Protein AF-0000000078662484 (afdb_homodimer)

Foldseek 3Di:
DDDDDDDDDDDDDDDPPPDDPPPPPPDPPPPPPPPPPPPPPPPPPPDDWDDPVLLVCLVCCQALVCVLPSQQVVVVNFAKFKQFAADFAFDAAADAAFDFDPCNVVLCVLLFFQWKWKDFPRHTRDIDGDPPDDQATKGWQFQLLLLVLLLLLLLLCVVCLDVDQQDQLCVQVVLLPPALSHNAGNQLLLFQQSQWPAACDQDDDPDGGPNVVLCSCQTSTLPDASLNCSSHTHGRDDRPPDHDDDLSSSVSSLVSSCRSVVHASSHSCNVQPRHVQRADGMKIFGWRDHPPRTHGSSRTGIIGGQVSLVSVLLCLLVQQDHPNDNRGHSVSSVQQLDWDADPDQPPVNAAGTGGRSKGHGDDQPSKIWSHRPAGFIFIHHNVLRMTMTTDRSARVVGDPCSVVSVVVRVVSRSVRSDD/DDDDDDDDDDDDDDDDDDDDPDPPPPDPPPPPPPPPPPPPPPPPPPDDWDDPVLLVCLVCCQALVCVLPSQQVVVVNFAKFKQFAAPFAFDAAADAAFDFDPCNVVLCVLLFFQWKWKDFPRHTRDIDGDPPDDQATKGWQFQLLLLVLLLLLLLCCVVCLDVDQQDQLCVQVVLLPPALSVNAGNQLLLFQQSQWPAACDQDDDPDGGPNVVLCSCQTSTLPDASLNCSSHTHGRDDRPPDHDDDLSSSVSSLVSSCRSVVHASSHSCNPQPNHVQRADGMKIFGWRDHPPRTHGSSRTGIIGGQVSLVSVLLCLLVQQDHPNDNRGHSVSSVQQLDWDADPDQPPVNAAGTGGRSKGHGDDQPSKIWSHRPAGFIFIHHNVLRMTMTTDRSARVVGDPCSVVSVVVRVVSRSVRSDD

Sequence (838 aa):
MSYNIRRRATASERRATGRPWQLTMKKCALLTAALIAASPVRAEAPAPLPPDPVISMRQHWLDADINSYNFRNSAQIFETRTVARGGKTWPLAKGPAATLPADYDAWARRTYTNALLVIHDGRITFENYRNRTTPEDRFISFSMAKTITALLVGLAVEDGKIRSIDDPVSAYVPELKGGGYDGVSIRHVLQMRSGVAYEERYDFGANPSLAALIHMNAIVANKERFADRARTIGKASEPGSRFNYATLDTAVLGWVVERATGEKLASYMSRRLWQPAGMEADGFWIADGPEGTGRELSGMGYNARLRDFGRLGLMLLNKGKANGRQVVPAGWVQQQTTMIPFADSSALGLGRGYGFQTWQLDDEPGAYSAVGLAGQFIYVHPATNTVIVKLSHFPNPEPAGVVEETLKGFHAIVAGYRKMSYNIRRRATASERRATGRPWQLTMKKCALLTAALIAASPVRAEAPAPLPPDPVISMRQHWLDADINSYNFRNSAQIFETRTVARGGKTWPLAKGPAATLPADYDAWARRTYTNALLVIHDGRITFENYRNRTTPEDRFISFSMAKTITALLVGLAVEDGKIRSIDDPVSAYVPELKGGGYDGVSIRHVLQMRSGVAYEERYDFGANPSLAALIHMNAIVANKERFADRARTIGKASEPGSRFNYATLDTAVLGWVVERATGEKLASYMSRRLWQPAGMEADGFWIADGPEGTGRELSGMGYNARLRDFGRLGLMLLNKGKANGRQVVPAGWVQQQTTMIPFADSSALGLGRGYGFQTWQLDDEPGAYSAVGLAGQFIYVHPATNTVIVKLSHFPNPEPAGVVEETLKGFHAIVAGYRK

Secondary structure (DSSP, 8-state):
----------------------------------------------PPPPPHHHHHHHHTTT-TTTHHHHTT-HHHHSEEEEE---SS-----B-SPPP--TTHHHHHHHTTEEEEEEEETTEEEEEEE-TT--TT-EEE-BTHHHHHHHHHHHHHHHTTSS--TTSBGGGT-GGGTTSTTTT-BHHHHHTT---BS-------SSS--HHHHHIIIIIIS-SS-GGGGGGT--B-S-TTSS----HHHHHHHHHHHHHHHTS-HHHHHIIIIITTTT-SS-EEEEESSSTTT--B-TTTBEEEEHHHHHHHHHHHHTTTEETTEE-S-HHHHHHHT--EE-SS--TTS--SEE-SS-EE-SSSTT-EEEEEGGGEEEEEEGGGTEEEEEEE---SSPPTTHHHHHHHHHHHHHHTT--/----------------------------------------------PPPPPHHHHHHHHTTT-TTTHHHHTT-HHHHSEEEEE---SS-----B-SPPP--TTHHHHHHHTTEEEEEEEETTEEEEEEE-TT--TT-EEE-BTHHHHHHHHHHHHHHHTTSS--TTSBGGGT-GGGTTSTTTT-BHHHHHTT---BS-------SSS--HHHHHIIIIIIS-SS-GGGGGGT--B-S-TTSS----HHHHHHHHHHHHHHHTS-HHHHHIIIIITTTT-SS-EEEEESSSTTT--B-TTTBEEEEHHHHHHHHHHHHTTTEETTEE-S-HHHHHHHT--EE-SS--TTS--SEE-SS-EE-SSSTT-EEEEEGGGEEEEEEGGGTEEEEEEE---SSPPTTHHHHHHHHHHHHHHTT--

Solvent-accessible surface area (backbone atoms only — not comparable to full-atom values): 44217 Å² total; per-residue (Å²): 142,79,87,85,86,86,73,91,78,89,80,92,75,82,75,81,71,77,76,78,77,78,72,77,74,70,80,73,71,73,72,72,71,71,72,68,70,71,64,74,71,68,75,71,69,78,76,80,63,70,48,68,65,45,33,39,34,50,72,49,44,62,39,55,56,42,18,66,59,38,42,46,44,47,75,83,67,46,38,67,39,66,22,50,43,41,91,59,56,45,81,71,48,80,45,72,72,60,47,65,48,94,54,49,69,60,51,36,59,75,48,32,46,34,32,41,36,32,31,46,78,76,14,40,22,42,76,49,63,32,80,86,47,54,84,81,40,38,32,60,27,27,34,27,20,24,30,53,44,42,50,50,47,47,50,33,39,74,70,57,45,36,86,50,51,76,42,33,44,26,80,50,36,60,72,19,50,90,22,27,44,38,72,25,27,40,49,27,31,39,48,26,8,42,20,46,67,68,59,78,40,82,41,84,63,97,77,47,38,68,46,24,46,39,45,49,34,7,63,43,42,38,75,39,54,68,49,59,56,49,34,64,38,47,63,66,49,61,58,63,71,46,82,48,73,38,59,62,42,34,28,46,50,41,51,32,46,22,52,41,65,71,38,58,60,38,58,46,40,15,67,60,42,39,20,60,41,10,30,80,58,60,31,31,28,33,24,19,29,54,89,95,73,33,46,67,36,35,27,32,28,32,27,32,29,66,66,41,51,40,49,52,36,46,16,56,69,50,37,20,33,24,68,88,34,78,61,39,60,45,68,49,45,50,54,31,69,46,63,47,68,50,92,55,79,38,95,80,71,54,46,48,24,38,13,33,41,29,34,20,66,64,87,54,69,82,33,36,28,29,53,16,70,39,57,22,33,38,36,33,31,61,81,59,43,31,30,39,32,34,39,37,35,41,37,74,75,66,61,88,61,40,65,58,55,47,48,52,43,52,50,45,33,53,56,57,58,56,129,142,76,89,69,93,72,87,78,85,73,87,76,82,76,83,82,77,78,77,82,80,79,78,75,78,73,80,77,70,76,74,74,74,72,75,70,72,71,64,74,72,68,76,68,71,79,76,79,62,70,47,69,65,43,36,40,33,52,73,47,43,61,39,56,56,41,19,67,60,37,43,45,43,48,74,82,70,46,38,69,38,68,21,50,42,39,92,59,56,46,83,72,49,80,45,72,73,61,49,65,47,93,54,47,69,59,52,35,59,74,49,32,46,34,32,40,36,33,30,46,80,75,14,40,23,44,75,49,63,33,82,87,47,54,85,81,40,35,33,62,29,26,33,26,21,23,31,52,44,42,51,51,46,47,50,34,39,74,70,58,43,36,85,50,53,75,42,33,43,26,80,50,34,60,72,20,49,89,23,26,44,37,71,26,26,39,48,27,32,39,48,27,9,41,20,45,65,65,58,77,41,82,41,85,64,96,77,47,37,68,46,23,46,40,44,49,33,7,63,43,43,38,76,37,52,68,51,58,57,51,33,66,38,47,62,65,49,60,59,62,71,45,82,50,71,37,58,62,41,33,26,47,50,40,49,32,46,21,52,42,66,73,36,58,59,39,57,47,40,15,66,59,42,38,20,60,41,10,28,80,55,61,29,30,27,33,24,18,30,53,88,96,72,34,48,67,36,34,26,32,27,31,27,33,30,66,65,44,52,40,50,51,34,45,18,57,69,51,37,20,34,22,67,90,35,78,61,38,58,44,68,49,45,50,54,30,69,45,62,48,66,50,92,56,78,37,96,80,71,54,45,48,25,38,13,33,42,30,35,21,67,64,87,54,69,83,31,36,28,30,53,16,69,38,58,22,34,37,37,31,33,59,81,61,41,32,30,39,31,34,40,35,35,40,37,73,74,66,62,88,60,41,66,59,55,46,49,52,43,52,50,43,34,54,57,56,60,58,130

pLDDT: mean 88.22, std 22.75, range [14.88, 98.94]

Radius of gyration: 37.21 Å; Cα contacts (8 Å, |Δi|>4): 1687; chains: 2; bounding box: 111×177×88 Å

Organism: Novosphingobium aromaticivorans (strain ATCC 700278 / DSM 12444 / CCUG 56034 / CIP 105152 / NBRC 16084 / F199) (NCBI:txid279238)

Structure (mmCIF, N/CA/C/O backbone):
data_AF-0000000078662484-model_v1
#
loop_
_entity.id
_entity.type
_entity.pdbx_description
1 polymer '6-aminohexanoate-dimer hydrolase'
#
loop_
_atom_site.group_PDB
_atom_site.id
_atom_site.type_symbol
_atom_site.label_atom_id
_atom_site.label_alt_id
_atom_site.label_comp_id
_atom_site.label_asym_id
_atom_site.label_entity_id
_atom_site.label_seq_id
_atom_site.pdbx_PDB_ins_code
_atom_site.Cartn_x
_atom_site.Cartn_y
_atom_site.Cartn_z
_atom_site.occupancy
_atom_site.B_iso_or_equiv
_atom_site.auth_seq_id
_atom_site.auth_comp_id
_atom_site.auth_asym_id
_atom_site.auth_atom_id
_atom_site.pdbx_PDB_model_num
ATOM 1 N N . MET A 1 1 ? 50.844 78.812 29.469 1 16.58 1 MET A N 1
ATOM 2 C CA . MET A 1 1 ? 51.406 79.188 30.766 1 16.58 1 MET A CA 1
ATOM 3 C C . MET A 1 1 ? 52.406 78.125 31.234 1 16.58 1 MET A C 1
ATOM 5 O O . MET A 1 1 ? 52.406 77 30.703 1 16.58 1 MET A O 1
ATOM 9 N N . SER A 1 2 ? 52.844 78.188 32.625 1 15.44 2 SER A N 1
ATOM 10 C CA . SER A 1 2 ? 54.062 78.062 33.438 1 15.44 2 SER A CA 1
ATOM 11 C C . SER A 1 2 ? 54.219 76.625 33.969 1 15.44 2 SER A C 1
ATOM 13 O O . SER A 1 2 ? 55.312 76.125 34.156 1 15.44 2 SER A O 1
ATOM 15 N N . TYR A 1 3 ? 53.188 76 34.562 1 16.47 3 TYR A N 1
ATOM 16 C CA . TYR A 1 3 ? 53.469 75.562 35.906 1 16.47 3 TYR A CA 1
ATOM 17 C C . TYR A 1 3 ? 54.5 74.438 35.938 1 16.47 3 TYR A C 1
ATOM 19 O O . TYR A 1 3 ? 54.562 73.625 35 1 16.47 3 TYR A O 1
ATOM 27 N N . ASN A 1 4 ? 55.188 74.312 37.031 1 16.05 4 ASN A N 1
ATOM 28 C CA . ASN A 1 4 ? 56.531 74.062 37.594 1 16.05 4 ASN A CA 1
ATOM 29 C C . ASN A 1 4 ? 56.75 72.562 37.844 1 16.05 4 ASN A C 1
ATOM 31 O O . ASN A 1 4 ? 55.812 71.75 37.781 1 16.05 4 ASN A O 1
ATOM 35 N N . ILE A 1 5 ? 57.344 72.188 39.094 1 16.91 5 ILE A N 1
ATOM 36 C CA . ILE A 1 5 ? 58.719 71.75 39.188 1 16.91 5 ILE A CA 1
ATOM 37 C C . ILE A 1 5 ? 58.781 70.25 39.344 1 16.91 5 ILE A C 1
ATOM 39 O O . ILE A 1 5 ? 59.469 69.562 38.562 1 16.91 5 ILE A O 1
ATOM 43 N N . ARG A 1 6 ? 58.812 69.688 40.562 1 15.41 6 ARG A N 1
ATOM 44 C CA . ARG A 1 6 ? 60 69.25 41.312 1 15.41 6 ARG A CA 1
ATOM 45 C C . ARG A 1 6 ? 60 67.688 41.469 1 15.41 6 ARG A C 1
ATOM 47 O O . ARG A 1 6 ? 58.906 67.125 41.562 1 15.41 6 ARG A O 1
ATOM 54 N N . ARG A 1 7 ? 61.281 67.062 41.781 1 14.98 7 ARG A N 1
ATOM 55 C CA . ARG A 1 7 ? 62.125 65.875 41.594 1 14.98 7 ARG A CA 1
ATOM 56 C C . ARG A 1 7 ? 62 64.938 42.781 1 14.98 7 ARG A C 1
ATOM 58 O O . ARG A 1 7 ? 62.594 63.844 42.781 1 14.98 7 ARG A O 1
ATOM 65 N N . ARG A 1 8 ? 61.219 65.25 43.812 1 14.88 8 ARG A N 1
ATOM 66 C CA . ARG A 1 8 ? 61.969 64.688 44.906 1 14.88 8 ARG A CA 1
ATOM 67 C C . ARG A 1 8 ? 62.031 63.156 44.781 1 14.88 8 ARG A C 1
ATOM 69 O O . ARG A 1 8 ? 61.062 62.5 44.438 1 14.88 8 ARG A O 1
ATOM 76 N N . ALA A 1 9 ? 63.312 62.531 44.969 1 15.44 9 ALA A N 1
ATOM 77 C CA . ALA A 1 9 ? 64.188 61.438 44.531 1 15.44 9 ALA A CA 1
ATOM 78 C C . ALA A 1 9 ? 63.875 60.156 45.312 1 15.44 9 ALA A C 1
ATOM 80 O O . ALA A 1 9 ? 63.812 59.062 44.75 1 15.44 9 ALA A O 1
ATOM 81 N N . THR A 1 10 ? 63.781 60.25 46.75 1 14.96 10 THR A N 1
ATOM 82 C CA . THR A 1 10 ? 64.812 59.469 47.438 1 14.96 10 THR A CA 1
ATOM 83 C C . THR A 1 10 ? 64.375 58 47.5 1 14.96 10 THR A C 1
ATOM 85 O O . THR A 1 10 ? 63.219 57.688 47.375 1 14.96 10 THR A O 1
ATOM 88 N N . ALA A 1 11 ? 65.375 57 48.094 1 15.66 11 ALA A N 1
ATOM 89 C CA . ALA A 1 11 ? 66.188 55.812 47.844 1 15.66 11 ALA A CA 1
ATOM 90 C C . ALA A 1 11 ? 65.625 54.594 48.594 1 15.66 11 ALA A C 1
ATOM 92 O O . ALA A 1 11 ? 65.562 53.5 48.094 1 15.66 11 ALA A O 1
ATOM 93 N N . SER A 1 12 ? 64.938 54.781 49.906 1 16.47 12 SER A N 1
ATOM 94 C CA . SER A 1 12 ? 65.562 53.906 50.906 1 16.47 12 SER A CA 1
ATOM 95 C C . SER A 1 12 ? 65.125 52.438 50.719 1 16.47 12 SER A C 1
ATOM 97 O O . SER A 1 12 ? 63.938 52.188 50.469 1 16.47 12 SER A O 1
ATOM 99 N N . GLU A 1 13 ? 66.062 51.375 50.562 1 16.11 13 GLU A N 1
ATOM 100 C CA . GLU A 1 13 ? 66.25 50.031 49.969 1 16.11 13 GLU A CA 1
ATOM 101 C C . GLU A 1 13 ? 65.75 48.969 50.938 1 16.11 13 GLU A C 1
ATOM 103 O O . GLU A 1 13 ? 65.375 47.844 50.5 1 16.11 13 GLU A O 1
ATOM 108 N N . ARG A 1 14 ? 65.75 49.125 52.281 1 17.78 14 ARG A N 1
ATOM 109 C CA . ARG A 1 14 ? 66.312 48 52.969 1 17.78 14 ARG A CA 1
ATOM 110 C C . ARG A 1 14 ? 65.5 46.719 52.75 1 17.78 14 ARG A C 1
ATOM 112 O O . ARG A 1 14 ? 64.312 46.781 52.406 1 17.78 14 ARG A O 1
ATOM 119 N N . ARG A 1 15 ? 66.125 45.562 53.156 1 17.94 15 ARG A N 1
ATOM 120 C CA . ARG A 1 15 ? 66.5 44.188 52.875 1 17.94 15 ARG A CA 1
ATOM 121 C C . ARG A 1 15 ? 65.5 43.219 53.562 1 17.94 15 ARG A C 1
ATOM 123 O O . ARG A 1 15 ? 65.812 42.688 54.625 1 17.94 15 ARG A O 1
ATOM 130 N N . ALA A 1 16 ? 64.375 43.625 53.969 1 18.56 16 ALA A N 1
ATOM 131 C CA . ALA A 1 16 ? 63.781 42.719 54.969 1 18.56 16 ALA A CA 1
ATOM 132 C C . ALA A 1 16 ? 63.875 41.25 54.531 1 18.56 16 ALA A C 1
ATOM 134 O O . ALA A 1 16 ? 63.656 40.969 53.344 1 18.56 16 ALA A O 1
ATOM 135 N N . THR A 1 17 ? 64.375 40.438 55.281 1 20.56 17 THR A N 1
ATOM 136 C CA . THR A 1 17 ? 64.938 39.094 55.469 1 20.56 17 THR A CA 1
ATOM 137 C C . THR A 1 17 ? 63.906 38.031 55.281 1 20.56 17 THR A C 1
ATOM 139 O O . THR A 1 17 ? 64.188 36.844 55.312 1 20.56 17 THR A O 1
ATOM 142 N N . GLY A 1 18 ? 62.625 38.406 55.031 1 18.56 18 GLY A N 1
ATOM 143 C CA . GLY A 1 18 ? 61.688 37.375 55.5 1 18.56 18 GLY A CA 1
ATOM 144 C C . GLY A 1 18 ? 61.875 36.031 54.812 1 18.56 18 GLY A C 1
ATOM 145 O O . GLY A 1 18 ? 62.281 36 53.625 1 18.56 18 GLY A O 1
ATOM 146 N N . ARG A 1 19 ? 62.25 35.031 55.594 1 23.19 19 ARG A N 1
ATOM 147 C CA . ARG A 1 19 ? 62.656 33.688 55.25 1 23.19 19 ARG A CA 1
ATOM 148 C C . ARG A 1 19 ? 61.656 33 54.312 1 23.19 19 ARG A C 1
ATOM 150 O O . ARG A 1 19 ? 60.438 33.188 54.5 1 23.19 19 ARG A O 1
ATOM 157 N N . PRO A 1 20 ? 62.156 32.531 53.094 1 21.52 20 PRO A N 1
ATOM 158 C CA . PRO A 1 20 ? 61.406 32.031 51.938 1 21.52 20 PRO A CA 1
ATOM 159 C C . PRO A 1 20 ? 60.688 30.703 52.188 1 21.52 20 PRO A C 1
ATOM 161 O O . PRO A 1 20 ? 61.312 29.75 52.656 1 21.52 20 PRO A O 1
ATOM 164 N N . TRP A 1 21 ? 59.5 30.781 52.906 1 22.22 21 TRP A N 1
ATOM 165 C CA . TRP A 1 21 ? 58.812 29.5 53.125 1 22.22 21 TRP A CA 1
ATOM 166 C C . TRP A 1 21 ? 58.75 28.719 51.812 1 22.22 21 TRP A C 1
ATOM 168 O O . TRP A 1 21 ? 58.469 29.297 50.75 1 22.22 21 TRP A O 1
ATOM 178 N N . GLN A 1 22 ? 59.656 27.672 51.656 1 20.69 22 GLN A N 1
ATOM 179 C CA . GLN A 1 22 ? 59.875 26.781 50.531 1 20.69 22 GLN A CA 1
ATOM 180 C C . GLN A 1 22 ? 58.562 26.125 50.094 1 20.69 22 GLN A C 1
ATOM 182 O O . GLN A 1 22 ? 57.969 25.375 50.875 1 20.69 22 GLN A O 1
ATOM 187 N N . LEU A 1 23 ? 57.688 26.875 49.5 1 20.83 23 LEU A N 1
ATOM 188 C CA . LEU A 1 23 ? 56.438 26.312 48.938 1 20.83 23 LEU A CA 1
ATOM 189 C C . LEU A 1 23 ? 56.75 25.172 48 1 20.83 23 LEU A C 1
ATOM 191 O O . LEU A 1 23 ? 57.469 25.344 47 1 20.83 23 LEU A O 1
ATOM 195 N N . THR A 1 24 ? 56.875 23.969 48.5 1 23.36 24 THR A N 1
ATOM 196 C CA . THR A 1 24 ? 57.125 22.797 47.688 1 23.36 24 THR A CA 1
ATOM 197 C C . THR A 1 24 ? 56.094 22.719 46.562 1 23.36 24 THR A C 1
ATOM 199 O O . THR A 1 24 ? 54.875 22.766 46.781 1 23.36 24 THR A O 1
ATOM 202 N N . MET A 1 25 ? 56.375 23.234 45.438 1 20.45 25 MET A N 1
ATOM 203 C CA . MET A 1 25 ? 55.594 23.219 44.219 1 20.45 25 MET A CA 1
ATOM 204 C C . MET A 1 25 ? 55.281 21.797 43.781 1 20.45 25 MET A C 1
ATOM 206 O O . MET A 1 25 ? 56.188 21.016 43.5 1 20.45 25 MET A O 1
ATOM 210 N N . LYS A 1 26 ? 54.375 21.172 44.406 1 25.28 26 LYS A N 1
ATOM 211 C CA . LYS A 1 26 ? 53.938 19.891 43.844 1 25.28 26 LYS A CA 1
ATOM 212 C C . LYS A 1 26 ? 53.812 19.969 42.344 1 25.28 26 LYS A C 1
ATOM 214 O O . LYS A 1 26 ? 53.344 20.984 41.812 1 25.28 26 LYS A O 1
ATOM 219 N N . LYS A 1 27 ? 54.5 18.984 41.688 1 26.25 27 LYS A N 1
ATOM 220 C CA . LYS A 1 27 ? 54.531 18.688 40.25 1 26.25 27 LYS A CA 1
ATOM 221 C C . LYS A 1 27 ? 53.125 18.75 39.656 1 26.25 27 LYS A C 1
ATOM 223 O O . LYS A 1 27 ? 52.219 18.078 40.125 1 26.25 27 LYS A O 1
ATOM 228 N N . CYS A 1 28 ? 52.688 19.953 39.188 1 22 28 CYS A N 1
ATOM 229 C CA . CYS A 1 28 ? 51.531 20.016 38.344 1 22 28 CYS A CA 1
ATOM 230 C C . CYS A 1 28 ? 51.562 18.938 37.281 1 22 28 CYS A C 1
ATOM 232 O O . CYS A 1 28 ? 52.5 18.875 36.469 1 22 28 CYS A O 1
ATOM 234 N N . ALA A 1 29 ? 51.188 17.719 37.688 1 28.59 29 ALA A N 1
ATOM 235 C CA . ALA A 1 29 ? 51 16.688 36.656 1 28.59 29 ALA A CA 1
ATOM 236 C C . ALA A 1 29 ? 50.375 17.266 35.406 1 28.59 29 ALA A C 1
ATOM 238 O O . ALA A 1 29 ? 49.312 17.891 35.469 1 28.59 29 ALA A O 1
ATOM 239 N N . LEU A 1 30 ? 51.25 17.688 34.5 1 27.89 30 LEU A N 1
ATOM 240 C CA . LEU A 1 30 ? 50.844 17.953 33.125 1 27.89 30 LEU A CA 1
ATOM 241 C C . LEU A 1 30 ? 49.844 16.906 32.656 1 27.89 30 LEU A C 1
ATOM 243 O O . LEU A 1 30 ? 50.188 15.719 32.562 1 27.89 30 LEU A O 1
ATOM 247 N N . LEU A 1 31 ? 48.625 17.031 33.156 1 30.42 31 LEU A N 1
ATOM 248 C CA . LEU A 1 31 ? 47.594 16.266 32.438 1 30.42 31 LEU A CA 1
ATOM 249 C C . LEU A 1 31 ? 47.75 16.484 30.922 1 30.42 31 LEU A C 1
ATOM 251 O O . LEU A 1 31 ? 47.594 17.609 30.438 1 30.42 31 LEU A O 1
ATOM 255 N N . THR A 1 32 ? 48.75 15.719 30.344 1 32.75 32 THR A N 1
ATOM 256 C CA . THR A 1 32 ? 48.688 15.664 28.875 1 32.75 32 THR A CA 1
ATOM 257 C C . THR A 1 32 ? 47.281 15.414 28.406 1 32.75 32 THR A C 1
ATOM 259 O O . THR A 1 32 ? 46.656 14.398 28.766 1 32.75 32 THR A O 1
ATOM 262 N N . ALA A 1 33 ? 46.5 16.547 28.188 1 34.06 33 ALA A N 1
ATOM 263 C CA . ALA A 1 33 ? 45.281 16.406 27.375 1 34.06 33 ALA A CA 1
ATOM 264 C C . ALA A 1 33 ? 45.531 15.547 26.156 1 34.06 33 ALA A C 1
ATOM 266 O O . ALA A 1 33 ? 46.344 15.906 25.281 1 34.06 33 ALA A O 1
ATOM 267 N N . ALA A 1 34 ? 45.625 14.266 26.391 1 35.06 34 ALA A N 1
ATOM 268 C CA . ALA A 1 34 ? 45.5 13.477 25.172 1 35.06 34 ALA A CA 1
ATOM 269 C C . ALA A 1 34 ? 44.469 14.047 24.234 1 35.06 34 ALA A C 1
ATOM 271 O O . ALA A 1 34 ? 43.281 14.133 24.594 1 35.06 34 ALA A O 1
ATOM 272 N N . LEU A 1 35 ? 44.969 14.969 23.375 1 33.91 35 LEU A N 1
ATOM 273 C CA . LEU A 1 35 ? 44.125 15.242 22.203 1 33.91 35 LEU A CA 1
ATOM 274 C C . LEU A 1 35 ? 43.562 13.945 21.625 1 33.91 35 LEU A C 1
ATOM 276 O O . LEU A 1 35 ? 44.344 13.133 21.094 1 33.91 35 LEU A O 1
ATOM 280 N N . ILE A 1 36 ? 42.656 13.375 22.297 1 36.88 36 ILE A N 1
ATOM 281 C CA . ILE A 1 36 ? 41.906 12.406 21.484 1 36.88 36 ILE A CA 1
ATOM 282 C C . ILE A 1 36 ? 41.562 13.031 20.141 1 36.88 36 ILE A C 1
ATOM 284 O O . ILE A 1 36 ? 40.812 13.992 20.062 1 36.88 36 ILE A O 1
ATOM 288 N N . ALA A 1 37 ? 42.562 12.883 19.234 1 36.56 37 ALA A N 1
ATOM 289 C CA . ALA A 1 37 ? 42.156 13.141 17.844 1 36.56 37 ALA A CA 1
ATOM 290 C C . ALA A 1 37 ? 40.781 12.547 17.547 1 36.56 37 ALA A C 1
ATOM 292 O O . ALA A 1 37 ? 40.594 11.336 17.656 1 36.56 37 ALA A O 1
ATOM 293 N N . ALA A 1 38 ? 39.781 13.398 17.734 1 36.59 38 ALA A N 1
ATOM 294 C CA . ALA A 1 38 ? 38.5 12.977 17.156 1 36.59 38 ALA A CA 1
ATOM 295 C C . ALA A 1 38 ? 38.719 12.43 15.742 1 36.59 38 ALA A C 1
ATOM 297 O O . ALA A 1 38 ? 39.312 13.086 14.898 1 36.59 38 ALA A O 1
ATOM 298 N N . SER A 1 39 ? 38.938 11.148 15.617 1 38.75 39 SER A N 1
ATOM 299 C CA . SER A 1 39 ? 38.906 10.625 14.258 1 38.75 39 SER A CA 1
ATOM 300 C C . SER A 1 39 ? 37.938 11.383 13.391 1 38.75 39 SER A C 1
ATOM 302 O O . SER A 1 39 ? 36.844 11.766 13.859 1 38.75 39 SER A O 1
ATOM 304 N N . PRO A 1 40 ? 38.469 11.945 12.375 1 37.5 40 PRO A N 1
ATOM 305 C CA . PRO A 1 40 ? 37.438 12.562 11.5 1 37.5 40 PRO A CA 1
ATOM 306 C C . PRO A 1 40 ? 36.219 11.688 11.32 1 37.5 40 PRO A C 1
ATOM 308 O O . PRO A 1 40 ? 36.344 10.469 11.164 1 37.5 40 PRO A O 1
ATOM 311 N N . VAL A 1 41 ? 35.219 12.039 11.961 1 36.56 41 VAL A N 1
ATOM 312 C CA . VAL A 1 41 ? 33.969 11.445 11.547 1 36.56 41 VAL A CA 1
ATOM 313 C C . VAL A 1 41 ? 33.938 11.297 10.031 1 36.56 41 VAL A C 1
ATOM 315 O O . VAL A 1 41 ? 34 12.289 9.305 1 36.56 41 VAL A O 1
ATOM 318 N N . ARG A 1 42 ? 34.438 10.219 9.508 1 36.34 42 ARG A N 1
ATOM 319 C CA . ARG A 1 42 ? 34.25 9.984 8.086 1 36.34 42 ARG A CA 1
ATOM 320 C C . ARG A 1 42 ? 32.875 10.508 7.637 1 36.34 42 ARG A C 1
ATOM 322 O O . ARG A 1 42 ? 31.844 10.164 8.219 1 36.34 42 ARG A O 1
ATOM 329 N N . ALA A 1 43 ? 32.875 11.617 6.949 1 37.31 43 ALA A N 1
ATOM 330 C CA . ALA A 1 43 ? 31.656 12.055 6.281 1 37.31 43 ALA A CA 1
ATOM 331 C C . ALA A 1 43 ? 30.844 10.859 5.801 1 37.31 43 ALA A C 1
ATOM 333 O O . ALA A 1 43 ? 31.328 10.039 5.023 1 37.31 43 ALA A O 1
ATOM 334 N N . GLU A 1 44 ? 29.938 10.367 6.566 1 43.38 44 GLU A N 1
ATOM 335 C CA . GLU A 1 44 ? 29.047 9.312 6.109 1 43.38 44 GLU A CA 1
ATOM 336 C C . GLU A 1 44 ? 28.594 9.555 4.672 1 43.38 44 GLU A C 1
ATOM 338 O O . GLU A 1 44 ? 28.281 10.688 4.293 1 43.38 44 GLU A O 1
ATOM 343 N N . ALA A 1 45 ? 29.094 8.773 3.787 1 49.38 45 ALA A N 1
ATOM 344 C CA . ALA A 1 45 ? 28.641 8.836 2.398 1 49.38 45 ALA A CA 1
ATOM 345 C C . ALA A 1 45 ? 27.156 9.195 2.318 1 49.38 45 ALA A C 1
ATOM 347 O O . ALA A 1 45 ? 26.359 8.727 3.121 1 49.38 45 ALA A O 1
ATOM 348 N N . PRO A 1 46 ? 26.953 10.398 1.526 1 58.91 46 PRO A N 1
ATOM 349 C CA . PRO A 1 46 ? 25.547 10.766 1.371 1 58.91 46 PRO A CA 1
ATOM 350 C C . PRO A 1 46 ? 24.641 9.555 1.135 1 58.91 46 PRO A C 1
ATOM 352 O O . PRO A 1 46 ? 25.047 8.602 0.47 1 58.91 46 PRO A O 1
ATOM 355 N N . ALA A 1 47 ? 23.594 9.445 1.916 1 66.06 47 ALA A N 1
ATOM 356 C CA . ALA A 1 47 ? 22.609 8.383 1.709 1 66.06 47 ALA A CA 1
ATOM 357 C C . ALA A 1 47 ? 22.188 8.305 0.244 1 66.06 47 ALA A C 1
ATOM 359 O O . ALA A 1 47 ? 22.047 9.336 -0.422 1 66.06 47 ALA A O 1
ATOM 360 N N . PRO A 1 48 ? 22.109 7.098 -0.213 1 78.25 48 PRO A N 1
ATOM 361 C CA . PRO A 1 48 ? 21.734 6.957 -1.62 1 78.25 48 PRO A CA 1
ATOM 362 C C . PRO A 1 48 ? 20.359 7.547 -1.918 1 78.25 48 PRO A C 1
ATOM 364 O O . PRO A 1 48 ? 19.469 7.512 -1.065 1 78.25 48 PRO A O 1
ATOM 367 N N . LEU A 1 49 ? 20.266 8.203 -3.033 1 89 49 LEU A N 1
ATOM 368 C CA . LEU A 1 49 ? 19.016 8.75 -3.535 1 89 49 LEU A CA 1
ATOM 369 C C . LEU A 1 49 ? 18.031 7.629 -3.861 1 89 49 LEU A C 1
ATOM 371 O O . LEU A 1 49 ? 18.438 6.496 -4.137 1 89 49 LEU A O 1
ATOM 375 N N . PRO A 1 50 ? 16.797 7.965 -3.719 1 93.75 50 PRO A N 1
ATOM 376 C CA . PRO A 1 50 ? 15.812 6.949 -4.074 1 93.75 50 PRO A CA 1
ATOM 377 C C . PRO A 1 50 ? 15.953 6.465 -5.516 1 93.75 50 PRO A C 1
ATOM 379 O O . PRO A 1 50 ? 16.266 7.254 -6.41 1 93.75 50 PRO A O 1
ATOM 382 N N . PRO A 1 51 ? 15.734 5.184 -5.723 1 94.12 51 PRO A N 1
ATOM 383 C CA . PRO A 1 51 ? 15.797 4.656 -7.09 1 94.12 51 PRO A CA 1
ATOM 384 C C . PRO A 1 51 ? 14.617 5.117 -7.949 1 94.12 51 PRO A C 1
ATOM 386 O O . PRO A 1 51 ? 13.609 5.586 -7.418 1 94.12 51 PRO A O 1
ATOM 389 N N . ASP A 1 52 ? 14.664 4.902 -9.242 1 94.69 52 ASP A N 1
ATOM 390 C CA . ASP A 1 52 ? 13.734 5.434 -10.234 1 94.69 52 ASP A CA 1
ATOM 391 C C . ASP A 1 52 ? 12.312 4.945 -9.969 1 94.69 52 ASP A C 1
ATOM 393 O O . ASP A 1 52 ? 11.359 5.727 -10.039 1 94.69 52 ASP A O 1
ATOM 397 N N . PRO A 1 53 ? 12.109 3.664 -9.633 1 95.75 53 PRO A N 1
ATOM 398 C CA . PRO A 1 53 ? 10.727 3.23 -9.398 1 95.75 53 PRO A CA 1
ATOM 399 C C . PRO A 1 53 ? 10.086 3.92 -8.195 1 95.75 53 PRO A C 1
ATOM 401 O O . PRO A 1 53 ? 8.883 4.164 -8.188 1 95.75 53 PRO A O 1
ATOM 404 N N . VAL A 1 54 ? 10.898 4.25 -7.215 1 95.88 54 VAL A N 1
ATOM 405 C CA . VAL A 1 54 ? 10.406 4.957 -6.043 1 95.88 54 VAL A CA 1
ATOM 406 C C . VAL A 1 54 ? 10.047 6.395 -6.418 1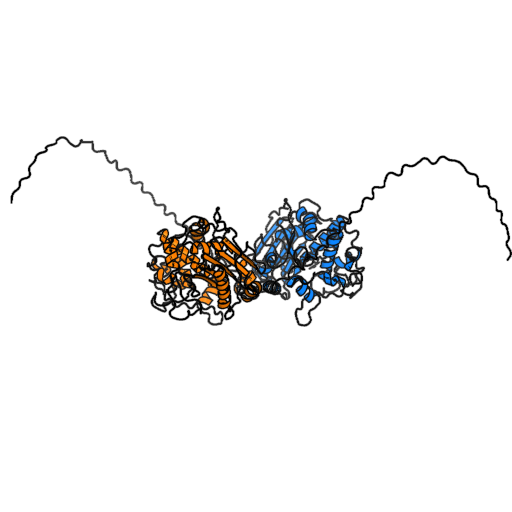 95.88 54 VAL A C 1
ATOM 408 O O . VAL A 1 54 ? 8.977 6.891 -6.051 1 95.88 54 VAL A O 1
ATOM 411 N N . ILE A 1 55 ? 10.914 7.008 -7.168 1 96.62 55 ILE A N 1
ATOM 412 C CA . ILE A 1 55 ? 10.672 8.367 -7.641 1 96.62 55 ILE A CA 1
ATOM 413 C C . ILE A 1 55 ? 9.383 8.406 -8.461 1 96.62 55 ILE A C 1
ATOM 415 O O . ILE A 1 55 ? 8.547 9.289 -8.273 1 96.62 55 ILE A O 1
ATOM 419 N N . SER A 1 56 ? 9.234 7.438 -9.312 1 95.94 56 SER A N 1
ATOM 420 C CA . SER A 1 56 ? 8.055 7.379 -10.164 1 95.94 56 SER A CA 1
ATOM 421 C C . SER A 1 56 ? 6.777 7.266 -9.336 1 95.94 56 SER A C 1
ATOM 423 O O . SER A 1 56 ? 5.809 7.988 -9.578 1 95.94 56 SER A O 1
ATOM 425 N N . MET A 1 57 ? 6.75 6.344 -8.359 1 96.31 57 MET A N 1
ATOM 426 C CA . MET A 1 57 ? 5.586 6.207 -7.488 1 96.31 57 MET A CA 1
ATOM 427 C C . MET A 1 57 ? 5.289 7.52 -6.766 1 96.31 57 MET A C 1
ATOM 429 O O . MET A 1 57 ? 4.129 7.914 -6.645 1 96.31 57 MET A O 1
ATOM 433 N N . ARG A 1 58 ? 6.293 8.211 -6.273 1 97.12 58 ARG A N 1
ATOM 434 C CA . ARG A 1 58 ? 6.129 9.469 -5.551 1 97.12 58 ARG A CA 1
ATOM 435 C C . ARG A 1 58 ? 5.566 10.555 -6.461 1 97.12 58 ARG A C 1
ATOM 437 O O . ARG A 1 58 ? 4.77 11.391 -6.02 1 97.12 58 ARG A O 1
ATOM 444 N N . GLN A 1 59 ? 5.938 10.547 -7.711 1 95.44 59 GLN A N 1
ATOM 445 C CA . GLN A 1 59 ? 5.441 11.516 -8.688 1 95.44 59 GLN A CA 1
ATOM 446 C C . GLN A 1 59 ? 3.957 11.305 -8.969 1 95.44 59 GLN A C 1
ATOM 448 O O . GLN A 1 59 ? 3.242 12.25 -9.305 1 95.44 59 GLN A O 1
ATOM 453 N N . HIS A 1 60 ? 3.502 10.07 -8.719 1 94.81 60 HIS A N 1
ATOM 454 C CA . HIS A 1 60 ? 2.123 9.742 -9.062 1 94.81 60 HIS A CA 1
ATOM 455 C C . HIS A 1 60 ? 1.255 9.633 -7.812 1 94.81 60 HIS A C 1
ATOM 457 O O . HIS A 1 60 ? 0.074 9.289 -7.898 1 94.81 60 HIS A O 1
ATOM 463 N N . TRP A 1 61 ? 1.745 9.93 -6.699 1 93.44 61 TRP A N 1
ATOM 464 C CA . TRP A 1 61 ? 1.096 9.672 -5.418 1 93.44 61 TRP A CA 1
ATOM 465 C C . TRP A 1 61 ? -0.199 10.469 -5.293 1 93.44 61 TRP A C 1
ATOM 467 O O . TRP A 1 61 ? -1.144 10.031 -4.629 1 93.44 61 TRP A O 1
ATOM 477 N N . LEU A 1 62 ? -0.32 11.609 -6.059 1 94.56 62 LEU A N 1
ATOM 478 C CA . LEU A 1 62 ? -1.482 12.484 -5.945 1 94.56 62 LEU A CA 1
ATOM 479 C C . LEU A 1 62 ? -2.469 12.227 -7.082 1 94.56 62 LEU A C 1
ATOM 481 O O . LEU A 1 62 ? -3.535 12.836 -7.137 1 94.56 62 LEU A O 1
ATOM 485 N N . ASP A 1 63 ? -2.152 11.312 -7.988 1 95.31 63 ASP A N 1
ATOM 486 C CA . ASP A 1 63 ? -3.023 11.07 -9.133 1 95.31 63 ASP A CA 1
ATOM 487 C C . ASP A 1 63 ? -4.422 10.656 -8.68 1 95.31 63 ASP A C 1
ATOM 489 O O . ASP A 1 63 ? -4.574 9.781 -7.824 1 95.31 63 ASP A O 1
ATOM 493 N N . ALA A 1 64 ? -5.418 11.242 -9.32 1 95.69 64 ALA A N 1
ATOM 494 C CA . ALA A 1 64 ? -6.812 11.102 -8.898 1 95.69 64 ALA A CA 1
ATOM 495 C C . ALA A 1 64 ? -7.254 9.648 -8.945 1 95.69 64 ALA A C 1
ATOM 497 O O . ALA A 1 64 ? -8.07 9.211 -8.125 1 95.69 64 ALA A O 1
ATOM 498 N N . ASP A 1 65 ? -6.699 8.898 -9.82 1 94.94 65 ASP A N 1
ATOM 499 C CA . ASP A 1 65 ? -7.16 7.527 -10.031 1 94.94 65 ASP A CA 1
ATOM 500 C C . ASP A 1 65 ? -6.711 6.613 -8.891 1 94.94 65 ASP A C 1
ATOM 502 O O . ASP A 1 65 ? -7.266 5.527 -8.711 1 94.94 65 ASP A O 1
ATOM 506 N N . ILE A 1 66 ? -5.66 7.094 -8.117 1 96.06 66 ILE A N 1
ATOM 507 C CA . ILE A 1 66 ? -5.098 6.133 -7.176 1 96.06 66 ILE A CA 1
ATOM 508 C C . ILE A 1 66 ? -4.875 6.805 -5.824 1 96.06 66 ILE A C 1
ATOM 510 O O . ILE A 1 66 ? -4.398 6.176 -4.879 1 96.06 66 ILE A O 1
ATOM 514 N N . ASN A 1 67 ? -5.266 8.031 -5.637 1 96.81 67 ASN A N 1
ATOM 515 C CA . ASN A 1 67 ? -4.918 8.781 -4.434 1 96.81 67 ASN A CA 1
ATOM 516 C C . ASN A 1 67 ? -5.73 8.32 -3.229 1 96.81 67 ASN A C 1
ATOM 518 O O . ASN A 1 67 ? -5.289 8.453 -2.086 1 96.81 67 ASN A O 1
ATOM 522 N N . SER A 1 68 ? -6.953 7.773 -3.48 1 97.12 68 SER A N 1
ATOM 523 C CA . SER A 1 68 ? -7.727 7.195 -2.385 1 97.12 68 SER A CA 1
ATOM 524 C C . SER A 1 68 ? -6.934 6.113 -1.662 1 97.12 68 SER A C 1
ATOM 526 O O . SER A 1 68 ? -6.984 6.012 -0.435 1 97.12 68 SER A O 1
ATOM 528 N N . TYR A 1 69 ? -6.211 5.355 -2.416 1 95.94 69 TYR A N 1
ATOM 529 C CA . TYR A 1 69 ? -5.359 4.285 -1.906 1 95.94 69 TYR A CA 1
ATOM 530 C C . TYR A 1 69 ? -4.055 4.844 -1.352 1 95.94 69 TYR A C 1
ATOM 532 O O . TYR A 1 69 ? -3.635 4.48 -0.251 1 95.94 69 TYR A O 1
ATOM 540 N N . ASN A 1 70 ? -3.443 5.711 -2.006 1 96.38 70 ASN A N 1
ATOM 541 C CA . ASN A 1 70 ? -2.115 6.207 -1.657 1 96.38 70 ASN A CA 1
ATOM 542 C C . ASN A 1 70 ? -2.139 7 -0.354 1 96.38 70 ASN A C 1
ATOM 544 O O . ASN A 1 70 ? -1.173 6.973 0.412 1 96.38 70 ASN A O 1
ATOM 548 N N . PHE A 1 71 ? -3.176 7.711 -0.09 1 97.75 71 PHE A N 1
ATOM 549 C CA . PHE A 1 71 ? -3.236 8.641 1.033 1 97.75 71 PHE A CA 1
ATOM 550 C C . PHE A 1 71 ? -3.307 7.883 2.355 1 97.75 71 PHE A C 1
ATOM 552 O O . PHE A 1 71 ? -3.125 8.469 3.424 1 97.75 71 PHE A O 1
ATOM 559 N N . ARG A 1 72 ? -3.502 6.59 2.301 1 96.31 72 ARG A N 1
ATOM 560 C CA . ARG A 1 72 ? -3.477 5.781 3.514 1 96.31 72 ARG A CA 1
ATOM 561 C C . ARG A 1 72 ? -2.32 4.789 3.486 1 96.31 72 ARG A C 1
ATOM 563 O O . ARG A 1 72 ? -2.281 3.85 4.285 1 96.31 72 ARG A O 1
ATOM 570 N N . ASN A 1 73 ? -1.438 4.914 2.562 1 95.62 73 ASN A N 1
ATOM 571 C CA . ASN A 1 73 ? -0.309 4 2.43 1 95.62 73 ASN A CA 1
ATOM 572 C C . ASN A 1 73 ? 1.006 4.758 2.256 1 95.62 73 ASN A C 1
ATOM 574 O O . ASN A 1 73 ? 1.927 4.266 1.603 1 95.62 73 ASN A O 1
ATOM 578 N N . SER A 1 74 ? 1.105 5.887 2.82 1 96.56 74 SER A N 1
ATOM 579 C CA . SER A 1 74 ? 2.266 6.758 2.67 1 96.56 74 SER A CA 1
ATOM 580 C C . SER A 1 74 ? 3.521 6.113 3.246 1 96.56 74 SER A C 1
ATOM 582 O O . SER A 1 74 ? 4.629 6.367 2.77 1 96.56 74 SER A O 1
ATOM 584 N N . ALA A 1 75 ? 3.416 5.289 4.238 1 95.25 75 ALA A N 1
ATOM 585 C CA . ALA A 1 75 ? 4.566 4.684 4.906 1 95.25 75 ALA A CA 1
ATOM 586 C C . ALA A 1 75 ? 5.367 3.818 3.939 1 95.25 75 ALA A C 1
ATOM 588 O O . ALA A 1 75 ? 6.582 3.67 4.09 1 95.25 75 ALA A O 1
ATOM 589 N N . GLN A 1 76 ? 4.707 3.27 2.941 1 93.44 76 GLN A N 1
ATOM 590 C CA . GLN A 1 76 ? 5.375 2.406 1.971 1 93.44 76 GLN A CA 1
ATOM 591 C C . GLN A 1 76 ? 5.98 3.223 0.833 1 93.44 76 GLN A C 1
ATOM 593 O O . GLN A 1 76 ? 6.812 2.721 0.076 1 93.44 76 GLN A O 1
ATOM 598 N N . ILE A 1 77 ? 5.602 4.488 0.752 1 96.06 77 ILE A N 1
ATOM 599 C CA . ILE A 1 77 ? 5.973 5.316 -0.389 1 96.06 77 ILE A CA 1
ATOM 600 C C . ILE A 1 77 ? 7.125 6.242 -0.002 1 96.06 77 ILE A C 1
ATOM 602 O O . ILE A 1 77 ? 8.023 6.492 -0.807 1 96.06 77 ILE A O 1
ATOM 606 N N . PHE A 1 78 ? 7.145 6.672 1.262 1 97.5 78 PHE A N 1
ATOM 607 C CA . PHE A 1 78 ? 8.055 7.742 1.649 1 97.5 78 PHE A CA 1
ATOM 608 C C . PHE A 1 78 ? 8.93 7.312 2.826 1 97.5 78 PHE A C 1
ATOM 610 O O . PHE A 1 78 ? 8.664 6.289 3.457 1 97.5 78 PHE A O 1
ATOM 617 N N . GLU A 1 79 ? 10.016 8.164 3.018 1 96.69 79 GLU A N 1
ATOM 618 C CA . GLU A 1 79 ? 10.703 8.078 4.301 1 96.69 79 GLU A CA 1
ATOM 619 C C . GLU A 1 79 ? 9.828 8.602 5.434 1 96.69 79 GLU A C 1
ATOM 621 O O . GLU A 1 79 ? 9.078 9.562 5.254 1 96.69 79 GLU A O 1
ATOM 626 N N . THR A 1 80 ? 9.945 7.949 6.59 1 97.88 80 THR A N 1
ATOM 627 C CA . THR A 1 80 ? 9.055 8.336 7.676 1 97.88 80 THR A CA 1
ATOM 628 C C . THR A 1 80 ? 9.82 8.445 8.992 1 97.88 80 THR A C 1
ATOM 630 O O . THR A 1 80 ? 10.953 7.977 9.102 1 97.88 80 THR A O 1
ATOM 633 N N . ARG A 1 81 ? 9.273 9.195 9.938 1 98.69 81 ARG A N 1
ATOM 634 C CA . ARG A 1 81 ? 9.672 9.258 11.336 1 98.69 81 ARG A CA 1
ATOM 635 C C . ARG A 1 81 ? 8.5 8.938 12.258 1 98.69 81 ARG A C 1
ATOM 637 O O . ARG A 1 81 ? 7.504 9.664 12.273 1 98.69 81 ARG A O 1
ATOM 644 N N . THR A 1 82 ? 8.633 7.895 13 1 98.69 82 THR A N 1
ATOM 645 C CA . THR A 1 82 ? 7.539 7.422 13.836 1 98.69 82 THR A CA 1
ATOM 646 C C . THR A 1 82 ? 7.305 8.367 15.008 1 98.69 82 THR A C 1
ATOM 648 O O . THR A 1 82 ? 8.258 8.844 15.625 1 98.69 82 THR A O 1
ATOM 651 N N . VAL A 1 83 ? 6.129 8.664 15.297 1 98.88 83 VAL A N 1
ATOM 652 C CA . VAL A 1 83 ? 5.664 9.305 16.516 1 98.88 83 VAL A CA 1
ATOM 653 C C . VAL A 1 83 ? 4.918 8.281 17.375 1 98.88 83 VAL A C 1
ATOM 655 O O . VAL A 1 83 ? 3.738 8.008 17.141 1 98.88 83 VAL A O 1
ATOM 658 N N . ALA A 1 84 ? 5.543 7.793 18.406 1 98.69 84 ALA A N 1
ATOM 659 C CA . ALA A 1 84 ? 5.051 6.641 19.156 1 98.69 84 ALA A CA 1
ATOM 660 C C . ALA A 1 84 ? 3.904 7.043 20.094 1 98.69 84 ALA A C 1
ATOM 662 O O . ALA A 1 84 ? 3.924 8.125 20.672 1 98.69 84 ALA A O 1
ATOM 663 N N . ARG A 1 85 ? 2.961 6.16 20.203 1 98.38 85 ARG A N 1
ATOM 664 C CA . ARG A 1 85 ? 1.902 6.32 21.188 1 98.38 85 ARG A CA 1
ATOM 665 C C . ARG A 1 85 ? 2.393 5.938 22.578 1 98.38 85 ARG A C 1
ATOM 667 O O . ARG A 1 85 ? 3.428 5.281 22.719 1 98.38 85 ARG A O 1
ATOM 674 N N . GLY A 1 86 ? 1.632 6.32 23.531 1 96.62 86 GLY A N 1
ATOM 675 C CA . GLY A 1 86 ? 1.911 5.914 24.906 1 96.62 86 GLY A CA 1
ATOM 676 C C . GLY A 1 86 ? 1.137 4.684 25.328 1 96.62 86 GLY A C 1
ATOM 677 O O . GLY A 1 86 ? 0.447 4.062 24.516 1 96.62 86 GLY A O 1
ATOM 678 N N . GLY A 1 87 ? 1.311 4.23 26.516 1 93 87 GLY A N 1
ATOM 679 C CA . GLY A 1 87 ? 0.637 3.062 27.062 1 93 87 GLY A CA 1
ATOM 680 C C . GLY A 1 87 ? -0.843 3.289 27.312 1 93 87 GLY A C 1
ATOM 681 O O . GLY A 1 87 ? -1.67 2.436 26.984 1 93 87 GLY A O 1
ATOM 682 N N . LYS A 1 88 ? -1.193 4.461 27.859 1 93.06 88 LYS A N 1
ATOM 683 C CA . LYS A 1 88 ? -2.586 4.754 28.172 1 93.06 88 LYS A CA 1
ATOM 684 C C . LYS A 1 88 ? -3.273 5.492 27.031 1 93.06 88 LYS A C 1
ATOM 686 O O . LYS A 1 88 ? -2.832 6.57 26.625 1 93.06 88 LYS A O 1
ATOM 691 N N . THR A 1 89 ? -4.363 4.98 26.562 1 97 89 THR A N 1
ATOM 692 C CA . THR A 1 89 ? -5.133 5.578 25.484 1 97 89 THR A CA 1
ATOM 693 C C . THR A 1 89 ? -6.336 6.344 26.031 1 97 89 THR A C 1
ATOM 695 O O . THR A 1 89 ? -6.98 5.902 26.984 1 97 89 THR A O 1
ATOM 698 N N . TRP A 1 90 ? -6.59 7.527 25.469 1 98 90 TRP A N 1
ATOM 699 C CA . TRP A 1 90 ? -7.824 8.258 25.75 1 98 90 TRP A CA 1
ATOM 700 C C . TRP A 1 90 ? -9.023 7.57 25.109 1 98 90 TRP A C 1
ATOM 702 O O . TRP A 1 90 ? -9.203 7.645 23.891 1 98 90 TRP A O 1
ATOM 712 N N . PRO A 1 91 ? -9.859 6.91 25.844 1 97.19 91 PRO A N 1
ATOM 713 C CA . PRO A 1 91 ? -11 6.215 25.234 1 97.19 91 PRO A CA 1
ATOM 714 C C . PRO A 1 91 ? -12.047 7.172 24.672 1 97.19 91 PRO A C 1
ATOM 716 O O . PRO A 1 91 ? -12.328 8.211 25.281 1 97.19 91 PRO A O 1
ATOM 719 N N . LEU A 1 92 ? -12.57 6.918 23.547 1 97.56 92 LEU A N 1
ATOM 720 C CA . LEU A 1 92 ? -13.703 7.633 22.969 1 97.56 92 LEU A CA 1
ATOM 721 C C . LEU A 1 92 ? -14.961 6.77 22.984 1 97.56 92 LEU A C 1
ATOM 723 O O . LEU A 1 92 ? -15.117 5.879 22.156 1 97.56 92 LEU A O 1
ATOM 727 N N . ALA A 1 93 ? -15.867 7.102 23.875 1 97.31 93 ALA A N 1
ATOM 728 C CA . ALA A 1 93 ? -17.109 6.336 23.984 1 97.31 93 ALA A CA 1
ATOM 729 C C . ALA A 1 93 ? -18.062 6.668 22.828 1 97.31 93 ALA A C 1
ATOM 731 O O . ALA A 1 93 ? -17.922 7.703 22.172 1 97.31 93 ALA A O 1
ATOM 732 N N . LYS A 1 94 ? -19.031 5.781 22.594 1 97.75 94 LYS A N 1
ATOM 733 C CA . LYS A 1 94 ? -20.094 6.039 21.625 1 97.75 94 LYS A CA 1
ATOM 734 C C . LYS A 1 94 ? -21.219 6.844 22.25 1 97.75 94 LYS A C 1
ATOM 736 O O . LYS A 1 94 ? -21.531 6.691 23.422 1 97.75 94 LYS A O 1
ATOM 741 N N . GLY A 1 95 ? -21.781 7.773 21.5 1 97.62 95 GLY A N 1
ATOM 742 C CA . GLY A 1 95 ? -22.938 8.555 21.875 1 97.62 95 GLY A CA 1
ATOM 743 C C . GLY A 1 95 ? -24.109 8.406 20.922 1 97.62 95 GLY A C 1
ATOM 744 O O . GLY A 1 95 ? -24.094 7.527 20.062 1 97.62 95 GLY A O 1
ATOM 745 N N . PRO A 1 96 ? -25.109 9.156 21.203 1 95.69 96 PRO A N 1
ATOM 746 C CA . PRO A 1 96 ? -26.266 9.094 20.312 1 95.69 96 PRO A CA 1
ATOM 747 C C . PRO A 1 96 ? -25.906 9.438 18.859 1 95.69 96 PRO A C 1
ATOM 749 O O . PRO A 1 96 ? -25.078 10.32 18.625 1 95.69 96 PRO A O 1
ATOM 752 N N . ALA A 1 97 ? -26.578 8.797 17.953 1 95.31 97 ALA A N 1
ATOM 753 C CA . ALA A 1 97 ? -26.266 8.938 16.531 1 95.31 97 ALA A CA 1
ATOM 754 C C . ALA A 1 97 ? -26.422 10.383 16.078 1 95.31 97 ALA A C 1
ATOM 756 O O . ALA A 1 97 ? -27.391 11.055 16.453 1 95.31 97 ALA A O 1
ATOM 757 N N . ALA A 1 98 ? -25.5 10.883 15.273 1 94.19 98 ALA A N 1
ATOM 758 C CA . ALA A 1 98 ? -25.547 12.219 14.68 1 94.19 98 ALA A CA 1
ATOM 759 C C . ALA A 1 98 ? -26.672 12.32 13.648 1 94.19 98 ALA A C 1
ATOM 761 O O . ALA A 1 98 ? -27.062 11.32 13.047 1 94.19 98 ALA A O 1
ATOM 762 N N . THR A 1 99 ? -27.203 13.492 13.547 1 91.81 99 THR A N 1
ATOM 763 C CA . THR A 1 99 ? -27.969 13.812 12.352 1 91.81 99 THR A CA 1
ATOM 764 C C . THR A 1 99 ? -27.047 14.055 11.156 1 91.81 99 THR A C 1
ATOM 766 O O . THR A 1 99 ? -26.188 14.93 11.211 1 91.81 99 THR A O 1
ATOM 769 N N . LEU A 1 100 ? -27.25 13.305 10.117 1 93.75 100 LEU A N 1
ATOM 770 C CA . LEU A 1 100 ? -26.406 13.414 8.938 1 93.75 100 LEU A CA 1
ATOM 771 C C . LEU A 1 100 ? -27.141 14.125 7.805 1 93.75 100 LEU A C 1
ATOM 773 O O . LEU A 1 100 ? -28.359 14.281 7.852 1 93.75 100 LEU A O 1
ATOM 777 N N . PRO A 1 101 ? -26.422 14.516 6.832 1 88.56 101 PRO A N 1
ATOM 778 C CA . PRO A 1 101 ? -27.094 15.016 5.629 1 88.56 101 PRO A CA 1
ATOM 779 C C . PRO A 1 101 ? -28.094 14.023 5.062 1 88.56 101 PRO A C 1
ATOM 781 O O . PRO A 1 101 ? -27.938 12.812 5.219 1 88.56 101 PRO A O 1
ATOM 784 N N . ALA A 1 102 ? -29.203 14.445 4.523 1 85.94 102 ALA A N 1
ATOM 785 C CA . ALA A 1 102 ? -30.328 13.625 4.059 1 85.94 102 ALA A CA 1
ATOM 786 C C . ALA A 1 102 ? -29.828 12.469 3.191 1 85.94 102 ALA A C 1
ATOM 788 O O . ALA A 1 102 ? -30.281 11.328 3.342 1 85.94 102 ALA A O 1
ATOM 789 N N . ASP A 1 103 ? -28.984 12.641 2.338 1 92.94 103 ASP A N 1
ATOM 790 C CA . ASP A 1 103 ? -28.359 11.578 1.551 1 92.94 103 ASP A CA 1
ATOM 791 C C . ASP A 1 103 ? -26.859 11.516 1.795 1 92.94 103 ASP A C 1
ATOM 793 O O . ASP A 1 103 ? -26.078 11.93 0.944 1 92.94 103 ASP A O 1
ATOM 797 N N . TYR A 1 104 ? -26.484 10.906 2.949 1 96.44 104 TYR A N 1
ATOM 798 C CA . TYR A 1 104 ? -25.094 10.875 3.375 1 96.44 104 TYR A CA 1
ATOM 799 C C . TYR A 1 104 ? -24.219 10.164 2.344 1 96.44 104 TYR A C 1
ATOM 801 O O . TYR A 1 104 ? -23.125 10.633 2.016 1 96.44 104 TYR A O 1
ATOM 809 N N . ASP A 1 105 ? -24.75 9.039 1.812 1 95.94 105 ASP A N 1
ATOM 810 C CA . ASP A 1 105 ? -23.938 8.266 0.875 1 95.94 105 ASP A CA 1
ATOM 811 C C . ASP A 1 105 ? -23.641 9.07 -0.384 1 95.94 105 ASP A C 1
ATOM 813 O O . ASP A 1 105 ? -22.5 9.055 -0.874 1 95.94 105 ASP A O 1
ATOM 817 N N . ALA A 1 106 ? -24.594 9.734 -0.869 1 96.75 106 ALA A N 1
ATOM 818 C CA . ALA A 1 106 ? -24.406 10.57 -2.053 1 96.75 106 ALA A CA 1
ATOM 819 C C . ALA A 1 106 ? -23.469 11.734 -1.755 1 96.75 106 ALA A C 1
ATOM 821 O O . ALA A 1 106 ? -22.594 12.062 -2.564 1 96.75 106 ALA A O 1
ATOM 822 N N . TRP A 1 107 ? -23.641 12.391 -0.619 1 97.75 107 TRP A N 1
ATOM 823 C CA . TRP A 1 107 ? -22.766 13.492 -0.211 1 97.75 107 TRP A CA 1
ATOM 824 C C . TRP A 1 107 ? -21.328 13.023 -0.067 1 97.75 107 TRP A C 1
ATOM 826 O O . TRP A 1 107 ? -20.406 13.688 -0.544 1 97.75 107 TRP A O 1
ATOM 836 N N . ALA A 1 108 ? -21.172 11.875 0.596 1 98.12 108 ALA A N 1
ATOM 837 C CA . ALA A 1 108 ? -19.828 11.328 0.806 1 98.12 108 ALA A CA 1
ATOM 838 C C . ALA A 1 108 ? -19.141 11.031 -0.524 1 98.12 108 ALA A C 1
ATOM 840 O O . ALA A 1 108 ? -17.953 11.273 -0.676 1 98.12 108 ALA A O 1
ATOM 841 N N . ARG A 1 109 ? -19.906 10.508 -1.507 1 96.31 109 ARG A N 1
ATOM 842 C CA . ARG A 1 109 ? -19.344 10.219 -2.824 1 96.31 109 ARG A CA 1
ATOM 843 C C . ARG A 1 109 ? -18.969 11.5 -3.553 1 96.31 109 ARG A C 1
ATOM 845 O O . ARG A 1 109 ? -17.875 11.602 -4.109 1 96.31 109 ARG A O 1
ATOM 852 N N . ARG A 1 110 ? -19.781 12.484 -3.51 1 95.81 110 ARG A N 1
ATOM 853 C CA . ARG A 1 110 ? -19.547 13.711 -4.262 1 95.81 110 ARG A CA 1
ATOM 854 C C . ARG A 1 110 ? -18.406 14.531 -3.635 1 95.81 110 ARG A C 1
ATOM 856 O O . ARG A 1 110 ? -17.828 15.391 -4.293 1 95.81 110 ARG A O 1
ATOM 863 N N . THR A 1 111 ? -18.172 14.242 -2.381 1 97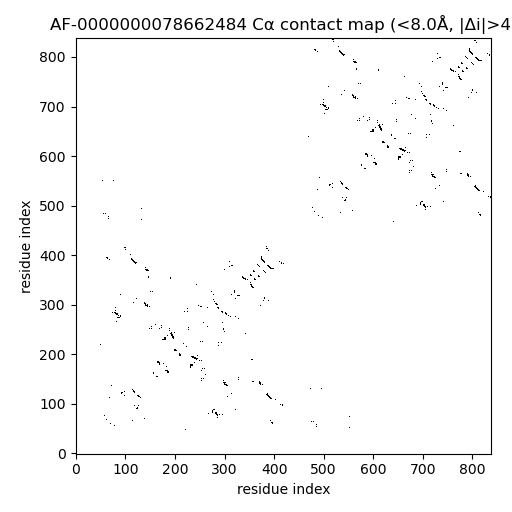.75 111 THR A N 1
ATOM 864 C CA . THR A 1 111 ? -17.094 14.961 -1.713 1 97.75 111 THR A CA 1
ATOM 865 C C . THR A 1 111 ? -15.898 14.039 -1.465 1 97.75 111 THR A C 1
ATOM 867 O O . THR A 1 111 ? -15.078 14.297 -0.583 1 97.75 111 THR A O 1
ATOM 870 N N . TYR A 1 112 ? -15.859 12.922 -2.129 1 98.25 112 TYR A N 1
ATOM 871 C CA . TYR A 1 112 ? -14.711 12.023 -2.199 1 98.25 112 TYR A CA 1
ATOM 872 C C . TYR A 1 112 ? -14.273 11.594 -0.805 1 98.25 112 TYR A C 1
ATOM 874 O O . TYR A 1 112 ? -13.078 11.609 -0.489 1 98.25 112 TYR A O 1
ATOM 882 N N . THR A 1 113 ? -15.172 11.203 -0.015 1 98.56 113 THR A N 1
ATOM 883 C CA . THR A 1 113 ? -14.906 10.859 1.378 1 98.56 113 THR A CA 1
ATOM 884 C C . THR A 1 113 ? -14.305 9.461 1.486 1 98.56 113 THR A C 1
ATOM 886 O O . THR A 1 113 ? -14.859 8.5 0.942 1 98.56 113 THR A O 1
ATOM 889 N N . ASN A 1 114 ? -13.188 9.328 2.158 1 98.62 114 ASN A N 1
ATOM 890 C CA . ASN A 1 114 ? -12.641 8.039 2.564 1 98.62 114 ASN A CA 1
ATOM 891 C C . ASN A 1 114 ? -13.078 7.664 3.977 1 98.62 114 ASN A C 1
ATOM 893 O O . ASN A 1 114 ? -13.305 6.488 4.266 1 98.62 114 ASN A O 1
ATOM 897 N N . ALA A 1 115 ? -13.148 8.664 4.832 1 98.81 115 ALA A N 1
ATOM 898 C CA . ALA A 1 115 ? -13.547 8.422 6.215 1 98.81 115 ALA A CA 1
ATOM 899 C C . ALA A 1 115 ? -14.125 9.688 6.848 1 98.81 115 ALA A C 1
ATOM 901 O O . ALA A 1 115 ? -13.719 10.797 6.508 1 98.81 115 ALA A O 1
ATOM 902 N N . LEU A 1 116 ? -15.07 9.523 7.738 1 98.88 116 LEU A N 1
ATOM 903 C CA . LEU A 1 116 ? -15.727 10.625 8.438 1 98.88 116 LEU A CA 1
ATOM 904 C C . LEU A 1 116 ? -15.977 10.266 9.898 1 98.88 116 LEU A C 1
ATOM 906 O O . LEU A 1 116 ? -16.438 9.164 10.203 1 98.88 116 LEU A O 1
ATOM 910 N N . LEU A 1 117 ? -15.617 11.125 10.766 1 98.94 117 LEU A N 1
ATOM 911 C CA . LEU A 1 117 ? -15.836 10.984 12.203 1 98.94 117 LEU A CA 1
ATOM 912 C C . LEU A 1 117 ? -16.531 12.219 12.773 1 98.94 117 LEU A C 1
ATOM 914 O O . LEU A 1 117 ? -16.141 13.344 12.453 1 98.94 117 LEU A O 1
ATOM 918 N N . VAL A 1 118 ? -17.547 12.047 13.516 1 98.94 118 VAL A N 1
ATOM 919 C CA . VAL A 1 118 ? -18.203 13.117 14.25 1 98.94 118 VAL A CA 1
ATOM 920 C C . VAL A 1 118 ? -18.172 12.828 15.75 1 98.94 118 VAL A C 1
ATOM 922 O O . VAL A 1 118 ? -18.609 11.766 16.188 1 98.94 118 VAL A O 1
ATOM 925 N N . ILE A 1 119 ? -17.625 13.688 16.469 1 98.88 119 ILE A N 1
ATOM 926 C CA . ILE A 1 119 ? -17.594 13.641 17.922 1 98.88 119 ILE A CA 1
ATOM 927 C C . ILE A 1 119 ? -18.438 14.781 18.484 1 98.88 119 ILE A C 1
ATOM 929 O O . ILE A 1 119 ? -18.25 15.945 18.125 1 98.88 119 ILE A O 1
ATOM 933 N N . HIS A 1 120 ? -19.344 14.477 19.312 1 98.62 120 HIS A N 1
ATOM 934 C CA . HIS A 1 120 ? -20.188 15.453 20 1 98.62 120 HIS A CA 1
ATOM 935 C C . HIS A 1 120 ? -20.188 15.203 21.5 1 98.62 120 HIS A C 1
ATOM 937 O O . HIS A 1 120 ? -20.422 14.078 21.953 1 98.62 120 HIS A O 1
ATOM 943 N N . ASP A 1 121 ? -19.922 16.25 22.297 1 97.88 121 ASP A N 1
ATOM 944 C CA . ASP A 1 121 ? -19.828 16.156 23.75 1 97.88 121 ASP A CA 1
ATOM 945 C C . ASP A 1 121 ? -18.875 15.039 24.172 1 97.88 121 ASP A C 1
ATOM 947 O O . ASP A 1 121 ? -19.203 14.25 25.062 1 97.88 121 ASP A O 1
ATOM 951 N N . GLY A 1 122 ? -17.828 14.922 23.422 1 98.12 122 GLY A N 1
ATOM 952 C CA . GLY A 1 122 ? -16.75 14.008 23.766 1 98.12 122 GLY A CA 1
ATOM 953 C C . GLY A 1 122 ? -17.047 12.57 23.391 1 98.12 122 GLY A C 1
ATOM 954 O O . GLY A 1 122 ? -16.266 11.664 23.703 1 98.12 122 GLY A O 1
ATOM 955 N N . ARG A 1 123 ? -18.109 12.352 22.672 1 98.5 123 ARG A N 1
ATOM 956 C CA . ARG A 1 123 ? -18.516 11 22.312 1 98.5 123 ARG A CA 1
ATOM 957 C C . ARG A 1 123 ? -18.625 10.844 20.797 1 98.5 123 ARG A C 1
ATOM 959 O O . ARG A 1 123 ? -19.062 11.766 20.094 1 98.5 123 ARG A O 1
ATOM 966 N N . ILE A 1 124 ? -18.234 9.656 20.266 1 98.75 124 ILE A N 1
ATOM 967 C CA . ILE A 1 124 ? -18.391 9.375 18.844 1 98.75 124 ILE A CA 1
ATOM 968 C C . ILE A 1 124 ? -19.859 9.203 18.5 1 98.75 124 ILE A C 1
ATOM 970 O O . ILE A 1 124 ? -20.531 8.305 19.016 1 98.75 124 ILE A O 1
ATOM 974 N N . THR A 1 125 ? -20.344 10.008 17.656 1 98.75 125 THR A N 1
ATOM 975 C CA . THR A 1 125 ? -21.75 9.93 17.266 1 98.75 125 THR A CA 1
ATOM 976 C C . THR A 1 125 ? -21.906 9.422 15.836 1 98.75 125 THR A C 1
ATOM 978 O O . THR A 1 125 ? -22.984 9.016 15.422 1 98.75 125 THR A O 1
ATOM 981 N N . PHE A 1 126 ? -20.875 9.477 15.07 1 98.69 126 PHE A N 1
ATOM 982 C CA . PHE A 1 126 ? -20.844 8.906 13.727 1 98.69 126 PHE A CA 1
ATOM 983 C C . PHE A 1 126 ? -19.422 8.555 13.32 1 98.69 126 PHE A C 1
ATOM 985 O O . PHE A 1 126 ? -18.484 9.312 13.586 1 98.69 126 PHE A O 1
ATOM 992 N N . GLU A 1 127 ? -19.234 7.465 12.727 1 98.81 127 GLU A N 1
ATOM 993 C CA . GLU A 1 127 ? -17.953 6.973 12.211 1 98.81 127 GLU A CA 1
ATOM 994 C C . GLU A 1 127 ? -18.156 6.082 10.992 1 98.81 127 GLU A C 1
ATOM 996 O O . GLU A 1 127 ? -18.922 5.113 11.039 1 98.81 127 GLU A O 1
ATOM 1001 N N . ASN A 1 128 ? -17.531 6.48 9.961 1 98.5 128 ASN A N 1
ATOM 1002 C CA . ASN A 1 128 ? -17.734 5.77 8.703 1 98.5 128 ASN A CA 1
ATOM 1003 C C . ASN A 1 128 ? -16.438 5.672 7.902 1 98.5 128 ASN A C 1
ATOM 1005 O O . ASN A 1 128 ? -15.656 6.625 7.852 1 98.5 128 ASN A O 1
ATOM 1009 N N . TYR A 1 129 ? -16.188 4.512 7.34 1 98.19 129 TYR A N 1
ATOM 1010 C CA . TYR A 1 129 ? -15.062 4.223 6.465 1 98.19 129 TYR A CA 1
ATOM 1011 C C . TYR A 1 129 ? -15.539 3.758 5.094 1 98.19 129 TYR A C 1
ATOM 1013 O O . TYR A 1 129 ? -16.453 2.936 4.992 1 98.19 129 TYR A O 1
ATOM 1021 N N . ARG A 1 130 ? -14.945 4.312 4.062 1 97.5 130 ARG A N 1
ATOM 1022 C CA . ARG A 1 130 ? -15.328 4.047 2.676 1 97.5 130 ARG A CA 1
ATOM 1023 C C . ARG A 1 130 ? -14.109 3.662 1.841 1 97.5 130 ARG A C 1
ATOM 1025 O O . ARG A 1 130 ? -12.969 3.92 2.236 1 97.5 130 ARG A O 1
ATOM 1032 N N . ASN A 1 131 ? -14.328 2.988 0.661 1 96.94 131 ASN A N 1
ATOM 1033 C CA . ASN A 1 131 ? -13.289 2.732 -0.335 1 96.94 131 ASN A CA 1
ATOM 1034 C C . ASN A 1 131 ? -12.18 1.842 0.223 1 96.94 131 ASN A C 1
ATOM 1036 O O . ASN A 1 131 ? -11 2.088 -0.018 1 96.94 131 ASN A O 1
ATOM 1040 N N . ARG A 1 132 ? -12.531 0.897 1.068 1 94.75 132 ARG A N 1
ATOM 1041 C CA . ARG A 1 132 ? -11.688 -0.143 1.652 1 94.75 132 ARG A CA 1
ATOM 1042 C C . ARG A 1 132 ? -10.828 0.417 2.779 1 94.75 132 ARG A C 1
ATOM 1044 O O . ARG A 1 132 ? -9.852 -0.208 3.188 1 94.75 132 ARG A O 1
ATOM 1051 N N . THR A 1 133 ? -11.172 1.663 3.191 1 97.31 133 THR A N 1
ATOM 1052 C CA . THR A 1 133 ? -10.453 2.154 4.359 1 97.31 133 THR A CA 1
ATOM 1053 C C . THR A 1 133 ? -10.977 1.496 5.633 1 97.31 133 THR A C 1
ATOM 1055 O O . THR A 1 133 ? -12.102 1.004 5.664 1 97.31 133 THR A O 1
ATOM 1058 N N . THR A 1 134 ? -10.117 1.453 6.656 1 97 134 THR A N 1
ATOM 1059 C CA . THR A 1 134 ? -10.445 0.819 7.926 1 97 134 THR A CA 1
ATOM 1060 C C . THR A 1 134 ? -10 1.696 9.094 1 97 134 THR A C 1
ATOM 1062 O O . THR A 1 134 ? -9.258 2.66 8.906 1 97 134 THR A O 1
ATOM 1065 N N . PRO A 1 135 ? -10.422 1.325 10.305 1 98.19 135 PRO A N 1
ATOM 1066 C CA . PRO A 1 135 ? -10.016 2.102 11.477 1 98.19 135 PRO A CA 1
ATOM 1067 C C . PRO A 1 135 ? -8.516 2.039 11.742 1 98.19 135 PRO A C 1
ATOM 1069 O O . PRO A 1 135 ? -7.98 2.867 12.484 1 98.19 135 PRO A O 1
ATOM 1072 N N . GLU A 1 136 ? -7.852 1.11 11.117 1 97.44 136 GLU A N 1
ATOM 1073 C CA . GLU A 1 136 ? -6.43 0.926 11.383 1 97.44 136 GLU A CA 1
ATOM 1074 C C . GLU A 1 136 ? -5.574 1.749 10.43 1 97.44 136 GLU A C 1
ATOM 1076 O O . GLU A 1 136 ? -4.375 1.935 10.656 1 97.44 136 GLU A O 1
ATOM 1081 N N . ASP A 1 137 ? -6.211 2.254 9.391 1 97.88 137 ASP A N 1
ATOM 1082 C CA . ASP A 1 137 ? -5.457 2.994 8.383 1 97.88 137 ASP A CA 1
ATOM 1083 C C . ASP A 1 137 ? -4.953 4.32 8.945 1 97.88 137 ASP A C 1
ATOM 1085 O O . ASP A 1 137 ? -5.66 4.992 9.703 1 97.88 137 ASP A O 1
ATOM 1089 N N . ARG A 1 138 ? -3.75 4.68 8.648 1 98.56 138 ARG A N 1
ATOM 1090 C CA . ARG A 1 138 ? -3.197 6.004 8.93 1 98.56 138 ARG A CA 1
ATOM 1091 C C . ARG A 1 138 ? -3.184 6.867 7.672 1 98.56 138 ARG A C 1
ATOM 1093 O O . ARG A 1 138 ? -2.58 6.5 6.664 1 98.56 138 ARG A O 1
ATOM 1100 N N . PHE A 1 139 ? -3.803 8.008 7.738 1 98.62 139 PHE A N 1
ATOM 1101 C CA . PHE A 1 139 ? -4.008 8.883 6.586 1 98.62 139 PHE A CA 1
ATOM 1102 C C . PHE A 1 139 ? -3.068 10.078 6.641 1 98.62 139 PHE A C 1
ATOM 1104 O O . PHE A 1 139 ? -2.814 10.633 7.715 1 98.62 139 PHE A O 1
ATOM 1111 N N . ILE A 1 140 ? -2.613 10.461 5.488 1 98.62 140 ILE A N 1
ATOM 1112 C CA . ILE A 1 140 ? -1.836 11.688 5.418 1 98.62 140 ILE A CA 1
ATOM 1113 C C . ILE A 1 140 ? -2.73 12.883 5.742 1 98.62 140 ILE A C 1
ATOM 1115 O O . ILE A 1 140 ? -3.875 12.953 5.289 1 98.62 140 ILE A O 1
ATOM 1119 N N . SER A 1 141 ? -2.182 13.758 6.461 1 98.44 141 SER A N 1
ATOM 1120 C CA . SER A 1 141 ? -2.916 14.945 6.895 1 98.44 141 SER A CA 1
ATOM 1121 C C . SER A 1 141 ? -2.734 16.094 5.914 1 98.44 141 SER A C 1
ATOM 1123 O O . SER A 1 141 ? -3.527 17.047 5.906 1 98.44 141 SER A O 1
ATOM 1125 N N . PHE A 1 142 ? -1.672 15.953 5.176 1 97.75 142 PHE A N 1
ATOM 1126 C CA . PHE A 1 142 ? -1.209 17.109 4.43 1 97.75 142 PHE A CA 1
ATOM 1127 C C . PHE A 1 142 ? -1.099 18.328 5.332 1 97.75 142 PHE A C 1
ATOM 1129 O O . PHE A 1 142 ? -0.478 18.266 6.398 1 97.75 142 PHE A O 1
ATOM 1136 N N . SER A 1 143 ? -1.666 19.406 5 1 98.12 143 SER A N 1
ATOM 1137 C CA . SER A 1 143 ? -1.43 20.672 5.703 1 98.12 143 SER A CA 1
ATOM 1138 C C . SER A 1 143 ? -2.135 20.688 7.055 1 98.12 143 SER A C 1
ATOM 1140 O O . SER A 1 143 ? -1.914 21.594 7.863 1 98.12 143 SER A O 1
ATOM 1142 N N . MET A 1 144 ? -2.979 19.766 7.395 1 98.69 144 MET A N 1
ATOM 1143 C CA . MET A 1 144 ? -3.406 19.719 8.789 1 98.69 144 MET A CA 1
ATOM 1144 C C . MET A 1 144 ? -2.205 19.656 9.727 1 98.69 144 MET A C 1
ATOM 1146 O O . MET A 1 144 ? -2.287 20.094 10.875 1 98.69 144 MET A O 1
ATOM 1150 N N . ALA A 1 145 ? -1.19 19.141 9.203 1 98.75 145 ALA A N 1
ATOM 1151 C CA . ALA A 1 145 ? 0.061 19.016 9.945 1 98.75 145 ALA A CA 1
ATOM 1152 C C . ALA A 1 145 ? 0.521 20.375 10.469 1 98.75 145 ALA A C 1
ATOM 1154 O O . ALA A 1 145 ? 1.152 20.469 11.523 1 98.75 145 ALA A O 1
ATOM 1155 N N . LYS A 1 146 ? 0.175 21.438 9.758 1 98.88 146 LYS A N 1
ATOM 1156 C CA . LYS A 1 146 ? 0.597 22.766 10.156 1 98.88 146 LYS A CA 1
ATOM 1157 C C . LYS A 1 146 ? 0.034 23.141 11.523 1 98.88 146 LYS A C 1
ATOM 1159 O O . LYS A 1 146 ? 0.73 23.75 12.344 1 98.88 146 LYS A O 1
ATOM 1164 N N . THR A 1 147 ? -1.162 22.766 11.711 1 98.94 147 THR A N 1
ATOM 1165 C CA . THR A 1 147 ? -1.785 23.031 13 1 98.94 147 THR A CA 1
ATOM 1166 C C . THR A 1 147 ? -1.081 22.25 14.109 1 98.94 147 THR A C 1
ATOM 1168 O O . THR A 1 147 ? -0.918 22.734 15.219 1 98.94 147 THR A O 1
ATOM 1171 N N . ILE A 1 148 ? -0.622 21.047 13.828 1 98.94 148 ILE A N 1
ATOM 1172 C CA . ILE A 1 148 ? 0.115 20.234 14.781 1 98.94 148 ILE A CA 1
ATOM 1173 C C . ILE A 1 148 ? 1.459 20.891 15.094 1 98.94 148 ILE A C 1
ATOM 1175 O O . ILE A 1 148 ? 1.862 20.953 16.266 1 98.94 148 ILE A O 1
ATOM 1179 N N . THR A 1 149 ? 2.1 21.359 14.086 1 98.94 149 THR A N 1
ATOM 1180 C CA . THR A 1 149 ? 3.381 22.031 14.281 1 98.94 149 THR A CA 1
ATOM 1181 C C . THR A 1 149 ? 3.215 23.266 15.156 1 98.94 149 THR A C 1
ATOM 1183 O O . THR A 1 149 ? 4.066 23.562 16 1 98.94 149 THR A O 1
ATOM 1186 N N . ALA A 1 150 ? 2.146 24 14.984 1 98.94 150 ALA A N 1
ATOM 1187 C CA . ALA A 1 150 ? 1.876 25.156 15.844 1 98.94 150 ALA A CA 1
ATOM 1188 C C . ALA A 1 150 ? 1.733 24.734 17.297 1 98.94 150 ALA A C 1
ATOM 1190 O O . ALA A 1 150 ? 2.191 25.438 18.203 1 98.94 150 ALA A O 1
ATOM 1191 N N . LEU A 1 151 ? 1.089 23.609 17.531 1 98.94 151 LEU A N 1
ATOM 1192 C CA . LEU A 1 151 ? 0.986 23.078 18.891 1 98.94 151 LEU A CA 1
ATOM 1193 C C . LEU A 1 151 ? 2.367 22.797 19.469 1 98.94 151 LEU A C 1
ATOM 1195 O O . LEU A 1 151 ? 2.627 23.062 20.641 1 98.94 151 LEU A O 1
ATOM 1199 N N . LEU A 1 152 ? 3.217 22.25 18.672 1 98.94 152 LEU A N 1
ATOM 1200 C CA . LEU A 1 152 ? 4.559 21.906 19.141 1 98.94 152 LEU A CA 1
ATOM 1201 C C . LEU A 1 152 ? 5.344 23.172 19.484 1 98.94 152 LEU A C 1
ATOM 1203 O O . LEU A 1 152 ? 6.148 23.172 20.406 1 98.94 152 LEU A O 1
ATOM 1207 N N . VAL A 1 153 ? 5.125 24.25 18.734 1 98.94 153 VAL A N 1
ATOM 1208 C CA . VAL A 1 153 ? 5.727 25.531 19.094 1 98.94 153 VAL A CA 1
ATOM 1209 C C . VAL A 1 153 ? 5.238 25.953 20.469 1 98.94 153 VAL A C 1
ATOM 1211 O O . VAL A 1 153 ? 6.035 26.359 21.328 1 98.94 153 VAL A O 1
ATOM 1214 N N . GLY A 1 154 ? 3.969 25.859 20.703 1 98.94 154 GLY A N 1
ATOM 1215 C CA . GLY A 1 154 ? 3.412 26.219 22 1 98.94 154 GLY A CA 1
ATOM 1216 C C . GLY A 1 154 ? 4 25.406 23.141 1 98.94 154 GLY A C 1
ATOM 1217 O O . GLY A 1 154 ? 4.266 25.953 24.219 1 98.94 154 GLY A O 1
ATOM 1218 N N . LEU A 1 155 ? 4.172 24.141 22.875 1 98.94 155 LEU A N 1
ATOM 1219 C CA . LEU A 1 155 ? 4.766 23.281 23.891 1 98.94 155 LEU A CA 1
ATOM 1220 C C . LEU A 1 155 ? 6.219 23.656 24.156 1 98.94 155 LEU A C 1
ATOM 1222 O O . LEU A 1 155 ? 6.684 23.609 25.297 1 98.94 155 LEU A O 1
ATOM 1226 N N . ALA A 1 156 ? 6.93 24.031 23.141 1 98.94 156 ALA A N 1
ATOM 1227 C CA . ALA A 1 156 ? 8.312 24.469 23.312 1 98.94 156 ALA A CA 1
ATOM 1228 C C . ALA A 1 156 ? 8.383 25.766 24.109 1 98.94 156 ALA A C 1
ATOM 1230 O O . ALA A 1 156 ? 9.328 25.969 24.875 1 98.94 156 ALA A O 1
ATOM 1231 N N . VAL A 1 157 ? 7.426 26.656 23.938 1 98.88 157 VAL A N 1
ATOM 1232 C CA . VAL A 1 157 ? 7.324 27.859 24.734 1 98.88 157 VAL A CA 1
ATOM 1233 C C . VAL A 1 157 ? 7.07 27.484 26.203 1 98.88 157 VAL A C 1
ATOM 1235 O O . VAL A 1 157 ? 7.738 28 27.109 1 98.88 157 VAL A O 1
ATOM 1238 N N . GLU A 1 158 ? 6.129 26.594 26.391 1 98.75 158 GLU A N 1
ATOM 1239 C CA . GLU A 1 158 ? 5.801 26.141 27.75 1 98.75 158 GLU A CA 1
ATOM 1240 C C . GLU A 1 158 ? 7.016 25.547 28.438 1 98.75 158 GLU A C 1
ATOM 1242 O O . GLU A 1 158 ? 7.199 25.703 29.641 1 98.75 158 GLU A O 1
ATOM 1247 N N . ASP A 1 159 ? 7.801 24.828 27.672 1 98.69 159 ASP A N 1
ATOM 1248 C CA . ASP A 1 159 ? 8.977 24.156 28.203 1 98.69 159 ASP A CA 1
ATOM 1249 C C . ASP A 1 159 ? 10.117 25.141 28.438 1 98.69 159 ASP A C 1
ATOM 1251 O O . ASP A 1 159 ? 11.164 24.781 28.984 1 98.69 159 ASP A O 1
ATOM 1255 N N . GLY A 1 160 ? 9.977 26.312 28 1 98.69 160 GLY A N 1
ATOM 1256 C CA . GLY A 1 160 ? 11.016 27.328 28.141 1 98.69 160 GLY A CA 1
ATOM 1257 C C . GLY A 1 160 ? 12.117 27.203 27.109 1 98.69 160 GLY A C 1
ATOM 1258 O O . GLY A 1 160 ? 13.148 27.859 27.219 1 98.69 160 GLY A O 1
ATOM 1259 N N . LYS A 1 161 ? 11.922 26.359 26.141 1 98.81 161 LYS A N 1
ATOM 1260 C CA . LYS A 1 161 ? 12.914 26.156 25.078 1 98.81 161 LYS A CA 1
ATOM 1261 C C . LYS A 1 161 ? 12.836 27.266 24.047 1 98.81 161 LYS A C 1
ATOM 1263 O O . LYS A 1 161 ? 13.836 27.594 23.406 1 98.81 161 LYS A O 1
ATOM 1268 N N . ILE A 1 162 ? 11.672 27.797 23.812 1 98.88 162 ILE A N 1
ATOM 1269 C CA . ILE A 1 162 ? 11.438 29.062 23.125 1 98.88 162 ILE A CA 1
ATOM 1270 C C . ILE A 1 162 ? 11.039 30.141 24.125 1 98.88 162 ILE A C 1
ATOM 1272 O O . ILE A 1 162 ? 10.039 30 24.828 1 98.88 162 ILE A O 1
ATOM 1276 N N . ARG A 1 163 ? 11.75 31.156 24.125 1 98.62 163 ARG A N 1
ATOM 1277 C CA . ARG A 1 163 ? 11.523 32.188 25.141 1 98.62 163 ARG A CA 1
ATOM 1278 C C . ARG A 1 163 ? 10.273 33 24.844 1 98.62 163 ARG A C 1
ATOM 1280 O O . ARG A 1 163 ? 9.461 33.25 25.734 1 98.62 163 ARG A O 1
ATOM 1287 N N . SER A 1 164 ? 10.211 33.406 23.672 1 98.62 164 SER A N 1
ATOM 1288 C CA . SER A 1 164 ? 9.086 34.219 23.25 1 98.62 164 SER A CA 1
ATOM 1289 C C . SER A 1 164 ? 8.805 34.031 21.75 1 98.62 164 SER A C 1
ATOM 1291 O O . SER A 1 164 ? 9.727 33.906 20.953 1 98.62 164 SER A O 1
ATOM 1293 N N . ILE A 1 165 ? 7.508 34.062 21.422 1 98.81 165 ILE A N 1
ATOM 1294 C CA . ILE A 1 165 ? 7.203 33.906 20 1 98.81 165 ILE A CA 1
ATOM 1295 C C . ILE A 1 165 ? 7.488 35.219 19.281 1 98.81 165 ILE A C 1
ATOM 1297 O O . ILE A 1 165 ? 7.426 35.312 18.047 1 98.81 165 ILE A O 1
ATOM 1301 N N . ASP A 1 166 ? 7.836 36.25 20.016 1 98.75 166 ASP A N 1
ATOM 1302 C CA . ASP A 1 166 ? 8.25 37.5 19.406 1 98.75 166 ASP A CA 1
ATOM 1303 C C . ASP A 1 166 ? 9.742 37.5 19.094 1 98.75 166 ASP A C 1
ATOM 1305 O O . ASP A 1 166 ? 10.25 38.406 18.438 1 98.75 166 ASP A O 1
ATOM 1309 N N . ASP A 1 167 ? 10.453 36.469 19.5 1 98.75 167 ASP A N 1
ATOM 1310 C CA . ASP A 1 167 ? 11.828 36.281 19.062 1 98.75 167 ASP A CA 1
ATOM 1311 C C . ASP A 1 167 ? 11.906 36 17.562 1 98.75 167 ASP A C 1
ATOM 1313 O O . ASP A 1 167 ? 11.008 35.375 17 1 98.75 167 ASP A O 1
ATOM 1317 N N . PRO A 1 168 ? 12.992 36.5 16.953 1 98.81 168 PRO A N 1
ATOM 1318 C CA . PRO A 1 168 ? 13.18 36.125 15.547 1 98.81 168 PRO A CA 1
ATOM 1319 C C . PRO A 1 168 ? 13.531 34.656 15.359 1 98.81 168 PRO A C 1
ATOM 1321 O O . PRO A 1 168 ? 14.25 34.094 16.172 1 98.81 168 PRO A O 1
ATOM 1324 N N . VAL A 1 169 ? 13.07 34.094 14.266 1 98.88 169 VAL A N 1
ATOM 1325 C CA . VAL A 1 169 ? 13.352 32.688 13.977 1 98.88 169 VAL A CA 1
ATOM 1326 C C . VAL A 1 169 ? 14.859 32.469 13.859 1 98.88 169 VAL A C 1
ATOM 1328 O O . VAL A 1 169 ? 15.367 31.406 14.203 1 98.88 169 VAL A O 1
ATOM 1331 N N . SER A 1 170 ? 15.641 33.469 13.438 1 98.62 170 SER A N 1
ATOM 1332 C CA . SER A 1 170 ? 17.094 33.375 13.242 1 98.62 170 SER A CA 1
ATOM 1333 C C . SER A 1 170 ? 17.812 33.25 14.578 1 98.62 170 SER A C 1
ATOM 1335 O O . SER A 1 170 ? 19 32.906 14.617 1 98.62 170 SER A O 1
ATOM 1337 N N . ALA A 1 171 ? 17.188 33.594 15.68 1 98.62 171 ALA A N 1
ATOM 1338 C CA . ALA A 1 171 ? 17.781 33.375 17 1 98.62 171 ALA A CA 1
ATOM 1339 C C . ALA A 1 171 ? 17.922 31.906 17.312 1 98.62 171 ALA A C 1
ATOM 1341 O O . ALA A 1 171 ? 18.812 31.5 18.062 1 98.62 171 ALA A O 1
ATOM 1342 N N . TYR A 1 172 ? 17.062 31.141 16.719 1 98.75 172 TYR A N 1
ATOM 1343 C CA . TYR A 1 172 ? 17.062 29.703 16.969 1 98.75 172 TYR A CA 1
ATOM 1344 C C . TYR A 1 172 ? 17.688 28.938 15.812 1 98.75 172 TYR A C 1
ATOM 1346 O O . TYR A 1 172 ? 18.266 27.875 16.016 1 98.75 172 TYR A O 1
ATOM 1354 N N . VAL A 1 173 ? 17.531 29.453 14.664 1 98.62 173 VAL A N 1
ATOM 1355 C CA . VAL A 1 173 ? 18.125 28.875 13.461 1 98.62 173 VAL A CA 1
ATOM 1356 C C . VAL A 1 173 ? 19.062 29.891 12.805 1 98.62 173 VAL A C 1
ATOM 1358 O O . VAL A 1 173 ? 18.703 30.5 11.789 1 98.62 173 VAL A O 1
ATOM 1361 N N . PRO A 1 174 ? 20.234 29.906 13.211 1 98.5 174 PRO A N 1
ATOM 1362 C CA . PRO A 1 174 ? 21.141 30.938 12.734 1 98.5 174 PRO A CA 1
ATOM 1363 C C . PRO A 1 174 ? 21.391 30.859 11.227 1 98.5 174 PRO A C 1
ATOM 1365 O O . PRO A 1 174 ? 21.797 31.859 10.609 1 98.5 174 PRO A O 1
ATOM 1368 N N . GLU A 1 175 ? 21.188 29.734 10.664 1 97.81 175 GLU A N 1
ATOM 1369 C CA . GLU A 1 175 ? 21.375 29.547 9.234 1 97.81 175 GLU A CA 1
ATOM 1370 C C . GLU A 1 175 ? 20.453 30.469 8.43 1 97.81 175 GLU A C 1
ATOM 1372 O O . GLU A 1 175 ? 20.656 30.656 7.227 1 97.81 175 GLU A O 1
ATOM 1377 N N . LEU A 1 176 ? 19.484 31.047 9.055 1 98.56 176 LEU A N 1
ATOM 1378 C CA . LEU A 1 176 ? 18.5 31.875 8.359 1 98.56 176 LEU A CA 1
ATOM 1379 C C . LEU A 1 176 ? 18.938 33.344 8.312 1 98.56 176 LEU A C 1
ATOM 1381 O O . LEU A 1 176 ? 18.297 34.156 7.66 1 98.56 176 LEU A O 1
ATOM 1385 N N . LYS A 1 177 ? 20.016 33.656 9 1 97.94 177 LYS A N 1
ATOM 1386 C CA . LYS A 1 177 ? 20.516 35.031 8.992 1 97.94 177 LYS A CA 1
ATOM 1387 C C . LYS A 1 177 ? 20.922 35.469 7.578 1 97.94 177 LYS A C 1
ATOM 1389 O O . LYS A 1 177 ? 21.484 34.656 6.82 1 97.94 177 LYS A O 1
ATOM 1394 N N . GLY A 1 178 ? 20.641 36.688 7.305 1 97.06 178 GLY A N 1
ATOM 1395 C CA . GLY A 1 178 ? 21.016 37.25 6.016 1 97.06 178 GLY A CA 1
ATOM 1396 C C . GLY A 1 178 ? 19.984 37 4.934 1 97.06 178 GLY A C 1
ATOM 1397 O O . GLY A 1 178 ? 20.016 37.656 3.885 1 97.06 178 GLY A O 1
ATOM 1398 N N . GLY A 1 179 ? 19.047 36.125 5.129 1 97.31 179 GLY A N 1
ATOM 1399 C CA . GLY A 1 179 ? 18 35.844 4.164 1 97.31 179 GLY A CA 1
ATOM 1400 C C . GLY A 1 179 ? 16.688 36.531 4.516 1 97.31 179 GLY A C 1
ATOM 1401 O O . GLY A 1 179 ? 16.656 37.438 5.34 1 97.31 179 GLY A O 1
ATOM 1402 N N . GLY A 1 180 ? 15.648 36.125 3.832 1 98 180 GLY A N 1
ATOM 1403 C CA . GLY A 1 180 ? 14.344 36.75 3.992 1 98 180 GLY A CA 1
ATOM 1404 C C . GLY A 1 180 ? 13.727 36.469 5.352 1 98 180 GLY A C 1
ATOM 1405 O O . GLY A 1 180 ? 12.867 37.25 5.809 1 98 180 GLY A O 1
ATOM 1406 N N . TYR A 1 181 ? 14.164 35.438 6.027 1 98.56 181 TYR A N 1
ATOM 1407 C CA . TYR A 1 181 ? 13.586 35.062 7.324 1 98.56 181 TYR A CA 1
ATOM 1408 C C . TYR A 1 181 ? 14.328 35.781 8.453 1 98.56 181 TYR A C 1
ATOM 1410 O O . TYR A 1 181 ? 13.906 35.719 9.617 1 98.56 181 TYR A O 1
ATOM 1418 N N . ASP A 1 182 ? 15.398 36.438 8.109 1 98.06 182 ASP A N 1
ATOM 1419 C CA . ASP A 1 182 ? 16.172 37.125 9.141 1 98.06 182 ASP A CA 1
ATOM 1420 C C . ASP A 1 182 ? 15.344 38.219 9.805 1 98.06 182 ASP A C 1
ATOM 1422 O O . ASP A 1 182 ? 14.797 39.094 9.125 1 98.06 182 ASP A O 1
ATOM 1426 N N . GLY A 1 183 ? 15.258 38.062 11.117 1 97.25 183 GLY A N 1
ATOM 1427 C CA . GLY A 1 183 ? 14.555 39.094 11.875 1 97.25 183 GLY A CA 1
ATOM 1428 C C . GLY A 1 183 ? 13.055 38.844 11.938 1 97.25 183 GLY A C 1
ATOM 1429 O O . GLY A 1 183 ? 12.336 39.562 12.648 1 97.25 183 GLY A O 1
ATOM 1430 N N . VAL A 1 184 ? 12.516 37.969 11.203 1 98.75 184 VAL A N 1
ATOM 1431 C CA . VAL A 1 184 ? 11.094 37.688 11.234 1 98.75 184 VAL A CA 1
ATOM 1432 C C . VAL A 1 184 ? 10.75 36.969 12.539 1 98.75 184 VAL A C 1
ATOM 1434 O O . VAL A 1 184 ? 11.422 36 12.93 1 98.75 184 VAL A O 1
ATOM 1437 N N . SER A 1 185 ? 9.75 37.375 13.234 1 98.94 185 SER A N 1
ATOM 1438 C CA . SER A 1 185 ? 9.391 36.75 14.508 1 98.94 185 SER A CA 1
ATOM 1439 C C . SER A 1 185 ? 8.711 35.406 14.289 1 98.94 185 SER A C 1
ATOM 1441 O O . SER A 1 185 ? 8.125 35.156 13.234 1 98.94 185 SER A O 1
ATOM 1443 N N . ILE A 1 186 ? 8.836 34.562 15.297 1 98.94 186 ILE A N 1
ATOM 1444 C CA . ILE A 1 186 ? 8.117 33.281 15.297 1 98.94 186 ILE A CA 1
ATOM 1445 C C . ILE A 1 186 ? 6.621 33.531 15.156 1 98.94 186 ILE A C 1
ATOM 1447 O O . ILE A 1 186 ? 5.926 32.844 14.422 1 98.94 186 ILE A O 1
ATOM 1451 N N . ARG A 1 187 ? 6.117 34.625 15.797 1 98.94 187 ARG A N 1
ATOM 1452 C CA . ARG A 1 187 ? 4.707 35 15.719 1 98.94 187 ARG A CA 1
ATOM 1453 C C . ARG A 1 187 ? 4.277 35.25 14.281 1 98.94 187 ARG A C 1
ATOM 1455 O O . ARG A 1 187 ? 3.24 34.75 13.844 1 98.94 187 ARG A O 1
ATOM 1462 N N . HIS A 1 188 ? 5.039 36 13.586 1 98.81 188 HIS A N 1
ATOM 1463 C CA . HIS A 1 188 ? 4.691 36.344 12.211 1 98.81 188 HIS A CA 1
ATOM 1464 C C . HIS A 1 188 ? 4.719 35.094 11.328 1 98.81 188 HIS A C 1
ATOM 1466 O O . HIS A 1 188 ? 3.904 34.938 10.414 1 98.81 188 HIS A O 1
ATOM 1472 N N . VAL A 1 189 ? 5.637 34.156 11.539 1 98.88 189 VAL A N 1
ATOM 1473 C CA . VAL A 1 189 ? 5.699 32.906 10.789 1 98.88 189 VAL A CA 1
ATOM 1474 C C . VAL A 1 189 ? 4.496 32.031 11.141 1 98.88 189 VAL A C 1
ATOM 1476 O O . VAL A 1 189 ? 3.883 31.422 10.266 1 98.88 189 VAL A O 1
ATOM 1479 N N . LEU A 1 190 ? 4.113 31.953 12.414 1 98.94 190 LEU A N 1
ATOM 1480 C CA . LEU A 1 190 ? 2.928 31.219 12.852 1 98.94 190 LEU A CA 1
ATOM 1481 C C . LEU A 1 190 ? 1.685 31.719 12.125 1 98.94 190 LEU A C 1
ATOM 1483 O O . LEU A 1 190 ? 0.795 30.938 11.789 1 98.94 190 LEU A O 1
ATOM 1487 N N . GLN A 1 191 ? 1.665 33 11.891 1 98.12 191 GLN A N 1
ATOM 1488 C CA . GLN A 1 191 ? 0.491 33.656 11.328 1 98.12 191 GLN A CA 1
ATOM 1489 C C . GLN A 1 191 ? 0.537 33.656 9.805 1 98.12 191 GLN A C 1
ATOM 1491 O O . GLN A 1 191 ? -0.328 34.25 9.148 1 98.12 191 GLN A O 1
ATOM 1496 N N . MET A 1 192 ? 1.518 33.062 9.18 1 96.94 192 MET A N 1
ATOM 1497 C CA . MET A 1 192 ? 1.719 33.062 7.734 1 96.94 192 MET A CA 1
ATOM 1498 C C . MET A 1 192 ? 1.854 34.5 7.207 1 96.94 192 MET A C 1
ATOM 1500 O O . MET A 1 192 ? 1.183 34.875 6.242 1 96.94 192 MET A O 1
ATOM 1504 N N . ARG A 1 193 ? 2.674 35.188 7.895 1 96.94 193 ARG A N 1
ATOM 1505 C CA . ARG A 1 193 ? 2.945 36.594 7.562 1 96.94 193 ARG A CA 1
ATOM 1506 C C . ARG A 1 193 ? 4.438 36.875 7.641 1 96.94 193 ARG A C 1
ATOM 1508 O O . ARG A 1 193 ? 4.84 37.938 8.141 1 96.94 193 ARG A O 1
ATOM 1515 N N . SER A 1 194 ? 5.215 36 7.152 1 98.12 194 SER A N 1
ATOM 1516 C CA . SER A 1 194 ? 6.668 36.125 7.238 1 98.12 194 SER A CA 1
ATOM 1517 C C . SER A 1 194 ? 7.184 37.219 6.301 1 98.12 194 SER A C 1
ATOM 1519 O O . SER A 1 194 ? 8.258 37.781 6.52 1 98.12 194 SER A O 1
ATOM 1521 N N . GLY A 1 195 ? 6.465 37.406 5.191 1 97.62 195 GLY A N 1
ATOM 1522 C CA . GLY A 1 195 ? 6.883 38.406 4.227 1 97.62 195 GLY A CA 1
ATOM 1523 C C . GLY A 1 195 ? 7.871 37.875 3.203 1 97.62 195 GLY A C 1
ATOM 1524 O O . GLY A 1 195 ? 8.297 38.625 2.309 1 97.62 195 GLY A O 1
ATOM 1525 N N . VAL A 1 196 ? 8.172 36.625 3.205 1 97.5 196 VAL A N 1
ATOM 1526 C CA . VAL A 1 196 ? 9.164 36.062 2.281 1 97.5 196 VAL A CA 1
ATOM 1527 C C . VAL A 1 196 ? 8.547 35.938 0.888 1 97.5 196 VAL A C 1
ATOM 1529 O O . VAL A 1 196 ? 7.324 35.906 0.743 1 97.5 196 VAL A O 1
ATOM 1532 N N . ALA A 1 197 ? 9.398 35.906 -0.129 1 96.25 197 ALA A N 1
ATOM 1533 C CA . ALA A 1 197 ? 8.977 35.844 -1.525 1 96.25 197 ALA A CA 1
ATOM 1534 C C . ALA A 1 197 ? 8.68 34.406 -1.941 1 96.25 197 ALA A C 1
ATOM 1536 O O . ALA A 1 197 ? 9.32 33.875 -2.855 1 96.25 197 ALA A O 1
ATOM 1537 N N . TYR A 1 198 ? 7.715 33.75 -1.281 1 94.44 198 TYR A N 1
ATOM 1538 C CA . TYR A 1 198 ? 7.289 32.406 -1.543 1 94.44 198 TYR A CA 1
ATOM 1539 C C . TYR A 1 198 ? 5.887 32.375 -2.139 1 94.44 198 TYR A C 1
ATOM 1541 O O . TYR A 1 198 ? 4.965 33 -1.609 1 94.44 198 TYR A O 1
ATOM 1549 N N . GLU A 1 199 ? 5.766 31.688 -3.238 1 90.69 199 GLU A N 1
ATOM 1550 C CA . GLU A 1 199 ? 4.449 31.453 -3.826 1 90.69 199 GLU A CA 1
ATOM 1551 C C . GLU A 1 199 ? 4.047 29.984 -3.699 1 90.69 199 GLU A C 1
ATOM 1553 O O . GLU A 1 199 ? 4.754 29.094 -4.188 1 90.69 199 GLU A O 1
ATOM 1558 N N . GLU A 1 200 ? 2.926 29.734 -3.023 1 90.75 200 GLU A N 1
ATOM 1559 C CA . GLU A 1 200 ? 2.414 28.391 -2.828 1 90.75 200 GLU A CA 1
ATOM 1560 C C . GLU A 1 200 ? 1.764 27.859 -4.102 1 90.75 200 GLU A C 1
ATOM 1562 O O . GLU A 1 200 ? 0.538 27.75 -4.184 1 90.75 200 GLU A O 1
ATOM 1567 N N . ARG A 1 201 ? 2.521 27.562 -5.082 1 86.56 201 ARG A N 1
ATOM 1568 C CA . ARG A 1 201 ? 2.064 27.125 -6.395 1 86.56 201 ARG A CA 1
ATOM 1569 C C . ARG A 1 201 ? 2.832 25.891 -6.848 1 86.56 201 ARG A C 1
ATOM 1571 O O . ARG A 1 201 ? 4.066 25.875 -6.867 1 86.56 201 ARG A O 1
ATOM 1578 N N . TYR A 1 202 ? 2.07 24.922 -7.121 1 85.81 202 TYR A N 1
ATOM 1579 C CA . TYR A 1 202 ? 2.68 23.656 -7.523 1 85.81 202 TYR A CA 1
ATOM 1580 C C . TYR A 1 202 ? 2.484 23.422 -9.016 1 85.81 202 TYR A C 1
ATOM 1582 O O . TYR A 1 202 ? 1.593 22.672 -9.414 1 85.81 202 TYR A O 1
ATOM 1590 N N . ASP A 1 203 ? 3.299 24.016 -9.781 1 85.88 203 ASP A N 1
ATOM 1591 C CA . ASP A 1 203 ? 3.326 23.906 -11.234 1 85.88 203 ASP A CA 1
ATOM 1592 C C . ASP A 1 203 ? 4.57 23.156 -11.703 1 85.88 203 ASP A C 1
ATOM 1594 O O . ASP A 1 203 ? 5.695 23.531 -11.375 1 85.88 203 ASP A O 1
ATOM 1598 N N . PHE A 1 204 ? 4.438 22.109 -12.422 1 82.5 204 PHE A N 1
ATOM 1599 C CA . PHE A 1 204 ? 5.547 21.219 -12.734 1 82.5 204 PHE A CA 1
ATOM 1600 C C . PHE A 1 204 ? 5.918 21.297 -14.211 1 82.5 204 PHE A C 1
ATOM 1602 O O . PHE A 1 204 ? 6.469 20.359 -14.773 1 82.5 204 PHE A O 1
ATOM 1609 N N . GLY A 1 205 ? 5.672 22.359 -14.773 1 84.81 205 GLY A N 1
ATOM 1610 C CA . GLY A 1 205 ? 6.008 22.578 -16.172 1 84.81 205 GLY A CA 1
ATOM 1611 C C . GLY A 1 205 ? 7.457 22.969 -16.391 1 84.81 205 GLY A C 1
ATOM 1612 O O . GLY A 1 205 ? 8.328 22.578 -15.617 1 84.81 205 GLY A O 1
ATOM 1613 N N . ALA A 1 206 ? 7.805 23.672 -17.422 1 89.25 206 ALA A N 1
ATOM 1614 C CA . ALA A 1 206 ? 9.156 24 -17.875 1 89.25 206 ALA A CA 1
ATOM 1615 C C . ALA A 1 206 ? 9.828 24.969 -16.906 1 89.25 206 ALA A C 1
ATOM 1617 O O . ALA A 1 206 ? 11.055 24.938 -16.734 1 89.25 206 ALA A O 1
ATOM 1618 N N . ASN A 1 207 ? 9.07 25.828 -16.312 1 90.44 207 ASN A N 1
ATOM 1619 C CA . ASN A 1 207 ? 9.578 26.797 -15.344 1 90.44 207 ASN A CA 1
ATOM 1620 C C . ASN A 1 207 ? 8.836 26.703 -14.016 1 90.44 207 ASN A C 1
ATOM 1622 O O . ASN A 1 207 ? 8.07 27.594 -13.656 1 90.44 207 ASN A O 1
ATOM 1626 N N . PRO A 1 208 ? 9.219 25.719 -13.297 1 92.38 208 PRO A N 1
ATOM 1627 C CA . PRO A 1 208 ? 8.477 25.484 -12.062 1 92.38 208 PRO A CA 1
ATOM 1628 C C . PRO A 1 208 ? 8.734 26.562 -11.008 1 92.38 208 PRO A C 1
ATOM 1630 O O . PRO A 1 208 ? 9.82 27.141 -10.961 1 92.38 208 PRO A O 1
ATOM 1633 N N . SER A 1 209 ? 7.742 26.812 -10.234 1 93.38 209 SER A N 1
ATOM 1634 C CA . SER A 1 209 ? 7.863 27.688 -9.078 1 93.38 209 SER A CA 1
ATOM 1635 C C . SER A 1 209 ? 8.805 27.094 -8.031 1 93.38 209 SER A C 1
ATOM 1637 O O . SER A 1 209 ? 9.188 25.938 -8.117 1 93.38 209 SER A O 1
ATOM 1639 N N . LEU A 1 210 ? 9.102 27.938 -7.07 1 93.5 210 LEU A N 1
ATOM 1640 C CA . LEU A 1 210 ? 9.953 27.469 -5.984 1 93.5 210 LEU A CA 1
ATOM 1641 C C . LEU A 1 210 ? 9.273 26.328 -5.215 1 93.5 210 LEU A C 1
ATOM 1643 O O . LEU A 1 210 ? 9.914 25.344 -4.867 1 93.5 210 LEU A O 1
ATOM 1647 N N . ALA A 1 211 ? 8.055 26.484 -4.945 1 94.12 211 ALA A N 1
ATOM 1648 C CA . ALA A 1 211 ? 7.301 25.453 -4.23 1 94.12 211 ALA A CA 1
ATOM 1649 C C . ALA A 1 211 ? 7.344 24.125 -4.984 1 94.12 211 ALA A C 1
ATOM 1651 O O . ALA A 1 211 ? 7.523 23.062 -4.383 1 94.12 211 ALA A O 1
ATOM 1652 N N . ALA A 1 212 ? 7.164 24.203 -6.273 1 94.69 212 ALA A N 1
ATOM 1653 C CA . ALA A 1 212 ? 7.215 23.016 -7.113 1 94.69 212 ALA A CA 1
ATOM 1654 C C . ALA A 1 212 ? 8.609 22.391 -7.098 1 94.69 212 ALA A C 1
ATOM 1656 O O . ALA A 1 212 ? 8.742 21.172 -7.055 1 94.69 212 ALA A O 1
ATOM 1657 N N . LEU A 1 213 ? 9.57 23.234 -7.152 1 94.94 213 LEU A N 1
ATOM 1658 C CA . LEU A 1 213 ? 10.945 22.734 -7.113 1 94.94 213 LEU A CA 1
ATOM 1659 C C . LEU A 1 213 ? 11.227 22.031 -5.793 1 94.94 213 LEU A C 1
ATOM 1661 O O . LEU A 1 213 ? 11.859 20.969 -5.773 1 94.94 213 LEU A O 1
ATOM 1665 N N . ILE A 1 214 ? 10.812 22.656 -4.727 1 95.62 214 ILE A N 1
ATOM 1666 C CA . ILE A 1 214 ? 11 22.047 -3.412 1 95.62 214 ILE A CA 1
ATOM 1667 C C . ILE A 1 214 ? 10.289 20.703 -3.357 1 95.62 214 ILE A C 1
ATOM 1669 O O . ILE A 1 214 ? 10.852 19.703 -2.873 1 95.62 214 ILE A O 1
ATOM 1673 N N . HIS A 1 215 ? 9.109 20.625 -3.844 1 94.88 215 HIS A N 1
ATOM 1674 C CA . HIS A 1 215 ? 8.359 19.375 -3.895 1 94.88 215 HIS A CA 1
ATOM 1675 C C . HIS A 1 215 ? 9.148 18.297 -4.629 1 94.88 215 HIS A C 1
ATOM 1677 O O . HIS A 1 215 ? 9.32 17.188 -4.109 1 94.88 215 HIS A O 1
ATOM 1683 N N . MET A 1 216 ? 9.609 18.609 -5.785 1 95.25 216 MET A N 1
ATOM 1684 C CA . MET A 1 216 ? 10.312 17.625 -6.621 1 95.25 216 MET A CA 1
ATOM 1685 C C . MET A 1 216 ? 11.633 17.219 -5.984 1 95.25 216 MET A C 1
ATOM 1687 O O . MET A 1 216 ? 11.953 16.031 -5.938 1 95.25 216 MET A O 1
ATOM 1691 N N . ASN A 1 217 ? 12.328 18.156 -5.457 1 96 217 ASN A N 1
ATOM 1692 C CA . ASN A 1 217 ? 13.688 17.891 -5.004 1 96 217 ASN A CA 1
ATOM 1693 C C . ASN A 1 217 ? 13.703 17.312 -3.586 1 96 217 ASN A C 1
ATOM 1695 O O . ASN A 1 217 ? 14.516 16.453 -3.268 1 96 217 ASN A O 1
ATOM 1699 N N . ALA A 1 218 ? 12.859 17.828 -2.717 1 96.25 218 ALA A N 1
ATOM 1700 C CA . ALA A 1 218 ? 12.906 17.438 -1.311 1 96.25 218 ALA A CA 1
ATOM 1701 C C . ALA A 1 218 ? 11.969 16.266 -1.036 1 96.25 218 ALA A C 1
ATOM 1703 O O . ALA A 1 218 ? 12.359 15.289 -0.394 1 96.25 218 ALA A O 1
ATOM 1704 N N . ILE A 1 219 ? 10.766 16.312 -1.55 1 96 219 ILE A N 1
ATOM 1705 C CA . ILE A 1 219 ? 9.758 15.305 -1.217 1 96 219 ILE A CA 1
ATOM 1706 C C . ILE A 1 219 ? 9.922 14.094 -2.129 1 96 219 ILE A C 1
ATOM 1708 O O . ILE A 1 219 ? 10.016 12.961 -1.653 1 96 219 ILE A O 1
ATOM 1712 N N . VAL A 1 220 ? 10.062 14.32 -3.439 1 96.5 220 VAL A N 1
ATOM 1713 C CA . VAL A 1 220 ? 10.055 13.234 -4.414 1 96.5 220 VAL A CA 1
ATOM 1714 C C . VAL A 1 220 ? 11.445 12.609 -4.496 1 96.5 220 VAL A C 1
ATOM 1716 O O . VAL A 1 220 ? 11.602 11.406 -4.312 1 96.5 220 VAL A O 1
ATOM 1719 N N . ALA A 1 221 ? 12.523 13.43 -4.613 1 96.75 221 ALA A N 1
ATOM 1720 C CA . ALA A 1 221 ? 13.852 12.914 -4.957 1 96.75 221 ALA A CA 1
ATOM 1721 C C . ALA A 1 221 ? 14.758 12.859 -3.73 1 96.75 221 ALA A C 1
ATOM 1723 O O . ALA A 1 221 ? 15.82 12.242 -3.764 1 96.75 221 ALA A O 1
ATOM 1724 N N . ASN A 1 222 ? 14.406 13.516 -2.689 1 96.69 222 ASN A N 1
ATOM 1725 C CA . ASN A 1 222 ? 15.18 13.594 -1.453 1 96.69 222 ASN A CA 1
ATOM 1726 C C . ASN A 1 222 ? 16.578 14.133 -1.7 1 96.69 222 ASN A C 1
ATOM 1728 O O . ASN A 1 222 ? 17.547 13.672 -1.082 1 96.69 222 ASN A O 1
ATOM 1732 N N . LYS A 1 223 ? 16.719 15.047 -2.629 1 94.81 223 LYS A N 1
ATOM 1733 C CA . LYS A 1 223 ? 18.016 15.602 -2.982 1 94.81 223 LYS A CA 1
ATOM 1734 C C . LYS A 1 223 ? 18.328 16.844 -2.146 1 94.81 223 LYS A C 1
ATOM 1736 O O . LYS A 1 223 ? 19.484 17.281 -2.088 1 94.81 223 LYS A O 1
ATOM 1741 N N . GLU A 1 224 ? 17.344 17.375 -1.543 1 94.94 224 GLU A N 1
ATOM 1742 C CA . GLU A 1 224 ? 17.5 18.5 -0.633 1 94.94 224 GLU A CA 1
ATOM 1743 C C . GLU A 1 224 ? 16.516 18.406 0.535 1 94.94 224 GLU A C 1
ATOM 1745 O O . GLU A 1 224 ? 15.68 17.516 0.572 1 94.94 224 GLU A O 1
ATOM 1750 N N . ARG A 1 225 ? 16.75 19.203 1.467 1 96.12 225 ARG A N 1
ATOM 1751 C CA . ARG A 1 225 ? 15.82 19.297 2.584 1 96.12 225 ARG A CA 1
ATOM 1752 C C . ARG A 1 225 ? 14.797 20.406 2.344 1 96.12 225 ARG A C 1
ATOM 1754 O O . ARG A 1 225 ? 15.125 21.453 1.807 1 96.12 225 ARG A O 1
ATOM 1761 N N . PHE A 1 226 ? 13.633 20.109 2.719 1 97.38 226 PHE A N 1
ATOM 1762 C CA . PHE A 1 226 ? 12.516 21 2.408 1 97.38 226 PHE A CA 1
ATOM 1763 C C . PHE A 1 226 ? 12.797 22.422 2.887 1 97.38 226 PHE A C 1
ATOM 1765 O O . PHE A 1 226 ? 12.586 23.375 2.145 1 97.38 226 PHE A O 1
ATOM 1772 N N . ALA A 1 227 ? 13.359 22.578 4.078 1 97.19 227 ALA A N 1
ATOM 1773 C CA . ALA A 1 227 ? 13.508 23.891 4.711 1 97.19 227 ALA A CA 1
ATOM 1774 C C . ALA A 1 227 ? 14.773 24.578 4.223 1 97.19 227 ALA A C 1
ATOM 1776 O O . ALA A 1 227 ? 15 25.766 4.531 1 97.19 227 ALA A O 1
ATOM 1777 N N . ASP A 1 228 ? 15.578 23.953 3.424 1 94.75 228 ASP A N 1
ATOM 1778 C CA . ASP A 1 228 ? 16.875 24.484 3.023 1 94.75 228 ASP A CA 1
ATOM 1779 C C . ASP A 1 228 ? 16.719 25.797 2.246 1 94.75 228 ASP A C 1
ATOM 1781 O O . ASP A 1 228 ? 17.547 26.703 2.363 1 94.75 228 ASP A O 1
ATOM 1785 N N . ARG A 1 229 ? 15.664 25.891 1.559 1 95.62 229 ARG A N 1
ATOM 1786 C CA . ARG A 1 229 ? 15.461 27.062 0.706 1 95.62 229 ARG A CA 1
ATOM 1787 C C . ARG A 1 229 ? 15.164 28.297 1.539 1 95.62 229 ARG A C 1
ATOM 1789 O O . ARG A 1 229 ? 15.305 29.422 1.056 1 95.62 229 ARG A O 1
ATOM 1796 N N . ALA A 1 230 ? 14.812 28.109 2.75 1 98.06 230 ALA A N 1
ATOM 1797 C CA . ALA A 1 230 ? 14.547 29.234 3.652 1 98.06 230 ALA A CA 1
ATOM 1798 C C . ALA A 1 230 ? 15.812 30.031 3.936 1 98.06 230 ALA A C 1
ATOM 1800 O O . ALA A 1 230 ? 15.742 31.203 4.324 1 98.06 230 ALA A O 1
ATOM 1801 N N . ARG A 1 231 ? 16.938 29.438 3.719 1 97.56 231 ARG A N 1
ATOM 1802 C CA . ARG A 1 231 ? 18.219 30.078 3.99 1 97.56 231 ARG A CA 1
ATOM 1803 C C . ARG A 1 231 ? 18.453 31.266 3.055 1 97.56 231 ARG A C 1
ATOM 1805 O O . ARG A 1 231 ? 19.094 32.25 3.432 1 97.56 231 ARG A O 1
ATOM 1812 N N . THR A 1 232 ? 17.906 31.109 1.847 1 96.31 232 THR A N 1
ATOM 1813 C CA . THR A 1 232 ? 18.359 32.062 0.829 1 96.31 232 THR A CA 1
ATOM 1814 C C . THR A 1 232 ? 17.172 32.812 0.239 1 96.31 232 THR A C 1
ATOM 1816 O O . THR A 1 232 ? 17.375 33.812 -0.454 1 96.31 232 THR A O 1
ATOM 1819 N N . ILE A 1 233 ? 15.977 32.375 0.499 1 97.5 233 ILE A N 1
ATOM 1820 C CA . ILE A 1 233 ? 14.82 33.031 -0.097 1 97.5 233 ILE A CA 1
ATOM 1821 C C . ILE A 1 233 ? 14.812 34.531 0.285 1 97.5 233 ILE A C 1
ATOM 1823 O O . ILE A 1 233 ? 15.195 34.875 1.397 1 97.5 233 ILE A O 1
ATOM 1827 N N . GLY A 1 234 ? 14.328 35.375 -0.628 1 97.25 234 GLY A N 1
ATOM 1828 C CA . GLY A 1 234 ? 14.297 36.812 -0.396 1 97.25 234 GLY A CA 1
ATOM 1829 C C . GLY A 1 234 ? 13.016 37.281 0.266 1 97.25 234 GLY A C 1
ATOM 1830 O O . GLY A 1 234 ? 12.117 36.5 0.534 1 97.25 234 GLY A O 1
ATOM 1831 N N . LYS A 1 235 ? 12.992 38.562 0.538 1 96.5 235 LYS A N 1
ATOM 1832 C CA . LYS A 1 235 ? 11.844 39.219 1.144 1 96.5 235 LYS A CA 1
ATOM 1833 C C . LYS A 1 235 ? 10.938 39.812 0.079 1 96.5 235 LYS A C 1
ATOM 1835 O O . LYS A 1 235 ? 11.414 40.406 -0.905 1 96.5 235 LYS A O 1
ATOM 1840 N N . ALA A 1 236 ? 9.68 39.656 0.221 1 96.56 236 ALA A N 1
ATOM 1841 C CA . ALA A 1 236 ? 8.711 40.25 -0.7 1 96.56 236 ALA A CA 1
ATOM 1842 C C . ALA A 1 236 ? 7.949 41.406 -0.032 1 96.56 236 ALA A C 1
ATOM 1844 O O . ALA A 1 236 ? 7.488 42.312 -0.705 1 96.56 236 ALA A O 1
ATOM 1845 N N . SER A 1 237 ? 7.793 41.375 1.295 1 96.62 237 SER A N 1
ATOM 1846 C CA . SER A 1 237 ? 7.07 42.406 2.053 1 96.62 237 SER A CA 1
ATOM 1847 C C . SER A 1 237 ? 7.543 42.438 3.502 1 96.62 237 SER A C 1
ATOM 1849 O O . SER A 1 237 ? 8.281 41.562 3.947 1 96.62 237 SER A O 1
ATOM 1851 N N . GLU A 1 238 ? 7.07 43.5 4.23 1 97.06 238 GLU A N 1
ATOM 1852 C CA . GLU A 1 238 ? 7.406 43.594 5.648 1 97.06 238 GLU A CA 1
ATOM 1853 C C . GLU A 1 238 ? 6.746 42.469 6.449 1 97.06 238 GLU A C 1
ATOM 1855 O O . GLU A 1 238 ? 5.559 42.188 6.273 1 97.06 238 GLU A O 1
ATOM 1860 N N . PRO A 1 239 ? 7.562 41.875 7.305 1 97.75 239 PRO A N 1
ATOM 1861 C CA . PRO A 1 239 ? 6.938 40.844 8.156 1 97.75 239 PRO A CA 1
ATOM 1862 C C . PRO A 1 239 ? 5.711 41.375 8.891 1 97.75 239 PRO A C 1
ATOM 1864 O O . PRO A 1 239 ? 5.711 42.5 9.367 1 97.75 239 PRO A O 1
ATOM 1867 N N . GLY A 1 240 ? 4.691 40.562 8.938 1 96.44 240 GLY A N 1
ATOM 1868 C CA . GLY A 1 240 ? 3.475 40.906 9.648 1 96.44 240 GLY A CA 1
ATOM 1869 C C . GLY A 1 240 ? 2.479 41.656 8.789 1 96.44 240 GLY A C 1
ATOM 1870 O O . GLY A 1 240 ? 1.303 41.781 9.148 1 96.44 240 GLY A O 1
ATOM 1871 N N . SER A 1 241 ? 2.844 42.094 7.641 1 94.38 241 SER A N 1
ATOM 1872 C CA . SER A 1 241 ? 2.037 43.031 6.891 1 94.38 241 SER A CA 1
ATOM 1873 C C . SER A 1 241 ? 0.974 42.344 6.059 1 94.38 241 SER A C 1
ATOM 1875 O O . SER A 1 241 ? -0.086 42.906 5.785 1 94.38 241 SER A O 1
ATOM 1877 N N . ARG A 1 242 ? 1.302 41.156 5.637 1 91.69 242 ARG A N 1
ATOM 1878 C CA . ARG A 1 242 ? 0.355 40.5 4.746 1 91.69 242 ARG A CA 1
ATOM 1879 C C . ARG A 1 242 ? 0.338 38.969 4.992 1 91.69 242 ARG A C 1
ATOM 1881 O O . ARG A 1 242 ? 1.375 38.375 5.285 1 91.69 242 ARG A O 1
ATOM 1888 N N . PHE A 1 243 ? -0.906 38.469 4.816 1 94.06 243 PHE A N 1
ATOM 1889 C CA . PHE A 1 243 ? -1.054 37 4.832 1 94.06 243 PHE A CA 1
ATOM 1890 C C . PHE A 1 243 ? -0.56 36.406 3.527 1 94.06 243 PHE A C 1
ATOM 1892 O O . PHE A 1 243 ? -0.965 36.844 2.443 1 94.06 243 PHE A O 1
ATOM 1899 N N . ASN A 1 244 ? 0.301 35.469 3.607 1 93.69 244 ASN A N 1
ATOM 1900 C CA . ASN A 1 244 ? 0.798 34.656 2.502 1 93.69 244 ASN A CA 1
ATOM 1901 C C . ASN A 1 244 ? 0.977 33.188 2.912 1 93.69 244 ASN A C 1
ATOM 1903 O O . ASN A 1 244 ? 1.931 32.844 3.613 1 93.69 244 ASN A O 1
ATOM 1907 N N . TYR A 1 245 ? 0.023 32.406 2.438 1 94.69 245 TYR A N 1
ATOM 1908 C CA . TYR A 1 245 ? 0.1 30.984 2.785 1 94.69 245 TYR A CA 1
ATOM 1909 C C . TYR A 1 245 ? 1.348 30.344 2.189 1 94.69 245 TYR A C 1
ATOM 1911 O O . TYR A 1 245 ? 1.486 30.266 0.966 1 94.69 245 TYR A O 1
ATOM 1919 N N . ALA A 1 246 ? 2.238 29.953 3.07 1 96.19 246 ALA A N 1
ATOM 1920 C CA . ALA A 1 246 ? 3.527 29.422 2.648 1 96.19 246 ALA A CA 1
ATOM 1921 C C . ALA A 1 246 ? 3.9 28.188 3.471 1 96.19 246 ALA A C 1
ATOM 1923 O O . ALA A 1 246 ? 4.215 28.297 4.656 1 96.19 246 ALA A O 1
ATOM 1924 N N . THR A 1 247 ? 3.941 27.016 2.793 1 97.75 247 THR A N 1
ATOM 1925 C CA . THR A 1 247 ? 4.348 25.797 3.49 1 97.75 247 THR A CA 1
ATOM 1926 C C . THR A 1 247 ? 5.777 25.922 4.012 1 97.75 247 THR A C 1
ATOM 1928 O O . THR A 1 247 ? 6.117 25.375 5.055 1 97.75 247 THR A O 1
ATOM 1931 N N . LEU A 1 248 ? 6.586 26.719 3.395 1 98.06 248 LEU A N 1
ATOM 1932 C CA . LEU A 1 248 ? 7.961 26.953 3.83 1 98.06 248 LEU A CA 1
ATOM 1933 C C . LEU A 1 248 ? 7.992 27.594 5.211 1 98.06 248 LEU A C 1
ATOM 1935 O O . LEU A 1 248 ? 8.891 27.312 6.008 1 98.06 248 LEU A O 1
ATOM 1939 N N . ASP A 1 249 ? 7.02 28.469 5.531 1 98.56 249 ASP A N 1
ATOM 1940 C CA . ASP A 1 249 ? 6.91 29.047 6.867 1 98.56 249 ASP A CA 1
ATOM 1941 C C . ASP A 1 249 ? 6.805 27.953 7.93 1 98.56 249 ASP A C 1
ATOM 1943 O O . ASP A 1 249 ? 7.5 28.016 8.945 1 98.56 249 ASP A O 1
ATOM 1947 N N . THR A 1 250 ? 6 26.984 7.645 1 98.75 250 THR A N 1
ATOM 1948 C CA . THR A 1 250 ? 5.805 25.922 8.633 1 98.75 250 THR A CA 1
ATOM 1949 C C . THR A 1 250 ? 7.047 25.047 8.734 1 98.75 250 THR A C 1
ATOM 1951 O O . THR A 1 250 ? 7.387 24.562 9.812 1 98.75 250 THR A O 1
ATOM 1954 N N . ALA A 1 251 ? 7.656 24.844 7.613 1 98.62 251 ALA A N 1
ATOM 1955 C CA . ALA A 1 251 ? 8.922 24.109 7.656 1 98.62 251 ALA A CA 1
ATOM 1956 C C . ALA A 1 251 ? 9.93 24.812 8.562 1 98.62 251 ALA A C 1
ATOM 1958 O O . ALA A 1 251 ? 10.656 24.156 9.312 1 98.62 251 ALA A O 1
ATOM 1959 N N . VAL A 1 252 ? 9.977 26.094 8.508 1 98.75 252 VAL A N 1
ATOM 1960 C CA . VAL A 1 252 ? 10.867 26.875 9.352 1 98.75 252 VAL A CA 1
ATOM 1961 C C . VAL A 1 252 ? 10.461 26.703 10.82 1 98.75 252 VAL A C 1
ATOM 1963 O O . VAL A 1 252 ? 11.32 26.578 11.695 1 98.75 252 VAL A O 1
ATOM 1966 N N . LEU A 1 253 ? 9.164 26.734 11.055 1 98.94 253 LEU A N 1
ATOM 1967 C CA . LEU A 1 253 ? 8.703 26.531 12.43 1 98.94 253 LEU A CA 1
ATOM 1968 C C . LEU A 1 253 ? 9.172 25.172 12.961 1 98.94 253 LEU A C 1
ATOM 1970 O O . LEU A 1 253 ? 9.609 25.078 14.109 1 98.94 253 LEU A O 1
ATOM 1974 N N . GLY A 1 254 ? 9.016 24.125 12.141 1 98.75 254 GLY A N 1
ATOM 1975 C CA . GLY A 1 254 ? 9.531 22.828 12.555 1 98.75 254 GLY A CA 1
ATOM 1976 C C . GLY A 1 254 ? 11.016 22.859 12.891 1 98.75 254 GLY A C 1
ATOM 1977 O O . GLY A 1 254 ? 11.445 22.266 13.883 1 98.75 254 GLY A O 1
ATOM 1978 N N . TRP A 1 255 ? 11.766 23.547 12.07 1 98.5 255 TRP A N 1
ATOM 1979 C CA . TRP A 1 255 ? 13.203 23.703 12.273 1 98.5 255 TRP A CA 1
ATOM 1980 C C . TRP A 1 255 ? 13.492 24.438 13.586 1 98.5 255 TRP A C 1
ATOM 1982 O O . TRP A 1 255 ? 14.367 24.031 14.344 1 98.5 255 TRP A O 1
ATOM 1992 N N . VAL A 1 256 ? 12.773 25.438 13.875 1 98.81 256 VAL A N 1
ATOM 1993 C CA . VAL A 1 256 ? 12.922 26.203 15.109 1 98.81 256 VAL A CA 1
ATOM 1994 C C . VAL A 1 256 ? 12.672 25.297 16.312 1 98.81 256 VAL A C 1
ATOM 1996 O O . VAL A 1 256 ? 13.445 25.297 17.281 1 98.81 256 VAL A O 1
ATOM 1999 N N . VAL A 1 257 ? 11.617 24.484 16.281 1 98.88 257 VAL A N 1
ATOM 2000 C CA . VAL A 1 257 ? 11.289 23.609 17.391 1 98.88 257 VAL A CA 1
ATOM 2001 C C . VAL A 1 257 ? 12.43 22.609 17.609 1 98.88 257 VAL A C 1
ATOM 2003 O O . VAL A 1 257 ? 12.844 22.391 18.75 1 98.88 257 VAL A O 1
ATOM 2006 N N . GLU A 1 258 ? 12.891 22.047 16.547 1 98.44 258 GLU A N 1
ATOM 2007 C CA . GLU A 1 258 ? 13.984 21.078 16.656 1 98.44 258 GLU A CA 1
ATOM 2008 C C . GLU A 1 258 ? 15.211 21.719 17.297 1 98.44 258 GLU A C 1
ATOM 2010 O O . GLU A 1 258 ? 15.82 21.141 18.203 1 98.44 258 GLU A O 1
ATOM 2015 N N . ARG A 1 259 ? 15.57 22.875 16.844 1 98.38 259 ARG A N 1
ATOM 2016 C CA . ARG A 1 259 ? 16.766 23.562 17.344 1 98.38 259 ARG A CA 1
ATOM 2017 C C . ARG A 1 259 ? 16.562 24.016 18.781 1 98.38 259 ARG A C 1
ATOM 2019 O O . ARG A 1 259 ? 17.469 23.906 19.609 1 98.38 259 ARG A O 1
ATOM 2026 N N . ALA A 1 260 ? 15.484 24.562 19.062 1 98.81 260 ALA A N 1
ATOM 2027 C CA . ALA A 1 260 ? 15.195 25.078 20.406 1 98.81 260 ALA A CA 1
ATOM 2028 C C . ALA A 1 260 ? 15.195 23.953 21.438 1 98.81 260 ALA A C 1
ATOM 2030 O O . ALA A 1 260 ? 15.656 24.141 22.562 1 98.81 260 ALA A O 1
ATOM 2031 N N . THR A 1 261 ? 14.688 22.781 21.047 1 98.69 261 THR A N 1
ATOM 2032 C CA . THR A 1 261 ? 14.5 21.688 22 1 98.69 261 THR A CA 1
ATOM 2033 C C . THR A 1 261 ? 15.719 20.766 22.016 1 98.69 261 THR A C 1
ATOM 2035 O O . THR A 1 261 ? 15.914 20 22.953 1 98.69 261 THR A O 1
ATOM 2038 N N . GLY A 1 262 ? 16.406 20.766 20.875 1 98 262 GLY A N 1
ATOM 2039 C CA . GLY A 1 262 ? 17.516 19.844 20.703 1 98 262 GLY A CA 1
ATOM 2040 C C . GLY A 1 262 ? 17.062 18.422 20.375 1 98 262 GLY A C 1
ATOM 2041 O O . GLY A 1 262 ? 17.844 17.484 20.484 1 98 262 GLY A O 1
ATOM 2042 N N . GLU A 1 263 ? 15.844 18.25 20.062 1 97 263 GLU A N 1
ATOM 2043 C CA . GLU A 1 263 ? 15.25 16.953 19.719 1 97 263 GLU A CA 1
ATOM 2044 C C . GLU A 1 263 ? 14.727 16.938 18.297 1 97 263 GLU A C 1
ATOM 2046 O O . GLU A 1 263 ? 14.383 17.984 17.75 1 97 263 GLU A O 1
ATOM 2051 N N . LYS A 1 264 ? 14.711 15.734 17.719 1 97.62 264 LYS A N 1
ATOM 2052 C CA . LYS A 1 264 ? 13.977 15.594 16.469 1 97.62 264 LYS A CA 1
ATOM 2053 C C . LYS A 1 264 ? 12.492 15.859 16.672 1 97.62 264 LYS A C 1
ATOM 2055 O O . LYS A 1 264 ? 11.945 15.594 17.734 1 97.62 264 LYS A O 1
ATOM 2060 N N . LEU A 1 265 ? 11.867 16.375 15.664 1 98.31 265 LEU A N 1
ATOM 2061 C CA . LEU A 1 265 ? 10.477 16.797 15.773 1 98.31 265 LEU A CA 1
ATOM 2062 C C . LEU A 1 265 ? 9.586 15.633 16.203 1 98.31 265 LEU A C 1
ATOM 2064 O O . LEU A 1 265 ? 8.719 15.781 17.062 1 98.31 265 LEU A O 1
ATOM 2068 N N . ALA A 1 266 ? 9.758 14.484 15.578 1 98.75 266 ALA A N 1
ATOM 2069 C CA . ALA A 1 266 ? 8.953 13.305 15.875 1 98.75 266 ALA A CA 1
ATOM 2070 C C . ALA A 1 266 ? 9.102 12.883 17.328 1 98.75 266 ALA A C 1
ATOM 2072 O O . ALA A 1 266 ? 8.117 12.555 18 1 98.75 266 ALA A O 1
ATOM 2073 N N . SER A 1 267 ? 10.32 12.875 17.812 1 98.5 267 SER A N 1
ATOM 2074 C CA . SER A 1 267 ? 10.586 12.477 19.188 1 98.5 267 SER A CA 1
ATOM 2075 C C . SER A 1 267 ? 9.961 13.461 20.172 1 98.5 267 SER A C 1
ATOM 2077 O O . SER A 1 267 ? 9.359 13.055 21.172 1 98.5 267 SER A O 1
ATOM 2079 N N . TYR A 1 268 ? 10.141 14.727 19.891 1 98.81 268 TYR A N 1
ATOM 2080 C CA . TYR A 1 268 ? 9.555 15.758 20.734 1 98.81 268 TYR A CA 1
ATOM 2081 C C . TYR A 1 268 ? 8.039 15.656 20.766 1 98.81 268 TYR A C 1
ATOM 2083 O O . TYR A 1 268 ? 7.418 15.727 21.828 1 98.81 268 TYR A O 1
ATOM 2091 N N . MET A 1 269 ? 7.441 15.477 19.578 1 98.88 269 MET A N 1
ATOM 2092 C CA . MET A 1 269 ? 5.992 15.344 19.469 1 98.88 269 MET A CA 1
ATOM 2093 C C . MET A 1 269 ? 5.5 14.117 20.234 1 98.88 269 MET A C 1
ATOM 2095 O O . MET A 1 269 ? 4.473 14.18 20.906 1 98.88 269 MET A O 1
ATOM 2099 N N . SER A 1 270 ? 6.191 13.016 20.047 1 98.81 270 SER A N 1
ATOM 2100 C CA . SER A 1 270 ? 5.812 11.789 20.75 1 98.81 270 SER A CA 1
ATOM 2101 C C . SER A 1 270 ? 5.758 12 22.25 1 98.81 270 SER A C 1
ATOM 2103 O O . SER A 1 270 ? 4.742 11.711 22.891 1 98.81 270 SER A O 1
ATOM 2105 N N . ARG A 1 271 ? 6.746 12.57 22.797 1 98.44 271 ARG A N 1
ATOM 2106 C CA . ARG A 1 271 ? 6.898 12.703 24.234 1 98.44 271 ARG A CA 1
ATOM 2107 C C . ARG A 1 271 ? 5.969 13.781 24.781 1 98.44 271 ARG A C 1
ATOM 2109 O O . ARG A 1 271 ? 5.379 13.609 25.859 1 98.44 271 ARG A O 1
ATOM 2116 N N . ARG A 1 272 ? 5.801 14.852 24.109 1 98.56 272 ARG A N 1
ATOM 2117 C CA . ARG A 1 272 ? 5.191 16.031 24.719 1 98.56 272 ARG A CA 1
ATOM 2118 C C . ARG A 1 272 ? 3.723 16.156 24.312 1 98.56 272 ARG A C 1
ATOM 2120 O O . ARG A 1 272 ? 2.947 16.828 24.984 1 98.56 272 ARG A O 1
ATOM 2127 N N . LEU A 1 273 ? 3.375 15.484 23.234 1 98.75 273 LEU A N 1
ATOM 2128 C CA . LEU A 1 273 ? 2.014 15.672 22.75 1 98.75 273 LEU A CA 1
ATOM 2129 C C . LEU A 1 273 ? 1.309 14.336 22.578 1 98.75 273 LEU A C 1
ATOM 2131 O O . LEU A 1 273 ? 0.297 14.07 23.234 1 98.75 273 LEU A O 1
ATOM 2135 N N . TRP A 1 274 ? 1.876 13.438 21.766 1 98.81 274 TRP A N 1
ATOM 2136 C CA . TRP A 1 274 ? 1.17 12.25 21.281 1 98.81 274 TRP A CA 1
ATOM 2137 C C . TRP A 1 274 ? 0.918 11.266 22.422 1 98.81 274 TRP A C 1
ATOM 2139 O O . TRP A 1 274 ? -0.178 10.719 22.547 1 98.81 274 TRP A O 1
ATOM 2149 N N . GLN A 1 275 ? 1.946 11.062 23.266 1 98.56 275 GLN A N 1
ATOM 2150 C CA . GLN A 1 275 ? 1.809 10.148 24.391 1 98.56 275 GLN A CA 1
ATOM 2151 C C . GLN A 1 275 ? 0.924 10.742 25.484 1 98.56 275 GLN A C 1
ATOM 2153 O O . GLN A 1 275 ? -0.064 10.125 25.891 1 98.56 275 GLN A O 1
ATOM 2158 N N . PRO A 1 276 ? 1.165 11.945 25.922 1 98.5 276 PRO A N 1
ATOM 2159 C CA . PRO A 1 276 ? 0.324 12.508 26.984 1 98.5 276 PRO A CA 1
ATOM 2160 C C . PRO A 1 276 ? -1.13 12.688 26.547 1 98.5 276 PRO A C 1
ATOM 2162 O O . PRO A 1 276 ? -2.039 12.594 27.375 1 98.5 276 PRO A O 1
ATOM 2165 N N . ALA A 1 277 ? -1.373 12.891 25.266 1 98.62 277 ALA A N 1
ATOM 2166 C CA . ALA A 1 277 ? -2.732 13.125 24.781 1 98.62 277 ALA A CA 1
ATOM 2167 C C . ALA A 1 277 ? -3.51 11.82 24.672 1 98.62 277 ALA A C 1
ATOM 2169 O O . ALA A 1 277 ? -4.723 11.828 24.438 1 98.62 277 ALA A O 1
ATOM 2170 N N . GLY A 1 278 ? -2.84 10.719 24.828 1 98.56 278 GLY A N 1
ATOM 2171 C CA . GLY A 1 278 ? -3.512 9.43 24.859 1 98.56 278 GLY A CA 1
ATOM 2172 C C . GLY A 1 278 ? -3.963 8.961 23.5 1 98.56 278 GLY A C 1
ATOM 2173 O O . GLY A 1 278 ? -5.047 8.391 23.359 1 98.56 278 GLY A O 1
ATOM 2174 N N . MET A 1 279 ? -3.205 9.172 22.5 1 98.75 279 MET A N 1
ATOM 2175 C CA . MET A 1 279 ? -3.527 8.703 21.156 1 98.75 279 MET A CA 1
ATOM 2176 C C . MET A 1 279 ? -3.514 7.18 21.094 1 98.75 279 MET A C 1
ATOM 2178 O O . MET A 1 279 ? -2.791 6.531 21.844 1 98.75 279 MET A O 1
ATOM 2182 N N . GLU A 1 280 ? -4.273 6.648 20.219 1 98.38 280 GLU A N 1
ATOM 2183 C CA . GLU A 1 280 ? -4.531 5.211 20.203 1 98.38 280 GLU A CA 1
ATOM 2184 C C . GLU A 1 280 ? -3.432 4.465 19.453 1 98.38 280 GLU A C 1
ATOM 2186 O O . GLU A 1 280 ? -3.092 3.334 19.812 1 98.38 280 GLU A O 1
ATOM 2191 N N . ALA A 1 281 ? -2.877 5.051 18.438 1 98.75 281 ALA A N 1
ATOM 2192 C CA . ALA A 1 281 ? -1.881 4.367 17.609 1 98.75 281 ALA A CA 1
ATOM 2193 C C . ALA A 1 281 ? -0.667 5.262 17.375 1 98.75 281 ALA A C 1
ATOM 2195 O O . ALA A 1 281 ? -0.747 6.484 17.516 1 98.75 281 ALA A O 1
ATOM 2196 N N . ASP A 1 282 ? 0.477 4.609 17.047 1 98.81 282 ASP A N 1
ATOM 2197 C CA . ASP A 1 282 ? 1.596 5.379 16.516 1 98.81 282 ASP A CA 1
ATOM 2198 C C . ASP A 1 282 ? 1.187 6.148 15.266 1 98.81 282 ASP A C 1
ATOM 2200 O O . ASP A 1 282 ? 0.429 5.637 14.438 1 98.81 282 ASP A O 1
ATOM 2204 N N . GLY A 1 283 ? 1.563 7.391 15.172 1 98.81 283 GLY A N 1
ATOM 2205 C CA . GLY A 1 283 ? 1.58 8.117 13.914 1 98.81 283 GLY A CA 1
ATOM 2206 C C . GLY A 1 283 ? 2.971 8.25 13.32 1 98.81 283 GLY A C 1
ATOM 2207 O O . GLY A 1 283 ? 3.918 7.629 13.805 1 98.81 283 GLY A O 1
ATOM 2208 N N . PHE A 1 284 ? 3.08 9.016 12.211 1 98.88 284 PHE A N 1
ATOM 2209 C CA . PHE A 1 284 ? 4.414 9.266 11.68 1 98.88 284 PHE A CA 1
ATOM 2210 C C . PHE A 1 284 ? 4.418 10.5 10.789 1 98.88 284 PHE A C 1
ATOM 2212 O O . PHE A 1 284 ? 3.396 10.844 10.18 1 98.88 284 PHE A O 1
ATOM 2219 N N . TRP A 1 285 ? 5.531 11.172 10.773 1 98.88 285 TRP A N 1
ATOM 2220 C CA . TRP A 1 285 ? 5.836 12.195 9.781 1 98.88 285 TRP A CA 1
ATOM 2221 C C . TRP A 1 285 ? 6.445 11.578 8.523 1 98.88 285 TRP A C 1
ATOM 2223 O O . TRP A 1 285 ? 7.27 10.664 8.617 1 98.88 285 TRP A O 1
ATOM 2233 N N . ILE A 1 286 ? 6.055 12.07 7.363 1 98.56 286 ILE A N 1
ATOM 2234 C CA . ILE A 1 286 ? 6.898 11.875 6.191 1 98.56 286 ILE A CA 1
ATOM 2235 C C . ILE A 1 286 ? 8.172 12.711 6.324 1 98.56 286 ILE A C 1
ATOM 2237 O O . ILE A 1 286 ? 8.148 13.789 6.914 1 98.56 286 ILE A O 1
ATOM 2241 N N . ALA A 1 287 ? 9.281 12.211 5.758 1 98 287 ALA A N 1
ATOM 2242 C CA . ALA A 1 287 ? 10.562 12.906 5.852 1 98 287 ALA A CA 1
ATOM 2243 C C . ALA A 1 287 ? 11.164 13.133 4.469 1 98 287 ALA A C 1
ATOM 2245 O O . ALA A 1 287 ? 10.844 12.406 3.52 1 98 287 ALA A O 1
ATOM 2246 N N . ASP A 1 288 ? 12 14.094 4.363 1 97.62 288 ASP A N 1
ATOM 2247 C CA . ASP A 1 288 ? 12.602 14.461 3.086 1 97.62 288 ASP A CA 1
ATOM 2248 C C . ASP A 1 288 ? 13.953 13.773 2.895 1 97.62 288 ASP A C 1
ATOM 2250 O O . ASP A 1 288 ? 14.812 14.273 2.168 1 97.62 288 ASP A O 1
ATOM 2254 N N . GLY A 1 289 ? 14.203 12.688 3.568 1 96.38 289 GLY A N 1
ATOM 2255 C CA . GLY A 1 289 ? 15.383 11.852 3.469 1 96.38 289 GLY A CA 1
ATOM 2256 C C . GLY A 1 289 ? 15.438 10.766 4.527 1 96.38 289 GLY A C 1
ATOM 2257 O O . GLY A 1 289 ? 14.594 10.727 5.422 1 96.38 289 GLY A O 1
ATOM 2258 N N . PRO A 1 290 ? 16.375 9.891 4.398 1 94.25 290 PRO A N 1
ATOM 2259 C CA . PRO A 1 290 ? 16.5 8.812 5.379 1 94.25 290 PRO A CA 1
ATOM 2260 C C . PRO A 1 290 ? 16.906 9.312 6.762 1 94.25 290 PRO A C 1
ATOM 2262 O O . PRO A 1 290 ? 17.266 10.477 6.922 1 94.25 290 PRO A O 1
ATOM 2265 N N . GLU A 1 291 ? 16.828 8.438 7.715 1 92.19 291 GLU A N 1
ATOM 2266 C CA . GLU A 1 291 ? 17.25 8.766 9.07 1 92.19 291 GLU A CA 1
ATOM 2267 C C . GLU A 1 291 ? 18.703 9.25 9.094 1 92.19 291 GLU A C 1
ATOM 2269 O O . GLU A 1 291 ? 19.547 8.719 8.375 1 92.19 291 GLU A O 1
ATOM 2274 N N . GLY A 1 292 ? 18.938 10.18 9.852 1 90.44 292 GLY A N 1
ATOM 2275 C CA . GLY A 1 292 ? 20.281 10.734 9.938 1 90.44 292 GLY A CA 1
ATOM 2276 C C . GLY A 1 292 ? 20.516 11.883 8.977 1 90.44 292 GLY A C 1
ATOM 2277 O O . GLY A 1 292 ? 21.406 12.711 9.195 1 90.44 292 GLY A O 1
ATOM 2278 N N . THR A 1 293 ? 19.672 11.914 7.918 1 91.69 293 THR A N 1
ATOM 2279 C CA . THR A 1 293 ? 19.875 12.953 6.91 1 91.69 293 THR A CA 1
ATOM 2280 C C . THR A 1 293 ? 18.609 13.812 6.77 1 91.69 293 THR A C 1
ATOM 2282 O O . THR A 1 293 ? 18.703 15.047 6.781 1 91.69 293 THR A O 1
ATOM 2285 N N . GLY A 1 294 ? 17.562 13.188 6.652 1 94.44 294 GLY A N 1
ATOM 2286 C CA . GLY A 1 294 ? 16.312 13.875 6.344 1 94.44 294 GLY A CA 1
ATOM 2287 C C . GLY A 1 294 ? 15.633 14.461 7.566 1 94.44 294 GLY A C 1
ATOM 2288 O O . GLY A 1 294 ? 15.945 14.078 8.695 1 94.44 294 GLY A O 1
ATOM 2289 N N . ARG A 1 295 ? 14.711 15.422 7.281 1 95.5 295 ARG A N 1
ATOM 2290 C CA . ARG A 1 295 ? 13.875 16.062 8.297 1 95.5 295 ARG A CA 1
ATOM 2291 C C . ARG A 1 295 ? 12.398 15.758 8.055 1 95.5 295 ARG A C 1
ATOM 2293 O O . ARG A 1 295 ? 11.984 15.5 6.922 1 95.5 295 ARG A O 1
ATOM 2300 N N . GLU A 1 296 ? 11.711 15.805 9.164 1 98.19 296 GLU A N 1
ATOM 2301 C CA . GLU A 1 296 ? 10.266 15.664 9.07 1 98.19 296 GLU A CA 1
ATOM 2302 C C . GLU A 1 296 ? 9.648 16.797 8.258 1 98.19 296 GLU A C 1
ATOM 2304 O O . GLU A 1 296 ? 10.086 17.953 8.367 1 98.19 296 GLU A O 1
ATOM 2309 N N . LEU A 1 297 ? 8.695 16.453 7.48 1 98.38 297 LEU A N 1
ATOM 2310 C CA . LEU A 1 297 ? 7.957 17.469 6.727 1 98.38 297 LEU A CA 1
ATOM 2311 C C . LEU A 1 297 ? 6.863 18.094 7.582 1 98.38 297 LEU A C 1
ATOM 2313 O O . LEU A 1 297 ? 5.68 17.828 7.379 1 98.38 297 LEU A O 1
ATOM 2317 N N . SER A 1 298 ? 7.211 19.031 8.359 1 98.25 298 SER A N 1
ATOM 2318 C CA . SER A 1 298 ? 6.379 19.594 9.422 1 98.25 298 SER A CA 1
ATOM 2319 C C . SER A 1 298 ? 5.23 20.422 8.844 1 98.25 298 SER A C 1
ATOM 2321 O O . SER A 1 298 ? 4.277 20.75 9.555 1 98.25 298 SER A O 1
ATOM 2323 N N . GLY A 1 299 ? 5.27 20.734 7.602 1 97.31 299 GLY A N 1
ATOM 2324 C CA . GLY A 1 299 ? 4.219 21.531 6.996 1 97.31 299 GLY A CA 1
ATOM 2325 C C . GLY A 1 299 ? 3.172 20.703 6.277 1 97.31 299 GLY A C 1
ATOM 2326 O O . GLY A 1 299 ? 2.135 21.219 5.863 1 97.31 299 GLY A O 1
ATOM 2327 N N . MET A 1 300 ? 3.432 19.406 6.125 1 94.75 300 MET A N 1
ATOM 2328 C CA . MET A 1 300 ? 2.463 18.719 5.27 1 94.75 300 MET A CA 1
ATOM 2329 C C . MET A 1 300 ? 2.389 17.234 5.609 1 94.75 300 MET A C 1
ATOM 2331 O O . MET A 1 300 ? 1.431 16.547 5.238 1 94.75 300 MET A O 1
ATOM 2335 N N . GLY A 1 301 ? 3.236 16.703 6.355 1 95.12 301 GLY A N 1
ATOM 2336 C CA . GLY A 1 301 ? 3.451 15.281 6.164 1 95.12 301 GLY A CA 1
ATOM 2337 C C . GLY A 1 301 ? 3.162 14.461 7.41 1 95.12 301 GLY A C 1
ATOM 2338 O O . GLY A 1 301 ? 3.965 13.609 7.797 1 95.12 301 GLY A O 1
ATOM 2339 N N . TYR A 1 302 ? 2.139 14.734 8.164 1 98.75 302 TYR A N 1
ATOM 2340 C CA . TYR A 1 302 ? 1.852 13.852 9.289 1 98.75 302 TYR A CA 1
ATOM 2341 C C . TYR A 1 302 ? 0.746 12.867 8.945 1 98.75 302 TYR A C 1
ATOM 2343 O O . TYR A 1 302 ? -0.215 13.219 8.258 1 98.75 302 TYR A O 1
ATOM 2351 N N . ASN A 1 303 ? 0.879 11.633 9.398 1 98.94 303 ASN A N 1
ATOM 2352 C CA . ASN A 1 303 ? -0.078 10.555 9.156 1 98.94 303 ASN A CA 1
ATOM 2353 C C . ASN A 1 303 ? -0.578 9.945 10.461 1 98.94 303 ASN A C 1
ATOM 2355 O O . ASN A 1 303 ? 0.218 9.625 11.344 1 98.94 303 ASN A O 1
ATOM 2359 N N . ALA A 1 304 ? -1.848 9.742 10.602 1 98.94 304 ALA A N 1
ATOM 2360 C CA . ALA A 1 304 ? -2.459 9.172 11.797 1 98.94 304 ALA A CA 1
ATOM 2361 C C . ALA A 1 304 ? -3.814 8.547 11.477 1 98.94 304 ALA A C 1
ATOM 2363 O O . ALA A 1 304 ? -4.305 8.664 10.352 1 98.94 304 ALA A O 1
ATOM 2364 N N . ARG A 1 305 ? -4.359 7.855 12.469 1 98.88 305 ARG A N 1
ATOM 2365 C CA . ARG A 1 305 ? -5.684 7.262 12.336 1 98.88 305 ARG A CA 1
ATOM 2366 C C . ARG A 1 305 ? -6.773 8.328 12.445 1 98.88 305 ARG A C 1
ATOM 2368 O O . ARG A 1 305 ? -6.57 9.375 13.062 1 98.88 305 ARG A O 1
ATOM 2375 N N . LEU A 1 306 ? -7.926 7.988 11.875 1 98.88 306 LEU A N 1
ATOM 2376 C CA . LEU A 1 306 ? -9.086 8.875 11.906 1 98.88 306 LEU A CA 1
ATOM 2377 C C . LEU A 1 306 ? -9.406 9.289 13.336 1 98.88 306 LEU A C 1
ATOM 2379 O O . LEU A 1 306 ? -9.539 10.477 13.625 1 98.88 306 LEU A O 1
ATOM 2383 N N . ARG A 1 307 ? -9.453 8.383 14.266 1 98.88 307 ARG A N 1
ATOM 2384 C CA . ARG A 1 307 ? -9.836 8.664 15.641 1 98.88 307 ARG A CA 1
ATOM 2385 C C . ARG A 1 307 ? -8.766 9.492 16.359 1 98.88 307 ARG A C 1
ATOM 2387 O O . ARG A 1 307 ? -9.086 10.305 17.219 1 98.88 307 ARG A O 1
ATOM 2394 N N . ASP A 1 308 ? -7.551 9.289 15.992 1 98.94 308 ASP A N 1
ATOM 2395 C CA . ASP A 1 308 ? -6.5 10.086 16.625 1 98.94 308 ASP A CA 1
ATOM 2396 C C . ASP A 1 308 ? -6.551 11.539 16.156 1 98.94 308 ASP A C 1
ATOM 2398 O O . ASP A 1 308 ? -6.281 12.453 16.922 1 98.94 308 ASP A O 1
ATOM 2402 N N . PHE A 1 309 ? -6.891 11.727 14.859 1 98.94 309 PHE A N 1
ATOM 2403 C CA . PHE A 1 309 ? -7.188 13.094 14.445 1 98.94 309 PHE A CA 1
ATOM 2404 C C . PHE A 1 309 ? -8.383 13.648 15.211 1 98.94 309 PHE A C 1
ATOM 2406 O O . PHE A 1 309 ? -8.438 14.836 15.523 1 98.94 309 PHE A O 1
ATOM 2413 N N . GLY A 1 310 ? -9.336 12.781 15.492 1 98.94 310 GLY A N 1
ATOM 2414 C CA . GLY A 1 310 ? -10.453 13.172 16.328 1 98.94 310 GLY A CA 1
ATOM 2415 C C . GLY A 1 310 ? -10.039 13.594 17.734 1 98.94 310 GLY A C 1
ATOM 2416 O O . GLY A 1 310 ? -10.523 14.609 18.25 1 98.94 310 GLY A O 1
ATOM 2417 N N . ARG A 1 311 ? -9.156 12.828 18.328 1 98.88 311 ARG A N 1
ATOM 2418 C CA . ARG A 1 311 ? -8.641 13.156 19.656 1 98.88 311 ARG A CA 1
ATOM 2419 C C . ARG A 1 311 ? -7.91 14.492 19.641 1 98.88 311 ARG A C 1
ATOM 2421 O O . ARG A 1 311 ? -8.016 15.273 20.594 1 98.88 311 ARG A O 1
ATOM 2428 N N . LEU A 1 312 ? -7.18 14.734 18.578 1 98.88 312 LEU A N 1
ATOM 2429 C CA . LEU A 1 312 ? -6.531 16.031 18.438 1 98.88 312 LEU A CA 1
ATOM 2430 C C . LEU A 1 312 ? -7.562 17.156 18.406 1 98.88 312 LEU A C 1
ATOM 2432 O O . LEU A 1 312 ? -7.395 18.172 19.078 1 98.88 312 LEU A O 1
ATOM 2436 N N . GLY A 1 313 ? -8.594 16.953 17.578 1 98.94 313 GLY A N 1
ATOM 2437 C CA . GLY A 1 313 ? -9.672 17.938 17.531 1 98.94 313 GLY A CA 1
ATOM 2438 C C . GLY A 1 313 ? -10.336 18.141 18.875 1 98.94 313 GLY A C 1
ATOM 2439 O O . GLY A 1 313 ? -10.625 19.281 19.266 1 98.94 313 GLY A O 1
ATOM 2440 N N . LEU A 1 314 ? -10.531 17.094 19.578 1 98.81 314 LEU A N 1
ATOM 2441 C CA . LEU A 1 314 ? -11.156 17.156 20.891 1 98.81 314 LEU A CA 1
ATOM 2442 C C . LEU A 1 314 ? -10.266 17.891 21.891 1 98.81 314 LEU A C 1
ATOM 2444 O O . LEU A 1 314 ? -10.75 18.656 22.719 1 98.81 314 LEU A O 1
ATOM 2448 N N . MET A 1 315 ? -8.992 17.625 21.828 1 98.88 315 MET A N 1
ATOM 2449 C CA . MET A 1 315 ? -8.055 18.359 22.688 1 98.88 315 MET A CA 1
ATOM 2450 C C . MET A 1 315 ? -8.125 19.859 22.438 1 98.88 315 MET A C 1
ATOM 2452 O O . MET A 1 315 ? -8.148 20.656 23.375 1 98.88 315 MET A O 1
ATOM 2456 N N . LEU A 1 316 ? -8.203 20.203 21.203 1 98.88 316 LEU A N 1
ATOM 2457 C CA . LEU A 1 316 ? -8.32 21.609 20.844 1 98.88 316 LEU A CA 1
ATOM 2458 C C . LEU A 1 316 ? -9.641 22.188 21.344 1 98.88 316 LEU A C 1
ATOM 2460 O O . LEU A 1 316 ? -9.656 23.266 21.922 1 98.88 316 LEU A O 1
ATOM 2464 N N . LEU A 1 317 ? -10.641 21.453 21.125 1 98.81 317 LEU A N 1
ATOM 2465 C CA . LEU A 1 317 ? -11.953 21.859 21.609 1 98.81 317 LEU A CA 1
ATOM 2466 C C . LEU A 1 317 ? -11.945 22.078 23.109 1 98.81 317 LEU A C 1
ATOM 2468 O O . LEU A 1 317 ? -12.602 23 23.609 1 98.81 317 LEU A O 1
ATOM 2472 N N . ASN A 1 318 ? -11.18 21.266 23.812 1 98.69 318 ASN A N 1
ATOM 2473 C CA . ASN A 1 318 ? -11.086 21.312 25.266 1 98.69 318 ASN A CA 1
ATOM 2474 C C . ASN A 1 318 ? -9.953 22.219 25.734 1 98.69 318 ASN A C 1
ATOM 2476 O O . ASN A 1 318 ? -9.438 22.078 26.844 1 98.69 318 ASN A O 1
ATOM 2480 N N . LYS A 1 319 ? -9.516 23.047 24.938 1 98.56 319 LYS A N 1
ATOM 2481 C CA . LYS A 1 319 ? -8.523 24.078 25.266 1 98.56 319 LYS A CA 1
ATOM 2482 C C . LYS A 1 319 ? -7.234 23.453 25.781 1 98.56 319 LYS A C 1
ATOM 2484 O O . LYS A 1 319 ? -6.668 23.906 26.766 1 98.56 319 LYS A O 1
ATOM 2489 N N . GLY A 1 320 ? -6.918 22.297 25.188 1 98.88 320 GLY A N 1
ATOM 2490 C CA . GLY A 1 320 ? -5.629 21.688 25.453 1 98.88 320 GLY A CA 1
ATOM 2491 C C . GLY A 1 320 ? -5.711 20.516 26.406 1 98.88 320 GLY A C 1
ATOM 2492 O O . GLY A 1 320 ? -4.715 19.828 26.641 1 98.88 320 GLY A O 1
ATOM 2493 N N . LYS A 1 321 ? -6.871 20.281 26.953 1 98.62 321 LYS A N 1
ATOM 2494 C CA . LYS A 1 321 ? -7.039 19.156 27.859 1 98.62 321 LYS A CA 1
ATOM 2495 C C . LYS A 1 321 ? -7.32 17.859 27.078 1 98.62 321 LYS A C 1
ATOM 2497 O O . LYS A 1 321 ? -8.172 17.844 26.188 1 98.62 321 LYS A O 1
ATOM 2502 N N . ALA A 1 322 ? -6.57 16.844 27.359 1 97.75 322 ALA A N 1
ATOM 2503 C CA . ALA A 1 322 ? -6.711 15.523 26.766 1 97.75 322 ALA A CA 1
ATOM 2504 C C . ALA A 1 322 ? -6.418 14.43 27.797 1 97.75 322 ALA A C 1
ATOM 2506 O O . ALA A 1 322 ? -5.496 14.562 28.609 1 97.75 322 ALA A O 1
ATOM 2507 N N . ASN A 1 323 ? -7.254 13.477 27.766 1 93.06 323 ASN A N 1
ATOM 2508 C CA . ASN A 1 323 ? -7.031 12.312 28.609 1 93.06 323 ASN A CA 1
ATOM 2509 C C . ASN A 1 323 ? -6.914 12.695 30.078 1 93.06 323 ASN A C 1
ATOM 2511 O O . ASN A 1 323 ? -6.055 12.18 30.797 1 93.06 323 ASN A O 1
ATOM 2515 N N . GLY A 1 324 ? -7.602 13.656 30.453 1 93.81 324 GLY A N 1
ATOM 2516 C CA . GLY A 1 324 ? -7.688 14.062 31.844 1 93.81 324 GLY A CA 1
ATOM 2517 C C . GLY A 1 324 ? -6.551 14.969 32.281 1 93.81 324 GLY A C 1
ATOM 2518 O O . GLY A 1 324 ? -6.406 15.273 33.469 1 93.81 324 GLY A O 1
ATOM 2519 N N . ARG A 1 325 ? -5.805 15.438 31.297 1 95.94 325 ARG A N 1
ATOM 2520 C CA . ARG A 1 325 ? -4.652 16.266 31.625 1 95.94 325 ARG A CA 1
ATOM 2521 C C . ARG A 1 325 ? -4.59 17.5 30.719 1 95.94 325 ARG A C 1
ATOM 2523 O O . ARG A 1 325 ? -5.062 17.469 29.578 1 95.94 325 ARG A O 1
ATOM 2530 N N . GLN A 1 326 ? -4.016 18.562 31.375 1 98.69 326 GLN A N 1
ATOM 2531 C CA . GLN A 1 326 ? -3.682 19.703 30.547 1 98.69 326 GLN A CA 1
ATOM 2532 C C . GLN A 1 326 ? -2.412 19.453 29.734 1 98.69 326 GLN A C 1
ATOM 2534 O O . GLN A 1 326 ? -1.302 19.625 30.25 1 98.69 326 GLN A O 1
ATOM 2539 N N . VAL A 1 327 ? -2.5 19.078 28.516 1 98.75 327 VAL A N 1
ATOM 2540 C CA . VAL A 1 327 ? -1.368 18.688 27.688 1 98.75 327 VAL A CA 1
ATOM 2541 C C . VAL A 1 327 ? -0.745 19.938 27.047 1 98.75 327 VAL A C 1
ATOM 2543 O O . VAL A 1 327 ? 0.474 20.109 27.094 1 98.75 327 VAL A O 1
ATOM 2546 N N . VAL A 1 328 ? -1.574 20.75 26.438 1 98.88 328 VAL A N 1
ATOM 2547 C CA . VAL A 1 328 ? -1.165 22.031 25.891 1 98.88 328 VAL A CA 1
ATOM 2548 C C . VAL A 1 328 ? -1.768 23.172 26.719 1 98.88 328 VAL A C 1
ATOM 2550 O O . VAL A 1 328 ? -2.938 23.109 27.094 1 98.88 328 VAL A O 1
ATOM 2553 N N . PRO A 1 329 ? -1.027 24.203 27.016 1 98.81 329 PRO A N 1
ATOM 2554 C CA . PRO A 1 329 ? -1.597 25.297 27.797 1 98.81 329 PRO A CA 1
ATOM 2555 C C . PRO A 1 329 ? -2.838 25.906 27.156 1 98.81 329 PRO A C 1
ATOM 2557 O O . PRO A 1 329 ? -2.846 26.172 25.953 1 98.81 329 PRO A O 1
ATOM 2560 N N . ALA A 1 330 ? -3.816 26.156 28 1 98.75 330 ALA A N 1
ATOM 2561 C CA . ALA A 1 330 ? -5.074 26.703 27.516 1 98.75 330 ALA A CA 1
ATOM 2562 C C . ALA A 1 330 ? -4.852 28.062 26.828 1 98.75 330 ALA A C 1
ATOM 2564 O O . ALA A 1 330 ? -5.488 28.359 25.828 1 98.75 330 ALA A O 1
ATOM 2565 N N . GLY A 1 331 ? -3.979 28.828 27.406 1 98.75 331 GLY A N 1
ATOM 2566 C CA . GLY A 1 331 ? -3.67 30.125 26.828 1 98.75 331 GLY A CA 1
ATOM 2567 C C . GLY A 1 331 ? -3.1 30.031 25.422 1 98.75 331 GLY A C 1
ATOM 2568 O O . GLY A 1 331 ? -3.373 30.891 24.578 1 98.75 331 GLY A O 1
ATOM 2569 N N . TRP A 1 332 ? -2.289 29.047 25.188 1 98.88 332 TRP A N 1
ATOM 2570 C CA . TRP A 1 332 ? -1.742 28.859 23.844 1 98.88 332 TRP A CA 1
ATOM 2571 C C . TRP A 1 332 ? -2.842 28.5 22.859 1 98.88 332 TRP A C 1
ATOM 2573 O O . TRP A 1 332 ? -2.893 29.047 21.75 1 98.88 332 TRP A O 1
ATOM 2583 N N . VAL A 1 333 ? -3.691 27.547 23.25 1 98.88 333 VAL A N 1
ATOM 2584 C CA . VAL A 1 333 ? -4.773 27.141 22.359 1 98.88 333 VAL A CA 1
ATOM 2585 C C . VAL A 1 333 ? -5.645 28.344 22.016 1 98.88 333 VAL A C 1
ATOM 2587 O O . VAL A 1 333 ? -6.066 28.516 20.875 1 98.88 333 VAL A O 1
ATOM 2590 N N . GLN A 1 334 ? -5.891 29.172 23 1 98.62 334 GLN A N 1
ATOM 2591 C CA . GLN A 1 334 ? -6.652 30.391 22.766 1 98.62 334 GLN A CA 1
ATOM 2592 C C . GLN A 1 334 ? -5.957 31.281 21.734 1 98.62 334 GLN A C 1
ATOM 2594 O O . GLN A 1 334 ? -6.59 31.75 20.797 1 98.62 334 GLN A O 1
ATOM 2599 N N . GLN A 1 335 ? -4.699 31.484 21.922 1 98.44 335 GLN A N 1
ATOM 2600 C CA . GLN A 1 335 ? -3.953 32.312 20.969 1 98.44 335 GLN A CA 1
ATOM 2601 C C . GLN A 1 335 ? -3.977 31.688 19.578 1 98.44 335 GLN A C 1
ATOM 2603 O O . GLN A 1 335 ? -4.184 32.375 18.578 1 98.44 335 GLN A O 1
ATOM 2608 N N . GLN A 1 336 ? -3.754 30.422 19.531 1 98.69 336 GLN A N 1
ATOM 2609 C CA . GLN A 1 336 ? -3.672 29.703 18.266 1 98.69 336 GLN A CA 1
ATOM 2610 C C . GLN A 1 336 ? -4.973 29.828 17.469 1 98.69 336 GLN A C 1
ATOM 2612 O O . GLN A 1 336 ? -4.961 29.875 16.25 1 98.69 336 GLN A O 1
ATOM 2617 N N . THR A 1 337 ? -6.09 29.891 18.188 1 98.19 337 THR A N 1
ATOM 2618 C CA . THR A 1 337 ? -7.387 29.844 17.531 1 98.19 337 THR A CA 1
ATOM 2619 C C . THR A 1 337 ? -8.008 31.234 17.469 1 98.19 337 THR A C 1
ATOM 2621 O O . THR A 1 337 ? -9.195 31.391 17.156 1 98.19 337 THR A O 1
ATOM 2624 N N . THR A 1 338 ? -7.289 32.25 17.859 1 97.25 338 THR A N 1
ATOM 2625 C CA . THR A 1 338 ? -7.703 33.625 17.594 1 97.25 338 THR A CA 1
ATOM 2626 C C . THR A 1 338 ? -7.355 34.031 16.172 1 97.25 338 THR A C 1
ATOM 2628 O O . THR A 1 338 ? -6.184 34.062 15.797 1 97.25 338 THR A O 1
ATOM 2631 N N . MET A 1 339 ? -8.352 34.469 15.414 1 95.56 339 MET A N 1
ATOM 2632 C CA . MET A 1 339 ? -8.195 34.656 13.977 1 95.56 339 MET A CA 1
ATOM 2633 C C . MET A 1 339 ? -7.879 36.125 13.656 1 95.56 339 MET A C 1
ATOM 2635 O O . MET A 1 339 ? -8.43 37.031 14.281 1 95.56 339 MET A O 1
ATOM 2639 N N . ILE A 1 340 ? -6.988 36.25 12.773 1 94.25 340 ILE A N 1
ATOM 2640 C CA . ILE A 1 340 ? -6.871 37.5 12.047 1 94.25 340 ILE A CA 1
ATOM 2641 C C . ILE A 1 340 ? -7.699 37.438 10.766 1 94.25 340 ILE A C 1
ATOM 2643 O O . ILE A 1 340 ? -7.414 36.656 9.875 1 94.25 340 ILE A O 1
ATOM 2647 N N . PRO A 1 341 ? -8.719 38.25 10.672 1 91.88 341 PRO A N 1
ATOM 2648 C CA . PRO A 1 341 ? -9.586 38.188 9.5 1 91.88 341 PRO A CA 1
ATOM 2649 C C . PRO A 1 341 ? -8.883 38.594 8.219 1 91.88 341 PRO A C 1
ATOM 2651 O O . PRO A 1 341 ? -8.016 39.469 8.242 1 91.88 341 PRO A O 1
ATOM 2654 N N . PHE A 1 342 ? -9.258 37.906 7.164 1 87.69 342 PHE A N 1
ATOM 2655 C CA . PHE A 1 342 ? -8.773 38.344 5.859 1 87.69 342 PHE A CA 1
ATOM 2656 C C . PHE A 1 342 ? -9.531 39.562 5.375 1 87.69 342 PHE A C 1
ATOM 2658 O O . PHE A 1 342 ? -10.727 39.719 5.645 1 87.69 342 PHE A O 1
ATOM 2665 N N . ALA A 1 343 ? -8.805 40.562 4.957 1 73.25 343 ALA A N 1
ATOM 2666 C CA . ALA A 1 343 ? -9.484 41.719 4.395 1 73.25 343 ALA A CA 1
ATOM 2667 C C . ALA A 1 343 ? -10.281 41.344 3.145 1 73.25 343 ALA A C 1
ATOM 2669 O O . ALA A 1 343 ? -11.406 41.812 2.953 1 73.25 343 ALA A O 1
ATOM 2670 N N . ASP A 1 344 ? -9.789 40.594 2.223 1 67.5 344 ASP A N 1
ATOM 2671 C CA . ASP A 1 344 ? -10.383 40.062 0.997 1 67.5 344 ASP A CA 1
ATOM 2672 C C . ASP A 1 344 ? -10.234 38.562 0.917 1 67.5 344 ASP A C 1
ATOM 2674 O O . ASP A 1 344 ? -9.633 37.938 1.794 1 67.5 344 ASP A O 1
ATOM 2678 N N . SER A 1 345 ? -10.969 38.031 -0.022 1 59.09 345 SER A N 1
ATOM 2679 C CA . SER A 1 345 ? -10.852 36.594 -0.198 1 59.09 345 SER A CA 1
ATOM 2680 C C . SER A 1 345 ? -9.398 36.156 -0.172 1 59.09 345 SER A C 1
ATOM 2682 O O . SER A 1 345 ? -8.508 36.875 -0.628 1 59.09 345 SER A O 1
ATOM 2684 N N . SER A 1 346 ? -9.133 35.156 0.631 1 55.34 346 SER A N 1
ATOM 2685 C CA . SER A 1 346 ? -7.773 34.656 0.601 1 55.34 346 SER A CA 1
ATOM 2686 C C . SER A 1 346 ? -7.363 34.25 -0.814 1 55.34 346 SER A C 1
ATOM 2688 O O . SER A 1 346 ? -8.211 33.969 -1.652 1 55.34 346 SER A O 1
ATOM 2690 N N . ALA A 1 347 ? -6.109 34.375 -1.087 1 55.22 347 ALA A N 1
ATOM 2691 C CA . ALA A 1 347 ? -5.59 34 -2.393 1 55.22 347 ALA A CA 1
ATOM 2692 C C . ALA A 1 347 ? -5.914 32.531 -2.686 1 55.22 347 ALA A C 1
ATOM 2694 O O . ALA A 1 347 ? -5.945 32.125 -3.848 1 55.22 347 ALA A O 1
ATOM 2695 N N . LEU A 1 348 ? -6.188 31.797 -1.628 1 65.69 348 LEU A N 1
ATOM 2696 C CA . LEU A 1 348 ? -6.473 30.375 -1.852 1 65.69 348 LEU A CA 1
ATOM 2697 C C . LEU A 1 348 ? -7.973 30.156 -2.021 1 65.69 348 LEU A C 1
ATOM 2699 O O . LEU A 1 348 ? -8.398 29.047 -2.363 1 65.69 348 LEU A O 1
ATOM 2703 N N . GLY A 1 349 ? -8.68 31.25 -1.851 1 68.5 349 GLY A N 1
ATOM 2704 C CA . GLY A 1 349 ? -10.125 31.094 -1.93 1 68.5 349 GLY A CA 1
ATOM 2705 C C . GLY A 1 349 ? -10.703 30.281 -0.789 1 68.5 349 GLY A C 1
ATOM 2706 O O . GLY A 1 349 ? -11.734 29.625 -0.948 1 68.5 349 GLY A O 1
ATOM 2707 N N . LEU A 1 350 ? -9.914 30.25 0.201 1 80.75 350 LEU A N 1
ATOM 2708 C CA . LEU A 1 350 ? -10.312 29.438 1.343 1 80.75 350 LEU A CA 1
ATOM 2709 C C . LEU A 1 350 ? -10.367 30.266 2.617 1 80.75 350 LEU A C 1
ATOM 2711 O O . LEU A 1 350 ? -9.453 31.047 2.889 1 80.75 350 LEU A O 1
ATOM 2715 N N . GLY A 1 351 ? -11.5 30.25 3.266 1 86.25 351 GLY A N 1
ATOM 2716 C CA . GLY A 1 351 ? -11.578 30.688 4.648 1 86.25 351 GLY A CA 1
ATOM 2717 C C . GLY A 1 351 ? -11.844 32.188 4.789 1 86.25 351 GLY A C 1
ATOM 2718 O O . GLY A 1 351 ? -12.047 32.875 3.793 1 86.25 351 GLY A O 1
ATOM 2719 N N . ARG A 1 352 ? -11.875 32.656 6.09 1 91.12 352 ARG A N 1
ATOM 2720 C CA . ARG A 1 352 ? -12.219 34.031 6.484 1 91.12 352 ARG A CA 1
ATOM 2721 C C . ARG A 1 352 ? -11.133 34.625 7.371 1 91.12 352 ARG A C 1
ATOM 2723 O O . ARG A 1 352 ? -11.078 35.844 7.555 1 91.12 352 ARG A O 1
ATOM 2730 N N . GLY A 1 353 ? -10.312 33.812 7.809 1 94.75 353 GLY A N 1
ATOM 2731 C CA . GLY A 1 353 ? -9.25 34.25 8.703 1 94.75 353 GLY A CA 1
ATOM 2732 C C . GLY A 1 353 ? -8.266 33.125 9.031 1 94.75 353 GLY A C 1
ATOM 2733 O O . GLY A 1 353 ? -8.469 31.984 8.633 1 94.75 353 GLY A O 1
ATOM 2734 N N . TYR A 1 354 ? -7.23 33.531 9.68 1 96.62 354 TYR A N 1
ATOM 2735 C CA . TYR A 1 354 ? -6.141 32.594 9.977 1 96.62 354 TYR A CA 1
ATOM 2736 C C . TYR A 1 354 ? -5.5 32.938 11.32 1 96.62 354 TYR A C 1
ATOM 2738 O O . TYR A 1 354 ? -5.328 34.094 11.672 1 96.62 354 TYR A O 1
ATOM 2746 N N . GLY A 1 355 ? -5.312 31.938 12.172 1 97.56 355 GLY A N 1
ATOM 2747 C CA . GLY A 1 355 ? -4.582 32.062 13.43 1 97.56 355 GLY A CA 1
ATOM 2748 C C . GLY A 1 355 ? -3.17 31.5 13.344 1 97.56 355 GLY A C 1
ATOM 2749 O O . GLY A 1 355 ? -2.436 31.812 12.398 1 97.56 355 GLY A O 1
ATOM 2750 N N . PHE A 1 356 ? -2.791 30.844 14.414 1 98.81 356 PHE A N 1
ATOM 2751 C CA . PHE A 1 356 ? -1.52 30.141 14.328 1 98.81 356 PHE A CA 1
ATOM 2752 C C . PHE A 1 356 ? -1.683 28.828 13.57 1 98.81 356 PHE A C 1
ATOM 2754 O O . PHE A 1 356 ? -2.027 27.797 14.156 1 98.81 356 PHE A O 1
ATOM 2761 N N . GLN A 1 357 ? -1.396 28.891 12.234 1 98.62 357 GLN A N 1
ATOM 2762 C CA . GLN A 1 357 ? -1.455 27.703 11.391 1 98.62 357 GLN A CA 1
ATOM 2763 C C . GLN A 1 357 ? -2.828 27.047 11.469 1 98.62 357 GLN A C 1
ATOM 2765 O O . GLN A 1 357 ? -2.932 25.812 11.438 1 98.62 357 GLN A O 1
ATOM 2770 N N . THR A 1 358 ? -3.883 27.766 11.656 1 98.31 358 THR A N 1
ATOM 2771 C CA . THR A 1 358 ? -5.254 27.297 11.844 1 98.31 358 THR A CA 1
ATOM 2772 C C . THR A 1 358 ? -6.234 28.188 11.094 1 98.31 358 THR A C 1
ATOM 2774 O O . THR A 1 358 ? -6.09 29.422 11.094 1 98.31 358 THR A O 1
ATOM 2777 N N . TRP A 1 359 ? -7.262 27.578 10.539 1 97.5 359 TRP A N 1
ATOM 2778 C CA . TRP A 1 359 ? -8.141 28.297 9.633 1 97.5 359 TRP A CA 1
ATOM 2779 C C . TRP A 1 359 ? -9.469 28.625 10.305 1 97.5 359 TRP A C 1
ATOM 2781 O O . TRP A 1 359 ? -9.984 27.828 11.086 1 97.5 359 TRP A O 1
ATOM 2791 N N . GLN A 1 360 ? -10 29.781 9.977 1 96.75 360 GLN A N 1
ATOM 2792 C CA . GLN A 1 360 ? -11.438 30.016 10.039 1 96.75 360 GLN A CA 1
ATOM 2793 C C . GLN A 1 360 ? -12.086 29.828 8.672 1 96.75 360 GLN A C 1
ATOM 2795 O O . GLN A 1 360 ? -11.859 30.625 7.758 1 96.75 360 GLN A O 1
ATOM 2800 N N . LEU A 1 361 ? -12.961 28.875 8.508 1 95.5 361 LEU A N 1
ATOM 2801 C CA . LEU A 1 361 ? -13.445 28.484 7.188 1 95.5 361 LEU A CA 1
ATOM 2802 C C . LEU A 1 361 ? -14.789 29.156 6.891 1 95.5 361 LEU A C 1
ATOM 2804 O O . LEU A 1 361 ? -15.141 29.344 5.727 1 95.5 361 LEU A O 1
ATOM 2808 N N . ASP A 1 362 ? -15.523 29.422 7.883 1 94.44 362 ASP A N 1
ATOM 2809 C CA . ASP A 1 362 ? -16.906 29.859 7.719 1 94.44 362 ASP A CA 1
ATOM 2810 C C . ASP A 1 362 ? -17.281 30.875 8.797 1 94.44 362 ASP A C 1
ATOM 2812 O O . ASP A 1 362 ? -16.422 31.422 9.477 1 94.44 362 ASP A O 1
ATOM 2816 N N . ASP A 1 363 ? -18.594 31.125 8.898 1 92.25 363 ASP A N 1
ATOM 2817 C CA . ASP A 1 363 ? -19.047 32.156 9.812 1 92.25 363 ASP A CA 1
ATOM 2818 C C . ASP A 1 363 ? -19.656 31.547 11.078 1 92.25 363 ASP A C 1
ATOM 2820 O O . ASP A 1 363 ? -20.344 32.219 11.836 1 92.25 363 ASP A O 1
ATOM 2824 N N . GLU A 1 364 ? -19.359 30.281 11.242 1 94.62 364 GLU A N 1
ATOM 2825 C CA . GLU A 1 364 ? -19.828 29.672 12.477 1 94.62 364 GLU A CA 1
ATOM 2826 C C . GLU A 1 364 ? -19.078 30.203 13.688 1 94.62 364 GLU A C 1
ATOM 2828 O O . GLU A 1 364 ? -17.844 30.297 13.68 1 94.62 364 GLU A O 1
ATOM 2833 N N . PRO A 1 365 ? -19.828 30.562 14.719 1 90.12 365 PRO A N 1
ATOM 2834 C CA . PRO A 1 365 ? -19.188 31.234 15.852 1 90.12 365 PRO A CA 1
ATOM 2835 C C . PRO A 1 365 ? -18.094 30.391 16.5 1 90.12 365 PRO A C 1
ATOM 2837 O O . PRO A 1 365 ? -18.391 29.344 17.078 1 90.12 365 PRO A O 1
ATOM 2840 N N . GLY A 1 366 ? -16.906 30.938 16.422 1 95.31 366 GLY A N 1
ATOM 2841 C CA . GLY A 1 366 ? -15.781 30.359 17.141 1 95.31 366 GLY A CA 1
ATOM 2842 C C . GLY A 1 366 ? -15.203 29.141 16.453 1 95.31 366 GLY A C 1
ATOM 2843 O O . GLY A 1 366 ? -14.203 28.578 16.922 1 95.31 366 GLY A O 1
ATOM 2844 N N . ALA A 1 367 ? -15.828 28.734 15.336 1 97.88 367 ALA A N 1
ATOM 2845 C CA . ALA A 1 367 ? -15.375 27.516 14.672 1 97.88 367 ALA A CA 1
ATOM 2846 C C . ALA A 1 367 ? -14.016 27.734 14.008 1 97.88 367 ALA A C 1
ATOM 2848 O O . ALA A 1 367 ? -13.711 28.844 13.547 1 97.88 367 ALA A O 1
ATOM 2849 N N . TYR A 1 368 ? -13.195 26.719 13.977 1 98.38 368 TYR A N 1
ATOM 2850 C CA . TYR A 1 368 ? -11.891 26.734 13.32 1 98.38 368 TYR A CA 1
ATOM 2851 C C . TYR A 1 368 ? -11.516 25.344 12.828 1 98.38 368 TYR A C 1
ATOM 2853 O O . TYR A 1 368 ? -12.219 24.359 13.109 1 98.38 368 TYR A O 1
ATOM 2861 N N . SER A 1 369 ? -10.422 25.297 12.031 1 98.69 369 SER A N 1
ATOM 2862 C CA . SER A 1 369 ? -10.156 24.016 11.375 1 98.69 369 SER A CA 1
ATOM 2863 C C . SER A 1 369 ? -8.68 23.875 11.016 1 98.69 369 SER A C 1
ATOM 2865 O O . SER A 1 369 ? -8.031 24.859 10.641 1 98.69 369 SER A O 1
ATOM 2867 N N . ALA A 1 370 ? -8.164 22.672 11.258 1 98.75 370 ALA A N 1
ATOM 2868 C CA . ALA A 1 370 ? -7.012 22.234 10.469 1 98.75 370 ALA A CA 1
ATOM 2869 C C . ALA A 1 370 ? -7.441 21.75 9.086 1 98.75 370 ALA A C 1
ATOM 2871 O O . ALA A 1 370 ? -8.406 21 8.961 1 98.75 370 ALA A O 1
ATOM 2872 N N . VAL A 1 371 ? -6.762 22.234 8.047 1 97.94 371 VAL A N 1
ATOM 2873 C CA . VAL A 1 371 ? -7.152 21.922 6.68 1 97.94 371 VAL A CA 1
ATOM 2874 C C . VAL A 1 371 ? -5.949 21.359 5.918 1 97.94 371 VAL A C 1
ATOM 2876 O O . VAL A 1 371 ? -4.836 21.875 6.055 1 97.94 371 VAL A O 1
ATOM 2879 N N . GLY A 1 372 ? -6.184 20.281 5.246 1 96.94 372 GLY A N 1
ATOM 2880 C CA . GLY A 1 372 ? -5.172 19.703 4.383 1 96.94 372 GLY A CA 1
ATOM 2881 C C . GLY A 1 372 ? -5.633 19.531 2.947 1 96.94 372 GLY A C 1
ATOM 2882 O O . GLY A 1 372 ? -6.836 19.562 2.672 1 96.94 372 GLY A O 1
ATOM 2883 N N . LEU A 1 373 ? -4.672 19.391 2.088 1 95.19 373 LEU A N 1
ATOM 2884 C CA . LEU A 1 373 ? -4.934 19.156 0.674 1 95.19 373 LEU A CA 1
ATOM 2885 C C . LEU A 1 373 ? -5.875 17.969 0.495 1 95.19 373 LEU A C 1
ATOM 2887 O O . LEU A 1 373 ? -5.949 17.094 1.358 1 95.19 373 LEU A O 1
ATOM 2891 N N . ALA A 1 374 ? -6.609 17.938 -0.535 1 96.38 374 ALA A N 1
ATOM 2892 C CA . ALA A 1 374 ? -7.453 16.844 -1.013 1 96.38 374 ALA A CA 1
ATOM 2893 C C . ALA A 1 374 ? -8.586 16.562 -0.03 1 96.38 374 ALA A C 1
ATOM 2895 O O . ALA A 1 374 ? -9.016 15.414 0.112 1 96.38 374 ALA A O 1
ATOM 2896 N N . GLY A 1 375 ? -8.945 17.516 0.747 1 97.31 375 GLY A N 1
ATOM 2897 C CA . GLY A 1 375 ? -10.188 17.438 1.495 1 97.31 375 GLY A CA 1
ATOM 2898 C C . GLY A 1 375 ? -10 16.906 2.902 1 97.31 375 GLY A C 1
ATOM 2899 O O . GLY A 1 375 ? -10.914 16.312 3.471 1 97.31 375 GLY A O 1
ATOM 2900 N N . GLN A 1 376 ? -8.82 17.125 3.469 1 98.44 376 GLN A N 1
ATOM 2901 C CA . GLN A 1 376 ? -8.609 16.719 4.855 1 98.44 376 GLN A CA 1
ATOM 2902 C C . GLN A 1 376 ? -9.016 17.828 5.816 1 98.44 376 GLN A C 1
ATOM 2904 O O . GLN A 1 376 ? -8.625 18.984 5.641 1 98.44 376 GLN A O 1
ATOM 2909 N N . PHE A 1 377 ? -9.852 17.422 6.82 1 98.81 377 PHE A N 1
ATOM 2910 C CA . PHE A 1 377 ? -10.32 18.438 7.766 1 98.81 377 PHE A CA 1
ATOM 2911 C C . PHE A 1 377 ? -10.344 17.875 9.188 1 98.81 377 PHE A C 1
ATOM 2913 O O . PHE A 1 377 ? -10.766 16.734 9.398 1 98.81 377 PHE A O 1
ATOM 2920 N N . ILE A 1 378 ? -9.844 18.578 10.094 1 98.94 378 ILE A N 1
ATOM 2921 C CA . ILE A 1 378 ? -10.32 18.594 11.469 1 98.94 378 ILE A CA 1
ATOM 2922 C C . ILE A 1 378 ? -11.109 19.859 11.742 1 98.94 378 ILE A C 1
ATOM 2924 O O . ILE A 1 378 ? -10.531 20.953 11.836 1 98.94 378 ILE A O 1
ATOM 2928 N N . TYR A 1 379 ? -12.367 19.766 11.789 1 98.94 379 TYR A N 1
ATOM 2929 C CA . TYR A 1 379 ? -13.266 20.891 11.992 1 98.94 379 TYR A CA 1
ATOM 2930 C C . TYR A 1 379 ? -13.789 20.922 13.422 1 98.94 379 TYR A C 1
ATOM 2932 O O . TYR A 1 379 ? -14.43 19.969 13.875 1 98.94 379 TYR A O 1
ATOM 2940 N N . VAL A 1 380 ? -13.523 21.984 14.156 1 98.94 380 VAL A N 1
ATOM 2941 C CA . VAL A 1 380 ? -13.898 22.141 15.555 1 98.94 380 VAL A CA 1
ATOM 2942 C C . VAL A 1 380 ? -14.984 23.203 15.688 1 98.94 380 VAL A C 1
ATOM 2944 O O . VAL A 1 380 ? -14.797 24.344 15.25 1 98.94 380 VAL A O 1
ATOM 2947 N N . HIS A 1 381 ? -16.047 22.859 16.281 1 98.75 381 HIS A N 1
ATOM 2948 C CA . HIS A 1 381 ? -17.203 23.75 16.469 1 98.75 381 HIS A CA 1
ATOM 2949 C C . HIS A 1 381 ? -17.578 23.859 17.938 1 98.75 381 HIS A C 1
ATOM 2951 O O . HIS A 1 381 ? -18.5 23.188 18.406 1 98.75 381 HIS A O 1
ATOM 2957 N N . PRO A 1 382 ? -17 24.844 18.625 1 98.19 382 PRO A N 1
ATOM 2958 C CA . PRO A 1 382 ? -17.188 24.969 20.078 1 98.19 382 PRO A CA 1
ATOM 2959 C C . PRO A 1 382 ? -18.641 25.25 20.453 1 98.19 382 PRO A C 1
ATOM 2961 O O . PRO A 1 382 ? -19.109 24.781 21.5 1 98.19 382 PRO A O 1
ATOM 2964 N N . ALA A 1 383 ? -19.359 25.969 19.672 1 97.75 383 ALA A N 1
ATOM 2965 C CA . ALA A 1 383 ? -20.719 26.359 20.031 1 97.75 383 ALA A CA 1
ATOM 2966 C C . ALA A 1 383 ? -21.594 25.125 20.266 1 97.75 383 ALA A C 1
ATOM 2968 O O . ALA A 1 383 ? -22.516 25.156 21.094 1 97.75 383 ALA A O 1
ATOM 2969 N N . THR A 1 384 ? -21.328 24.062 19.547 1 97.75 384 THR A N 1
ATOM 2970 C CA . THR A 1 384 ? -22.125 22.859 19.734 1 97.75 384 THR A CA 1
ATOM 2971 C C . THR A 1 384 ? -21.281 21.75 20.359 1 97.75 384 THR A C 1
ATOM 2973 O O . THR A 1 384 ? -21.719 20.594 20.438 1 97.75 384 THR A O 1
ATOM 2976 N N . ASN A 1 385 ? -20.062 22.047 20.734 1 98.25 385 ASN A N 1
ATOM 2977 C CA . ASN A 1 385 ? -19.156 21.062 21.312 1 98.25 385 ASN A CA 1
ATOM 2978 C C . ASN A 1 385 ? -18.938 19.891 20.359 1 98.25 385 ASN A C 1
ATOM 2980 O O . ASN A 1 385 ? -19.094 18.734 20.781 1 98.25 385 ASN A O 1
ATOM 2984 N N . THR A 1 386 ? -18.609 20.203 19.109 1 98.62 386 THR A N 1
ATOM 2985 C CA . THR A 1 386 ? -18.547 19.188 18.062 1 98.62 386 THR A CA 1
ATOM 2986 C C . THR A 1 386 ? -17.203 19.219 17.359 1 98.62 386 THR A C 1
ATOM 2988 O O . THR A 1 386 ? -16.656 20.297 17.109 1 98.62 386 THR A O 1
ATOM 2991 N N . VAL A 1 387 ? -16.656 18.062 17.078 1 98.94 387 VAL A N 1
ATOM 2992 C CA . VAL A 1 387 ? -15.5 17.891 16.203 1 98.94 387 VAL A CA 1
ATOM 2993 C C . VAL A 1 387 ? -15.875 17 15.031 1 98.94 387 VAL A C 1
ATOM 2995 O O . VAL A 1 387 ? -16.484 15.938 15.211 1 98.94 387 VAL A O 1
ATOM 2998 N N . ILE A 1 388 ? -15.594 17.422 13.828 1 98.94 388 ILE A N 1
ATOM 2999 C CA . ILE A 1 388 ? -15.766 16.625 12.617 1 98.94 388 ILE A CA 1
ATOM 3000 C C . ILE A 1 388 ? -14.406 16.406 11.953 1 98.94 388 ILE A C 1
ATOM 3002 O O . ILE A 1 388 ? -13.68 17.359 11.68 1 98.94 388 ILE A O 1
ATOM 3006 N N . VAL A 1 389 ? -13.984 15.188 11.773 1 98.94 389 VAL A N 1
ATOM 3007 C CA . VAL A 1 389 ? -12.797 14.844 11.008 1 98.94 389 VAL A CA 1
ATOM 3008 C C . VAL A 1 389 ? -13.203 14.195 9.688 1 98.94 389 VAL A C 1
ATOM 3010 O O . VAL A 1 389 ? -13.961 13.219 9.672 1 98.94 389 VAL A O 1
ATOM 3013 N N . LYS A 1 390 ? -12.758 14.789 8.617 1 98.94 390 LYS A N 1
ATOM 3014 C CA . LYS A 1 390 ? -13 14.234 7.289 1 98.94 390 LYS A CA 1
ATOM 3015 C C . LYS A 1 390 ? -11.695 13.984 6.543 1 98.94 390 LYS A C 1
ATOM 3017 O O . LYS A 1 390 ? -10.836 14.867 6.473 1 98.94 390 LYS A O 1
ATOM 3022 N N . LEU A 1 391 ? -11.523 12.82 6.121 1 98.88 391 LEU A N 1
ATOM 3023 C CA . LEU A 1 391 ? -10.391 12.406 5.297 1 98.88 391 LEU A CA 1
ATOM 3024 C C . LEU A 1 391 ? -10.859 11.977 3.906 1 98.88 391 LEU A C 1
ATOM 3026 O O . LEU A 1 391 ? -11.797 11.188 3.777 1 98.88 391 LEU A O 1
ATOM 3030 N N . SER A 1 392 ? -10.266 12.602 2.932 1 98.69 392 SER A N 1
ATOM 3031 C CA . SER A 1 392 ? -10.82 12.484 1.589 1 98.69 392 SER A CA 1
ATOM 3032 C C . SER A 1 392 ? -9.727 12.266 0.551 1 98.69 392 SER A C 1
ATOM 3034 O O . SER A 1 392 ? -8.57 12.031 0.905 1 98.69 392 SER A O 1
ATOM 3036 N N . HIS A 1 393 ? -10.109 12.133 -0.694 1 98.12 393 HIS A N 1
ATOM 3037 C CA . HIS A 1 393 ? -9.219 11.922 -1.828 1 98.12 393 HIS A CA 1
ATOM 3038 C C . HIS A 1 393 ? -9.625 12.789 -3.016 1 98.12 393 HIS A C 1
ATOM 3040 O O . HIS A 1 393 ? -9.75 12.297 -4.137 1 98.12 393 HIS A O 1
ATOM 3046 N N . PHE A 1 394 ? -9.844 14.133 -2.754 1 96.19 394 PHE A N 1
ATOM 3047 C CA . PHE A 1 394 ? -10.133 15.023 -3.871 1 96.19 394 PHE A CA 1
ATOM 3048 C C . PHE A 1 394 ? -9.133 14.812 -5 1 96.19 394 PHE A C 1
ATOM 3050 O O . PHE A 1 394 ? -7.941 14.609 -4.754 1 96.19 394 PHE A O 1
ATOM 3057 N N . PRO A 1 395 ? -9.68 14.844 -6.195 1 93.5 395 PRO A N 1
ATOM 3058 C CA . PRO A 1 395 ? -8.719 14.875 -7.301 1 93.5 395 PRO A CA 1
ATOM 3059 C C . PRO A 1 395 ? -7.898 16.156 -7.332 1 93.5 395 PRO A C 1
ATOM 3061 O O . PRO A 1 395 ? -8.242 17.141 -6.66 1 93.5 395 PRO A O 1
ATOM 3064 N N . ASN A 1 396 ? -6.766 16.109 -7.988 1 86.19 396 ASN A N 1
ATOM 3065 C CA . ASN A 1 396 ? -5.918 17.281 -8.242 1 86.19 396 ASN A CA 1
ATOM 3066 C C . ASN A 1 396 ? -5.879 17.625 -9.734 1 86.19 396 ASN A C 1
ATOM 3068 O O . ASN A 1 396 ? -5.379 16.844 -10.547 1 86.19 396 ASN A O 1
ATOM 3072 N N . PRO A 1 397 ? -6.383 18.766 -10.148 1 87.69 397 PRO A N 1
ATOM 3073 C CA . PRO A 1 397 ? -6.816 19.844 -9.25 1 87.69 397 PRO A CA 1
ATOM 3074 C C . PRO A 1 397 ? -8.148 19.547 -8.57 1 87.69 397 PRO A C 1
ATOM 3076 O O . PRO A 1 397 ? -8.938 18.75 -9.078 1 87.69 397 PRO A O 1
ATOM 3079 N N . GLU A 1 398 ? -8.32 20.219 -7.52 1 90 398 GLU A N 1
ATOM 3080 C CA . GLU A 1 398 ? -9.555 20.062 -6.758 1 90 398 GLU A CA 1
ATOM 3081 C C . GLU A 1 398 ? -10.758 20.562 -7.547 1 90 398 GLU A C 1
ATOM 3083 O O . GLU A 1 398 ? -10.688 21.609 -8.195 1 90 398 GLU A O 1
ATOM 3088 N N . PRO A 1 399 ? -11.844 19.828 -7.477 1 92.25 399 PRO A N 1
ATOM 3089 C CA . PRO A 1 399 ? -13.047 20.281 -8.188 1 92.25 399 PRO A CA 1
ATOM 3090 C C . PRO A 1 399 ? -13.617 21.578 -7.609 1 92.25 399 PRO A C 1
ATOM 3092 O O . PRO A 1 399 ? -13.617 21.766 -6.391 1 92.25 399 PRO A O 1
ATOM 3095 N N . ALA A 1 400 ? -14.141 22.391 -8.562 1 91.62 400 ALA A N 1
ATOM 3096 C CA . ALA A 1 400 ? -14.75 23.656 -8.141 1 91.62 400 ALA A CA 1
ATOM 3097 C C . ALA A 1 400 ? -15.922 23.391 -7.191 1 91.62 400 ALA A C 1
ATOM 3099 O O . ALA A 1 400 ? -16.766 22.547 -7.457 1 91.62 400 ALA A O 1
ATOM 3100 N N . GLY A 1 401 ? -15.922 24.047 -6.055 1 93.75 401 GLY A N 1
ATOM 3101 C CA . GLY A 1 401 ? -17.062 24.031 -5.152 1 93.75 401 GLY A CA 1
ATOM 3102 C C . GLY A 1 401 ? -17.031 22.875 -4.176 1 93.75 401 GLY A C 1
ATOM 3103 O O . GLY A 1 401 ? -17.891 22.781 -3.291 1 93.75 401 GLY A O 1
ATOM 3104 N N . VAL A 1 402 ? -16.078 22 -4.309 1 96.06 402 VAL A N 1
ATOM 3105 C CA . VAL A 1 402 ? -16.094 20.781 -3.512 1 96.06 402 VAL A CA 1
ATOM 3106 C C . VAL A 1 402 ? -15.914 21.125 -2.035 1 96.06 402 VAL A C 1
ATOM 3108 O O . VAL A 1 402 ? -16.484 20.484 -1.162 1 96.06 402 VAL A O 1
ATOM 3111 N N . VAL A 1 403 ? -15.164 22.141 -1.724 1 95.5 403 VAL A N 1
ATOM 3112 C CA . VAL A 1 403 ? -14.977 22.562 -0.339 1 95.5 403 VAL A CA 1
ATOM 3113 C C . VAL A 1 403 ? -16.281 23.109 0.214 1 95.5 403 VAL A C 1
ATOM 3115 O O . VAL A 1 403 ? -16.688 22.781 1.331 1 95.5 403 VAL A O 1
ATOM 3118 N N . GLU A 1 404 ? -16.922 23.938 -0.579 1 95.06 404 GLU A N 1
ATOM 3119 C CA . GLU A 1 404 ? -18.219 24.469 -0.172 1 95.06 404 GLU A CA 1
ATOM 3120 C C . GLU A 1 404 ? -19.219 23.359 0.075 1 95.06 404 GLU A C 1
ATOM 3122 O O . GLU A 1 404 ? -19.984 23.406 1.048 1 95.06 404 GLU A O 1
ATOM 3127 N N . GLU A 1 405 ? -19.203 22.453 -0.843 1 96.19 405 GLU A N 1
ATOM 3128 C CA . GLU A 1 405 ? -20.094 21.312 -0.687 1 96.19 405 GLU A CA 1
ATOM 3129 C C . GLU A 1 405 ? -19.797 20.547 0.596 1 96.19 405 GLU A C 1
ATOM 3131 O O . GLU A 1 405 ? -20.703 20.109 1.295 1 96.19 405 GLU A O 1
ATOM 3136 N N . THR A 1 406 ? -18.547 20.344 0.894 1 97.44 406 THR A N 1
ATOM 3137 C CA . THR A 1 406 ? -18.109 19.672 2.117 1 97.44 406 THR A CA 1
ATOM 3138 C C . THR A 1 406 ? -18.594 20.438 3.348 1 97.44 406 THR A C 1
ATOM 3140 O O . THR A 1 406 ? -19.172 19.844 4.266 1 97.44 406 THR A O 1
ATOM 3143 N N . LEU A 1 407 ? -18.5 21.734 3.361 1 96.94 407 LEU A N 1
ATOM 3144 C CA . LEU A 1 407 ? -18.875 22.562 4.504 1 96.94 407 LEU A CA 1
ATOM 3145 C C . LEU A 1 407 ? -20.391 22.562 4.695 1 96.94 407 LEU A C 1
ATOM 3147 O O . LEU A 1 407 ? -20.875 22.625 5.828 1 96.94 407 LEU A O 1
ATOM 3151 N N . LYS A 1 408 ? -21.109 22.484 3.594 1 96.5 408 LYS A N 1
ATOM 3152 C CA . LYS A 1 408 ? -22.562 22.359 3.73 1 96.5 408 LYS A CA 1
ATOM 3153 C C . LYS A 1 408 ? -22.922 21.125 4.547 1 96.5 408 LYS A C 1
ATOM 3155 O O . LYS A 1 408 ? -23.859 21.156 5.352 1 96.5 408 LYS A O 1
ATOM 3160 N N . GLY A 1 409 ? -22.203 20.094 4.285 1 97.81 409 GLY A N 1
ATOM 3161 C CA . GLY A 1 409 ? -22.422 18.891 5.078 1 97.81 409 GLY A CA 1
ATOM 3162 C C . GLY A 1 409 ? -22.062 19.062 6.539 1 97.81 409 GLY A C 1
ATOM 3163 O O . GLY A 1 409 ? -22.797 18.609 7.422 1 97.81 409 GLY A O 1
ATOM 3164 N N . PHE A 1 410 ? -20.922 19.734 6.816 1 98.12 410 PHE A N 1
ATOM 3165 C CA . PHE A 1 410 ? -20.531 20.016 8.195 1 98.12 410 PHE A CA 1
ATOM 3166 C C . PHE A 1 410 ? -21.609 20.828 8.898 1 98.12 410 PHE A C 1
ATOM 3168 O O . PHE A 1 410 ? -21.984 20.531 10.039 1 98.12 410 PHE A O 1
ATOM 3175 N N . HIS A 1 411 ? -22.141 21.797 8.203 1 97.25 411 HIS A N 1
ATOM 3176 C CA . HIS A 1 411 ? -23.156 22.672 8.773 1 97.25 411 HIS A CA 1
ATOM 3177 C C . HIS A 1 411 ? -24.438 21.875 9.07 1 97.25 411 HIS A C 1
ATOM 3179 O O . HIS A 1 411 ? -25.094 22.109 10.086 1 97.25 411 HIS A O 1
ATOM 3185 N N . ALA A 1 412 ? -24.734 20.984 8.156 1 96.94 412 ALA A N 1
ATOM 3186 C CA . ALA A 1 412 ? -25.906 20.141 8.398 1 96.94 412 ALA A CA 1
ATOM 3187 C C . ALA A 1 412 ? -25.719 19.281 9.648 1 96.94 412 ALA A C 1
ATOM 3189 O O . ALA A 1 412 ? -26.656 19.109 10.43 1 96.94 412 ALA A O 1
ATOM 3190 N N . ILE A 1 413 ? -24.547 18.766 9.844 1 97.75 413 ILE A N 1
ATOM 3191 C CA . ILE A 1 413 ? -24.25 17.922 11 1 97.75 413 ILE A CA 1
ATOM 3192 C C . ILE A 1 413 ? -24.344 18.75 12.281 1 97.75 413 ILE A C 1
ATOM 3194 O O . ILE A 1 413 ? -25 18.344 13.242 1 97.75 413 ILE A O 1
ATOM 3198 N N . VAL A 1 414 ? -23.703 19.922 12.32 1 97.06 414 VAL A N 1
ATOM 3199 C CA . VAL A 1 414 ? -23.672 20.734 13.531 1 97.06 414 VAL A CA 1
ATOM 3200 C C . VAL A 1 414 ? -25.062 21.266 13.836 1 97.06 414 VAL A C 1
ATOM 3202 O O . VAL A 1 414 ? -25.438 21.422 15.008 1 97.06 414 VAL A O 1
ATOM 3205 N N . ALA A 1 415 ? -25.875 21.516 12.758 1 95.94 415 ALA A N 1
ATOM 3206 C CA . ALA A 1 415 ? -27.25 21.984 12.961 1 95.94 415 ALA A CA 1
ATOM 3207 C C . ALA A 1 415 ? -28.062 20.969 13.742 1 95.94 415 ALA A C 1
ATOM 3209 O O . ALA A 1 415 ? -28.969 21.328 14.5 1 95.94 415 ALA A O 1
ATOM 3210 N N . GLY A 1 416 ? -27.672 19.781 13.602 1 95.19 416 GLY A N 1
ATOM 3211 C CA . GLY A 1 416 ? -28.375 18.719 14.305 1 95.19 416 GLY A CA 1
ATOM 3212 C C . GLY A 1 416 ? -28.141 18.734 15.805 1 95.19 416 GLY A C 1
ATOM 3213 O O . GLY A 1 416 ? -28.891 18.109 16.562 1 95.19 416 GLY A O 1
ATOM 3214 N N . TYR A 1 417 ? -27.141 19.406 16.188 1 95 417 TYR A N 1
ATOM 3215 C CA . TYR A 1 417 ? -26.812 19.453 17.609 1 95 417 TYR A CA 1
ATOM 3216 C C . TYR A 1 417 ? -27.25 20.766 18.234 1 95 417 TYR A C 1
ATOM 3218 O O . TYR A 1 417 ? -27.078 20.969 19.438 1 95 417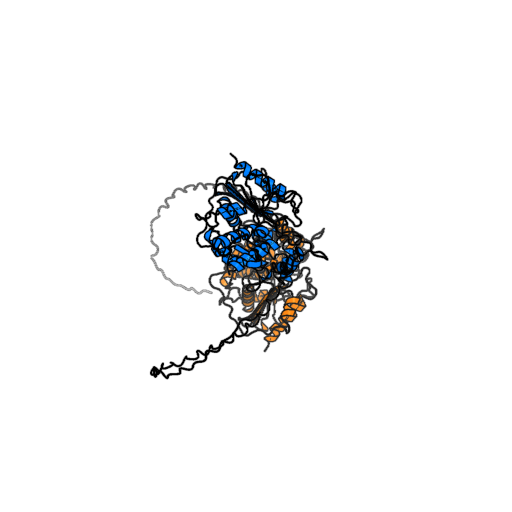 TYR A O 1
ATOM 3226 N N . ARG A 1 418 ? -27.797 21.578 17.438 1 87.75 418 ARG A N 1
ATOM 3227 C CA . ARG A 1 418 ? -28.234 22.859 17.984 1 87.75 418 ARG A CA 1
ATOM 3228 C C . ARG A 1 418 ? -29.547 22.688 18.766 1 87.75 418 ARG A C 1
ATOM 3230 O O . ARG A 1 418 ? -30.391 21.891 18.391 1 87.75 418 ARG A O 1
ATOM 3237 N N . LYS A 1 419 ? -29.516 23.234 19.938 1 69.38 419 LYS A N 1
ATOM 3238 C CA . LYS A 1 419 ? -30.719 23.266 20.781 1 69.38 419 LYS A CA 1
ATOM 3239 C C . LYS A 1 419 ? -31.719 24.297 20.281 1 69.38 419 LYS A C 1
ATOM 3241 O O . LYS A 1 419 ? -31.328 25.328 19.719 1 69.38 419 LYS A O 1
ATOM 3246 N N . MET B 1 1 ? -14.602 -96.188 -12.359 1 16.61 1 MET B N 1
ATOM 3247 C CA . MET B 1 1 ? -14.961 -97.188 -11.328 1 16.61 1 MET B CA 1
ATOM 3248 C C . MET B 1 1 ? -15.336 -96.5 -10.023 1 16.61 1 MET B C 1
ATOM 3250 O O . MET B 1 1 ? -15.086 -95.312 -9.859 1 16.61 1 MET B O 1
ATOM 3254 N N . SER B 1 2 ? -15.148 -97.125 -8.812 1 16.17 2 SER B N 1
ATOM 3255 C CA . SER B 1 2 ? -15.812 -97.625 -7.613 1 16.17 2 SER B CA 1
ATOM 3256 C C . SER B 1 2 ? -15.578 -96.688 -6.43 1 16.17 2 SER B C 1
ATOM 3258 O O . SER B 1 2 ? -16.469 -96.5 -5.594 1 16.17 2 SER B O 1
ATOM 3260 N N . TYR B 1 3 ? -14.383 -96.25 -6.215 1 17.25 3 TYR B N 1
ATOM 3261 C CA . TYR B 1 3 ? -13.992 -96.562 -4.848 1 17.25 3 TYR B CA 1
ATOM 3262 C C . TYR B 1 3 ? -14.773 -95.75 -3.842 1 17.25 3 TYR B C 1
ATOM 3264 O O . TYR B 1 3 ? -15.125 -94.562 -4.117 1 17.25 3 TYR B O 1
ATOM 3272 N N . ASN B 1 4 ? -15.195 -96.188 -2.658 1 16.89 4 ASN B N 1
ATOM 3273 C CA . ASN B 1 4 ? -16.109 -96.5 -1.564 1 16.89 4 ASN B CA 1
ATOM 3274 C C . ASN B 1 4 ? -15.891 -95.562 -0.378 1 16.89 4 ASN B C 1
ATOM 3276 O O . ASN B 1 4 ? -16.344 -95.875 0.731 1 16.89 4 ASN B O 1
ATOM 3280 N N . ILE B 1 5 ? -15.078 -94.562 -0.559 1 18.47 5 ILE B N 1
ATOM 3281 C CA . ILE B 1 5 ? -14.414 -94.312 0.706 1 18.47 5 ILE B CA 1
ATOM 3282 C C . ILE B 1 5 ? -15.453 -93.875 1.756 1 18.47 5 ILE B C 1
ATOM 3284 O O . ILE B 1 5 ? -16.281 -93 1.521 1 18.47 5 ILE B O 1
ATOM 3288 N N . ARG B 1 6 ? -15.578 -94.562 2.865 1 15.31 6 ARG B N 1
ATOM 3289 C CA . ARG B 1 6 ? -16.328 -95.125 3.965 1 15.31 6 ARG B CA 1
ATOM 3290 C C . ARG B 1 6 ? -16.828 -94.062 4.93 1 15.31 6 ARG B C 1
ATOM 3292 O O . ARG B 1 6 ? -18.016 -94 5.258 1 15.31 6 ARG B O 1
ATOM 3299 N N . ARG B 1 7 ? -16 -93.688 5.898 1 15.95 7 ARG B N 1
ATOM 3300 C CA . ARG B 1 7 ? -16.328 -94.062 7.262 1 15.95 7 ARG B CA 1
ATOM 3301 C C . ARG B 1 7 ? -17.344 -93.125 7.883 1 15.95 7 ARG B C 1
ATOM 3303 O O . ARG B 1 7 ? -17.547 -92 7.398 1 15.95 7 ARG B O 1
ATOM 3310 N N . ARG B 1 8 ? -17.453 -93.125 9.258 1 15.46 8 ARG B N 1
ATOM 3311 C CA . ARG B 1 8 ? -18.375 -93.5 10.336 1 15.46 8 ARG B CA 1
ATOM 3312 C C . ARG B 1 8 ? -18.938 -92.188 10.984 1 15.46 8 ARG B C 1
ATOM 3314 O O . ARG B 1 8 ? -20.109 -92.188 11.336 1 15.46 8 ARG B O 1
ATOM 3321 N N . ALA B 1 9 ? -18.062 -91.188 11.336 1 17.94 9 ALA B N 1
ATOM 3322 C CA . ALA B 1 9 ? -18.031 -90.938 12.773 1 17.94 9 ALA B CA 1
ATOM 3323 C C . ALA B 1 9 ? -19.312 -90.25 13.234 1 17.94 9 ALA B C 1
ATOM 3325 O O . ALA B 1 9 ? -19.859 -89.375 12.539 1 17.94 9 ALA B O 1
ATOM 3326 N N . THR B 1 10 ? -20.109 -90.625 14.188 1 16.66 10 THR B N 1
ATOM 3327 C CA . THR B 1 10 ? -21.438 -90.688 14.805 1 16.66 10 THR B CA 1
ATOM 3328 C C . THR B 1 10 ? -21.719 -89.375 15.523 1 16.66 10 THR B C 1
ATOM 3330 O O . THR B 1 10 ? -22.828 -89.125 16.016 1 16.66 10 THR B O 1
ATOM 3333 N N . ALA B 1 11 ? -20.609 -88.562 15.836 1 17.8 11 ALA B N 1
ATOM 3334 C CA . ALA B 1 11 ? -20.672 -88 17.188 1 17.8 11 ALA B CA 1
ATOM 3335 C C . ALA B 1 11 ? -21.953 -87.25 17.3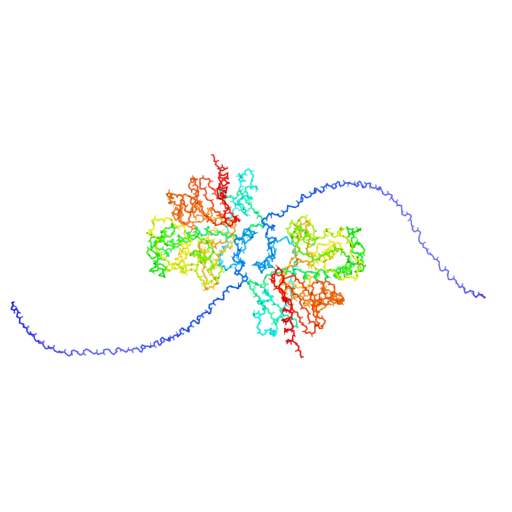91 1 17.8 11 ALA B C 1
ATOM 3337 O O . ALA B 1 11 ? -22.438 -86.562 16.484 1 17.8 11 ALA B O 1
ATOM 3338 N N . SER B 1 12 ? -22.656 -87.312 18.453 1 16.56 12 SER B N 1
ATOM 3339 C CA . SER B 1 12 ? -23.953 -87.312 19.125 1 16.56 12 SER B CA 1
ATOM 3340 C C . SER B 1 12 ? -24.547 -85.875 19.141 1 16.56 12 SER B C 1
ATOM 3342 O O . SER B 1 12 ? -25.688 -85.688 18.719 1 16.56 12 SER B O 1
ATOM 3344 N N . GLU B 1 13 ? -24.312 -85.125 20.172 1 17.58 13 GLU B N 1
ATOM 3345 C CA . GLU B 1 13 ? -25.266 -84.812 21.219 1 17.58 13 GLU B CA 1
ATOM 3346 C C . GLU B 1 13 ? -25.844 -83.438 21.031 1 17.58 13 GLU B C 1
ATOM 3348 O O . GLU B 1 13 ? -26.562 -82.875 21.891 1 17.58 13 GLU B O 1
ATOM 3353 N N . ARG B 1 14 ? -25.719 -82.75 19.906 1 16.45 14 ARG B N 1
ATOM 3354 C CA . ARG B 1 14 ? -25.609 -81.312 19.953 1 16.45 14 ARG B CA 1
ATOM 3355 C C . ARG B 1 14 ? -26.781 -80.688 20.688 1 16.45 14 ARG B C 1
ATOM 3357 O O . ARG B 1 14 ? -27.812 -81.312 20.891 1 16.45 14 ARG B O 1
ATOM 3364 N N . ARG B 1 15 ? -27.406 -79.688 20.016 1 16.36 15 ARG B N 1
ATOM 3365 C CA . ARG B 1 15 ? -27.547 -78.25 20.297 1 16.36 15 ARG B CA 1
ATOM 3366 C C . ARG B 1 15 ? -28.859 -78 21 1 16.36 15 ARG B C 1
ATOM 3368 O O . ARG B 1 15 ? -29.906 -78.562 20.641 1 16.36 15 ARG B O 1
ATOM 3375 N N . ALA B 1 16 ? -28.766 -77.375 22.156 1 19.06 16 ALA B N 1
ATOM 3376 C CA . ALA B 1 16 ? -29.531 -76.938 23.297 1 19.06 16 ALA B CA 1
ATOM 3377 C C . ALA B 1 16 ? -30.734 -76.125 22.859 1 19.06 16 ALA B C 1
ATOM 3379 O O . ALA B 1 16 ? -30.688 -75.438 21.844 1 19.06 16 ALA B O 1
ATOM 3380 N N . THR B 1 17 ? -31.859 -76.312 23.344 1 19.11 17 THR B N 1
ATOM 3381 C CA . THR B 1 17 ? -33.312 -76.125 23.266 1 19.11 17 THR B CA 1
ATOM 3382 C C . THR B 1 17 ? -33.656 -74.625 23.406 1 19.11 17 THR B C 1
ATOM 3384 O O . THR B 1 17 ? -34.812 -74.25 23.312 1 19.11 17 THR B O 1
ATOM 3387 N N . GLY B 1 18 ? -32.625 -73.688 23.625 1 19.03 18 GLY B N 1
ATOM 3388 C CA . GLY B 1 18 ? -33.156 -72.688 24.531 1 19.03 18 GLY B CA 1
ATOM 3389 C C . GLY B 1 18 ? -34.344 -71.938 23.969 1 19.03 18 GLY B C 1
ATOM 3390 O O . GLY B 1 18 ? -34.594 -72 22.766 1 19.03 18 GLY B O 1
ATOM 3391 N N . ARG B 1 19 ? -35.25 -71.5 24.891 1 21.53 19 ARG B N 1
ATOM 3392 C CA . ARG B 1 19 ? -36.625 -71 24.984 1 21.53 19 ARG B CA 1
ATOM 3393 C C . ARG B 1 19 ? -36.875 -69.812 24.125 1 21.53 19 ARG B C 1
ATOM 3395 O O . ARG B 1 19 ? -35.938 -69 23.891 1 21.53 19 ARG B O 1
ATOM 3402 N N . PRO B 1 20 ? -38 -69.625 23.531 1 21.73 20 PRO B N 1
ATOM 3403 C CA . PRO B 1 20 ? -38.594 -68.75 22.516 1 21.73 20 PRO B CA 1
ATOM 3404 C C . PRO B 1 20 ? -38.688 -67.312 22.969 1 21.73 20 PRO B C 1
ATOM 3406 O O . PRO B 1 20 ? -39.344 -67 23.984 1 21.73 20 PRO B O 1
ATOM 3409 N N . TRP B 1 21 ? -37.531 -66.562 23.203 1 21.75 21 TRP B N 1
ATOM 3410 C CA . TRP B 1 21 ? -37.688 -65.188 23.734 1 21.75 21 TRP B CA 1
ATOM 3411 C C . TRP B 1 21 ? -38.719 -64.438 22.922 1 21.75 21 TRP B C 1
ATOM 3413 O O . TRP B 1 21 ? -38.75 -64.5 21.688 1 21.75 21 TRP B O 1
ATOM 3423 N N . GLN B 1 22 ? -39.875 -64.125 23.594 1 21.03 22 GLN B N 1
ATOM 3424 C CA . GLN B 1 22 ? -41.062 -63.375 23.234 1 21.03 22 GLN B CA 1
ATOM 3425 C C . GLN B 1 22 ? -40.719 -61.969 22.734 1 21.03 22 GLN B C 1
ATOM 3427 O O . GLN B 1 22 ? -40 -61.219 23.406 1 21.03 22 GLN B O 1
ATOM 3432 N N . LEU B 1 23 ? -40.594 -61.75 21.453 1 22.16 23 LEU B N 1
ATOM 3433 C CA . LEU B 1 23 ? -40.312 -60.594 20.641 1 22.16 23 LEU B CA 1
ATOM 3434 C C . LEU B 1 23 ? -41.344 -59.5 20.906 1 22.16 23 LEU B C 1
ATOM 3436 O O . LEU B 1 23 ? -42.5 -59.625 20.578 1 22.16 23 LEU B O 1
ATOM 3440 N N . THR B 1 24 ? -41.375 -58.969 22.234 1 23.11 24 THR B N 1
ATOM 3441 C CA . THR B 1 24 ? -42.344 -57.906 22.453 1 23.11 24 THR B CA 1
ATOM 3442 C C . THR B 1 24 ? -42.188 -56.812 21.422 1 23.11 24 THR B C 1
ATOM 3444 O O . THR B 1 24 ? -41.062 -56.344 21.188 1 23.11 24 THR B O 1
ATOM 3447 N N . MET B 1 25 ? -43.094 -56.594 20.531 1 20.62 25 MET B N 1
ATOM 3448 C CA . MET B 1 25 ? -43.281 -55.688 19.422 1 20.62 25 MET B CA 1
ATOM 3449 C C . MET B 1 25 ? -43.312 -54.25 19.906 1 20.62 25 MET B C 1
ATOM 3451 O O . MET B 1 25 ? -44.281 -53.844 20.578 1 20.62 25 MET B O 1
ATOM 3455 N N . LYS B 1 26 ? -42.375 -53.719 20.641 1 24.05 26 LYS B N 1
ATOM 3456 C CA . LYS B 1 26 ? -42.594 -52.344 21.031 1 24.05 26 LYS B CA 1
ATOM 3457 C C . LYS B 1 26 ? -43.031 -51.5 19.828 1 24.05 26 LYS B C 1
ATOM 3459 O O . LYS B 1 26 ? -42.562 -51.719 18.719 1 24.05 26 LYS B O 1
ATOM 3464 N N . LYS B 1 27 ? -44 -50.531 20.219 1 24.95 27 LYS B N 1
ATOM 3465 C CA . LYS B 1 27 ? -44.688 -49.469 19.5 1 24.95 27 LYS B CA 1
ATOM 3466 C C . LYS B 1 27 ? -43.719 -48.562 18.719 1 24.95 27 LYS B C 1
ATOM 3468 O O . LYS B 1 27 ? -42.75 -48.094 19.297 1 24.95 27 LYS B O 1
ATOM 3473 N N . CYS B 1 28 ? -43.594 -48.812 17.406 1 23.72 28 CYS B N 1
ATOM 3474 C CA . CYS B 1 28 ? -42.938 -47.906 16.469 1 23.72 28 CYS B CA 1
ATOM 3475 C C . CYS B 1 28 ? -43.375 -46.469 16.688 1 23.72 28 CYS B C 1
ATOM 3477 O O . CYS B 1 28 ? -44.531 -46.125 16.516 1 23.72 28 CYS B O 1
ATOM 3479 N N . ALA B 1 29 ? -42.906 -45.875 17.797 1 28.95 29 ALA B N 1
ATOM 3480 C CA . ALA B 1 29 ? -43.156 -44.438 17.922 1 28.95 29 ALA B CA 1
ATOM 3481 C C . ALA B 1 29 ? -42.938 -43.719 16.578 1 28.95 29 ALA B C 1
ATOM 3483 O O . ALA B 1 29 ? -41.906 -43.906 15.938 1 28.95 29 ALA B O 1
ATOM 3484 N N . LEU B 1 30 ? -44.031 -43.375 15.969 1 28.2 30 LEU B N 1
ATOM 3485 C CA . LEU B 1 30 ? -44.094 -42.469 14.82 1 28.2 30 LEU B CA 1
ATOM 3486 C C . LEU B 1 30 ? -43.25 -41.219 15.07 1 28.2 30 LEU B C 1
ATOM 3488 O O . LEU B 1 30 ? -43.562 -40.438 15.984 1 28.2 30 LEU B O 1
ATOM 3492 N N . LEU B 1 31 ? -41.938 -41.344 14.93 1 30.28 31 LEU B N 1
ATOM 3493 C CA . LEU B 1 31 ? -41.156 -40.125 14.859 1 30.28 31 LEU B CA 1
ATOM 3494 C C . LEU B 1 31 ? -41.75 -39.156 13.828 1 30.28 31 LEU B C 1
ATOM 3496 O O . LEU B 1 31 ? -41.781 -39.469 12.641 1 30.28 31 LEU B O 1
ATOM 3500 N N . THR B 1 32 ? -42.719 -38.375 14.305 1 34.38 32 THR B N 1
ATOM 3501 C CA . THR B 1 32 ? -43.094 -37.219 13.484 1 34.38 32 THR B CA 1
ATOM 3502 C C . THR B 1 32 ? -41.844 -36.438 13.07 1 34.38 32 THR B C 1
ATOM 3504 O O . THR B 1 32 ? -41.094 -35.969 13.922 1 34.38 32 THR B O 1
ATOM 3507 N N . ALA B 1 33 ? -41.344 -36.75 11.859 1 33.84 33 ALA B N 1
ATOM 3508 C CA . ALA B 1 33 ? -40.344 -35.906 11.211 1 33.84 33 ALA B CA 1
ATOM 3509 C C . ALA B 1 33 ? -40.812 -34.438 11.227 1 33.84 33 ALA B C 1
ATOM 3511 O O . ALA B 1 33 ? -41.844 -34.094 10.609 1 33.84 33 ALA B O 1
ATOM 3512 N N . ALA B 1 34 ? -40.719 -33.844 12.375 1 35.97 34 ALA B N 1
ATOM 3513 C CA . ALA B 1 34 ? -40.812 -32.375 12.25 1 35.97 34 ALA B CA 1
ATOM 3514 C C . ALA B 1 34 ? -40.031 -31.859 11.047 1 35.97 34 ALA B C 1
ATOM 3516 O O . ALA B 1 34 ? -38.812 -32.031 10.969 1 35.97 34 ALA B O 1
ATOM 3517 N N . LEU B 1 35 ? -40.781 -31.75 9.938 1 34.5 35 LEU B N 1
ATOM 3518 C CA . LEU B 1 35 ? -40.25 -30.906 8.867 1 34.5 35 LEU B CA 1
ATOM 3519 C C . LEU B 1 35 ? -39.75 -29.578 9.414 1 34.5 35 LEU B C 1
ATOM 3521 O O . LEU B 1 35 ? -40.531 -28.75 9.883 1 34.5 35 LEU B O 1
ATOM 3525 N N . ILE B 1 36 ? -38.625 -29.578 10.055 1 37.16 36 ILE B N 1
ATOM 3526 C CA . ILE B 1 36 ? -38 -28.25 10.195 1 37.16 36 ILE B CA 1
ATOM 3527 C C . ILE B 1 36 ? -38 -27.547 8.844 1 37.16 36 ILE B C 1
ATOM 3529 O O . ILE B 1 36 ? -37.344 -27.984 7.898 1 37.16 36 ILE B O 1
ATOM 3533 N N . ALA B 1 37 ? -39.094 -26.797 8.625 1 37.22 37 ALA B N 1
ATOM 3534 C CA . ALA B 1 37 ? -39.031 -25.828 7.527 1 37.22 37 ALA B CA 1
ATOM 3535 C C . ALA B 1 37 ? -37.719 -25.062 7.562 1 37.22 37 ALA B C 1
ATOM 3537 O O . ALA B 1 37 ? -37.406 -24.375 8.539 1 37.22 37 ALA B O 1
ATOM 3538 N N . ALA B 1 38 ? -36.75 -25.578 6.793 1 36.84 38 ALA B N 1
ATOM 3539 C CA . ALA B 1 38 ? -35.594 -24.734 6.539 1 36.84 38 ALA B CA 1
ATOM 3540 C C . ALA B 1 38 ? -36.031 -23.312 6.191 1 36.84 38 ALA B C 1
ATOM 3542 O O . ALA B 1 38 ? -36.844 -23.109 5.289 1 36.84 38 ALA B O 1
ATOM 3543 N N . SER B 1 39 ? -36.125 -22.438 7.164 1 39.06 39 SER B N 1
ATOM 3544 C CA . SER B 1 39 ? -36.312 -21.047 6.773 1 39.06 39 SER B CA 1
ATOM 3545 C C . SER B 1 39 ? -35.562 -20.734 5.48 1 39.06 39 SER B C 1
ATOM 3547 O O . SER B 1 39 ? -34.469 -21.25 5.254 1 39.06 39 SER B O 1
ATOM 3549 N N . PRO B 1 40 ? -36.312 -20.297 4.555 1 37.44 40 PRO B N 1
ATOM 3550 C CA . PRO B 1 40 ? -35.531 -19.891 3.375 1 37.44 40 PRO B CA 1
ATOM 3551 C C . PRO B 1 40 ? -34.281 -19.109 3.73 1 37.44 40 PRO B C 1
ATOM 3553 O O . PRO B 1 40 ? -34.312 -18.266 4.629 1 37.44 40 PRO B O 1
ATOM 3556 N N . VAL B 1 41 ? -33.219 -19.75 3.627 1 36.91 41 VAL B N 1
ATOM 3557 C CA . VAL B 1 41 ? -32 -18.953 3.631 1 36.91 41 VAL B CA 1
ATOM 3558 C C . VAL B 1 41 ? -32.219 -17.656 2.861 1 36.91 41 VAL B C 1
ATOM 3560 O O . VAL B 1 41 ? -32.5 -17.672 1.663 1 36.91 41 VAL B O 1
ATOM 3563 N N . ARG B 1 42 ? -32.719 -16.625 3.506 1 36.41 42 ARG B N 1
ATOM 3564 C CA . ARG B 1 42 ? -32.719 -15.336 2.83 1 36.41 42 ARG B CA 1
ATOM 3565 C C . ARG B 1 42 ? -31.516 -15.18 1.92 1 36.41 42 ARG B C 1
ATOM 3567 O O . ARG B 1 42 ? -30.375 -15.344 2.361 1 36.41 42 ARG B O 1
ATOM 3574 N N . ALA B 1 43 ? -31.734 -15.305 0.647 1 37.47 43 ALA B N 1
ATOM 3575 C CA . ALA B 1 43 ? -30.672 -14.945 -0.301 1 37.47 43 ALA B CA 1
ATOM 3576 C C . ALA B 1 43 ? -29.844 -13.773 0.217 1 37.47 43 ALA B C 1
ATOM 3578 O O . ALA B 1 43 ? -30.391 -12.695 0.503 1 37.47 43 ALA B O 1
ATOM 3579 N N . GLU B 1 44 ? -28.797 -14 0.887 1 43.31 44 GLU B N 1
ATOM 3580 C CA . GLU B 1 44 ? -27.891 -12.93 1.294 1 43.31 44 GLU B CA 1
ATOM 3581 C C . GLU B 1 44 ? -27.719 -11.891 0.185 1 43.31 44 GLU B C 1
ATOM 3583 O O . GLU B 1 44 ? -27.594 -12.242 -0.989 1 43.31 44 GLU B O 1
ATOM 3588 N N . ALA B 1 45 ? -28.297 -10.758 0.368 1 49.97 45 ALA B N 1
ATOM 3589 C CA . ALA B 1 45 ? -28.094 -9.664 -0.576 1 49.97 45 ALA B CA 1
ATOM 3590 C C . ALA B 1 45 ? -26.703 -9.695 -1.175 1 49.97 45 ALA B C 1
ATOM 3592 O O . ALA B 1 45 ? -25.719 -9.984 -0.474 1 49.97 45 ALA B O 1
ATOM 3593 N N . PRO B 1 46 ? -26.734 -9.797 -2.621 1 58.91 46 PRO B N 1
ATOM 3594 C CA . PRO B 1 46 ? -25.422 -9.781 -3.254 1 58.91 46 PRO B CA 1
ATOM 3595 C C . PRO B 1 46 ? -24.453 -8.789 -2.6 1 58.91 46 PRO B C 1
ATOM 3597 O O . PRO B 1 46 ? -24.875 -7.711 -2.168 1 58.91 46 PRO B O 1
ATOM 3600 N N . ALA B 1 47 ? -23.297 -9.25 -2.236 1 66.38 47 ALA B N 1
ATOM 3601 C CA . ALA B 1 47 ? -22.266 -8.367 -1.7 1 66.38 47 ALA B CA 1
ATOM 3602 C C . ALA B 1 47 ? -22.094 -7.129 -2.574 1 66.38 47 ALA B C 1
ATOM 3604 O O . ALA B 1 47 ? -22.156 -7.211 -3.803 1 66.38 47 ALA B O 1
ATOM 3605 N N . PRO B 1 48 ? -21.969 -6.031 -1.911 1 78.38 48 PRO B N 1
ATOM 3606 C CA . PRO B 1 48 ? -21.812 -4.805 -2.697 1 78.38 48 PRO B CA 1
ATOM 3607 C C . PRO B 1 48 ? -20.578 -4.824 -3.578 1 78.38 48 PRO B C 1
ATOM 3609 O O . PRO B 1 48 ? -19.547 -5.402 -3.197 1 78.38 48 PRO B O 1
ATOM 3612 N N . LEU B 1 49 ? -20.75 -4.34 -4.762 1 89.19 49 LEU B N 1
ATOM 3613 C CA . LEU B 1 49 ? -19.641 -4.18 -5.703 1 89.19 49 LEU B CA 1
ATOM 3614 C C . LEU B 1 49 ? -18.641 -3.154 -5.191 1 89.19 49 LEU B C 1
ATOM 3616 O O . LEU B 1 49 ? -18.984 -2.275 -4.398 1 89.19 49 LEU B O 1
ATOM 3620 N N . PRO B 1 50 ? -17.453 -3.373 -5.586 1 93.94 50 PRO B N 1
ATOM 3621 C CA . PRO B 1 50 ? -16.453 -2.387 -5.18 1 93.94 50 PRO B CA 1
ATOM 3622 C C . PRO B 1 50 ? -16.797 -0.971 -5.637 1 93.94 50 PRO B C 1
ATOM 3624 O O . PRO B 1 50 ? -17.312 -0.785 -6.738 1 93.94 50 PRO B O 1
ATOM 3627 N N . PRO B 1 51 ? -16.5 0.002 -4.789 1 94.12 51 PRO B N 1
ATOM 3628 C CA . PRO B 1 51 ? -16.75 1.39 -5.188 1 94.12 51 PRO B CA 1
ATOM 3629 C C . PRO B 1 51 ? -15.789 1.873 -6.266 1 94.12 51 PRO B C 1
ATOM 3631 O O . PRO B 1 51 ? -14.742 1.251 -6.488 1 94.12 51 PRO B O 1
ATOM 3634 N N . ASP B 1 52 ? -16.031 3.002 -6.863 1 94.81 52 ASP B N 1
ATOM 3635 C CA . ASP B 1 52 ? -15.336 3.523 -8.031 1 94.81 52 ASP B CA 1
ATOM 3636 C C . ASP B 1 52 ? -13.859 3.736 -7.742 1 94.81 52 ASP B C 1
ATOM 3638 O O . ASP B 1 52 ? -13 3.385 -8.562 1 94.81 52 ASP B O 1
ATOM 3642 N N . PRO B 1 53 ? -13.484 4.301 -6.578 1 95.81 53 PRO B N 1
ATOM 3643 C CA . PRO B 1 53 ? -12.055 4.5 -6.34 1 95.81 53 PRO B CA 1
ATOM 3644 C C . PRO B 1 53 ? -11.281 3.189 -6.266 1 95.81 53 PRO B C 1
ATOM 3646 O O . PRO B 1 53 ? -10.109 3.135 -6.66 1 95.81 53 PRO B O 1
ATOM 3649 N N . VAL B 1 54 ? -11.93 2.152 -5.801 1 96 54 VAL B N 1
ATOM 3650 C CA . VAL B 1 54 ? -11.305 0.837 -5.734 1 96 54 VAL B CA 1
ATOM 3651 C C . VAL B 1 54 ? -11.141 0.27 -7.145 1 96 54 VAL B C 1
ATOM 3653 O O . VAL B 1 54 ? -10.07 -0.239 -7.496 1 96 54 VAL B O 1
ATOM 3656 N N . ILE B 1 55 ? -12.172 0.393 -7.926 1 96.69 55 ILE B N 1
ATOM 3657 C CA . ILE B 1 55 ? -12.125 -0.06 -9.312 1 96.69 55 ILE B CA 1
ATOM 3658 C C . ILE B 1 55 ? -11.008 0.662 -10.055 1 96.69 55 ILE B C 1
ATOM 3660 O O . ILE B 1 55 ? -10.234 0.036 -10.781 1 96.69 55 ILE B O 1
ATOM 3664 N N . SER B 1 56 ? -10.93 1.946 -9.844 1 96 56 SER B N 1
ATOM 3665 C CA . SER B 1 56 ? -9.906 2.746 -10.508 1 96 56 SER B CA 1
ATOM 3666 C C . SER B 1 56 ? -8.508 2.273 -10.141 1 96 56 SER B C 1
ATOM 3668 O O . SER B 1 56 ? -7.656 2.096 -11.016 1 96 56 SER B O 1
ATOM 3670 N N . MET B 1 57 ? -8.242 2.082 -8.836 1 96.38 57 MET B N 1
ATOM 3671 C CA . MET B 1 57 ? -6.938 1.583 -8.398 1 96.38 57 MET B CA 1
ATOM 3672 C C . MET B 1 57 ? -6.629 0.234 -9.039 1 96.38 57 MET B C 1
ATOM 3674 O O . MET B 1 57 ? -5.504 -0.007 -9.477 1 96.38 57 MET B O 1
ATOM 3678 N N . ARG B 1 58 ? -7.586 -0.66 -9.117 1 97.12 58 ARG B N 1
ATOM 3679 C CA . ARG B 1 58 ? -7.406 -1.989 -9.695 1 97.12 58 ARG B CA 1
ATOM 3680 C C . ARG B 1 58 ? -7.098 -1.905 -11.188 1 97.12 58 ARG B C 1
ATOM 3682 O O . ARG B 1 58 ? -6.309 -2.695 -11.703 1 97.12 58 ARG B O 1
ATOM 3689 N N . GLN B 1 59 ? -7.684 -0.959 -11.859 1 95.38 59 GLN B N 1
ATOM 3690 C CA . GLN B 1 59 ? -7.445 -0.757 -13.289 1 95.38 59 GLN B CA 1
ATOM 3691 C C . GLN B 1 59 ? -6.016 -0.281 -13.547 1 95.38 59 GLN B C 1
ATOM 3693 O O . GLN B 1 59 ? -5.453 -0.541 -14.609 1 95.38 59 GLN B O 1
ATOM 3698 N N . HIS B 1 60 ? -5.414 0.32 -12.516 1 94.88 60 HIS B N 1
ATOM 3699 C CA . HIS B 1 60 ? -4.094 0.909 -12.703 1 94.88 60 HIS B CA 1
ATOM 3700 C C . HIS B 1 60 ? -3.016 0.075 -12.016 1 94.88 60 HIS B C 1
ATOM 3702 O O . HIS B 1 60 ? -1.844 0.458 -11.992 1 94.88 60 HIS B O 1
ATOM 3708 N N . TRP B 1 61 ? -3.322 -1.03 -11.492 1 93.56 61 TRP B N 1
ATOM 3709 C CA . TRP B 1 61 ? -2.439 -1.803 -10.625 1 93.56 61 TRP B CA 1
ATOM 3710 C C . TRP B 1 61 ? -1.214 -2.291 -11.391 1 93.56 61 TRP B C 1
ATOM 3712 O O . TRP B 1 61 ? -0.136 -2.451 -10.812 1 93.56 61 TRP B O 1
ATOM 3722 N N . LEU B 1 62 ? -1.337 -2.389 -12.758 1 94.62 62 LEU B N 1
ATOM 3723 C CA . LEU B 1 62 ? -0.25 -2.924 -13.57 1 94.62 62 LEU B CA 1
ATOM 3724 C C . LEU B 1 62 ? 0.545 -1.799 -14.227 1 94.62 62 LEU B C 1
ATOM 3726 O O . LEU B 1 62 ? 1.529 -2.055 -14.922 1 94.62 62 LEU B O 1
ATOM 3730 N N . ASP B 1 63 ? 0.16 -0.55 -14.016 1 95.25 63 ASP B N 1
ATOM 3731 C CA . ASP B 1 63 ? 0.84 0.566 -14.664 1 95.25 63 ASP B CA 1
ATOM 3732 C C . ASP B 1 63 ? 2.326 0.584 -14.312 1 95.25 63 ASP B C 1
ATOM 3734 O O . ASP B 1 63 ? 2.693 0.473 -13.141 1 95.25 63 ASP B O 1
ATOM 3738 N N . ALA B 1 64 ? 3.15 0.797 -15.32 1 95.62 64 ALA B N 1
ATOM 3739 C CA . ALA B 1 64 ? 4.602 0.674 -15.203 1 95.62 64 ALA B CA 1
ATOM 3740 C C . ALA B 1 64 ? 5.148 1.648 -14.164 1 95.62 64 ALA B C 1
ATOM 3742 O O . ALA B 1 64 ? 6.125 1.346 -13.477 1 95.62 64 ALA B O 1
ATOM 3743 N N . ASP B 1 65 ? 4.516 2.754 -14 1 94.94 65 ASP B N 1
ATOM 3744 C CA . ASP B 1 65 ? 5.047 3.807 -13.141 1 94.94 65 ASP B CA 1
ATOM 3745 C C . ASP B 1 65 ? 4.875 3.449 -11.664 1 94.94 65 ASP B C 1
ATOM 3747 O O . ASP B 1 65 ? 5.539 4.023 -10.805 1 94.94 65 ASP B O 1
ATOM 3751 N N . ILE B 1 66 ? 3.939 2.455 -11.398 1 96.06 66 ILE B N 1
ATOM 3752 C CA . ILE B 1 66 ? 3.631 2.27 -9.984 1 96.06 66 ILE B CA 1
ATOM 3753 C C . ILE B 1 66 ? 3.582 0.779 -9.664 1 96.06 66 ILE B C 1
ATOM 3755 O O . ILE B 1 66 ? 3.334 0.396 -8.516 1 96.06 66 ILE B O 1
ATOM 3759 N N . ASN B 1 67 ? 3.883 -0.098 -10.57 1 96.88 67 ASN B N 1
ATOM 3760 C CA . ASN B 1 67 ? 3.684 -1.529 -10.367 1 96.88 67 ASN B CA 1
ATOM 3761 C C . ASN B 1 67 ? 4.73 -2.113 -9.422 1 96.88 67 ASN B C 1
ATOM 3763 O O . ASN B 1 67 ? 4.484 -3.125 -8.766 1 96.88 67 ASN B O 1
ATOM 3767 N N . SER B 1 68 ? 5.934 -1.481 -9.359 1 97 68 SER B N 1
ATOM 3768 C CA . SER B 1 68 ? 6.93 -1.913 -8.383 1 97 68 SER B CA 1
ATOM 3769 C C . SER B 1 68 ? 6.371 -1.868 -6.969 1 97 68 SER B C 1
ATOM 3771 O O . SER B 1 68 ? 6.652 -2.752 -6.156 1 97 68 SER B O 1
ATOM 3773 N N . TYR B 1 69 ? 5.59 -0.873 -6.715 1 95.75 69 TYR B N 1
ATOM 3774 C CA . TYR B 1 69 ? 4.938 -0.672 -5.422 1 95.75 69 TYR B CA 1
ATOM 3775 C C . TYR B 1 69 ? 3.701 -1.552 -5.293 1 95.75 69 TYR B C 1
ATOM 3777 O O . TYR B 1 69 ? 3.51 -2.217 -4.27 1 95.75 69 TYR B O 1
ATOM 3785 N N . ASN B 1 70 ? 2.914 -1.638 -6.262 1 96.25 70 ASN B N 1
ATOM 3786 C CA . ASN B 1 70 ? 1.626 -2.32 -6.203 1 96.25 70 ASN B CA 1
ATOM 3787 C C . ASN B 1 70 ? 1.798 -3.828 -6.043 1 96.25 70 ASN B C 1
ATOM 3789 O O . ASN B 1 70 ? 0.982 -4.484 -5.395 1 96.25 70 ASN B O 1
ATOM 3793 N N . PHE B 1 71 ? 2.795 -4.395 -6.617 1 97.75 71 PHE B N 1
ATOM 3794 C CA . PHE B 1 71 ? 2.963 -5.844 -6.672 1 97.75 71 PHE B CA 1
ATOM 3795 C C . PHE B 1 71 ? 3.316 -6.402 -5.301 1 97.75 71 PHE B C 1
ATOM 3797 O O . PHE B 1 71 ? 3.262 -7.613 -5.082 1 97.75 71 PHE B O 1
ATOM 3804 N N . ARG B 1 72 ? 3.625 -5.539 -4.367 1 96.25 72 ARG B N 1
ATOM 3805 C CA . ARG B 1 72 ? 3.879 -5.988 -3.002 1 96.25 72 ARG B CA 1
ATOM 3806 C C . ARG B 1 72 ? 2.814 -5.461 -2.045 1 96.25 72 ARG B C 1
ATOM 3808 O O . ARG B 1 72 ? 2.988 -5.512 -0.826 1 96.25 72 ARG B O 1
ATOM 3815 N N . ASN B 1 73 ? 1.773 -4.887 -2.549 1 95.62 73 ASN B N 1
ATOM 3816 C CA . ASN B 1 73 ? 0.718 -4.316 -1.72 1 95.62 73 ASN B CA 1
ATOM 3817 C C . ASN B 1 73 ? -0.665 -4.758 -2.186 1 95.62 73 ASN B C 1
ATOM 3819 O O . ASN B 1 73 ? -1.642 -4.023 -2.037 1 95.62 73 ASN B O 1
ATOM 3823 N N . SER B 1 74 ? -0.764 -5.906 -2.709 1 96.62 74 SER B N 1
ATOM 3824 C CA . SER B 1 74 ? -2.002 -6.426 -3.281 1 96.62 74 SER B CA 1
ATOM 3825 C C . SER B 1 74 ? -3.082 -6.582 -2.217 1 96.62 74 SER B C 1
ATOM 3827 O O . SER B 1 74 ? -4.273 -6.453 -2.508 1 96.62 74 SER B O 1
ATOM 3829 N N . ALA B 1 75 ? -2.732 -6.832 -0.991 1 95.25 75 ALA B N 1
ATOM 3830 C CA . ALA B 1 75 ? -3.697 -7.07 0.08 1 95.25 75 ALA B CA 1
ATOM 3831 C C . ALA B 1 75 ? -4.57 -5.84 0.313 1 95.25 75 ALA B C 1
ATOM 3833 O O . ALA B 1 75 ? -5.727 -5.961 0.729 1 95.25 75 ALA B O 1
ATOM 3834 N N . GLN B 1 76 ? -4.051 -4.672 0.024 1 93.56 76 GLN B N 1
ATOM 3835 C CA . GLN B 1 76 ? -4.789 -3.43 0.227 1 93.56 76 GLN B CA 1
ATOM 3836 C C . GLN B 1 76 ? -5.648 -3.096 -0.991 1 93.56 76 GLN B C 1
ATOM 3838 O O . GLN B 1 76 ? -6.551 -2.26 -0.911 1 93.56 76 GLN B O 1
ATOM 3843 N N . ILE B 1 77 ? -5.398 -3.785 -2.092 1 96.06 77 ILE B N 1
ATOM 3844 C CA . ILE B 1 77 ? -6.027 -3.436 -3.361 1 96.06 77 ILE B CA 1
ATOM 3845 C C . ILE B 1 77 ? -7.172 -4.406 -3.656 1 96.06 77 ILE B C 1
ATOM 3847 O O . ILE B 1 77 ? -8.211 -4.008 -4.188 1 96.06 77 ILE B O 1
ATOM 3851 N N . PHE B 1 78 ? -7.004 -5.668 -3.234 1 97.5 78 PHE B N 1
ATOM 3852 C CA . PHE B 1 78 ? -7.922 -6.707 -3.682 1 97.5 78 PHE B CA 1
ATOM 3853 C C . PHE B 1 78 ? -8.539 -7.43 -2.492 1 97.5 78 PHE B C 1
ATOM 3855 O O . PHE B 1 78 ? -8.094 -7.27 -1.356 1 97.5 78 PHE B O 1
ATOM 3862 N N . GLU B 1 79 ? -9.648 -8.195 -2.854 1 96.62 79 GLU B N 1
ATOM 3863 C CA . GLU B 1 79 ? -10.109 -9.203 -1.899 1 96.62 79 GLU B CA 1
ATOM 3864 C C . GLU B 1 79 ? -9.102 -10.344 -1.776 1 96.62 79 GLU B C 1
ATOM 3866 O O . GLU B 1 79 ? -8.477 -10.734 -2.766 1 96.62 79 GLU B O 1
ATOM 3871 N N . THR B 1 80 ? -8.953 -10.859 -0.556 1 97.88 80 THR B N 1
ATOM 3872 C CA . THR B 1 80 ? -7.926 -11.875 -0.359 1 97.88 80 THR B CA 1
ATOM 3873 C C . THR B 1 80 ? -8.461 -13.031 0.482 1 97.88 80 THR B C 1
ATOM 3875 O O . THR B 1 80 ? -9.516 -12.914 1.109 1 97.88 80 THR B O 1
ATOM 3878 N N . ARG B 1 81 ? -7.828 -14.18 0.379 1 98.69 81 ARG B N 1
ATOM 3879 C CA . ARG B 1 81 ? -7.988 -15.344 1.245 1 98.69 81 ARG B CA 1
ATOM 3880 C C . ARG B 1 81 ? -6.656 -15.773 1.845 1 98.69 81 ARG B C 1
ATOM 3882 O O . ARG B 1 81 ? -5.734 -16.141 1.118 1 98.69 81 ARG B O 1
ATOM 3889 N N . THR B 1 82 ? -6.578 -15.719 3.125 1 98.69 82 THR B N 1
ATOM 3890 C CA . THR B 1 82 ? -5.316 -15.992 3.807 1 98.69 82 THR B CA 1
ATOM 3891 C C . THR B 1 82 ? -4.969 -17.484 3.734 1 98.69 82 THR B C 1
ATOM 3893 O O . THR B 1 82 ? -5.844 -18.328 3.895 1 98.69 82 THR B O 1
ATOM 3896 N N . VAL B 1 83 ? -3.785 -17.781 3.479 1 98.88 83 VAL B N 1
ATOM 3897 C CA . VAL B 1 83 ? -3.172 -19.094 3.637 1 98.88 83 VAL B CA 1
ATOM 3898 C C . VAL B 1 83 ? -2.207 -19.078 4.82 1 98.88 83 VAL B C 1
ATOM 3900 O O . VAL B 1 83 ? -1.064 -18.625 4.688 1 98.88 83 VAL B O 1
ATOM 3903 N N . ALA B 1 84 ? -2.604 -19.625 5.922 1 98.69 84 ALA B N 1
ATOM 3904 C CA . ALA B 1 84 ? -1.896 -19.469 7.188 1 98.69 84 ALA B CA 1
ATOM 3905 C C . ALA B 1 84 ? -0.648 -20.344 7.238 1 98.69 84 ALA B C 1
ATOM 3907 O O . ALA B 1 84 ? -0.662 -21.469 6.758 1 98.69 84 ALA B O 1
ATOM 3908 N N . ARG B 1 85 ? 0.375 -19.797 7.82 1 98.38 85 ARG B N 1
ATOM 3909 C CA . ARG B 1 85 ? 1.568 -20.594 8.102 1 98.38 85 ARG B CA 1
ATOM 3910 C C . ARG B 1 85 ? 1.356 -21.484 9.328 1 98.38 85 ARG B C 1
ATOM 3912 O O . ARG B 1 85 ? 0.424 -21.266 10.102 1 98.38 85 ARG B O 1
ATOM 3919 N N . GLY B 1 86 ? 2.236 -22.391 9.445 1 96.56 86 GLY B N 1
ATOM 3920 C CA . GLY B 1 86 ? 2.23 -23.234 10.633 1 96.56 86 GLY B CA 1
ATOM 3921 C C . GLY B 1 86 ? 3.164 -22.734 11.719 1 96.56 86 GLY B C 1
ATOM 3922 O O . GLY B 1 86 ? 3.754 -21.656 11.594 1 96.56 86 GLY B O 1
ATOM 3923 N N . GLY B 1 87 ? 3.227 -23.391 12.828 1 93.31 87 GLY B N 1
ATOM 3924 C CA . GLY B 1 87 ? 4.074 -23.031 13.953 1 93.31 87 GLY B CA 1
ATOM 3925 C C . GLY B 1 87 ? 5.551 -23.25 13.68 1 93.31 87 GLY B C 1
ATOM 3926 O O . GLY B 1 87 ? 6.379 -22.406 14.023 1 93.31 87 GLY B O 1
ATOM 3927 N N . LYS B 1 88 ? 5.887 -24.359 13.016 1 93.19 88 LYS B N 1
ATOM 3928 C CA . LYS B 1 88 ? 7.285 -24.672 12.742 1 93.19 88 LYS B CA 1
ATOM 3929 C C . LYS B 1 88 ? 7.703 -24.188 11.359 1 93.19 88 LYS B C 1
ATOM 3931 O O . LYS B 1 88 ? 7.109 -24.578 10.352 1 93.19 88 LYS B O 1
ATOM 3936 N N . THR B 1 89 ? 8.742 -23.422 11.305 1 96.94 89 THR B N 1
ATOM 3937 C CA . THR B 1 89 ? 9.266 -22.891 10.055 1 96.94 89 THR B CA 1
ATOM 3938 C C . THR B 1 89 ? 10.477 -23.688 9.578 1 96.94 89 THR B C 1
ATOM 3940 O O . THR B 1 89 ? 11.312 -24.109 10.391 1 96.94 89 THR B O 1
ATOM 3943 N N . TRP B 1 90 ? 10.531 -23.984 8.297 1 98 90 TRP B N 1
ATOM 3944 C CA . TRP B 1 90 ? 11.727 -24.547 7.676 1 98 90 TRP B CA 1
ATOM 3945 C C . TRP B 1 90 ? 12.852 -23.516 7.617 1 98 90 TRP B C 1
ATOM 3947 O O . TRP B 1 90 ? 12.812 -22.594 6.805 1 98 90 TRP B O 1
ATOM 3957 N N . PRO B 1 91 ? 13.852 -23.609 8.43 1 97.19 91 PRO B N 1
ATOM 3958 C CA . PRO B 1 91 ? 14.922 -22.609 8.414 1 97.19 91 PRO B CA 1
ATOM 3959 C C . PRO B 1 91 ? 15.773 -22.672 7.148 1 97.19 91 PRO B C 1
ATOM 3961 O O . PRO B 1 91 ? 16.062 -23.766 6.652 1 97.19 91 PRO B O 1
ATOM 3964 N N . LEU B 1 92 ? 16.125 -21.594 6.59 1 97.56 92 LEU B N 1
ATOM 3965 C CA . LEU B 1 92 ? 17.078 -21.484 5.484 1 97.56 92 LEU B CA 1
ATOM 3966 C C . LEU B 1 92 ? 18.391 -20.859 5.957 1 97.56 92 LEU B C 1
ATOM 3968 O O . LEU B 1 92 ? 18.469 -19.641 6.121 1 97.56 92 LEU B O 1
ATOM 3972 N N . ALA B 1 93 ? 19.391 -21.688 6.074 1 97.38 93 ALA B N 1
ATOM 3973 C CA . ALA B 1 93 ? 20.688 -21.188 6.527 1 97.38 93 ALA B CA 1
ATOM 3974 C C . ALA B 1 93 ? 21.406 -20.422 5.418 1 97.38 93 ALA B C 1
ATOM 3976 O O . ALA B 1 93 ? 21.062 -20.547 4.242 1 97.38 93 ALA B O 1
ATOM 3977 N N . LYS B 1 94 ? 22.406 -19.625 5.805 1 97.75 94 LYS B N 1
ATOM 3978 C CA . LYS B 1 94 ? 23.25 -18.922 4.84 1 97.75 94 LYS B CA 1
ATOM 3979 C C . LYS B 1 94 ? 24.406 -19.812 4.391 1 97.75 94 LYS B C 1
ATOM 3981 O O . LYS B 1 94 ? 24.906 -20.625 5.168 1 97.75 94 LYS B O 1
ATOM 3986 N N . GLY B 1 95 ? 24.734 -19.75 3.115 1 97.69 95 GLY B N 1
ATOM 3987 C CA . GLY B 1 95 ? 25.875 -20.438 2.537 1 97.69 95 GLY B CA 1
ATOM 3988 C C . GLY B 1 95 ? 26.875 -19.516 1.878 1 97.69 95 GLY B C 1
ATOM 3989 O O . GLY B 1 95 ? 26.797 -18.297 2.045 1 97.69 95 GLY B O 1
ATOM 3990 N N . PRO B 1 96 ? 27.844 -20.109 1.284 1 95.75 96 PRO B N 1
ATOM 3991 C CA . PRO B 1 96 ? 28.828 -19.281 0.594 1 95.75 96 PRO B CA 1
ATOM 3992 C C . PRO B 1 96 ? 28.203 -18.391 -0.481 1 95.75 96 PRO B C 1
ATOM 3994 O O . PRO B 1 96 ? 27.266 -18.828 -1.176 1 95.75 96 PRO B O 1
ATOM 3997 N N . ALA B 1 97 ? 28.766 -17.234 -0.626 1 95.44 97 ALA B N 1
ATOM 3998 C CA . ALA B 1 97 ? 28.203 -16.234 -1.533 1 95.44 97 ALA B CA 1
ATOM 3999 C C . ALA B 1 97 ? 28.156 -16.766 -2.967 1 95.44 97 ALA B C 1
ATOM 4001 O O . ALA B 1 97 ? 29.109 -17.391 -3.428 1 95.44 97 ALA B O 1
ATOM 4002 N N . ALA B 1 98 ? 27.078 -16.484 -3.684 1 94.31 98 ALA B N 1
ATOM 4003 C CA . ALA B 1 98 ? 26.906 -16.844 -5.09 1 94.31 98 ALA B CA 1
ATOM 4004 C C . ALA B 1 98 ? 27.812 -16.016 -5.984 1 94.31 98 ALA B C 1
ATOM 4006 O O . ALA B 1 98 ? 28.188 -14.898 -5.633 1 94.31 98 ALA B O 1
ATOM 4007 N N . THR B 1 99 ? 28.234 -16.625 -7.055 1 92.06 99 THR B N 1
ATOM 4008 C CA . THR B 1 99 ? 28.75 -15.828 -8.156 1 92.06 99 THR B CA 1
ATOM 4009 C C . THR B 1 99 ? 27.625 -15.125 -8.906 1 92.06 99 THR B C 1
ATOM 4011 O 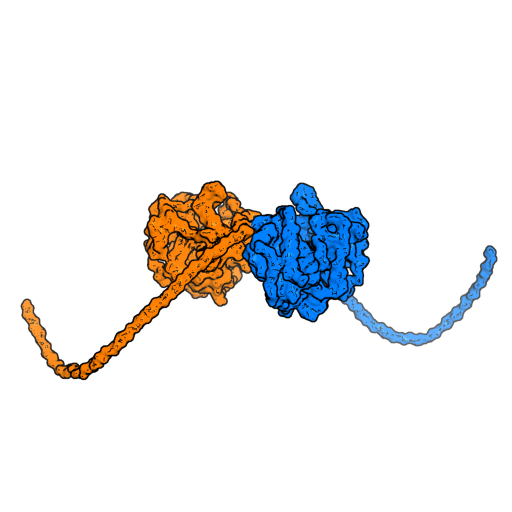O . THR B 1 99 ? 26.703 -15.781 -9.398 1 92.06 99 THR B O 1
ATOM 4014 N N . LEU B 1 100 ? 27.688 -13.844 -8.977 1 94 100 LEU B N 1
ATOM 4015 C CA . LEU B 1 100 ? 26.641 -13.055 -9.633 1 94 100 LEU B CA 1
ATOM 4016 C C . LEU B 1 100 ? 27.109 -12.555 -10.992 1 94 100 LEU B C 1
ATOM 4018 O O . LEU B 1 100 ? 28.312 -12.594 -11.297 1 94 100 LEU B O 1
ATOM 4022 N N . PRO B 1 101 ? 26.219 -12.102 -11.758 1 88.94 101 PRO B N 1
ATOM 4023 C CA . PRO B 1 101 ? 26.625 -11.414 -12.992 1 88.94 101 PRO B CA 1
ATOM 4024 C C . PRO B 1 101 ? 27.609 -10.273 -12.734 1 88.94 101 PRO B C 1
ATOM 4026 O O . PRO B 1 101 ? 27.578 -9.656 -11.672 1 88.94 101 PRO B O 1
ATOM 4029 N N . ALA B 1 102 ? 28.578 -10.031 -13.578 1 86.31 102 ALA B N 1
ATOM 4030 C CA . ALA B 1 102 ? 29.672 -9.07 -13.414 1 86.31 102 ALA B CA 1
ATOM 4031 C C . ALA B 1 102 ? 29.141 -7.715 -12.953 1 86.31 102 ALA B C 1
ATOM 4033 O O . ALA B 1 102 ? 29.719 -7.09 -12.055 1 86.31 102 ALA B O 1
ATOM 4034 N N . ASP B 1 103 ? 28.141 -7.219 -13.461 1 93.19 103 ASP B N 1
ATOM 4035 C CA . ASP B 1 103 ? 27.5 -5.996 -13 1 93.19 103 ASP B CA 1
ATOM 4036 C C . ASP B 1 103 ? 26.062 -6.273 -12.547 1 93.19 103 ASP B C 1
ATOM 4038 O O . ASP B 1 103 ? 25.109 -5.93 -13.242 1 93.19 103 ASP B O 1
ATOM 4042 N N . TYR B 1 104 ? 25.938 -6.836 -11.312 1 96.5 104 TYR B N 1
ATOM 4043 C CA . TYR B 1 104 ? 24.656 -7.262 -10.789 1 96.5 104 TYR B CA 1
ATOM 4044 C C . TYR B 1 104 ? 23.688 -6.09 -10.703 1 96.5 104 TYR B C 1
ATOM 4046 O O . TYR B 1 104 ? 22.516 -6.211 -11.078 1 96.5 104 TYR B O 1
ATOM 4054 N N . ASP B 1 105 ? 24.203 -4.922 -10.234 1 96 105 ASP B N 1
ATOM 4055 C CA . ASP B 1 105 ? 23.312 -3.773 -10.055 1 96 105 ASP B CA 1
ATOM 4056 C C . ASP B 1 105 ? 22.734 -3.318 -11.391 1 96 105 ASP B C 1
ATOM 4058 O O . ASP B 1 105 ? 21.531 -3.021 -11.477 1 96 105 ASP B O 1
ATOM 4062 N N . ALA B 1 106 ? 23.531 -3.279 -12.367 1 96.81 106 ALA B N 1
ATOM 4063 C CA . ALA B 1 106 ? 23.062 -2.889 -13.695 1 96.81 106 ALA B CA 1
ATOM 4064 C C . ALA B 1 106 ? 22.094 -3.922 -14.258 1 96.81 106 ALA B C 1
ATOM 4066 O O . ALA B 1 106 ? 21.078 -3.566 -14.852 1 96.81 106 ALA B O 1
ATOM 4067 N N . TRP B 1 107 ? 22.406 -5.203 -14.125 1 97.81 107 TRP B N 1
ATOM 4068 C CA . TRP B 1 107 ? 21.531 -6.277 -14.586 1 97.81 107 TRP B CA 1
ATOM 4069 C C . TRP B 1 107 ? 20.172 -6.219 -13.883 1 97.81 107 TRP B C 1
ATOM 4071 O O . TRP B 1 107 ? 19.125 -6.332 -14.523 1 97.81 107 TRP B O 1
ATOM 4081 N N . ALA B 1 108 ? 20.234 -6.031 -12.562 1 98.12 108 ALA B N 1
ATOM 4082 C CA . ALA B 1 108 ? 19 -5.965 -11.773 1 98.12 108 ALA B CA 1
ATOM 4083 C C . ALA B 1 108 ? 18.125 -4.801 -12.227 1 98.12 108 ALA B C 1
ATOM 4085 O O . ALA B 1 108 ? 16.906 -4.926 -12.297 1 98.12 108 ALA B O 1
ATOM 4086 N N . ARG B 1 109 ? 18.75 -3.648 -12.531 1 96.31 109 ARG B N 1
ATOM 4087 C CA . ARG B 1 109 ? 18 -2.484 -13 1 96.31 109 ARG B CA 1
ATOM 4088 C C . ARG B 1 109 ? 17.391 -2.738 -14.375 1 96.31 109 ARG B C 1
ATOM 4090 O O . ARG B 1 109 ? 16.219 -2.459 -14.594 1 96.31 109 ARG B O 1
ATOM 4097 N N . ARG B 1 110 ? 18.109 -3.316 -15.266 1 95.81 110 ARG B N 1
ATOM 4098 C CA . ARG B 1 110 ? 17.641 -3.512 -16.625 1 95.81 110 ARG B CA 1
ATOM 4099 C C . ARG B 1 110 ? 16.578 -4.598 -16.703 1 95.81 110 ARG B C 1
ATOM 4101 O O . ARG B 1 110 ? 15.805 -4.66 -17.656 1 95.81 110 ARG B O 1
ATOM 4108 N N . THR B 1 111 ? 16.578 -5.426 -15.68 1 97.75 111 THR B N 1
ATOM 4109 C CA . THR B 1 111 ? 15.57 -6.48 -15.648 1 97.75 111 THR B CA 1
ATOM 4110 C C . THR B 1 111 ? 14.523 -6.195 -14.578 1 97.75 111 THR B C 1
ATOM 4112 O O . THR B 1 111 ? 13.844 -7.113 -14.109 1 97.75 111 THR B O 1
ATOM 4115 N N . TYR B 1 112 ? 14.461 -4.984 -14.102 1 98.25 112 TYR B N 1
ATOM 4116 C CA . TYR B 1 112 ? 13.398 -4.469 -13.242 1 98.25 112 TYR B CA 1
ATOM 4117 C C . TYR B 1 112 ? 13.242 -5.32 -11.992 1 98.25 112 TYR B C 1
ATOM 4119 O O . TYR B 1 112 ? 12.125 -5.672 -11.609 1 98.25 112 TYR B O 1
ATOM 4127 N N . THR B 1 113 ? 14.297 -5.633 -11.375 1 98.56 113 THR B N 1
ATOM 4128 C CA . THR B 1 113 ? 14.305 -6.531 -10.219 1 98.56 113 THR B CA 1
ATOM 4129 C C . THR B 1 113 ? 13.859 -5.793 -8.961 1 98.56 113 THR B C 1
ATOM 4131 O O . THR B 1 113 ? 14.383 -4.73 -8.633 1 98.56 113 THR B O 1
ATOM 4134 N N . ASN B 1 114 ? 12.883 -6.328 -8.266 1 98.62 114 ASN B N 1
ATOM 4135 C CA . ASN B 1 114 ? 12.523 -5.891 -6.922 1 98.62 114 ASN B CA 1
ATOM 4136 C C . ASN B 1 114 ? 13.234 -6.719 -5.855 1 98.62 114 ASN B C 1
ATOM 4138 O O . ASN B 1 114 ? 13.617 -6.195 -4.809 1 98.62 114 ASN B O 1
ATOM 4142 N N . ALA B 1 115 ? 13.336 -8.008 -6.125 1 98.81 115 ALA B N 1
ATOM 4143 C CA . ALA B 1 115 ? 13.992 -8.898 -5.172 1 98.81 115 ALA B CA 1
ATOM 4144 C C . ALA B 1 115 ? 14.555 -10.133 -5.875 1 98.81 115 ALA B C 1
ATOM 4146 O O . ALA B 1 115 ? 14 -10.594 -6.875 1 98.81 115 ALA B O 1
ATOM 4147 N N . LEU B 1 116 ? 15.664 -10.648 -5.379 1 98.88 116 LEU B N 1
ATOM 4148 C CA . LEU B 1 116 ? 16.328 -11.82 -5.926 1 98.88 116 LEU B CA 1
ATOM 4149 C C . LEU B 1 116 ? 16.859 -12.719 -4.812 1 98.88 116 LEU B C 1
ATOM 4151 O O . LEU B 1 116 ? 17.453 -12.234 -3.844 1 98.88 116 LEU B O 1
ATOM 4155 N N . LEU B 1 117 ? 16.578 -13.961 -4.898 1 98.94 117 LEU B N 1
ATOM 4156 C CA . LEU B 1 117 ? 17.047 -14.969 -3.963 1 98.94 117 LEU B CA 1
ATOM 4157 C C . LEU B 1 117 ? 17.719 -16.125 -4.703 1 98.94 117 LEU B C 1
ATOM 4159 O O . LEU B 1 117 ? 17.203 -16.609 -5.711 1 98.94 117 LEU B O 1
ATOM 4163 N N . VAL B 1 118 ? 18.859 -16.516 -4.293 1 98.94 118 VAL B N 1
ATOM 4164 C CA . VAL B 1 118 ? 19.547 -17.703 -4.801 1 98.94 118 VAL B CA 1
ATOM 4165 C C . VAL B 1 118 ? 19.781 -18.688 -3.664 1 98.94 118 VAL B C 1
ATOM 4167 O O . VAL B 1 118 ? 20.391 -18.344 -2.643 1 98.94 118 VAL B O 1
ATOM 4170 N N . ILE B 1 119 ? 19.297 -19.828 -3.811 1 98.88 119 ILE B N 1
ATOM 4171 C CA . ILE B 1 119 ? 19.531 -20.953 -2.895 1 98.88 119 ILE B CA 1
ATOM 4172 C C . ILE B 1 119 ? 20.359 -22.016 -3.588 1 98.88 119 ILE B C 1
ATOM 4174 O O . ILE B 1 119 ? 20.016 -22.484 -4.68 1 98.88 119 ILE B O 1
ATOM 4178 N N . HIS B 1 120 ? 21.422 -22.406 -3.018 1 98.62 120 HIS B N 1
ATOM 4179 C CA . HIS B 1 120 ? 22.281 -23.469 -3.504 1 98.62 120 HIS B CA 1
ATOM 4180 C C . HIS B 1 120 ? 22.562 -24.484 -2.404 1 98.62 120 HIS B C 1
ATOM 4182 O O . HIS B 1 120 ? 22.969 -24.125 -1.298 1 98.62 120 HIS B O 1
ATOM 4188 N N . ASP B 1 121 ? 22.344 -25.781 -2.707 1 97.81 121 ASP B N 1
ATOM 4189 C CA . ASP B 1 121 ? 22.531 -26.859 -1.744 1 97.81 121 ASP B CA 1
ATOM 4190 C C . ASP B 1 121 ? 21.75 -26.578 -0.456 1 97.81 121 ASP B C 1
ATOM 4192 O O . ASP B 1 121 ? 22.281 -26.766 0.643 1 97.81 121 ASP B O 1
ATOM 4196 N N . GLY B 1 122 ? 20.594 -26.016 -0.631 1 98.12 122 GLY B N 1
ATOM 4197 C CA . GLY B 1 122 ? 19.672 -25.797 0.472 1 98.12 122 GLY B CA 1
ATOM 4198 C C . GLY B 1 122 ? 20.016 -24.594 1.316 1 98.12 122 GLY B C 1
ATOM 4199 O O . GLY B 1 122 ? 19.375 -24.344 2.34 1 98.12 122 GLY B O 1
ATOM 4200 N N . ARG B 1 123 ? 20.969 -23.797 0.874 1 98.44 123 ARG B N 1
ATOM 4201 C CA . ARG B 1 123 ? 21.406 -22.641 1.644 1 98.44 123 ARG B CA 1
ATOM 4202 C C . ARG B 1 123 ? 21.266 -21.359 0.836 1 98.44 123 ARG B C 1
ATOM 4204 O O . ARG B 1 123 ? 21.5 -21.359 -0.374 1 98.44 123 ARG B O 1
ATOM 4211 N N . ILE B 1 124 ? 20.891 -20.25 1.515 1 98.75 124 ILE B N 1
ATOM 4212 C CA . ILE B 1 124 ? 20.812 -18.953 0.853 1 98.75 124 ILE B CA 1
ATOM 4213 C C . ILE B 1 124 ? 22.219 -18.453 0.534 1 98.75 124 ILE B C 1
ATOM 4215 O O . ILE B 1 124 ? 23.031 -18.25 1.438 1 98.75 124 ILE B O 1
ATOM 4219 N N . THR B 1 125 ? 22.484 -18.25 -0.693 1 98.75 125 THR B N 1
ATOM 4220 C CA . THR B 1 125 ? 23.812 -17.781 -1.102 1 98.75 125 THR B CA 1
ATOM 4221 C C . THR B 1 125 ? 23.75 -16.344 -1.589 1 98.75 125 THR B C 1
ATOM 4223 O O . THR B 1 125 ? 24.781 -15.68 -1.708 1 98.75 125 THR B O 1
ATOM 4226 N N . PHE B 1 126 ? 22.594 -15.859 -1.92 1 98.69 126 PHE B N 1
ATOM 4227 C CA . PHE B 1 126 ? 22.391 -14.461 -2.277 1 98.69 126 PHE B CA 1
ATOM 4228 C C . PHE B 1 126 ? 20.953 -14.039 -2.006 1 98.69 126 PHE B C 1
ATOM 4230 O O . PHE B 1 126 ? 20.016 -14.797 -2.279 1 98.69 126 PHE B O 1
ATOM 4237 N N . GLU B 1 127 ? 20.75 -12.93 -1.474 1 98.81 127 GLU B N 1
ATOM 4238 C CA . GLU B 1 127 ? 19.453 -12.328 -1.182 1 98.81 127 GLU B CA 1
ATOM 4239 C C . GLU B 1 127 ? 19.531 -10.805 -1.254 1 98.81 127 GLU B C 1
ATOM 4241 O O . GLU B 1 127 ? 20.359 -10.18 -0.593 1 98.81 127 GLU B O 1
ATOM 4246 N N . ASN B 1 128 ? 18.703 -10.297 -2.09 1 98.5 128 ASN B N 1
ATOM 4247 C CA . ASN B 1 128 ? 18.75 -8.859 -2.326 1 98.5 128 ASN B CA 1
ATOM 4248 C C . ASN B 1 128 ? 17.344 -8.281 -2.508 1 98.5 128 ASN B C 1
ATOM 4250 O O . ASN B 1 128 ? 16.5 -8.898 -3.152 1 98.5 128 ASN B O 1
ATOM 4254 N N . TYR B 1 129 ? 17.094 -7.148 -1.896 1 98.19 129 TYR B N 1
ATOM 4255 C CA . TYR B 1 129 ? 15.867 -6.375 -2.002 1 98.19 129 TYR B CA 1
ATOM 4256 C C . TYR B 1 129 ? 16.141 -4.98 -2.543 1 98.19 129 TYR B C 1
ATOM 4258 O O . TYR B 1 129 ? 17.078 -4.312 -2.107 1 98.19 129 TYR B O 1
ATOM 4266 N N . ARG B 1 130 ? 15.359 -4.566 -3.504 1 97.5 130 ARG B N 1
ATOM 4267 C CA . ARG B 1 130 ? 15.516 -3.289 -4.191 1 97.5 130 ARG B CA 1
ATOM 4268 C C . ARG B 1 130 ? 14.219 -2.496 -4.184 1 97.5 130 ARG B C 1
ATOM 4270 O O . ARG B 1 130 ? 13.141 -3.055 -3.943 1 97.5 130 ARG B O 1
ATOM 4277 N N . ASN B 1 131 ? 14.281 -1.136 -4.41 1 96.94 131 ASN B N 1
ATOM 4278 C CA . ASN B 1 131 ? 13.117 -0.284 -4.629 1 96.94 131 ASN B CA 1
ATOM 4279 C C . ASN B 1 131 ? 12.203 -0.256 -3.408 1 96.94 131 ASN B C 1
ATOM 4281 O O . ASN B 1 131 ? 10.977 -0.31 -3.541 1 96.94 131 ASN B O 1
ATOM 4285 N N . ARG B 1 132 ? 12.773 -0.303 -2.223 1 94.75 132 ARG B N 1
ATOM 4286 C CA . ARG B 1 132 ? 12.141 -0.184 -0.913 1 94.75 132 ARG B CA 1
ATOM 4287 C C . ARG B 1 132 ? 11.43 -1.479 -0.528 1 94.75 132 ARG B C 1
ATOM 4289 O O . ARG B 1 132 ? 10.578 -1.486 0.367 1 94.75 132 ARG B O 1
ATOM 4296 N N . THR B 1 133 ? 11.719 -2.545 -1.312 1 97.31 133 THR B N 1
ATOM 4297 C CA . THR B 1 133 ? 11.164 -3.816 -0.866 1 97.31 133 THR B CA 1
ATOM 4298 C C . THR B 1 133 ? 11.945 -4.367 0.321 1 97.31 133 THR B C 1
ATOM 4300 O O . THR B 1 133 ? 13.102 -3.99 0.533 1 97.31 133 THR B O 1
ATOM 4303 N N . THR B 1 134 ? 11.297 -5.219 1.116 1 97 134 THR B N 1
ATOM 4304 C CA . THR B 1 134 ? 11.883 -5.793 2.32 1 97 134 THR B CA 1
ATOM 4305 C C . THR B 1 134 ? 11.578 -7.285 2.416 1 97 134 THR B C 1
ATOM 4307 O O . THR B 1 134 ? 10.727 -7.801 1.684 1 97 134 THR B O 1
ATOM 4310 N N . PRO B 1 135 ? 12.234 -7.969 3.344 1 98.19 135 PRO B N 1
ATOM 4311 C CA . PRO B 1 135 ? 11.977 -9.398 3.516 1 98.19 135 PRO B CA 1
ATOM 4312 C C . PRO B 1 135 ? 10.547 -9.695 3.984 1 98.19 135 PRO B C 1
ATOM 4314 O O . PRO B 1 135 ? 10.086 -10.828 3.885 1 98.19 135 PRO B O 1
ATOM 4317 N N . GLU B 1 136 ? 9.875 -8.68 4.445 1 97.44 136 GLU B N 1
ATOM 4318 C CA . GLU B 1 136 ? 8.539 -8.891 5 1 97.44 136 GLU B CA 1
ATOM 4319 C C . GLU B 1 136 ? 7.465 -8.719 3.934 1 97.44 136 GLU B C 1
ATOM 4321 O O . GLU B 1 136 ? 6.312 -9.117 4.137 1 97.44 136 GLU B O 1
ATOM 4326 N N . ASP B 1 137 ? 7.863 -8.172 2.809 1 97.88 137 ASP B N 1
ATOM 4327 C CA . ASP B 1 137 ? 6.883 -7.914 1.758 1 97.88 137 ASP B CA 1
ATOM 4328 C C . ASP B 1 137 ? 6.375 -9.219 1.146 1 97.88 137 ASP B C 1
ATOM 4330 O O . ASP B 1 137 ? 7.141 -10.164 0.956 1 97.88 137 ASP B O 1
ATOM 4334 N N . ARG B 1 138 ? 5.117 -9.305 0.889 1 98.56 138 ARG B N 1
ATOM 4335 C CA . ARG B 1 138 ? 4.512 -10.383 0.117 1 98.56 138 ARG B CA 1
ATOM 4336 C C . ARG B 1 138 ? 4.215 -9.93 -1.31 1 98.56 138 ARG B C 1
ATOM 4338 O O . ARG B 1 138 ? 3.482 -8.961 -1.521 1 98.56 138 ARG B O 1
ATOM 4345 N N . PHE B 1 139 ? 4.73 -10.648 -2.268 1 98.62 139 PHE B N 1
ATOM 4346 C CA . PHE B 1 139 ? 4.66 -10.266 -3.674 1 98.62 139 PHE B CA 1
ATOM 4347 C C . PHE B 1 139 ? 3.646 -11.133 -4.418 1 98.62 139 PHE B C 1
ATOM 4349 O O . PHE B 1 139 ? 3.537 -12.328 -4.156 1 98.62 139 PHE B O 1
ATOM 4356 N N . ILE B 1 140 ? 2.971 -10.5 -5.32 1 98.62 140 ILE B N 1
ATOM 4357 C CA . ILE B 1 140 ? 2.09 -11.273 -6.188 1 98.62 140 ILE B CA 1
ATOM 4358 C C . ILE B 1 140 ? 2.92 -12.195 -7.078 1 98.62 140 ILE B C 1
ATOM 4360 O O . ILE B 1 140 ? 3.961 -11.789 -7.602 1 98.62 140 ILE B O 1
ATOM 4364 N N . SER B 1 141 ? 2.43 -13.344 -7.234 1 98.44 141 SER B N 1
ATOM 4365 C CA . SER B 1 141 ? 3.121 -14.359 -8.023 1 98.44 141 SER B CA 1
ATOM 4366 C C . SER B 1 141 ? 2.682 -14.32 -9.484 1 98.44 141 SER B C 1
ATOM 4368 O O . SER B 1 141 ? 3.385 -14.828 -10.359 1 98.44 141 SER B O 1
ATOM 4370 N N . PHE B 1 142 ? 1.526 -13.742 -9.633 1 97.75 142 PHE B N 1
ATOM 4371 C CA . PHE B 1 142 ? 0.846 -13.914 -10.906 1 97.75 142 PHE B CA 1
ATOM 4372 C C . PHE B 1 142 ? 0.793 -15.391 -11.297 1 97.75 142 PHE B C 1
ATOM 4374 O O . PHE B 1 142 ? 0.378 -16.234 -10.492 1 97.75 142 PHE B O 1
ATOM 4381 N N . SER B 1 143 ? 1.196 -15.75 -12.445 1 98.12 143 SER B N 1
ATOM 4382 C CA . SER B 1 143 ? 0.982 -17.109 -12.961 1 98.12 143 SER B CA 1
ATOM 4383 C C . SER B 1 143 ? 1.904 -18.109 -12.281 1 98.12 143 SER B C 1
ATOM 4385 O O . SER B 1 143 ? 1.753 -19.312 -12.461 1 98.12 143 SER B O 1
ATOM 4387 N N . MET B 1 144 ? 2.869 -17.734 -11.508 1 98.69 144 MET B N 1
ATOM 4388 C CA . MET B 1 144 ? 3.531 -18.75 -10.695 1 98.69 144 MET B CA 1
ATOM 4389 C C . MET B 1 144 ? 2.514 -19.547 -9.883 1 98.69 144 MET B C 1
ATOM 4391 O O . MET B 1 144 ? 2.754 -20.703 -9.547 1 98.69 144 MET B O 1
ATOM 4395 N N . ALA B 1 145 ? 1.476 -18.906 -9.609 1 98.75 145 ALA B N 1
ATOM 4396 C CA . ALA B 1 145 ? 0.385 -19.516 -8.859 1 98.75 145 ALA B CA 1
ATOM 4397 C C . ALA B 1 145 ? -0.089 -20.797 -9.531 1 98.75 145 ALA B C 1
ATOM 4399 O O . ALA B 1 145 ? -0.531 -21.734 -8.852 1 98.75 145 ALA B O 1
ATOM 4400 N N . LYS B 1 146 ? 0.034 -20.875 -10.836 1 98.88 146 LYS B N 1
ATOM 4401 C CA . LYS B 1 146 ? -0.426 -22.047 -11.57 1 98.88 146 LYS B CA 1
ATOM 4402 C C . LYS B 1 146 ? 0.329 -23.297 -11.133 1 98.88 146 LYS B C 1
ATOM 4404 O O . LYS B 1 146 ? -0.265 -24.359 -10.992 1 98.88 146 LYS B O 1
ATOM 4409 N N . THR B 1 147 ? 1.574 -23.109 -10.938 1 98.94 147 THR B N 1
ATOM 4410 C CA . THR B 1 147 ? 2.385 -24.234 -10.469 1 98.94 147 THR B CA 1
ATOM 4411 C C . THR B 1 147 ? 1.946 -24.672 -9.07 1 98.94 147 THR B C 1
ATOM 4413 O O . THR B 1 147 ? 1.932 -25.859 -8.766 1 98.94 147 THR B O 1
ATOM 4416 N N . ILE B 1 148 ? 1.55 -23.75 -8.234 1 98.94 148 ILE B N 1
ATOM 4417 C CA . ILE B 1 148 ? 1.06 -24.047 -6.891 1 98.94 148 ILE B CA 1
ATOM 4418 C C . ILE B 1 148 ? -0.261 -24.812 -6.98 1 98.94 148 ILE B C 1
ATOM 4420 O O . ILE B 1 148 ? -0.466 -25.797 -6.27 1 98.94 148 ILE B O 1
ATOM 4424 N N . THR B 1 149 ? -1.107 -24.359 -7.852 1 98.94 149 THR B N 1
ATOM 4425 C CA . THR B 1 149 ? -2.387 -25.047 -8.039 1 98.94 149 THR B CA 1
ATOM 4426 C C . THR B 1 149 ? -2.178 -26.484 -8.5 1 98.94 149 THR B C 1
ATOM 4428 O O . THR B 1 149 ? -2.893 -27.391 -8.07 1 98.94 149 THR B O 1
ATOM 4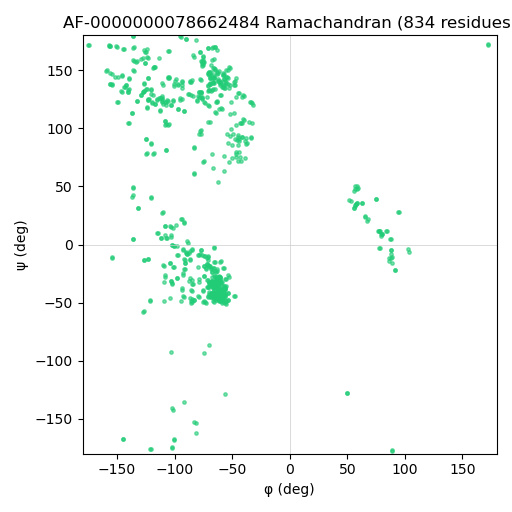431 N N . ALA B 1 150 ? -1.217 -26.703 -9.359 1 98.94 150 ALA B N 1
ATOM 4432 C CA . ALA B 1 150 ? -0.902 -28.062 -9.797 1 98.94 150 ALA B CA 1
ATOM 4433 C C . ALA B 1 150 ? -0.479 -28.922 -8.609 1 98.94 150 ALA B C 1
ATOM 4435 O O . ALA B 1 150 ? -0.837 -30.109 -8.539 1 98.94 150 ALA B O 1
ATOM 4436 N N . LEU B 1 151 ? 0.284 -28.359 -7.703 1 98.94 151 LEU B N 1
ATOM 4437 C CA . LEU B 1 151 ? 0.662 -29.094 -6.5 1 98.94 151 LEU B CA 1
ATOM 4438 C C . LEU B 1 151 ? -0.571 -29.484 -5.688 1 98.94 151 LEU B C 1
ATOM 4440 O O . LEU B 1 151 ? -0.648 -30.594 -5.152 1 98.94 151 LEU B O 1
ATOM 4444 N N . LEU B 1 152 ? -1.493 -28.594 -5.59 1 98.94 152 LEU B N 1
ATOM 4445 C CA . LEU B 1 152 ? -2.705 -28.859 -4.82 1 98.94 152 LEU B CA 1
ATOM 4446 C C . LEU B 1 152 ? -3.521 -29.969 -5.465 1 98.94 152 LEU B C 1
ATOM 4448 O O . LEU B 1 152 ? -4.152 -30.766 -4.766 1 98.94 152 LEU B O 1
ATOM 4452 N N . VAL B 1 153 ? -3.527 -30.031 -6.793 1 98.94 153 VAL B N 1
ATOM 4453 C CA . VAL B 1 153 ? -4.164 -31.156 -7.473 1 98.94 153 VAL B CA 1
ATOM 4454 C C . VAL B 1 153 ? -3.482 -32.469 -7.066 1 98.94 153 VAL B C 1
ATOM 4456 O O . VAL B 1 153 ? -4.152 -33.438 -6.734 1 98.94 153 VAL B O 1
ATOM 4459 N N . GLY B 1 154 ? -2.18 -32.469 -7.082 1 98.94 154 GLY B N 1
ATOM 4460 C CA . GLY B 1 154 ? -1.441 -33.656 -6.672 1 98.94 154 GLY B CA 1
ATOM 4461 C C . GLY B 1 154 ? -1.756 -34.094 -5.254 1 98.94 154 GLY B C 1
ATOM 4462 O O . GLY B 1 154 ? -1.875 -35.281 -4.984 1 98.94 154 GLY B O 1
ATOM 4463 N N . LEU B 1 155 ? -1.872 -33.125 -4.379 1 98.94 155 LEU B N 1
ATOM 4464 C CA . LEU B 1 155 ? -2.207 -33.438 -2.99 1 98.94 155 LEU B CA 1
ATOM 4465 C C . LEU B 1 155 ? -3.623 -34 -2.881 1 98.94 155 LEU B C 1
ATOM 4467 O O . LEU B 1 155 ? -3.877 -34.906 -2.078 1 98.94 155 LEU B O 1
ATOM 4471 N N . ALA B 1 156 ? -4.516 -33.5 -3.666 1 98.94 156 ALA B N 1
ATOM 4472 C CA . ALA B 1 156 ? -5.879 -34 -3.668 1 98.94 156 ALA B CA 1
ATOM 4473 C C . ALA B 1 156 ? -5.918 -35.438 -4.188 1 98.94 156 ALA B C 1
ATOM 4475 O O . ALA B 1 156 ? -6.73 -36.25 -3.732 1 98.94 156 ALA B O 1
ATOM 4476 N N . VAL B 1 157 ? -5.094 -35.781 -5.172 1 98.88 157 VAL B N 1
ATOM 4477 C CA . VAL B 1 157 ? -4.957 -37.156 -5.652 1 98.88 157 VAL B CA 1
ATOM 4478 C C . VAL B 1 157 ? -4.43 -38.031 -4.527 1 98.88 157 VAL B C 1
ATOM 4480 O O . VAL B 1 157 ? -4.977 -39.125 -4.27 1 98.88 157 VAL B O 1
ATOM 4483 N N . GLU B 1 158 ? -3.389 -37.562 -3.867 1 98.75 158 GLU B N 1
ATOM 4484 C CA . GLU B 1 158 ? -2.797 -38.312 -2.766 1 98.75 158 GLU B CA 1
ATOM 4485 C C . GLU B 1 158 ? -3.822 -38.594 -1.667 1 98.75 158 GLU B C 1
ATOM 4487 O O . GLU B 1 158 ? -3.811 -39.656 -1.045 1 98.75 158 GLU B O 1
ATOM 4492 N N . ASP B 1 159 ? -4.672 -37.625 -1.43 1 98.62 159 ASP B N 1
ATOM 4493 C CA . ASP B 1 159 ? -5.676 -37.719 -0.376 1 98.62 159 ASP B CA 1
ATOM 4494 C C . ASP B 1 159 ? -6.844 -38.594 -0.81 1 98.62 159 ASP B C 1
ATOM 4496 O O . ASP B 1 159 ? -7.746 -38.875 -0.018 1 98.62 159 ASP B O 1
ATOM 4500 N N . GLY B 1 160 ? -6.844 -38.969 -2.047 1 98.69 160 GLY B N 1
ATOM 4501 C CA . GLY B 1 160 ? -7.922 -39.781 -2.574 1 98.69 160 GLY B CA 1
ATOM 4502 C C . GLY B 1 160 ? -9.172 -39 -2.908 1 98.69 160 GLY B C 1
ATOM 4503 O O . GLY B 1 160 ? -10.227 -39.562 -3.182 1 98.69 160 GLY B O 1
ATOM 4504 N N . LYS B 1 161 ? -9.07 -37.688 -2.826 1 98.81 161 LYS B N 1
ATOM 4505 C CA . LYS B 1 161 ? -10.211 -36.844 -3.131 1 98.81 161 LYS B CA 1
ATOM 4506 C C . LYS B 1 161 ? -10.406 -36.688 -4.637 1 98.81 161 LYS B C 1
ATOM 4508 O O . LYS B 1 161 ? -11.531 -36.5 -5.105 1 98.81 161 LYS B O 1
ATOM 4513 N N . ILE B 1 162 ? -9.367 -36.75 -5.402 1 98.88 162 ILE B N 1
ATOM 4514 C CA . ILE B 1 162 ? -9.367 -36.969 -6.848 1 98.88 162 ILE B CA 1
ATOM 4515 C C . ILE B 1 162 ? -8.891 -38.375 -7.164 1 98.88 162 ILE B C 1
ATOM 4517 O O . ILE B 1 162 ? -7.785 -38.75 -6.793 1 98.88 162 ILE B O 1
ATOM 4521 N N . ARG B 1 163 ? -9.664 -39.062 -7.84 1 98.62 163 ARG B N 1
ATOM 4522 C CA . ARG B 1 163 ? -9.359 -40.469 -8.062 1 98.62 163 ARG B CA 1
ATOM 4523 C C . ARG B 1 163 ? -8.25 -40.625 -9.094 1 98.62 163 ARG B C 1
ATOM 4525 O O . ARG B 1 163 ? -7.328 -41.438 -8.898 1 98.62 163 ARG B O 1
ATOM 4532 N N . SER B 1 164 ? -8.422 -40 -10.102 1 98.62 164 SER B N 1
ATOM 4533 C CA . SER B 1 164 ? -7.453 -40.062 -11.195 1 98.62 164 SER B CA 1
ATOM 4534 C C . SER B 1 164 ? -7.414 -38.75 -11.977 1 98.62 164 SER B C 1
ATOM 4536 O O . SER B 1 164 ? -8.453 -38.125 -12.219 1 98.62 164 SER B O 1
ATOM 4538 N N . ILE B 1 165 ? -6.211 -38.375 -12.438 1 98.81 165 ILE B N 1
ATOM 4539 C CA . ILE B 1 165 ? -6.145 -37.156 -13.234 1 98.81 165 ILE B CA 1
ATOM 4540 C C . ILE B 1 165 ? -6.656 -37.438 -14.641 1 98.81 165 ILE B C 1
ATOM 4542 O O . ILE B 1 165 ? -6.816 -36.5 -15.445 1 98.81 165 ILE B O 1
ATOM 4546 N N . ASP B 1 166 ? -6.957 -38.656 -14.922 1 98.75 166 ASP B N 1
ATOM 4547 C CA . ASP B 1 166 ? -7.574 -38.969 -16.203 1 98.75 166 ASP B CA 1
ATOM 4548 C C . ASP B 1 166 ? -9.094 -38.844 -16.141 1 98.75 166 ASP B C 1
ATOM 4550 O O . ASP B 1 166 ? -9.781 -38.969 -17.156 1 98.75 166 ASP B O 1
ATOM 4554 N N . ASP B 1 167 ? -9.648 -38.625 -14.945 1 98.75 167 ASP B N 1
ATOM 4555 C CA . ASP B 1 167 ? -11.062 -38.281 -14.828 1 98.75 167 ASP B CA 1
ATOM 4556 C C . ASP B 1 167 ? -11.359 -36.938 -15.508 1 98.75 167 ASP B C 1
ATOM 4558 O O . ASP B 1 167 ? -10.523 -36.031 -15.523 1 98.75 167 ASP B O 1
ATOM 4562 N N . PRO B 1 168 ? -12.602 -36.875 -16.078 1 98.81 168 PRO B N 1
ATOM 4563 C CA . PRO B 1 168 ? -12.992 -35.562 -16.609 1 98.81 168 PRO B CA 1
ATOM 4564 C C . PRO B 1 168 ? -13.234 -34.531 -15.516 1 98.81 168 PRO B C 1
ATOM 4566 O O . PRO B 1 168 ? -13.75 -34.875 -14.445 1 98.81 168 PRO B O 1
ATOM 4569 N N . VAL B 1 169 ? -12.922 -33.281 -15.805 1 98.88 169 VAL B N 1
ATOM 4570 C CA . VAL B 1 169 ? -13.125 -32.219 -14.828 1 98.88 169 VAL B CA 1
ATOM 4571 C C . VAL B 1 169 ? -14.609 -32.094 -14.477 1 98.88 169 VAL B C 1
ATOM 4573 O O . VAL B 1 169 ? -14.961 -31.766 -13.344 1 98.88 169 VAL B O 1
ATOM 4576 N N . SER B 1 170 ? -15.523 -32.438 -15.359 1 98.62 170 SER B N 1
ATOM 4577 C CA . SER B 1 170 ? -16.969 -32.375 -15.156 1 98.62 170 SER B CA 1
ATOM 4578 C C . SER B 1 170 ? -17.438 -33.406 -14.148 1 98.62 170 SER B C 1
ATOM 4580 O O . SER B 1 170 ? -18.562 -33.312 -13.648 1 98.62 170 SER B O 1
ATOM 4582 N N . ALA B 1 171 ? -16.656 -34.406 -13.875 1 98.62 171 ALA B N 1
ATOM 4583 C CA . ALA B 1 171 ? -17 -35.375 -12.82 1 98.62 171 ALA B CA 1
ATOM 4584 C C . ALA B 1 171 ? -16.953 -34.688 -11.445 1 98.62 171 ALA B C 1
ATOM 4586 O O . ALA B 1 171 ? -17.672 -35.125 -10.531 1 98.62 171 ALA B O 1
ATOM 4587 N N . TYR B 1 172 ? -16.172 -33.719 -11.32 1 98.75 172 TYR B N 1
ATOM 4588 C CA . TYR B 1 172 ? -16 -33.031 -10.047 1 98.75 172 TYR B CA 1
ATOM 4589 C C . TYR B 1 172 ? -16.75 -31.688 -10.039 1 98.75 172 TYR B C 1
ATOM 4591 O O . TYR B 1 172 ? -17.188 -31.219 -8.992 1 98.75 172 TYR B O 1
ATOM 4599 N N . VAL B 1 173 ? -16.844 -31.078 -11.164 1 98.62 173 VAL B N 1
ATOM 4600 C CA . VAL B 1 173 ? -17.578 -29.828 -11.336 1 98.62 173 VAL B CA 1
ATOM 4601 C C . VAL B 1 173 ? -18.688 -30.016 -12.367 1 98.62 173 VAL B C 1
ATOM 4603 O O . VAL B 1 173 ? -18.562 -29.578 -13.508 1 98.62 173 VAL B O 1
ATOM 4606 N N . PRO B 1 174 ? -19.797 -30.453 -11.93 1 98.5 174 PRO B N 1
ATOM 4607 C CA . PRO B 1 174 ? -20.859 -30.797 -12.867 1 98.5 174 PRO B CA 1
ATOM 4608 C C . PRO B 1 174 ? -21.359 -29.594 -13.672 1 98.5 174 PRO B C 1
ATOM 4610 O O . PRO B 1 174 ? -21.938 -29.75 -14.742 1 98.5 174 PRO B O 1
ATOM 4613 N N . GLU B 1 175 ? -21.141 -28.438 -13.18 1 97.81 175 GLU B N 1
ATOM 4614 C CA . GLU B 1 175 ? -21.547 -27.203 -13.859 1 97.81 175 GLU B CA 1
ATOM 4615 C C . GLU B 1 175 ? -20.859 -27.078 -15.219 1 97.81 175 GLU B C 1
ATOM 4617 O O . GLU B 1 175 ? -21.281 -26.266 -16.047 1 97.81 175 GLU B O 1
ATOM 4622 N N . LEU B 1 176 ? -19.844 -27.844 -15.445 1 98.56 176 LEU B N 1
ATOM 4623 C CA . LEU B 1 176 ? -19.062 -27.734 -16.672 1 98.56 176 LEU B CA 1
ATOM 4624 C C . LEU B 1 176 ? -19.641 -28.641 -17.766 1 98.56 176 LEU B C 1
ATOM 4626 O O . LEU B 1 176 ? -19.188 -28.594 -18.906 1 98.56 176 LEU B O 1
ATOM 4630 N N . LYS B 1 177 ? -20.594 -29.484 -17.438 1 97.94 177 LYS B N 1
ATOM 4631 C CA . LYS B 1 177 ? -21.219 -30.359 -18.422 1 97.94 177 LYS B CA 1
ATOM 4632 C C . LYS B 1 177 ? -21.891 -29.547 -19.531 1 97.94 177 LYS B C 1
ATOM 4634 O O . LYS B 1 177 ? -22.5 -28.5 -19.266 1 97.94 177 LYS B O 1
ATOM 4639 N N . GLY B 1 178 ? -21.75 -30.062 -20.703 1 97.06 178 GLY B N 1
ATOM 4640 C CA . GLY B 1 178 ? -22.391 -29.438 -21.828 1 97.06 178 GLY B CA 1
ATOM 4641 C C . GLY B 1 178 ? -21.531 -28.359 -22.484 1 97.06 178 GLY B C 1
ATOM 4642 O O . GLY B 1 178 ? -21.812 -27.938 -23.609 1 97.06 178 GLY B O 1
ATOM 4643 N N . GLY B 1 179 ? -20.516 -27.891 -21.844 1 97.31 179 GLY B N 1
ATOM 4644 C CA . GLY B 1 179 ? -19.625 -26.891 -22.406 1 97.31 179 GLY B CA 1
ATOM 4645 C C . GLY B 1 179 ? -18.344 -27.484 -22.938 1 97.31 179 GLY B C 1
ATOM 4646 O O . GLY B 1 179 ? -18.25 -28.688 -23.156 1 97.31 179 GLY B O 1
ATOM 4647 N N . GLY B 1 180 ? -17.391 -26.609 -23.219 1 98.06 180 GLY B N 1
ATOM 4648 C CA . GLY B 1 180 ? -16.141 -27.016 -23.828 1 98.06 180 GLY B CA 1
ATOM 4649 C C . GLY B 1 180 ? -15.281 -27.859 -22.906 1 98.06 180 GLY B C 1
ATOM 4650 O O . GLY B 1 180 ? -14.43 -28.625 -23.375 1 98.06 180 GLY B O 1
ATOM 4651 N N . TYR B 1 181 ? -15.508 -27.781 -21.609 1 98.56 181 TYR B N 1
ATOM 4652 C CA . TYR B 1 181 ? -14.695 -28.531 -20.656 1 98.56 181 TYR B CA 1
ATOM 4653 C C . TYR B 1 181 ? -15.281 -29.906 -20.391 1 98.56 181 TYR B C 1
ATOM 4655 O O . TYR B 1 181 ? -14.672 -30.734 -19.719 1 98.56 181 TYR B O 1
ATOM 4663 N N . ASP B 1 182 ? -16.469 -30.125 -20.922 1 98.06 182 ASP B N 1
ATOM 4664 C CA . ASP B 1 182 ? -17.094 -31.422 -20.703 1 98.06 182 ASP B CA 1
ATOM 4665 C C . ASP B 1 182 ? -16.281 -32.562 -21.312 1 98.06 182 ASP B C 1
ATOM 4667 O O . ASP B 1 182 ? -15.93 -32.531 -22.484 1 98.06 182 ASP B O 1
ATOM 4671 N N . GLY B 1 183 ? -15.938 -33.469 -20.406 1 97.19 183 GLY B N 1
ATOM 4672 C CA . GLY B 1 183 ? -15.203 -34.625 -20.875 1 97.19 183 GLY B CA 1
ATOM 4673 C C . GLY B 1 183 ? -13.703 -34.438 -20.906 1 97.19 183 GLY B C 1
ATOM 4674 O O . GLY B 1 183 ? -12.938 -35.344 -21.156 1 97.19 183 GLY B O 1
ATOM 4675 N N . VAL B 1 184 ? -13.234 -33.25 -20.75 1 98.75 184 VAL B N 1
ATOM 4676 C CA . VAL B 1 184 ? -11.805 -32.969 -20.75 1 98.75 184 VAL B CA 1
ATOM 4677 C C . VAL B 1 184 ? -11.18 -33.531 -19.469 1 98.75 184 VAL B C 1
ATOM 4679 O O . VAL B 1 184 ? -11.703 -33.281 -18.359 1 98.75 184 VAL B O 1
ATOM 4682 N N . SER B 1 185 ? -10.109 -34.219 -19.547 1 98.94 185 SER B N 1
ATOM 4683 C CA . SER B 1 185 ? -9.477 -34.812 -18.375 1 98.94 185 SER B CA 1
ATOM 4684 C C . SER B 1 185 ? -8.742 -33.75 -17.562 1 98.94 185 SER B C 1
ATOM 4686 O O . SER B 1 185 ? -8.328 -32.719 -18.094 1 98.94 185 SER B O 1
ATOM 4688 N N . ILE B 1 186 ? -8.625 -34.031 -16.266 1 98.94 186 ILE B N 1
ATOM 4689 C CA . ILE B 1 186 ? -7.809 -33.188 -15.406 1 98.94 186 ILE B CA 1
ATOM 4690 C C . ILE B 1 186 ? -6.387 -33.094 -15.945 1 98.94 186 ILE B C 1
ATOM 4692 O O . ILE B 1 186 ? -5.77 -32.031 -15.953 1 98.94 186 ILE B O 1
ATOM 4696 N N . ARG B 1 187 ? -5.875 -34.25 -16.5 1 98.94 187 ARG B N 1
ATOM 4697 C CA . ARG B 1 187 ? -4.535 -34.312 -17.078 1 98.94 187 ARG B CA 1
ATOM 4698 C C . ARG B 1 187 ? -4.379 -33.281 -18.203 1 98.94 187 ARG B C 1
ATOM 4700 O O . ARG B 1 187 ? -3.395 -32.531 -18.25 1 98.94 187 ARG B O 1
ATOM 4707 N N . HIS B 1 188 ? -5.309 -33.281 -19.094 1 98.81 188 HIS B N 1
ATOM 4708 C CA . HIS B 1 188 ? -5.23 -32.375 -20.219 1 98.81 188 HIS B CA 1
ATOM 4709 C C . HIS B 1 188 ? -5.301 -30.922 -19.781 1 98.81 188 HIS B C 1
ATOM 4711 O O . HIS B 1 188 ? -4.648 -30.047 -20.359 1 98.81 188 HIS B O 1
ATOM 4717 N N . VAL B 1 189 ? -6.082 -30.578 -18.766 1 98.88 189 VAL B N 1
ATOM 4718 C CA . VAL B 1 189 ? -6.164 -29.234 -18.219 1 98.88 189 VAL B CA 1
ATOM 4719 C C . VAL B 1 189 ? -4.852 -28.859 -17.531 1 98.88 189 VAL B C 1
ATOM 4721 O O . VAL B 1 189 ? -4.348 -27.75 -17.688 1 98.88 189 VAL B O 1
ATOM 4724 N N . LEU B 1 190 ? -4.258 -29.781 -16.766 1 98.94 190 LEU B N 1
ATOM 4725 C CA . LEU B 1 190 ? -2.959 -29.578 -16.141 1 98.94 190 LEU B CA 1
ATOM 4726 C C . LEU B 1 190 ? -1.903 -29.219 -17.188 1 98.94 190 LEU B C 1
ATOM 4728 O O . LEU B 1 190 ? -1.021 -28.391 -16.922 1 98.94 190 LEU B O 1
ATOM 4732 N N . GLN B 1 191 ? -2.029 -29.812 -18.328 1 98.12 191 GLN B N 1
ATOM 4733 C CA . GLN B 1 191 ? -1.029 -29.688 -19.391 1 98.12 191 GLN B CA 1
ATOM 4734 C C . GLN B 1 191 ? -1.335 -28.484 -20.281 1 98.12 191 GLN B C 1
ATOM 4736 O O . GLN B 1 191 ? -0.647 -28.266 -21.281 1 98.12 191 GLN B O 1
ATOM 4741 N N . MET B 1 192 ? -2.352 -27.719 -20.031 1 97 192 MET B N 1
ATOM 4742 C CA . MET B 1 192 ? -2.799 -26.609 -20.859 1 97 192 MET B CA 1
ATOM 4743 C C . MET B 1 192 ? -3.143 -27.094 -22.266 1 97 192 MET B C 1
ATOM 4745 O O . MET B 1 192 ? -2.68 -26.516 -23.25 1 97 192 MET B O 1
ATOM 4749 N N . ARG B 1 193 ? -3.891 -28.125 -22.266 1 97 193 ARG B N 1
ATOM 4750 C CA . ARG B 1 193 ? -4.332 -28.75 -23.5 1 97 193 ARG B CA 1
ATOM 4751 C C . ARG B 1 193 ? -5.809 -29.125 -23.438 1 97 193 ARG B C 1
ATOM 4753 O O . ARG B 1 193 ? -6.211 -30.203 -23.891 1 97 193 ARG B O 1
ATOM 4760 N N . SER B 1 194 ? -6.582 -28.266 -22.891 1 98.19 194 SER B N 1
ATOM 4761 C CA . SER B 1 194 ? -8.008 -28.516 -22.688 1 98.19 194 SER B CA 1
ATOM 4762 C C . SER B 1 194 ? -8.758 -28.5 -24.016 1 98.19 194 SER B C 1
ATOM 4764 O O . SER B 1 194 ? -9.828 -29.109 -24.141 1 98.19 194 SER B O 1
ATOM 4766 N N . GLY B 1 195 ? -8.258 -27.703 -24.969 1 97.69 195 GLY B N 1
ATOM 4767 C CA . GLY B 1 195 ? -8.914 -27.609 -26.266 1 97.69 195 GLY B CA 1
ATOM 4768 C C . GLY B 1 195 ? -10.016 -26.562 -26.297 1 97.69 195 GLY B C 1
ATOM 4769 O O . GLY B 1 195 ? -10.656 -26.359 -27.328 1 97.69 195 GLY B O 1
ATOM 4770 N N . VAL B 1 196 ? -10.211 -25.797 -25.25 1 97.56 196 VAL B N 1
ATOM 4771 C CA . VAL B 1 196 ? -11.297 -24.828 -25.219 1 97.56 196 VAL B CA 1
ATOM 4772 C C . VAL B 1 196 ? -10.93 -23.609 -26.047 1 97.56 196 VAL B C 1
ATOM 4774 O O . VAL B 1 196 ? -9.75 -23.359 -26.312 1 97.56 196 VAL B O 1
ATOM 4777 N N . ALA B 1 197 ? -11.93 -22.859 -26.484 1 96.31 197 ALA B N 1
ATOM 4778 C CA . ALA B 1 197 ? -11.75 -21.688 -27.328 1 96.31 197 ALA B CA 1
ATOM 4779 C C . ALA B 1 197 ? -11.414 -20.453 -26.5 1 96.31 197 ALA B C 1
ATOM 4781 O O . ALA B 1 197 ? -12.156 -19.469 -26.516 1 96.31 197 ALA B O 1
ATOM 4782 N N . TYR B 1 198 ? -10.289 -20.5 -25.797 1 94.56 198 TYR B N 1
ATOM 4783 C CA . TYR B 1 198 ? -9.805 -19.406 -24.953 1 94.56 198 TYR B CA 1
ATOM 4784 C C . TYR B 1 198 ? -8.523 -18.812 -25.516 1 94.56 198 TYR B C 1
ATOM 4786 O O . TYR B 1 198 ? -7.57 -19.547 -25.812 1 94.56 198 TYR B O 1
ATOM 4794 N N . GLU B 1 199 ? -8.531 -17.531 -25.703 1 90.88 199 GLU B N 1
ATOM 4795 C CA . GLU B 1 199 ? -7.316 -16.812 -26.078 1 90.88 199 GLU B CA 1
ATOM 4796 C C . GLU B 1 199 ? -6.781 -15.977 -24.938 1 90.88 199 GLU B C 1
ATOM 4798 O O . GLU B 1 199 ? -7.484 -15.109 -24.406 1 90.88 199 GLU B O 1
ATOM 4803 N N . GLU B 1 200 ? -5.543 -16.266 -24.516 1 90.94 200 GLU B N 1
ATOM 4804 C CA . GLU B 1 200 ? -4.895 -15.531 -23.438 1 90.94 200 GLU B CA 1
ATOM 4805 C C . GLU B 1 200 ? -4.434 -14.156 -23.906 1 90.94 200 GLU B C 1
ATOM 4807 O O . GLU B 1 200 ? -3.234 -13.922 -24.078 1 90.94 200 GLU B O 1
ATOM 4812 N N . ARG B 1 201 ? -5.32 -13.273 -24.125 1 86.88 201 ARG B N 1
ATOM 4813 C CA . ARG B 1 201 ? -5.062 -11.938 -24.656 1 86.88 201 ARG B CA 1
ATOM 4814 C C . ARG B 1 201 ? -5.789 -10.875 -23.828 1 86.88 201 ARG B C 1
ATOM 4816 O O . ARG B 1 201 ? -7.004 -10.953 -23.641 1 86.88 201 ARG B O 1
ATOM 4823 N N . TYR B 1 202 ? -5.008 -10 -23.375 1 86.06 202 TYR B N 1
ATOM 4824 C CA . TYR B 1 202 ? -5.57 -8.953 -22.531 1 86.06 202 TYR B CA 1
ATOM 4825 C C . TYR B 1 202 ? -5.605 -7.621 -23.266 1 86.06 202 TYR B C 1
ATOM 4827 O O . TYR B 1 202 ? -4.738 -6.77 -23.078 1 86.06 202 TYR B O 1
ATOM 4835 N N . ASP B 1 203 ? -6.57 -7.453 -24.047 1 85.81 203 ASP B N 1
ATOM 4836 C CA . ASP B 1 203 ? -6.828 -6.25 -24.828 1 85.81 203 ASP B CA 1
ATOM 4837 C C . ASP B 1 203 ? -8.07 -5.516 -24.312 1 85.81 203 ASP B C 1
ATOM 4839 O O . ASP B 1 203 ? -9.156 -6.098 -24.25 1 85.81 203 ASP B O 1
ATOM 4843 N N . PHE B 1 204 ? -7.973 -4.305 -23.938 1 82.56 204 PHE B N 1
ATOM 4844 C CA . PHE B 1 204 ? -9.039 -3.6 -23.234 1 82.56 204 PHE B CA 1
ATOM 4845 C C . PHE B 1 204 ? -9.656 -2.529 -24.125 1 82.56 204 PHE B C 1
ATOM 4847 O O . PHE B 1 204 ? -10.219 -1.548 -23.641 1 82.56 204 PHE B O 1
ATOM 4854 N N . GLY B 1 205 ? -9.609 -2.738 -25.344 1 84.62 205 GLY B N 1
ATOM 4855 C CA . GLY B 1 205 ? -10.195 -1.799 -26.297 1 84.62 205 GLY B CA 1
ATOM 4856 C C . GLY B 1 205 ? -11.688 -1.994 -26.484 1 84.62 205 GLY B C 1
ATOM 4857 O O . GLY B 1 205 ? -12.383 -2.436 -25.578 1 84.62 205 GLY B O 1
ATOM 4858 N N . ALA B 1 206 ? -12.258 -1.665 -27.594 1 89.31 206 ALA B N 1
ATOM 4859 C CA . ALA B 1 206 ? -13.688 -1.629 -27.891 1 89.31 206 ALA B CA 1
ATOM 4860 C C . ALA B 1 206 ? -14.266 -3.039 -27.953 1 89.31 206 ALA B C 1
ATOM 4862 O O . ALA B 1 206 ? -15.438 -3.25 -27.625 1 89.31 206 ALA B O 1
ATOM 4863 N N . ASN B 1 207 ? -13.492 -3.973 -28.406 1 90.44 207 ASN B N 1
ATOM 4864 C CA . ASN B 1 207 ? -13.906 -5.367 -28.484 1 90.44 207 ASN B CA 1
ATOM 4865 C C . ASN B 1 207 ? -12.945 -6.289 -27.734 1 90.44 207 ASN B C 1
ATOM 4867 O O . ASN B 1 207 ? -12.211 -7.059 -28.359 1 90.44 207 ASN B O 1
ATOM 4871 N N . PRO B 1 208 ? -13.125 -6.27 -26.484 1 92.38 208 PRO B N 1
ATOM 4872 C CA . PRO B 1 208 ? -12.164 -7.035 -25.672 1 92.38 208 PRO B CA 1
ATOM 4873 C C . PRO B 1 208 ? -12.328 -8.547 -25.844 1 92.38 208 PRO B C 1
ATOM 4875 O O . PRO B 1 208 ? -13.438 -9.023 -26.078 1 92.38 208 PRO B O 1
ATOM 4878 N N . SER B 1 209 ? -11.25 -9.211 -25.75 1 93.31 209 SER B N 1
ATOM 4879 C CA . SER B 1 209 ? -11.242 -10.672 -25.719 1 93.31 209 SER B CA 1
ATOM 4880 C C . SER B 1 209 ? -11.938 -11.203 -24.469 1 93.31 209 SER B C 1
ATOM 4882 O O . SER B 1 209 ? -12.227 -10.438 -23.547 1 93.31 209 SER B O 1
ATOM 4884 N N . LEU B 1 210 ? -12.148 -12.492 -24.484 1 93.56 210 LEU B N 1
ATOM 4885 C CA . LEU B 1 210 ? -12.758 -13.117 -23.328 1 93.56 210 LEU B CA 1
ATOM 4886 C C . LEU B 1 210 ? -11.867 -12.969 -22.094 1 93.56 210 LEU B C 1
ATOM 4888 O O . LEU B 1 210 ? -12.352 -12.672 -21 1 93.56 210 LEU B O 1
ATOM 4892 N N . ALA B 1 211 ? -10.625 -13.172 -22.266 1 94.06 211 ALA B N 1
ATOM 4893 C CA . ALA B 1 211 ? -9.68 -13.031 -21.156 1 94.06 211 ALA B CA 1
ATOM 4894 C C . ALA B 1 211 ? -9.734 -11.625 -20.562 1 94.06 211 ALA B C 1
ATOM 4896 O O . ALA B 1 211 ? -9.727 -11.453 -19.344 1 94.06 211 ALA B O 1
ATOM 4897 N N . ALA B 1 212 ? -9.781 -10.648 -21.438 1 94.62 212 ALA B N 1
ATOM 4898 C CA . ALA B 1 212 ? -9.867 -9.258 -21 1 94.62 212 ALA B CA 1
ATOM 4899 C C . ALA B 1 212 ? -11.18 -9 -20.266 1 94.62 212 ALA B C 1
ATOM 4901 O O . ALA B 1 212 ? -11.211 -8.281 -19.266 1 94.62 212 ALA B O 1
ATOM 4902 N N . LEU B 1 213 ? -12.211 -9.555 -20.797 1 94.94 213 LEU B N 1
ATOM 4903 C CA . LEU B 1 213 ? -13.508 -9.391 -20.156 1 94.94 213 LEU B CA 1
ATOM 4904 C C . LEU B 1 213 ? -13.508 -10.008 -18.766 1 94.94 213 LEU B C 1
ATOM 4906 O O . LEU B 1 213 ? -14.039 -9.422 -17.812 1 94.94 213 LEU B O 1
ATOM 4910 N N . ILE B 1 214 ? -12.969 -11.188 -18.672 1 95.56 214 ILE B N 1
ATOM 4911 C CA . ILE B 1 214 ? -12.883 -11.859 -17.391 1 95.56 214 ILE B CA 1
ATOM 4912 C C . ILE B 1 214 ? -12.07 -11.016 -16.422 1 95.56 214 ILE B C 1
ATOM 4914 O O . ILE B 1 214 ? -12.453 -10.828 -15.258 1 95.56 214 ILE B O 1
ATOM 4918 N N . HIS B 1 215 ? -10.984 -10.492 -16.859 1 94.75 215 HIS B N 1
ATOM 4919 C CA . HIS B 1 215 ? -10.156 -9.625 -16.031 1 94.75 215 HIS B CA 1
ATOM 4920 C C . HIS B 1 215 ? -10.961 -8.445 -15.492 1 94.75 215 HIS B C 1
ATOM 4922 O O . HIS B 1 215 ? -10.961 -8.18 -14.289 1 94.75 215 HIS B O 1
ATOM 4928 N N . MET B 1 216 ? -11.648 -7.77 -16.344 1 95.19 216 MET B N 1
ATOM 4929 C CA . MET B 1 216 ? -12.391 -6.57 -15.969 1 95.19 216 MET B CA 1
ATOM 4930 C C . MET B 1 216 ? -13.547 -6.914 -15.039 1 95.19 216 MET B C 1
ATOM 4932 O O . MET B 1 216 ? -13.758 -6.242 -14.031 1 95.19 216 MET B O 1
ATOM 4936 N N . ASN B 1 217 ? -14.219 -7.965 -15.328 1 95.88 217 ASN B N 1
ATOM 4937 C CA . ASN B 1 217 ? -15.453 -8.266 -14.617 1 95.88 217 ASN B CA 1
ATOM 4938 C C . ASN B 1 217 ? -15.18 -9.023 -13.32 1 95.88 217 ASN B C 1
ATOM 4940 O O . ASN B 1 217 ? -15.844 -8.789 -12.305 1 95.88 217 ASN B O 1
ATOM 4944 N N . ALA B 1 218 ? -14.234 -9.938 -13.344 1 96.12 218 ALA B N 1
ATOM 4945 C CA . ALA B 1 218 ? -14.016 -10.805 -12.188 1 96.12 218 ALA B CA 1
ATOM 4946 C C . ALA B 1 218 ? -12.953 -10.219 -11.266 1 96.12 218 ALA B C 1
ATOM 4948 O O . ALA B 1 218 ? -13.141 -10.156 -10.047 1 96.12 218 ALA B O 1
ATOM 4949 N N . ILE B 1 219 ? -11.867 -9.734 -11.812 1 95.88 219 ILE B N 1
ATOM 4950 C CA . ILE B 1 219 ? -10.742 -9.289 -11 1 95.88 219 ILE B CA 1
ATOM 4951 C C . ILE B 1 219 ? -10.945 -7.836 -10.578 1 95.88 219 ILE B C 1
ATOM 4953 O O . ILE B 1 219 ? -10.867 -7.512 -9.391 1 95.88 219 ILE B O 1
ATOM 4957 N N . VAL B 1 220 ? -11.328 -6.98 -11.516 1 96.5 220 VAL B N 1
ATOM 4958 C CA . VAL B 1 220 ? -11.406 -5.547 -11.258 1 96.5 220 VAL B CA 1
ATOM 4959 C C . VAL B 1 220 ? -12.734 -5.207 -10.586 1 96.5 220 VAL B C 1
ATOM 4961 O O . VAL B 1 220 ? -12.758 -4.609 -9.508 1 96.5 220 VAL B O 1
ATOM 4964 N N . ALA B 1 221 ? -13.883 -5.711 -11.109 1 96.75 221 ALA B N 1
ATOM 4965 C CA . ALA B 1 221 ? -15.195 -5.234 -10.688 1 96.75 221 ALA B CA 1
ATOM 4966 C C . ALA B 1 221 ? -15.867 -6.23 -9.75 1 96.75 221 ALA B C 1
ATOM 4968 O O . ALA B 1 221 ? -16.859 -5.91 -9.102 1 96.75 221 ALA B O 1
ATOM 4969 N N . ASN B 1 222 ? -15.398 -7.43 -9.695 1 96.69 222 ASN B N 1
ATOM 4970 C CA . ASN B 1 222 ? -15.945 -8.508 -8.875 1 96.69 222 ASN B CA 1
ATOM 4971 C C . ASN B 1 222 ? -17.406 -8.766 -9.195 1 96.69 222 ASN B C 1
ATOM 4973 O O . ASN B 1 222 ? -18.203 -9.055 -8.305 1 96.69 222 ASN B O 1
ATOM 4977 N N . LYS B 1 223 ? -17.781 -8.617 -10.445 1 94.69 223 LYS B N 1
ATOM 4978 C CA . LYS B 1 223 ? -19.172 -8.797 -10.859 1 94.69 223 LYS B CA 1
ATOM 4979 C C . LYS B 1 223 ? -19.438 -10.234 -11.281 1 94.69 223 LYS B C 1
ATOM 4981 O O . LYS B 1 223 ? -20.594 -10.648 -11.398 1 94.69 223 LYS B O 1
ATOM 4986 N N . GLU B 1 224 ? -18.422 -10.945 -11.508 1 94.94 224 GLU B N 1
ATOM 4987 C CA . GLU B 1 224 ? -18.5 -12.367 -11.82 1 94.94 224 GLU B CA 1
ATOM 4988 C C . GLU B 1 224 ? -17.344 -13.141 -11.211 1 94.94 224 GLU B C 1
ATOM 4990 O O . GLU B 1 224 ? -16.438 -12.547 -10.617 1 94.94 224 GLU B O 1
ATOM 4995 N N . ARG B 1 225 ? -17.469 -14.375 -11.234 1 96.06 225 ARG B N 1
ATOM 4996 C CA . ARG B 1 225 ? -16.375 -15.227 -10.797 1 96.06 225 ARG B CA 1
ATOM 4997 C C . ARG B 1 225 ? -15.5 -15.648 -11.977 1 96.06 225 ARG B C 1
ATOM 4999 O O . ARG B 1 225 ? -16 -15.906 -13.07 1 96.06 225 ARG B O 1
ATOM 5006 N N . PHE B 1 226 ? -14.273 -15.656 -11.727 1 97.31 226 PHE B N 1
ATOM 5007 C CA . PHE B 1 226 ? -13.305 -15.867 -12.797 1 97.31 226 PHE B CA 1
ATOM 5008 C C . PHE B 1 226 ? -13.617 -17.141 -13.57 1 97.31 226 PHE B C 1
ATOM 5010 O O . PHE B 1 226 ? -13.617 -17.141 -14.805 1 97.31 226 PHE B O 1
ATOM 5017 N N . ALA B 1 227 ? -13.977 -18.219 -12.875 1 97.12 227 ALA B N 1
ATOM 5018 C CA . ALA B 1 227 ? -14.125 -19.531 -13.492 1 97.12 227 ALA B CA 1
ATOM 5019 C C . ALA B 1 227 ? -15.508 -19.703 -14.117 1 97.12 227 ALA B C 1
ATOM 5021 O O . ALA B 1 227 ? -15.773 -20.688 -14.797 1 97.12 227 ALA B O 1
ATOM 5022 N N . ASP B 1 228 ? -16.375 -18.75 -13.953 1 94.81 228 ASP B N 1
ATOM 5023 C CA . ASP B 1 228 ? -17.766 -18.875 -14.391 1 94.81 228 ASP B CA 1
ATOM 5024 C C . ASP B 1 228 ? -17.844 -19.062 -15.906 1 94.81 228 ASP B C 1
ATOM 5026 O O . ASP B 1 228 ? -18.719 -19.781 -16.391 1 94.81 228 ASP B O 1
ATOM 5030 N N . ARG B 1 229 ? -16.938 -18.5 -16.578 1 95.69 229 ARG B N 1
ATOM 5031 C CA . ARG B 1 229 ? -16.984 -18.531 -18.031 1 95.69 229 ARG B CA 1
ATOM 5032 C C . ARG B 1 229 ? -16.656 -19.938 -18.562 1 95.69 229 ARG B C 1
ATOM 5034 O O . ARG B 1 229 ? -16.969 -20.266 -19.703 1 95.69 229 ARG B O 1
ATOM 5041 N N . ALA B 1 230 ? -16.094 -20.734 -17.75 1 98.06 230 ALA B N 1
ATOM 5042 C CA . ALA B 1 230 ? -15.766 -22.109 -18.125 1 98.06 230 ALA B CA 1
ATOM 5043 C C . ALA B 1 230 ? -17.031 -22.922 -18.359 1 98.06 230 ALA B C 1
ATOM 5045 O O . ALA B 1 230 ? -17 -23.938 -19.062 1 98.06 230 ALA B O 1
ATOM 5046 N N . ARG B 1 231 ? -18.125 -22.484 -17.844 1 97.62 231 ARG B N 1
ATOM 5047 C CA . ARG B 1 231 ? -19.391 -23.203 -17.969 1 97.62 231 ARG B CA 1
ATOM 5048 C C . ARG B 1 231 ? -19.875 -23.219 -19.406 1 97.62 231 ARG B C 1
ATOM 5050 O O . ARG B 1 231 ? -20.531 -24.172 -19.828 1 97.62 231 ARG B O 1
ATOM 5057 N N . THR B 1 232 ? -19.516 -22.125 -20.109 1 96.38 232 THR B N 1
ATOM 5058 C CA . THR B 1 232 ? -20.219 -21.953 -21.375 1 96.38 232 THR B CA 1
ATOM 5059 C C . THR B 1 232 ? -19.234 -21.875 -22.531 1 96.38 232 THR B C 1
ATOM 5061 O O . THR B 1 232 ? -19.625 -21.969 -23.688 1 96.38 232 THR B O 1
ATOM 5064 N N . ILE B 1 233 ? -17.984 -21.719 -22.234 1 97.44 233 ILE B N 1
ATOM 5065 C CA . ILE B 1 233 ? -17 -21.562 -23.312 1 97.44 233 ILE B CA 1
ATOM 5066 C C . ILE B 1 233 ? -17.062 -22.781 -24.234 1 97.44 233 ILE B C 1
ATOM 5068 O O . ILE B 1 233 ? -17.281 -23.906 -23.781 1 97.44 233 ILE B O 1
ATOM 5072 N N . GLY B 1 234 ? -16.797 -22.547 -25.531 1 97.25 234 GLY B N 1
ATOM 5073 C CA . GLY B 1 234 ? -16.844 -23.609 -26.516 1 97.25 234 GLY B CA 1
ATOM 5074 C C . GLY B 1 234 ? -15.516 -24.312 -26.703 1 97.25 234 GLY B C 1
ATOM 5075 O O . GLY B 1 234 ? -14.531 -23.969 -26.062 1 97.25 234 GLY B O 1
ATOM 5076 N N . LYS B 1 235 ? -15.555 -25.312 -27.531 1 96.56 235 LYS B N 1
ATOM 5077 C CA . LYS B 1 235 ? -14.383 -26.109 -27.891 1 96.56 235 LYS B CA 1
ATOM 5078 C C . LYS B 1 235 ? -13.727 -25.578 -29.156 1 96.56 235 LYS B C 1
ATOM 5080 O O . LYS B 1 235 ? -14.414 -25.203 -30.109 1 96.56 235 LYS B O 1
ATOM 5085 N N . ALA B 1 236 ? -12.453 -25.469 -29.156 1 96.56 236 ALA B N 1
ATOM 5086 C CA . ALA B 1 236 ? -11.719 -25.047 -30.344 1 96.56 236 ALA B CA 1
ATOM 5087 C C . ALA B 1 236 ? -10.945 -26.203 -30.969 1 96.56 236 ALA B C 1
ATOM 5089 O O . ALA B 1 236 ? -10.695 -26.219 -32.156 1 96.56 236 ALA B O 1
ATOM 5090 N N . SER B 1 237 ? -10.57 -27.219 -30.172 1 96.62 237 SER B N 1
ATOM 5091 C CA . SER B 1 237 ? -9.82 -28.391 -30.641 1 96.62 237 SER B CA 1
ATOM 5092 C C . SER B 1 237 ? -10.039 -29.594 -29.719 1 96.62 237 SER B C 1
ATOM 5094 O O . SER B 1 237 ? -10.617 -29.453 -28.641 1 96.62 237 SER B O 1
ATOM 5096 N N . GLU B 1 238 ? -9.539 -30.766 -30.188 1 97.06 238 GLU B N 1
ATOM 5097 C CA . GLU B 1 238 ? -9.633 -31.953 -29.359 1 97.06 238 GLU B CA 1
ATOM 5098 C C . GLU B 1 238 ? -8.758 -31.844 -28.125 1 97.06 238 GLU B C 1
ATOM 5100 O O . GLU B 1 238 ? -7.594 -31.438 -28.219 1 97.06 238 GLU B O 1
ATOM 5105 N N . PRO B 1 239 ? -9.359 -32.188 -27 1 97.75 239 PRO B N 1
ATOM 5106 C CA . PRO B 1 239 ? -8.516 -32.188 -25.797 1 97.75 239 PRO B CA 1
ATOM 5107 C C . PRO B 1 239 ? -7.227 -33 -25.969 1 97.75 239 PRO B C 1
ATOM 5109 O O . PRO B 1 239 ? -7.238 -34.062 -26.578 1 97.75 239 PRO B O 1
ATOM 5112 N N . GLY B 1 240 ? -6.145 -32.438 -25.469 1 96.44 240 GLY B N 1
ATOM 5113 C CA . GLY B 1 240 ? -4.855 -33.094 -25.516 1 96.44 240 GLY B CA 1
ATOM 5114 C C . GLY B 1 240 ? -4.086 -32.812 -26.797 1 96.44 240 GLY B C 1
ATOM 5115 O O . GLY B 1 240 ? -2.879 -33.062 -26.875 1 96.44 240 GLY B O 1
ATOM 5116 N N . SER B 1 241 ? -4.672 -32.188 -27.75 1 94.38 241 SER B N 1
ATOM 5117 C CA . SER B 1 241 ? -4.086 -32.125 -29.094 1 94.38 241 SER B CA 1
ATOM 5118 C C . SER B 1 241 ? -3.127 -30.953 -29.219 1 94.38 241 SER B C 1
ATOM 5120 O O . SER B 1 241 ? -2.186 -31 -30.016 1 94.38 241 SER B O 1
ATOM 5122 N N . ARG B 1 242 ? -3.41 -29.922 -28.5 1 91.69 242 ARG B N 1
ATOM 5123 C CA . ARG B 1 242 ? -2.576 -28.75 -28.672 1 91.69 242 ARG B CA 1
ATOM 5124 C C . ARG B 1 242 ? -2.395 -28 -27.359 1 91.69 242 ARG B C 1
ATOM 5126 O O . ARG B 1 242 ? -3.312 -27.953 -26.531 1 91.69 242 ARG B O 1
ATOM 5133 N N . PHE B 1 243 ? -1.169 -27.438 -27.281 1 94.19 243 PHE B N 1
ATOM 5134 C CA . PHE B 1 243 ? -0.901 -26.547 -26.156 1 94.19 243 PHE B CA 1
ATOM 5135 C C . PHE B 1 243 ? -1.559 -25.188 -26.375 1 94.19 243 PHE B C 1
ATOM 5137 O O . PHE B 1 243 ? -1.381 -24.578 -27.438 1 94.19 243 PHE B O 1
ATOM 5144 N N . ASN B 1 244 ? -2.316 -24.75 -25.469 1 93.81 244 ASN B N 1
ATOM 5145 C CA . ASN B 1 244 ? -2.928 -23.422 -25.406 1 93.81 244 ASN B CA 1
ATOM 5146 C C . ASN B 1 244 ? -2.91 -22.859 -23.984 1 93.81 244 ASN B C 1
ATOM 5148 O O . ASN B 1 244 ? -3.691 -23.281 -23.141 1 93.81 244 ASN B O 1
ATOM 5152 N N . TYR B 1 245 ? -1.99 -21.922 -23.828 1 94.69 245 TYR B N 1
ATOM 5153 C CA . TYR B 1 245 ? -1.889 -21.328 -22.5 1 94.69 245 TYR B CA 1
ATOM 5154 C C . TYR B 1 245 ? -3.164 -20.562 -22.141 1 94.69 245 TYR B C 1
ATOM 5156 O O . TYR B 1 245 ? -3.506 -19.578 -22.781 1 94.69 245 TYR B O 1
ATOM 5164 N N . ALA B 1 246 ? -3.844 -21.078 -21.156 1 96.25 246 ALA B N 1
ATOM 5165 C CA . ALA B 1 246 ? -5.137 -20.531 -20.766 1 96.25 246 ALA B CA 1
ATOM 5166 C C . ALA B 1 246 ? -5.258 -20.438 -19.234 1 96.25 246 ALA B C 1
ATOM 5168 O O . ALA B 1 246 ? -5.371 -21.453 -18.562 1 96.25 246 ALA B O 1
ATOM 5169 N N . THR B 1 247 ? -5.309 -19.203 -18.734 1 97.75 247 THR B N 1
ATOM 5170 C CA . THR B 1 247 ? -5.488 -19.016 -17.297 1 97.75 247 THR B CA 1
ATOM 5171 C C . THR B 1 247 ? -6.812 -19.625 -16.828 1 97.75 247 THR B C 1
ATOM 5173 O O . THR B 1 247 ? -6.914 -20.125 -15.711 1 97.75 247 THR B O 1
ATOM 5176 N N . LEU B 1 248 ? -7.785 -19.688 -17.672 1 98.06 248 LEU B N 1
ATOM 5177 C CA . LEU B 1 248 ? -9.078 -20.281 -17.359 1 98.06 248 LEU B CA 1
ATOM 5178 C C . LEU B 1 248 ? -8.922 -21.766 -17.031 1 98.06 248 LEU B C 1
ATOM 5180 O O . LEU B 1 248 ? -9.641 -22.297 -16.172 1 98.06 248 LEU B O 1
ATOM 5184 N N . ASP B 1 249 ? -7.984 -22.484 -17.688 1 98.56 249 ASP B N 1
ATOM 5185 C CA . ASP B 1 249 ? -7.695 -23.875 -17.359 1 98.56 249 ASP B CA 1
ATOM 5186 C C . ASP B 1 249 ? -7.32 -24.031 -15.891 1 98.56 249 ASP B C 1
ATOM 5188 O O . ASP B 1 249 ? -7.836 -24.906 -15.195 1 98.56 249 ASP B O 1
ATOM 5192 N N . THR B 1 250 ? -6.496 -23.141 -15.445 1 98.75 250 THR B N 1
ATOM 5193 C CA . THR B 1 250 ? -6.051 -23.234 -14.055 1 98.75 250 THR B CA 1
ATOM 5194 C C . THR B 1 250 ? -7.18 -22.875 -13.094 1 98.75 250 THR B C 1
ATOM 5196 O O . THR B 1 250 ? -7.285 -23.438 -12.008 1 98.75 250 THR B O 1
ATOM 5199 N N . ALA B 1 251 ? -7.953 -21.922 -13.5 1 98.62 251 ALA B N 1
ATOM 5200 C CA . ALA B 1 251 ? -9.125 -21.609 -12.688 1 98.62 251 ALA B CA 1
ATOM 5201 C C . ALA B 1 251 ? -10.016 -22.828 -12.516 1 98.62 251 ALA B C 1
ATOM 5203 O O . ALA B 1 251 ? -10.547 -23.062 -11.43 1 98.62 251 ALA B O 1
ATOM 5204 N N . VAL B 1 252 ? -10.18 -23.578 -13.539 1 98.75 252 VAL B N 1
ATOM 5205 C CA . VAL B 1 252 ? -10.977 -24.797 -13.492 1 98.75 252 VAL B CA 1
ATOM 5206 C C . VAL B 1 252 ? -10.312 -25.812 -12.555 1 98.75 252 VAL B C 1
ATOM 5208 O O . VAL B 1 252 ? -10.992 -26.484 -11.773 1 98.75 252 VAL B O 1
ATOM 5211 N N . LEU B 1 253 ? -9 -25.906 -12.648 1 98.94 253 LEU B N 1
ATOM 5212 C CA . LEU B 1 253 ? -8.297 -26.812 -11.742 1 98.94 253 LEU B CA 1
ATOM 5213 C C . LEU B 1 253 ? -8.555 -26.438 -10.289 1 98.94 253 LEU B C 1
ATOM 5215 O O . LEU B 1 253 ? -8.781 -27.312 -9.453 1 98.94 253 LEU B O 1
ATOM 5219 N N . GLY B 1 254 ? -8.461 -25.125 -9.984 1 98.75 254 GLY B N 1
ATOM 5220 C CA . GLY B 1 254 ? -8.789 -24.688 -8.633 1 98.75 254 GLY B CA 1
ATOM 5221 C C . GLY B 1 254 ? -10.188 -25.094 -8.203 1 98.75 254 GLY B C 1
ATOM 5222 O O . GLY B 1 254 ? -10.391 -25.531 -7.066 1 98.75 254 GLY B O 1
ATOM 5223 N N . TRP B 1 255 ? -11.117 -24.938 -9.117 1 98.5 255 TRP B N 1
ATOM 5224 C CA . TRP B 1 255 ? -12.5 -25.328 -8.867 1 98.5 255 TRP B CA 1
ATOM 5225 C C . TRP B 1 255 ? -12.617 -26.812 -8.602 1 98.5 255 TRP B C 1
ATOM 5227 O O . TRP B 1 255 ? -13.32 -27.234 -7.68 1 98.5 255 TRP B O 1
ATOM 5237 N N . VAL B 1 256 ? -11.953 -27.609 -9.328 1 98.88 256 VAL B N 1
ATOM 5238 C CA . VAL B 1 256 ? -11.953 -29.047 -9.164 1 98.88 256 VAL B CA 1
ATOM 5239 C C . VAL B 1 256 ? -11.422 -29.422 -7.777 1 98.88 256 VAL B C 1
ATOM 5241 O O . VAL B 1 256 ? -12.016 -30.234 -7.074 1 98.88 256 VAL B O 1
ATOM 5244 N N . VAL B 1 257 ? -10.328 -28.797 -7.348 1 98.88 257 VAL B N 1
ATOM 5245 C CA . VAL B 1 257 ? -9.742 -29.094 -6.047 1 98.88 257 VAL B CA 1
ATOM 5246 C C . VAL B 1 257 ? -10.734 -28.75 -4.941 1 98.88 257 VAL B C 1
ATOM 5248 O O . VAL B 1 257 ? -10.938 -29.531 -4.012 1 98.88 257 VAL B O 1
ATOM 5251 N N . GLU B 1 258 ? -11.336 -27.609 -5.059 1 98.44 258 GLU B N 1
ATOM 5252 C CA . GLU B 1 258 ? -12.305 -27.203 -4.051 1 98.44 258 GLU B CA 1
ATOM 5253 C C . GLU B 1 258 ? -13.461 -28.188 -3.951 1 98.44 258 GLU B C 1
ATOM 5255 O O . GLU B 1 258 ? -13.852 -28.594 -2.854 1 98.44 258 GLU B O 1
ATOM 5260 N N . ARG B 1 259 ? -13.984 -28.562 -5.07 1 98.44 259 ARG B N 1
ATOM 5261 C CA . ARG B 1 259 ? -15.117 -29.484 -5.105 1 98.44 259 ARG B CA 1
ATOM 5262 C C . ARG B 1 259 ? -14.711 -30.875 -4.637 1 98.44 259 ARG B C 1
ATOM 5264 O O . ARG B 1 259 ? -15.461 -31.531 -3.906 1 98.44 259 ARG B O 1
ATOM 5271 N N . ALA B 1 260 ? -13.656 -31.344 -5.066 1 98.81 260 ALA B N 1
ATOM 5272 C CA . ALA B 1 260 ? -13.188 -32.688 -4.715 1 98.81 260 ALA B CA 1
ATOM 5273 C C . ALA B 1 260 ? -12.922 -32.781 -3.219 1 98.81 260 ALA B C 1
ATOM 5275 O O . ALA B 1 260 ? -13.195 -33.844 -2.607 1 98.81 260 ALA B O 1
ATOM 5276 N N . THR B 1 261 ? -12.375 -31.719 -2.623 1 98.69 261 THR B N 1
ATOM 5277 C CA . THR B 1 261 ? -11.945 -31.766 -1.23 1 98.69 261 THR B CA 1
ATOM 5278 C C . THR B 1 261 ? -13.055 -31.297 -0.299 1 98.69 261 THR B C 1
ATOM 5280 O O . THR B 1 261 ? -13.023 -31.578 0.902 1 98.69 261 THR B O 1
ATOM 5283 N N . GLY B 1 262 ? -13.945 -30.484 -0.863 1 98 262 GLY B N 1
ATOM 5284 C CA . GLY B 1 262 ? -14.977 -29.875 -0.045 1 98 262 GLY B CA 1
ATOM 5285 C C . GLY B 1 262 ? -14.477 -28.703 0.784 1 98 262 GLY B C 1
ATOM 5286 O O . GLY B 1 262 ? -15.141 -28.266 1.725 1 98 262 GLY B O 1
ATOM 5287 N N . GLU B 1 263 ? -13.312 -28.234 0.51 1 97.06 263 GLU B N 1
ATOM 5288 C CA . GLU B 1 263 ? -12.68 -27.141 1.218 1 97.06 263 GLU B CA 1
ATOM 5289 C C . GLU B 1 263 ? -12.398 -25.969 0.278 1 97.06 263 GLU B C 1
ATOM 5291 O O . GLU B 1 263 ? -12.242 -26.156 -0.93 1 97.06 263 GLU B O 1
ATOM 5296 N N . LYS B 1 264 ? -12.391 -24.766 0.865 1 97.62 264 LYS B N 1
ATOM 5297 C CA . LYS B 1 264 ? -11.875 -23.625 0.102 1 97.62 264 LYS B CA 1
ATOM 5298 C C . LYS B 1 264 ? -10.398 -23.828 -0.24 1 97.62 264 LYS B C 1
ATOM 5300 O O . LYS B 1 264 ? -9.656 -24.453 0.524 1 97.62 264 LYS B O 1
ATOM 5305 N N . LEU B 1 265 ? -10 -23.328 -1.338 1 98.31 265 LEU B N 1
ATOM 5306 C CA . LEU B 1 265 ? -8.648 -23.547 -1.84 1 98.31 265 LEU B CA 1
ATOM 5307 C C . LEU B 1 265 ? -7.609 -23.078 -0.829 1 98.31 265 LEU B C 1
ATOM 5309 O O . LEU B 1 265 ? -6.629 -23.781 -0.573 1 98.31 265 LEU B O 1
ATOM 5313 N N . ALA B 1 266 ? -7.793 -21.906 -0.283 1 98.75 266 ALA B N 1
ATOM 5314 C CA . ALA B 1 266 ? -6.852 -21.344 0.677 1 98.75 266 ALA B CA 1
ATOM 5315 C C . ALA B 1 266 ? -6.719 -22.234 1.908 1 98.75 266 ALA B C 1
ATOM 5317 O O . ALA B 1 266 ? -5.609 -22.469 2.395 1 98.75 266 ALA B O 1
ATOM 5318 N N . SER B 1 267 ? -7.824 -22.688 2.406 1 98.56 267 SER B N 1
ATOM 5319 C CA . SER B 1 267 ? -7.816 -23.547 3.588 1 98.56 267 SER B CA 1
ATOM 5320 C C . SER B 1 267 ? -7.121 -24.875 3.309 1 98.56 267 SER B C 1
ATOM 5322 O O . SER B 1 267 ? -6.328 -25.344 4.125 1 98.56 267 SER B O 1
ATOM 5324 N N . TYR B 1 268 ? -7.445 -25.453 2.186 1 98.81 268 TYR B N 1
ATOM 5325 C CA . TYR B 1 268 ? -6.816 -26.703 1.793 1 98.81 268 TYR B CA 1
ATOM 5326 C C . TYR B 1 268 ? -5.312 -26.531 1.629 1 98.81 268 TYR B C 1
ATOM 5328 O O . TYR B 1 268 ? -4.531 -27.359 2.107 1 98.81 268 TYR B O 1
ATOM 5336 N N . MET B 1 269 ? -4.926 -25.438 0.962 1 98.88 269 MET B N 1
ATOM 5337 C CA . MET B 1 269 ? -3.506 -25.156 0.75 1 98.88 269 MET B CA 1
ATOM 5338 C C . MET B 1 269 ? -2.787 -24.953 2.08 1 98.88 269 MET B C 1
ATOM 5340 O O . MET B 1 269 ? -1.671 -25.438 2.268 1 98.88 269 MET B O 1
ATOM 5344 N N . SER B 1 270 ? -3.404 -24.188 2.936 1 98.88 270 SER B N 1
ATOM 5345 C CA . SER B 1 270 ? -2.812 -23.938 4.246 1 98.88 270 SER B CA 1
ATOM 5346 C C . SER B 1 270 ? -2.52 -25.25 4.977 1 98.88 270 SER B C 1
ATOM 5348 O O . SER B 1 270 ? -1.389 -25.484 5.41 1 98.88 270 SER B O 1
ATOM 5350 N N . ARG B 1 271 ? -3.438 -26.109 5.02 1 98.44 271 ARG B N 1
ATOM 5351 C CA . ARG B 1 271 ? -3.355 -27.328 5.809 1 98.44 271 ARG B CA 1
ATOM 5352 C C . ARG B 1 271 ? -2.438 -28.344 5.141 1 98.44 271 ARG B C 1
ATOM 5354 O O . ARG B 1 271 ? -1.665 -29.031 5.816 1 98.44 271 ARG B O 1
ATOM 5361 N N . ARG B 1 272 ? -2.48 -28.469 3.869 1 98.56 272 ARG B N 1
ATOM 5362 C CA . ARG B 1 272 ? -1.878 -29.625 3.209 1 98.56 272 ARG B CA 1
ATOM 5363 C C . ARG B 1 272 ? -0.515 -29.266 2.623 1 98.56 272 ARG B C 1
ATOM 5365 O O . ARG B 1 272 ? 0.301 -30.141 2.355 1 98.56 272 ARG B O 1
ATOM 5372 N N . LEU B 1 273 ? -0.304 -27.984 2.447 1 98.75 273 LEU B N 1
ATOM 5373 C CA . LEU B 1 273 ? 0.933 -27.609 1.774 1 98.75 273 LEU B CA 1
ATOM 5374 C C . LEU B 1 273 ? 1.708 -26.578 2.598 1 98.75 273 LEU B C 1
ATOM 5376 O O . LEU B 1 273 ? 2.836 -26.844 3.021 1 98.75 273 LEU B O 1
ATOM 5380 N N . TRP B 1 274 ? 1.089 -25.438 2.898 1 98.81 274 TRP B N 1
ATOM 5381 C CA . TRP B 1 274 ? 1.798 -24.266 3.414 1 98.81 274 TRP B CA 1
ATOM 5382 C C . TRP B 1 274 ? 2.32 -24.531 4.824 1 98.81 274 TRP B C 1
ATOM 5384 O O . TRP B 1 274 ? 3.465 -24.188 5.141 1 98.81 274 TRP B O 1
ATOM 5394 N N . GLN B 1 275 ? 1.481 -25.156 5.664 1 98.56 275 GLN B N 1
ATOM 5395 C CA . GLN B 1 275 ? 1.884 -25.453 7.031 1 98.56 275 GLN B CA 1
ATOM 5396 C C . GLN B 1 275 ? 2.891 -26.594 7.074 1 98.56 275 GLN B C 1
ATOM 5398 O O . GLN B 1 275 ? 3.982 -26.453 7.629 1 98.56 275 GLN B O 1
ATOM 5403 N N . PRO B 1 276 ? 2.629 -27.703 6.414 1 98.5 276 PRO B N 1
ATOM 5404 C CA . PRO B 1 276 ? 3.592 -28.797 6.469 1 98.5 276 PRO B CA 1
ATOM 5405 C C . PRO B 1 276 ? 4.93 -28.453 5.82 1 98.5 276 PRO B C 1
ATOM 5407 O O . PRO B 1 276 ? 5.973 -28.969 6.23 1 98.5 276 PRO B O 1
ATOM 5410 N N . ALA B 1 277 ? 4.926 -27.562 4.875 1 98.62 277 ALA B N 1
ATOM 5411 C CA . ALA B 1 277 ? 6.156 -27.219 4.168 1 98.62 277 ALA B CA 1
ATOM 5412 C C . ALA B 1 277 ? 7.008 -26.25 4.984 1 98.62 277 ALA B C 1
ATOM 5414 O O . ALA B 1 277 ? 8.156 -25.984 4.633 1 98.62 277 ALA B O 1
ATOM 5415 N N . GLY B 1 278 ? 6.465 -25.75 6.055 1 98.56 278 GLY B N 1
ATOM 5416 C CA . GLY B 1 278 ? 7.234 -24.922 6.965 1 98.56 278 GLY B CA 1
ATOM 5417 C C . GLY B 1 278 ? 7.488 -23.531 6.426 1 98.56 278 GLY B C 1
ATOM 5418 O O . GLY B 1 278 ? 8.578 -22.984 6.594 1 98.56 278 GLY B O 1
ATOM 5419 N N . MET B 1 279 ? 6.559 -22.938 5.793 1 98.75 279 MET B N 1
ATOM 5420 C CA . MET B 1 279 ? 6.688 -21.578 5.293 1 98.75 279 MET B CA 1
ATOM 5421 C C . MET B 1 279 ? 6.793 -20.578 6.445 1 98.75 279 MET B C 1
ATOM 5423 O O . MET B 1 279 ? 6.266 -20.828 7.535 1 98.75 279 MET B O 1
ATOM 5427 N N . GLU B 1 280 ? 7.441 -19.5 6.207 1 98.38 280 GLU B N 1
ATOM 5428 C CA . GLU B 1 280 ? 7.816 -18.578 7.27 1 98.38 280 GLU B CA 1
ATOM 5429 C C . GLU B 1 280 ? 6.668 -17.625 7.598 1 98.38 280 GLU B C 1
ATOM 5431 O O . GLU B 1 280 ? 6.492 -17.219 8.75 1 98.38 280 GLU B O 1
ATOM 5436 N N . ALA B 1 281 ? 5.898 -17.25 6.625 1 98.75 281 ALA B N 1
ATOM 5437 C CA . ALA B 1 281 ? 4.84 -16.266 6.832 1 98.75 281 ALA B CA 1
ATOM 5438 C C . ALA B 1 281 ? 3.529 -16.734 6.195 1 98.75 281 ALA B C 1
ATOM 5440 O O . ALA B 1 281 ? 3.531 -17.609 5.324 1 98.75 281 ALA B O 1
ATOM 5441 N N . ASP B 1 282 ? 2.406 -16.172 6.715 1 98.81 282 ASP B N 1
ATOM 5442 C CA . ASP B 1 282 ? 1.15 -16.328 5.984 1 98.81 282 ASP B CA 1
ATOM 5443 C C . ASP B 1 282 ? 1.272 -15.797 4.559 1 98.81 282 ASP B C 1
ATOM 5445 O O . ASP B 1 282 ? 1.918 -14.773 4.328 1 98.81 282 ASP B O 1
ATOM 5449 N N . GLY B 1 283 ? 0.782 -16.531 3.598 1 98.81 283 GLY B N 1
ATOM 5450 C CA . GLY B 1 283 ? 0.488 -16 2.275 1 98.81 283 GLY B CA 1
ATOM 5451 C C . GLY B 1 283 ? -0.989 -15.734 2.053 1 98.81 283 GLY B C 1
ATOM 5452 O O . GLY B 1 283 ? -1.785 -15.805 2.992 1 98.81 283 GLY B O 1
ATOM 5453 N N . PHE B 1 284 ? -1.352 -15.344 0.828 1 98.88 284 PHE B N 1
ATOM 5454 C CA . PHE B 1 284 ? -2.773 -15.203 0.541 1 98.88 284 PHE B CA 1
ATOM 5455 C C . PHE B 1 284 ? -3.033 -15.266 -0.959 1 98.88 284 PHE B C 1
ATOM 5457 O O . PHE B 1 284 ? -2.16 -14.93 -1.762 1 98.88 284 PHE B O 1
ATOM 5464 N N . TRP B 1 285 ? -4.191 -15.75 -1.304 1 98.88 285 TRP B N 1
ATOM 5465 C CA . TRP B 1 285 ? -4.742 -15.633 -2.65 1 98.88 285 TRP B CA 1
ATOM 5466 C C . TRP B 1 285 ? -5.504 -14.32 -2.814 1 98.88 285 TRP B C 1
ATOM 5468 O O . TRP B 1 285 ? -6.219 -13.891 -1.908 1 98.88 285 TRP B O 1
ATOM 5478 N N . ILE B 1 286 ? -5.348 -13.688 -3.969 1 98.56 286 ILE B N 1
ATOM 5479 C CA . ILE B 1 286 ? -6.363 -12.719 -4.375 1 98.56 286 ILE B CA 1
ATOM 5480 C C . ILE B 1 286 ? -7.656 -13.453 -4.73 1 98.56 286 ILE B C 1
ATOM 5482 O O . ILE B 1 286 ? -7.625 -14.57 -5.234 1 98.56 286 ILE B O 1
ATOM 5486 N N . ALA B 1 287 ? -8.812 -12.789 -4.48 1 98 287 ALA B N 1
ATOM 5487 C CA . ALA B 1 287 ? -10.109 -13.398 -4.75 1 98 287 ALA B CA 1
ATOM 5488 C C . ALA B 1 287 ? -10.961 -12.508 -5.652 1 98 287 ALA B C 1
ATOM 5490 O O . ALA B 1 287 ? -10.758 -11.297 -5.707 1 98 287 ALA B O 1
ATOM 5491 N N . ASP B 1 288 ? -11.875 -13.094 -6.324 1 97.62 288 ASP B N 1
ATOM 5492 C CA . ASP B 1 288 ? -12.719 -12.375 -7.277 1 97.62 288 ASP B CA 1
ATOM 5493 C C . ASP B 1 288 ? -14.016 -11.914 -6.617 1 97.62 288 ASP B C 1
ATOM 5495 O O . ASP B 1 288 ? -15.031 -11.727 -7.293 1 97.62 288 ASP B O 1
ATOM 5499 N N . GLY B 1 289 ? -14.055 -11.789 -5.332 1 96.31 289 GLY B N 1
ATOM 5500 C CA . GLY B 1 289 ? -15.164 -11.281 -4.535 1 96.31 289 GLY B CA 1
ATOM 5501 C C . GLY B 1 289 ? -14.938 -11.438 -3.043 1 96.31 289 GLY B C 1
ATOM 5502 O O . GLY B 1 289 ? -13.953 -12.039 -2.615 1 96.31 289 GLY B O 1
ATOM 5503 N N . PRO B 1 290 ? -15.812 -10.883 -2.285 1 94.25 290 PRO B N 1
ATOM 5504 C CA . PRO B 1 290 ? -15.672 -10.984 -0.83 1 94.25 290 PRO B CA 1
ATOM 5505 C C . PRO B 1 290 ? -15.875 -12.406 -0.314 1 94.25 290 PRO B C 1
ATOM 5507 O O . PRO B 1 290 ? -16.312 -13.289 -1.066 1 94.25 290 PRO B O 1
ATOM 5510 N N . GLU B 1 291 ? -15.555 -12.609 0.923 1 92.19 291 GLU B N 1
ATOM 5511 C CA . GLU B 1 291 ? -15.766 -13.898 1.562 1 92.19 291 GLU B CA 1
ATOM 5512 C C . GLU B 1 291 ? -17.219 -14.336 1.453 1 92.19 291 GLU B C 1
ATOM 5514 O O . GLU B 1 291 ? -18.141 -13.516 1.59 1 92.19 291 GLU B O 1
ATOM 5519 N N . GLY B 1 292 ? -17.406 -15.508 1.226 1 90.44 292 GLY B N 1
ATOM 5520 C CA . GLY B 1 292 ? -18.766 -16.031 1.081 1 90.44 292 GLY B CA 1
ATOM 5521 C C . GLY B 1 292 ? -19.25 -16.016 -0.352 1 90.44 292 GLY B C 1
ATOM 5522 O O . GLY B 1 292 ? -20.172 -16.766 -0.708 1 90.44 292 GLY B O 1
ATOM 5523 N N . THR B 1 293 ? -18.609 -15.148 -1.168 1 91.81 293 THR B N 1
ATOM 5524 C CA . THR B 1 293 ? -19.062 -15.023 -2.549 1 91.81 293 THR B CA 1
ATOM 5525 C C . THR B 1 293 ? -17.938 -15.344 -3.521 1 91.81 293 THR B C 1
ATOM 5527 O O . THR B 1 293 ? -18.125 -16.125 -4.461 1 91.81 293 THR B O 1
ATOM 5530 N N . GLY B 1 294 ? -16.859 -14.773 -3.275 1 94.5 294 GLY B N 1
ATOM 5531 C CA . GLY B 1 294 ? -15.758 -14.867 -4.223 1 94.5 294 GLY B CA 1
ATOM 5532 C C . GLY B 1 294 ? -14.938 -16.125 -4.055 1 94.5 294 GLY B C 1
ATOM 5533 O O . GLY B 1 294 ? -15.039 -16.812 -3.035 1 94.5 294 GLY B O 1
ATOM 5534 N N . ARG B 1 295 ? -14.148 -16.406 -5.145 1 95.5 295 ARG B N 1
ATOM 5535 C CA . ARG B 1 295 ? -13.203 -17.531 -5.176 1 95.5 295 ARG B CA 1
ATOM 5536 C C . ARG B 1 295 ? -11.773 -17.031 -5.34 1 95.5 295 ARG B C 1
ATOM 5538 O O . ARG B 1 295 ? -11.539 -15.961 -5.895 1 95.5 295 ARG B O 1
ATOM 5545 N N . GLU B 1 296 ? -10.914 -17.875 -4.816 1 98.25 296 GLU B N 1
ATOM 5546 C CA . GLU B 1 296 ? -9.492 -17.594 -5.012 1 98.25 296 GLU B CA 1
ATOM 5547 C C . GLU B 1 296 ? -9.125 -17.625 -6.492 1 98.25 296 GLU B C 1
ATOM 5549 O O . GLU B 1 296 ? -9.633 -18.453 -7.25 1 98.25 296 GLU B O 1
ATOM 5554 N N . LEU B 1 297 ? -8.289 -16.719 -6.859 1 98.38 297 LEU B N 1
ATOM 5555 C CA . LEU B 1 297 ? -7.781 -16.703 -8.227 1 98.38 297 LEU B CA 1
ATOM 5556 C C . LEU B 1 297 ? -6.613 -17.672 -8.391 1 98.38 297 LEU B C 1
ATOM 5558 O O . LEU B 1 297 ? -5.461 -17.25 -8.508 1 98.38 297 LEU B O 1
ATOM 5562 N N . SER B 1 298 ? -6.906 -18.875 -8.609 1 98.25 298 SER B N 1
ATOM 5563 C CA . SER B 1 298 ? -5.949 -19.984 -8.555 1 98.25 298 SER B CA 1
ATOM 5564 C C . SER B 1 298 ? -4.996 -19.953 -9.75 1 98.25 298 SER B C 1
ATOM 5566 O O . SER B 1 298 ? -3.969 -20.625 -9.742 1 98.25 298 SER B O 1
ATOM 5568 N N . GLY B 1 299 ? -5.273 -19.172 -10.719 1 97.31 299 GLY B N 1
ATOM 5569 C CA . GLY B 1 299 ? -4.41 -19.109 -11.891 1 97.31 299 GLY B CA 1
ATOM 5570 C C . GLY B 1 299 ? -3.439 -17.938 -11.844 1 97.31 299 GLY B C 1
ATOM 5571 O O . GLY B 1 299 ? -2.533 -17.844 -12.68 1 97.31 299 GLY B O 1
ATOM 5572 N N . MET B 1 300 ? -3.607 -17.031 -10.883 1 94.75 300 MET B N 1
ATOM 5573 C CA . MET B 1 300 ? -2.746 -15.859 -11.023 1 94.75 300 MET B CA 1
ATOM 5574 C C . MET B 1 300 ? -2.5 -15.195 -9.672 1 94.75 300 MET B C 1
ATOM 5576 O O . MET B 1 300 ? -1.578 -14.391 -9.531 1 94.75 300 MET B O 1
ATOM 5580 N N . GLY B 1 301 ? -3.148 -15.531 -8.664 1 95.19 301 GLY B N 1
ATOM 5581 C CA . GLY B 1 301 ? -3.277 -14.523 -7.629 1 95.19 301 GLY B CA 1
ATOM 5582 C C . GLY B 1 301 ? -2.705 -14.961 -6.293 1 95.19 301 GLY B C 1
ATOM 5583 O O . GLY B 1 301 ? -3.344 -14.789 -5.254 1 95.19 301 GLY B O 1
ATOM 5584 N N . TYR B 1 302 ? -1.594 -15.633 -6.238 1 98.75 302 TYR B N 1
ATOM 5585 C CA . TYR B 1 302 ? -1.044 -15.938 -4.922 1 98.75 302 TYR B CA 1
ATOM 5586 C C . TYR B 1 302 ? 0.063 -14.961 -4.551 1 98.75 302 TYR B C 1
ATOM 5588 O O . TYR B 1 302 ? 0.852 -14.555 -5.406 1 98.75 302 TYR B O 1
ATOM 5596 N N . ASN B 1 303 ? 0.114 -14.586 -3.289 1 98.94 303 ASN B N 1
ATOM 5597 C CA . ASN B 1 303 ? 1.101 -13.648 -2.762 1 98.94 303 ASN B CA 1
ATOM 5598 C C . ASN B 1 303 ? 1.865 -14.242 -1.583 1 98.94 303 ASN B C 1
ATOM 5600 O O . ASN B 1 303 ? 1.263 -14.797 -0.664 1 98.94 303 ASN B O 1
ATOM 5604 N N . ALA B 1 304 ? 3.148 -14.125 -1.564 1 98.94 304 ALA B N 1
ATOM 5605 C CA . ALA B 1 304 ? 4.004 -14.656 -0.506 1 98.94 304 ALA B CA 1
ATOM 5606 C C . ALA B 1 304 ? 5.332 -13.906 -0.447 1 98.94 304 ALA B C 1
ATOM 5608 O O . ALA B 1 304 ? 5.613 -13.055 -1.296 1 98.94 304 ALA B O 1
ATOM 5609 N N . ARG B 1 305 ? 6.086 -14.203 0.597 1 98.88 305 ARG B N 1
ATOM 5610 C CA . ARG B 1 305 ? 7.414 -13.625 0.756 1 98.88 305 ARG B CA 1
ATOM 5611 C C . ARG B 1 305 ? 8.414 -14.273 -0.201 1 98.88 305 ARG B C 1
ATOM 5613 O O . ARG B 1 305 ? 8.234 -15.422 -0.611 1 98.88 305 ARG B O 1
ATOM 5620 N N . LEU B 1 306 ? 9.469 -13.531 -0.477 1 98.88 306 LEU B N 1
ATOM 5621 C CA . LEU B 1 306 ? 10.539 -14.008 -1.343 1 98.88 306 LEU B CA 1
ATOM 5622 C C . LEU B 1 306 ? 11.07 -15.359 -0.861 1 98.88 306 LEU B C 1
ATOM 5624 O O . LEU B 1 306 ? 11.156 -16.312 -1.639 1 98.88 306 LEU B O 1
ATOM 5628 N N . ARG B 1 307 ? 11.352 -15.508 0.393 1 98.88 307 ARG B N 1
ATOM 5629 C CA . ARG B 1 307 ? 11.945 -16.734 0.938 1 98.88 307 ARG B CA 1
ATOM 5630 C C . ARG B 1 307 ? 10.945 -17.891 0.9 1 98.88 307 ARG B C 1
ATOM 5632 O O . ARG B 1 307 ? 11.336 -19.047 0.733 1 98.88 307 ARG B O 1
ATOM 5639 N N . ASP B 1 308 ? 9.703 -17.578 1.055 1 98.94 308 ASP B N 1
ATOM 5640 C CA . ASP B 1 308 ? 8.711 -18.641 0.992 1 98.94 308 ASP B CA 1
ATOM 5641 C C . ASP B 1 308 ? 8.562 -19.172 -0.433 1 98.94 308 ASP B C 1
ATOM 5643 O O . ASP B 1 308 ? 8.352 -20.375 -0.638 1 98.94 308 ASP B O 1
ATOM 5647 N N . PHE B 1 309 ? 8.656 -18.266 -1.42 1 98.94 309 PHE B N 1
ATOM 5648 C CA . PHE B 1 309 ? 8.758 -18.766 -2.785 1 98.94 309 PHE B CA 1
ATOM 5649 C C . PHE B 1 309 ? 10.023 -19.594 -2.961 1 98.94 309 PHE B C 1
ATOM 5651 O O . PHE B 1 309 ? 10.023 -20.578 -3.717 1 98.94 309 PHE B O 1
ATOM 5658 N N . GLY B 1 310 ? 11.07 -19.203 -2.271 1 98.94 310 GLY B N 1
ATOM 5659 C CA . GLY B 1 310 ? 12.281 -20.016 -2.266 1 98.94 310 GLY B CA 1
ATOM 5660 C C . GLY B 1 310 ? 12.07 -21.391 -1.688 1 98.94 310 GLY B C 1
ATOM 5661 O O . GLY B 1 310 ? 12.547 -22.391 -2.25 1 98.94 310 GLY B O 1
ATOM 5662 N N . ARG B 1 311 ? 11.375 -21.469 -0.571 1 98.88 311 ARG B N 1
ATOM 5663 C CA . ARG B 1 311 ? 11.07 -22.75 0.057 1 98.88 311 ARG B CA 1
ATOM 5664 C C . ARG B 1 311 ? 10.234 -23.625 -0.871 1 98.88 311 ARG B C 1
ATOM 5666 O O . ARG B 1 311 ? 10.438 -24.844 -0.929 1 98.88 311 ARG B O 1
ATOM 5673 N N . LEU B 1 312 ? 9.32 -23 -1.582 1 98.88 312 LEU B N 1
ATOM 5674 C CA . LEU B 1 312 ? 8.547 -23.75 -2.568 1 98.88 312 LEU B CA 1
ATOM 5675 C C . LEU B 1 312 ? 9.461 -24.344 -3.639 1 98.88 312 LEU B C 1
ATOM 5677 O O . LEU B 1 312 ? 9.328 -25.516 -4 1 98.88 312 LEU B O 1
ATOM 5681 N N . GLY B 1 313 ? 10.359 -23.484 -4.164 1 98.94 313 GLY B N 1
ATOM 5682 C CA . GLY B 1 313 ? 11.328 -23.969 -5.133 1 98.94 313 GLY B CA 1
ATOM 5683 C C . GLY B 1 313 ? 12.188 -25.094 -4.602 1 98.94 313 GLY B C 1
ATOM 5684 O O . GLY B 1 313 ? 12.445 -26.078 -5.305 1 98.94 313 GLY B O 1
ATOM 5685 N N . LEU B 1 314 ? 12.578 -24.969 -3.391 1 98.81 314 LEU B N 1
ATOM 5686 C CA . LEU B 1 314 ? 13.414 -25.969 -2.762 1 98.81 314 LEU B CA 1
ATOM 5687 C C . LEU B 1 314 ? 12.648 -27.281 -2.582 1 98.81 314 LEU B C 1
ATOM 5689 O O . LEU B 1 314 ? 13.203 -28.359 -2.766 1 98.81 314 LEU B O 1
ATOM 5693 N N . MET B 1 315 ? 11.414 -27.188 -2.189 1 98.88 315 MET B N 1
ATOM 5694 C CA . MET B 1 315 ? 10.586 -28.375 -2.076 1 98.88 315 MET B CA 1
ATOM 5695 C C . MET B 1 315 ? 10.484 -29.109 -3.416 1 98.88 315 MET B C 1
ATOM 5697 O O . MET B 1 315 ? 10.602 -30.328 -3.475 1 98.88 315 MET B O 1
ATOM 5701 N N . LEU B 1 316 ? 10.312 -28.344 -4.43 1 98.88 316 LEU B N 1
ATOM 5702 C CA . LEU B 1 316 ? 10.258 -28.922 -5.77 1 98.88 316 LEU B CA 1
ATOM 5703 C C . LEU B 1 316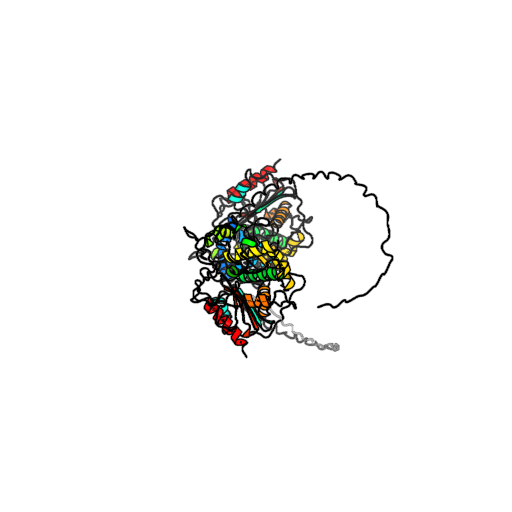 ? 11.586 -29.578 -6.141 1 98.88 316 LEU B C 1
ATOM 5705 O O . LEU B 1 316 ? 11.617 -30.703 -6.637 1 98.88 316 LEU B O 1
ATOM 5709 N N . LEU B 1 317 ? 12.594 -28.859 -5.871 1 98.81 317 LEU B N 1
ATOM 5710 C CA . LEU B 1 317 ? 13.938 -29.375 -6.133 1 98.81 317 LEU B CA 1
ATOM 5711 C C . LEU B 1 317 ? 14.164 -30.688 -5.402 1 98.81 317 LEU B C 1
ATOM 5713 O O . LEU B 1 317 ? 14.812 -31.594 -5.934 1 98.81 317 LEU B O 1
ATOM 5717 N N . ASN B 1 318 ? 13.594 -30.797 -4.215 1 98.69 318 ASN B N 1
ATOM 5718 C CA . ASN B 1 318 ? 13.75 -31.969 -3.355 1 98.69 318 ASN B CA 1
ATOM 5719 C C . ASN B 1 318 ? 12.641 -33 -3.594 1 98.69 318 ASN B C 1
ATOM 5721 O O . ASN B 1 318 ? 12.344 -33.812 -2.721 1 98.69 318 ASN B O 1
ATOM 5725 N N . LYS B 1 319 ? 12 -32.938 -4.645 1 98.56 319 LYS B N 1
ATOM 5726 C CA . LYS B 1 319 ? 11 -33.906 -5.078 1 98.56 319 LYS B CA 1
ATOM 5727 C C . LYS B 1 319 ? 9.875 -34.031 -4.055 1 98.56 319 LYS B C 1
ATOM 5729 O O . LYS B 1 319 ? 9.445 -35.125 -3.721 1 98.56 319 LYS B O 1
ATOM 5734 N N . GLY B 1 320 ? 9.555 -32.875 -3.451 1 98.81 320 GLY B N 1
ATOM 5735 C CA . GLY B 1 320 ? 8.383 -32.812 -2.592 1 98.81 320 GLY B CA 1
ATOM 5736 C C . GLY B 1 320 ? 8.727 -32.844 -1.113 1 98.81 320 GLY B C 1
ATOM 5737 O O . GLY B 1 320 ? 7.848 -32.656 -0.264 1 98.81 320 GLY B O 1
ATOM 5738 N N . LYS B 1 321 ? 9.984 -33 -0.829 1 98.62 321 LYS B N 1
ATOM 5739 C CA . LYS B 1 321 ? 10.398 -33 0.571 1 98.62 321 LYS B CA 1
ATOM 5740 C C . LYS B 1 321 ? 10.641 -31.562 1.059 1 98.62 321 LYS B C 1
ATOM 5742 O O . LYS B 1 321 ? 11.32 -30.781 0.39 1 98.62 321 LYS B O 1
ATOM 5747 N N . ALA B 1 322 ? 10.047 -31.219 2.143 1 97.75 322 ALA B N 1
ATOM 5748 C CA . ALA B 1 322 ? 10.188 -29.922 2.801 1 97.75 322 ALA B CA 1
ATOM 5749 C C . ALA B 1 322 ? 10.164 -30.078 4.32 1 97.75 322 ALA B C 1
ATOM 5751 O O . ALA B 1 322 ? 9.391 -30.875 4.859 1 97.75 322 ALA B O 1
ATOM 5752 N N . ASN B 1 323 ? 11.062 -29.391 4.902 1 92.88 323 ASN B N 1
ATOM 5753 C CA . ASN B 1 323 ? 11.086 -29.359 6.363 1 92.88 323 ASN B CA 1
ATOM 5754 C C . ASN B 1 323 ? 11.188 -30.75 6.957 1 92.88 323 ASN B C 1
ATOM 5756 O O . ASN B 1 323 ? 10.516 -31.062 7.941 1 92.88 323 ASN B O 1
ATOM 5760 N N . GLY B 1 324 ? 11.852 -31.578 6.316 1 93.81 324 GLY B N 1
ATOM 5761 C CA . GLY B 1 324 ? 12.148 -32.906 6.82 1 93.81 324 GLY B CA 1
ATOM 5762 C C . GLY B 1 324 ? 11.031 -33.906 6.562 1 93.81 324 GLY B C 1
ATOM 5763 O O . GLY B 1 324 ? 11.07 -35.031 7.062 1 93.81 324 GLY B O 1
ATOM 5764 N N . ARG B 1 325 ? 10.094 -33.5 5.734 1 95.94 325 ARG B N 1
ATOM 5765 C CA . ARG B 1 325 ? 8.953 -34.375 5.48 1 95.94 325 ARG B CA 1
ATOM 5766 C C . ARG B 1 325 ? 8.633 -34.406 3.988 1 95.94 325 ARG B C 1
ATOM 5768 O O . ARG B 1 325 ? 8.898 -33.469 3.252 1 95.94 325 ARG B O 1
ATOM 5775 N N . GLN B 1 326 ? 8.094 -35.625 3.648 1 98.69 326 GLN B N 1
ATOM 5776 C CA . GLN B 1 326 ? 7.527 -35.719 2.307 1 98.69 326 GLN B CA 1
ATOM 5777 C C . GLN B 1 326 ? 6.164 -35.062 2.24 1 98.69 326 GLN B C 1
ATOM 5779 O O . GLN B 1 326 ? 5.148 -35.656 2.611 1 98.69 326 GLN B O 1
ATOM 5784 N N . VAL B 1 327 ? 6.07 -33.844 1.785 1 98.75 327 VAL B N 1
ATOM 5785 C CA . VAL B 1 327 ? 4.848 -33.062 1.784 1 98.75 327 VAL B CA 1
ATOM 5786 C C . VAL B 1 327 ? 4.02 -33.375 0.541 1 98.75 327 VAL B C 1
ATOM 5788 O O . VAL B 1 327 ? 2.816 -33.625 0.634 1 98.75 327 VAL B O 1
ATOM 5791 N N . VAL B 1 328 ? 4.656 -33.344 -0.592 1 98.88 328 VAL B N 1
ATOM 5792 C CA . VAL B 1 328 ? 4.051 -33.75 -1.859 1 98.88 328 VAL B CA 1
ATOM 5793 C C . VAL B 1 328 ? 4.691 -35.031 -2.354 1 98.88 328 VAL B C 1
ATOM 5795 O O . VAL B 1 328 ? 5.91 -35.188 -2.281 1 98.88 328 VAL B O 1
ATOM 5798 N N . PRO B 1 329 ? 3.93 -35.969 -2.881 1 98.81 329 PRO B N 1
ATOM 5799 C CA . PRO B 1 329 ? 4.531 -37.188 -3.365 1 98.81 329 PRO B CA 1
ATOM 5800 C C . PRO B 1 329 ? 5.594 -36.969 -4.438 1 98.81 329 PRO B C 1
ATOM 5802 O O . PRO B 1 329 ? 5.379 -36.188 -5.359 1 98.81 329 PRO B O 1
ATOM 5805 N N . ALA B 1 330 ? 6.664 -37.719 -4.258 1 98.75 330 ALA B N 1
ATOM 5806 C CA . ALA B 1 330 ? 7.77 -37.562 -5.199 1 98.75 330 ALA B CA 1
ATOM 5807 C C . ALA B 1 330 ? 7.324 -37.875 -6.625 1 98.75 330 ALA B C 1
ATOM 5809 O O . ALA B 1 330 ? 7.754 -37.219 -7.578 1 98.75 330 ALA B O 1
ATOM 5810 N N . GLY B 1 331 ? 6.508 -38.875 -6.738 1 98.75 331 GLY B N 1
ATOM 5811 C CA . GLY B 1 331 ? 6 -39.25 -8.047 1 98.75 331 GLY B CA 1
ATOM 5812 C C . GLY B 1 331 ? 5.207 -38.156 -8.719 1 98.75 331 GLY B C 1
ATOM 5813 O O . GLY B 1 331 ? 5.266 -38 -9.938 1 98.75 331 GLY B O 1
ATOM 5814 N N . TRP B 1 332 ? 4.453 -37.438 -7.938 1 98.88 332 TRP B N 1
ATOM 5815 C CA . TRP B 1 332 ? 3.699 -36.312 -8.508 1 98.88 332 TRP B CA 1
ATOM 5816 C C . TRP B 1 332 ? 4.641 -35.219 -9.008 1 98.88 332 TRP B C 1
ATOM 5818 O O . TRP B 1 332 ? 4.453 -34.688 -10.102 1 98.88 332 TRP B O 1
ATOM 5828 N N . VAL B 1 333 ? 5.629 -34.875 -8.172 1 98.88 333 VAL B N 1
ATOM 5829 C CA . VAL B 1 333 ? 6.57 -33.844 -8.57 1 98.88 333 VAL B CA 1
ATOM 5830 C C . VAL B 1 333 ? 7.27 -34.25 -9.867 1 98.88 333 VAL B C 1
ATOM 5832 O O . VAL B 1 333 ? 7.469 -33.406 -10.758 1 98.88 333 VAL B O 1
ATOM 5835 N N . GLN B 1 334 ? 7.605 -35.5 -9.953 1 98.56 334 GLN B N 1
ATOM 5836 C CA . GLN B 1 334 ? 8.211 -36 -11.18 1 98.56 334 GLN B CA 1
ATOM 5837 C C . GLN B 1 334 ? 7.281 -35.781 -12.375 1 98.56 334 GLN B C 1
ATOM 5839 O O . GLN B 1 334 ? 7.699 -35.281 -13.422 1 98.56 334 GLN B O 1
ATOM 5844 N N . GLN B 1 335 ? 6.055 -36.188 -12.219 1 98.44 335 GLN B N 1
ATOM 5845 C CA . GLN B 1 335 ? 5.09 -36 -13.297 1 98.44 335 GLN B CA 1
ATOM 5846 C C . GLN B 1 335 ? 4.926 -34.531 -13.656 1 98.44 335 GLN B C 1
ATOM 5848 O O . GLN B 1 335 ? 4.898 -34.188 -14.836 1 98.44 335 GLN B O 1
ATOM 5853 N N . GLN B 1 336 ? 4.809 -33.719 -12.656 1 98.69 336 GLN B N 1
ATOM 5854 C CA . GLN B 1 336 ? 4.57 -32.312 -12.844 1 98.69 336 GLN B CA 1
ATOM 5855 C C . GLN B 1 336 ? 5.703 -31.656 -13.633 1 98.69 336 GLN B C 1
ATOM 5857 O O . GLN B 1 336 ? 5.477 -30.734 -14.406 1 98.69 336 GLN B O 1
ATOM 5862 N N . THR B 1 337 ? 6.918 -32.156 -13.438 1 98.19 337 THR B N 1
ATOM 5863 C CA . THR B 1 337 ? 8.078 -31.5 -14.031 1 98.19 337 THR B CA 1
ATOM 5864 C C . THR B 1 337 ? 8.562 -32.281 -15.266 1 98.19 337 THR B C 1
ATOM 5866 O O . THR B 1 337 ? 9.656 -32 -15.773 1 98.19 337 THR B O 1
ATOM 5869 N N . THR B 1 338 ? 7.848 -33.25 -15.695 1 97.25 338 THR B N 1
ATOM 5870 C CA . THR B 1 338 ? 8.094 -33.875 -17 1 97.25 338 THR B CA 1
ATOM 5871 C C . THR B 1 338 ? 7.473 -33.031 -18.109 1 97.25 338 THR B C 1
ATOM 5873 O O . THR B 1 338 ? 6.254 -32.844 -18.156 1 97.25 338 THR B O 1
ATOM 5876 N N . MET B 1 339 ? 8.281 -32.625 -19.078 1 95.69 339 MET B N 1
ATOM 5877 C CA . MET B 1 339 ? 7.867 -31.625 -20.062 1 95.69 339 MET B CA 1
ATOM 5878 C C . MET B 1 339 ? 7.383 -32.312 -21.344 1 95.69 339 MET B C 1
ATOM 5880 O O . MET B 1 339 ? 7.953 -33.312 -21.781 1 95.69 339 MET B O 1
ATOM 5884 N N . ILE B 1 340 ? 6.336 -31.781 -21.812 1 94.38 340 ILE B N 1
ATOM 5885 C CA . ILE B 1 340 ? 5.988 -32 -23.219 1 94.38 340 ILE B CA 1
ATOM 5886 C C . ILE B 1 340 ? 6.586 -30.891 -24.078 1 94.38 340 ILE B C 1
ATOM 5888 O O . ILE B 1 340 ? 6.219 -29.719 -23.938 1 94.38 340 ILE B O 1
ATOM 5892 N N . PRO B 1 341 ? 7.504 -31.234 -24.938 1 91.94 341 PRO B N 1
ATOM 5893 C CA . PRO B 1 341 ? 8.164 -30.203 -25.734 1 91.94 341 PRO B CA 1
ATOM 5894 C C . PRO B 1 341 ? 7.219 -29.516 -26.719 1 91.94 341 PRO B C 1
ATOM 5896 O O . PRO B 1 341 ? 6.297 -30.156 -27.234 1 91.94 341 PRO B O 1
ATOM 5899 N N . PHE B 1 342 ? 7.469 -28.234 -26.875 1 87.88 342 PHE B N 1
ATOM 5900 C CA . PHE B 1 342 ? 6.73 -27.531 -27.906 1 87.88 342 PHE B CA 1
ATOM 5901 C C . PHE B 1 342 ? 7.289 -27.844 -29.281 1 87.88 342 PHE B C 1
ATOM 5903 O O . PHE B 1 342 ? 8.492 -28.047 -29.438 1 87.88 342 PHE B O 1
ATOM 5910 N N . ALA B 1 343 ? 6.414 -28.188 -30.188 1 73.12 343 ALA B N 1
ATOM 5911 C CA . ALA B 1 343 ? 6.883 -28.422 -31.547 1 73.12 343 ALA B CA 1
ATOM 5912 C C . ALA B 1 343 ? 7.484 -27.141 -32.125 1 73.12 343 ALA B C 1
ATOM 5914 O O . ALA B 1 343 ? 8.523 -27.188 -32.812 1 73.12 343 ALA B O 1
ATOM 5915 N N . ASP B 1 344 ? 6.91 -26 -32.031 1 67.56 344 ASP B N 1
ATOM 5916 C CA . ASP B 1 344 ? 7.336 -24.656 -32.438 1 67.56 344 ASP B CA 1
ATOM 5917 C C . ASP B 1 344 ? 7.312 -23.688 -31.266 1 67.56 344 ASP B C 1
ATOM 5919 O O . ASP B 1 344 ? 6.926 -24.062 -30.156 1 67.56 344 ASP B O 1
ATOM 5923 N N . SER B 1 345 ? 7.914 -22.562 -31.531 1 59 345 SER B N 1
ATOM 5924 C CA . SER B 1 345 ? 7.887 -21.562 -30.484 1 59 345 SER B CA 1
ATOM 5925 C C . SER B 1 345 ? 6.496 -21.438 -29.859 1 59 345 SER B C 1
ATOM 5927 O O . SER B 1 345 ? 5.488 -21.641 -30.547 1 59 345 SER B O 1
ATOM 5929 N N . SER B 1 346 ? 6.453 -21.469 -28.562 1 56.31 346 SER B N 1
ATOM 5930 C CA . SER B 1 346 ? 5.152 -21.234 -27.953 1 56.31 346 SER B CA 1
ATOM 5931 C C . SER B 1 346 ? 4.527 -19.938 -28.453 1 56.31 346 SER B C 1
ATOM 5933 O O . SER B 1 346 ? 5.234 -19.016 -28.875 1 56.31 346 SER B O 1
ATOM 5935 N N . ALA B 1 347 ? 3.24 -19.922 -28.484 1 55.03 347 ALA B N 1
ATOM 5936 C CA . ALA B 1 347 ? 2.537 -18.703 -28.891 1 55.03 347 ALA B CA 1
ATOM 5937 C C . ALA B 1 347 ? 2.918 -17.516 -28 1 55.03 347 ALA B C 1
ATOM 5939 O O . ALA B 1 347 ? 2.775 -16.359 -28.391 1 55.03 347 ALA B O 1
ATOM 5940 N N . LEU B 1 348 ? 3.438 -17.844 -26.828 1 66.31 348 LEU B N 1
ATOM 5941 C CA . LEU B 1 348 ? 3.801 -16.766 -25.922 1 66.31 348 LEU B CA 1
ATOM 5942 C C . LEU B 1 348 ? 5.262 -16.359 -26.109 1 66.31 348 LEU B C 1
ATOM 5944 O O . LEU B 1 348 ? 5.715 -15.375 -25.531 1 66.31 348 LEU B O 1
ATOM 5948 N N . GLY B 1 349 ? 5.895 -17.125 -26.969 1 68.75 349 GLY B N 1
ATOM 5949 C CA . GLY B 1 349 ? 7.309 -16.859 -27.156 1 68.75 349 GLY B CA 1
ATOM 5950 C C . GLY B 1 349 ? 8.141 -17.188 -25.938 1 68.75 349 GLY B C 1
ATOM 5951 O O . GLY B 1 349 ? 9.188 -16.578 -25.703 1 68.75 349 GLY B O 1
ATOM 5952 N N . LEU B 1 350 ? 7.547 -18.016 -25.188 1 80.75 350 LEU B N 1
ATOM 5953 C CA . LEU B 1 350 ? 8.203 -18.375 -23.938 1 80.75 350 LEU B CA 1
ATOM 5954 C C . LEU B 1 350 ? 8.414 -19.875 -23.828 1 80.75 350 LEU B C 1
ATOM 5956 O O . LEU B 1 350 ? 7.504 -20.656 -24.125 1 80.75 350 LEU B O 1
ATOM 5960 N N . GLY B 1 351 ? 9.641 -20.281 -23.625 1 86.44 351 GLY B N 1
ATOM 5961 C CA . GLY B 1 351 ? 9.93 -21.625 -23.156 1 86.44 351 GLY B CA 1
ATOM 5962 C C . GLY B 1 351 ? 10.086 -22.625 -24.266 1 86.44 351 GLY B C 1
ATOM 5963 O O . GLY B 1 351 ? 10.047 -22.266 -25.453 1 86.44 351 GLY B O 1
ATOM 5964 N N . ARG B 1 352 ? 10.297 -23.938 -23.875 1 91.25 352 ARG B N 1
ATOM 5965 C CA . ARG B 1 352 ? 10.586 -25.062 -24.75 1 91.25 352 ARG B CA 1
ATOM 5966 C C . ARG B 1 352 ? 9.617 -26.219 -24.5 1 91.25 352 ARG B C 1
ATOM 5968 O O . ARG B 1 352 ? 9.492 -27.125 -25.328 1 91.25 352 ARG B O 1
ATOM 5975 N N . GLY B 1 353 ? 8.953 -26.125 -23.484 1 94.81 353 GLY B N 1
ATOM 5976 C CA . GLY B 1 353 ? 8.031 -27.172 -23.078 1 94.81 353 GLY B CA 1
ATOM 5977 C C . GLY B 1 353 ? 7.215 -26.828 -21.859 1 94.81 353 GLY B C 1
ATOM 5978 O O . GLY B 1 353 ? 7.441 -25.781 -21.234 1 94.81 353 GLY B O 1
ATOM 5979 N N . TYR B 1 354 ? 6.273 -27.672 -21.594 1 96.69 354 TYR B N 1
ATOM 5980 C CA . TYR B 1 354 ? 5.336 -27.422 -20.516 1 96.69 354 TYR B CA 1
ATOM 5981 C C . TYR B 1 354 ? 4.914 -28.719 -19.844 1 96.69 354 TYR B C 1
ATOM 5983 O O . TYR B 1 354 ? 4.703 -29.734 -20.516 1 96.69 354 TYR B O 1
ATOM 5991 N N . GLY B 1 355 ? 4.953 -28.797 -18.531 1 97.56 355 GLY B N 1
ATOM 5992 C CA . GLY B 1 355 ? 4.438 -29.906 -17.734 1 97.56 355 GLY B CA 1
ATOM 5993 C C . GLY B 1 355 ? 3.086 -29.609 -17.109 1 97.56 355 GLY B C 1
ATOM 5994 O O . GLY B 1 355 ? 2.18 -29.125 -17.781 1 97.56 355 GLY B O 1
ATOM 5995 N N . PHE B 1 356 ? 2.949 -30.094 -15.891 1 98.81 356 PHE B N 1
ATOM 5996 C CA . PHE B 1 356 ? 1.747 -29.688 -15.172 1 98.81 356 PHE B CA 1
ATOM 5997 C C . PHE B 1 356 ? 1.891 -28.266 -14.633 1 98.81 356 PHE B C 1
ATOM 5999 O O . PHE B 1 356 ? 2.422 -28.062 -1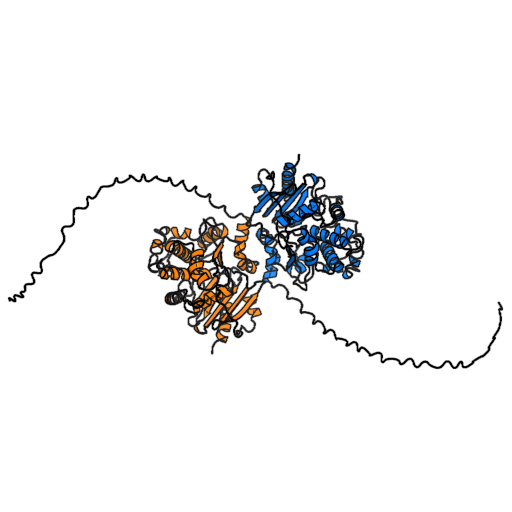3.539 1 98.81 356 PHE B O 1
ATOM 6006 N N . GLN B 1 357 ? 1.377 -27.297 -15.438 1 98.62 357 GLN B N 1
ATOM 6007 C CA . GLN B 1 357 ? 1.393 -25.906 -15.031 1 98.62 357 GLN B CA 1
ATOM 6008 C C . GLN B 1 357 ? 2.811 -25.438 -14.703 1 98.62 357 GLN B C 1
ATOM 6010 O O . GLN B 1 357 ? 3.014 -24.641 -13.781 1 98.62 357 GLN B O 1
ATOM 6015 N N . THR B 1 358 ? 3.812 -25.938 -15.328 1 98.38 358 THR B N 1
ATOM 6016 C CA . THR B 1 358 ? 5.23 -25.688 -15.086 1 98.38 358 THR B CA 1
ATOM 6017 C C . THR B 1 358 ? 5.988 -25.562 -16.406 1 98.38 358 THR B C 1
ATOM 6019 O O . THR B 1 358 ? 5.742 -26.328 -17.344 1 98.38 358 THR B O 1
ATOM 6022 N N . TRP B 1 359 ? 6.957 -24.656 -16.438 1 97.56 359 TRP B N 1
ATOM 6023 C CA . TRP B 1 359 ? 7.602 -24.312 -17.703 1 97.56 359 TRP B CA 1
ATOM 6024 C C . TRP B 1 359 ? 8.992 -24.938 -17.781 1 97.56 359 TRP B C 1
ATOM 6026 O O . TRP B 1 359 ? 9.703 -25.016 -16.781 1 97.56 359 TRP B O 1
ATOM 6036 N N . GLN B 1 360 ? 9.359 -25.344 -18.969 1 96.81 360 GLN B N 1
ATOM 6037 C CA . GLN B 1 360 ? 10.766 -25.422 -19.359 1 96.81 360 GLN B CA 1
ATOM 6038 C C . GLN B 1 360 ? 11.18 -24.188 -20.141 1 96.81 360 GLN B C 1
ATOM 6040 O O . GLN B 1 360 ? 10.734 -23.984 -21.281 1 96.81 360 GLN B O 1
ATOM 6045 N N . LEU B 1 361 ? 12.094 -23.391 -19.641 1 95.5 361 LEU B N 1
ATOM 6046 C CA . LEU B 1 361 ? 12.375 -22.078 -20.219 1 95.5 361 LEU B CA 1
ATOM 6047 C C . LEU B 1 361 ? 13.586 -22.156 -21.141 1 95.5 361 LEU B C 1
ATOM 6049 O O . LEU B 1 361 ? 13.719 -21.328 -22.062 1 95.5 361 LEU B O 1
ATOM 6053 N N . ASP B 1 362 ? 14.453 -23.031 -20.875 1 94.44 362 ASP B N 1
ATOM 6054 C CA . ASP B 1 362 ? 15.742 -23.062 -21.562 1 94.44 362 ASP B CA 1
ATOM 6055 C C . ASP B 1 362 ? 16.219 -24.5 -21.766 1 94.44 362 ASP B C 1
ATOM 6057 O O . ASP B 1 362 ? 15.438 -25.438 -21.625 1 94.44 362 ASP B O 1
ATOM 6061 N N . ASP B 1 363 ? 17.484 -24.625 -22.141 1 92.31 363 ASP B N 1
ATOM 6062 C CA . ASP B 1 363 ? 18 -25.953 -22.469 1 92.31 363 ASP B CA 1
ATOM 6063 C C . ASP B 1 363 ? 18.859 -26.5 -21.344 1 92.31 363 ASP B C 1
ATOM 6065 O O . ASP B 1 363 ? 19.625 -27.453 -21.531 1 92.31 363 ASP B O 1
ATOM 6069 N N . GLU B 1 364 ? 18.734 -25.875 -20.203 1 94.5 364 GLU B N 1
ATOM 6070 C CA . GLU B 1 364 ? 19.453 -26.406 -19.062 1 94.5 364 GLU B CA 1
ATOM 6071 C C . GLU B 1 364 ? 18.891 -27.75 -18.625 1 94.5 364 GLU B C 1
ATOM 6073 O O . GLU B 1 364 ? 17.672 -27.906 -18.484 1 94.5 364 GLU B O 1
ATOM 6078 N N . PRO B 1 365 ? 19.766 -28.719 -18.422 1 89.94 365 PRO B N 1
ATOM 6079 C CA . PRO B 1 365 ? 19.281 -30.062 -18.141 1 89.94 365 PRO B CA 1
ATOM 6080 C C . PRO B 1 365 ? 18.391 -30.141 -16.906 1 89.94 365 PRO B C 1
ATOM 6082 O O . PRO B 1 365 ? 18.859 -29.922 -15.789 1 89.94 365 PRO B O 1
ATOM 6085 N N . GLY B 1 366 ? 17.141 -30.531 -17.203 1 95.12 366 GLY B N 1
ATOM 6086 C CA . GLY B 1 366 ? 16.219 -30.828 -16.125 1 95.12 366 GLY B CA 1
ATOM 6087 C C . GLY B 1 366 ? 15.641 -29.578 -15.477 1 95.12 366 GLY B C 1
ATOM 6088 O O . GLY B 1 366 ? 14.781 -29.688 -14.594 1 95.12 366 GLY B O 1
ATOM 6089 N N . ALA B 1 367 ? 16.094 -28.406 -15.93 1 97.81 367 ALA B N 1
ATOM 6090 C CA . ALA B 1 367 ? 15.633 -27.172 -15.305 1 97.81 367 ALA B CA 1
ATOM 6091 C C . ALA B 1 367 ? 14.164 -26.891 -15.633 1 97.81 367 ALA B C 1
ATOM 6093 O O . ALA B 1 367 ? 13.695 -27.25 -16.719 1 97.81 367 ALA B O 1
ATOM 6094 N N . TYR B 1 368 ? 13.445 -26.312 -14.719 1 98.38 368 TYR B N 1
ATOM 6095 C CA . TYR B 1 368 ? 12.047 -25.922 -14.891 1 98.38 368 TYR B CA 1
ATOM 6096 C C . TYR B 1 368 ? 11.719 -24.703 -14.039 1 98.38 368 TYR B C 1
ATOM 6098 O O . TYR B 1 368 ? 12.531 -24.266 -13.227 1 98.38 368 TYR B O 1
ATOM 6106 N N . SER B 1 369 ? 10.508 -24.156 -14.297 1 98.69 369 SER B N 1
ATOM 6107 C CA . SER B 1 369 ? 10.242 -22.875 -13.648 1 98.69 369 SER B CA 1
ATOM 6108 C C . SER B 1 369 ? 8.742 -22.625 -13.508 1 98.69 369 SER B C 1
ATOM 6110 O O . SER B 1 369 ? 7.961 -23 -14.383 1 98.69 369 SER B O 1
ATOM 6112 N N . ALA B 1 370 ? 8.383 -22.109 -12.336 1 98.75 370 ALA B N 1
ATOM 6113 C CA . ALA B 1 370 ? 7.152 -21.328 -12.266 1 98.75 370 ALA B CA 1
ATOM 6114 C C . ALA B 1 370 ? 7.375 -19.906 -12.797 1 98.75 370 ALA B C 1
ATOM 6116 O O . ALA B 1 370 ? 8.367 -19.266 -12.445 1 98.75 370 ALA B O 1
ATOM 6117 N N . VAL B 1 371 ? 6.492 -19.453 -13.68 1 97.94 371 VAL B N 1
ATOM 6118 C CA . VAL B 1 371 ? 6.664 -18.156 -14.32 1 97.94 371 VAL B CA 1
ATOM 6119 C C . VAL B 1 371 ? 5.398 -17.312 -14.141 1 97.94 371 VAL B C 1
ATOM 6121 O O . VAL B 1 371 ? 4.285 -17.828 -14.266 1 97.94 371 VAL B O 1
ATOM 6124 N N . GLY B 1 372 ? 5.598 -16.109 -13.734 1 96.94 372 GLY B N 1
ATOM 6125 C CA . GLY B 1 372 ? 4.504 -15.148 -13.625 1 96.94 372 GLY B CA 1
ATOM 6126 C C . GLY B 1 372 ? 4.73 -13.891 -14.438 1 96.94 372 GLY B C 1
ATOM 6127 O O . GLY B 1 372 ? 5.859 -13.594 -14.836 1 96.94 372 GLY B O 1
ATOM 6128 N N . LEU B 1 373 ? 3.654 -13.211 -14.688 1 95.25 373 LEU B N 1
ATOM 6129 C CA . LEU B 1 373 ? 3.693 -11.93 -15.391 1 95.25 373 LEU B CA 1
ATOM 6130 C C . LEU B 1 373 ? 4.688 -10.977 -14.734 1 95.25 373 LEU B C 1
ATOM 6132 O O . LEU B 1 373 ? 4.977 -11.102 -13.539 1 95.25 373 LEU B O 1
ATOM 6136 N N . ALA B 1 374 ? 5.242 -10.102 -15.445 1 96.44 374 ALA B N 1
ATOM 6137 C CA . ALA B 1 374 ? 6.082 -8.984 -15.016 1 96.44 374 ALA B CA 1
ATOM 6138 C C . ALA B 1 374 ? 7.383 -9.484 -14.398 1 96.44 374 ALA B C 1
ATOM 6140 O O . ALA B 1 374 ? 7.922 -8.852 -13.484 1 96.44 374 ALA B O 1
ATOM 6141 N N . GLY B 1 375 ? 7.777 -10.648 -14.758 1 97.31 375 GLY B N 1
ATOM 6142 C CA . GLY B 1 375 ? 9.133 -11.086 -14.461 1 97.31 375 GLY B CA 1
ATOM 6143 C C . GLY B 1 375 ? 9.234 -11.867 -13.164 1 97.31 375 GLY B C 1
ATOM 6144 O O . GLY B 1 375 ? 10.273 -11.859 -12.508 1 97.31 375 GLY B O 1
ATOM 6145 N N . GLN B 1 376 ? 8.156 -12.539 -12.781 1 98.44 376 GLN B N 1
ATOM 6146 C CA . GLN B 1 376 ? 8.219 -13.391 -11.602 1 98.44 376 GLN B CA 1
ATOM 6147 C C . GLN B 1 376 ? 8.688 -14.797 -11.961 1 98.44 376 GLN B C 1
ATOM 6149 O O . GLN B 1 376 ? 8.18 -15.406 -12.898 1 98.44 376 GLN B O 1
ATOM 6154 N N . PHE B 1 377 ? 9.719 -15.258 -11.188 1 98.81 377 PHE B N 1
ATOM 6155 C CA . PHE B 1 377 ? 10.25 -16.578 -11.492 1 98.81 377 PHE B CA 1
ATOM 6156 C C . PHE B 1 377 ? 10.562 -17.344 -10.203 1 98.81 377 PHE B C 1
ATOM 6158 O O . PHE B 1 377 ? 11.109 -16.766 -9.258 1 98.81 377 PHE B O 1
ATOM 6165 N N . ILE B 1 378 ? 10.172 -18.531 -10.141 1 98.94 378 ILE B N 1
ATOM 6166 C CA . ILE B 1 378 ? 10.867 -19.578 -9.391 1 98.94 378 ILE B CA 1
ATOM 6167 C C . ILE B 1 378 ? 11.586 -20.516 -10.359 1 98.94 378 ILE B C 1
ATOM 6169 O O . ILE B 1 378 ? 10.945 -21.297 -11.055 1 98.94 378 ILE B O 1
ATOM 6173 N N . TYR B 1 379 ? 12.836 -20.375 -10.469 1 98.94 379 TYR B N 1
ATOM 6174 C CA . TYR B 1 379 ? 13.656 -21.156 -11.383 1 98.94 379 TYR B CA 1
ATOM 6175 C C . TYR B 1 379 ? 14.422 -22.234 -10.633 1 98.94 379 TYR B C 1
ATOM 6177 O O . TYR B 1 379 ? 15.203 -21.953 -9.727 1 98.94 379 TYR B O 1
ATOM 6185 N N . VAL B 1 380 ? 14.195 -23.5 -10.977 1 98.94 380 VAL B N 1
ATOM 6186 C CA . VAL B 1 380 ? 14.789 -24.656 -10.312 1 98.94 380 VAL B CA 1
ATOM 6187 C C . VAL B 1 380 ? 15.781 -25.328 -11.258 1 98.94 380 VAL B C 1
ATOM 6189 O O . VAL B 1 380 ? 15.43 -25.703 -12.383 1 98.94 380 VAL B O 1
ATOM 6192 N N . HIS B 1 381 ? 16.953 -25.5 -10.812 1 98.69 381 HIS B N 1
ATOM 6193 C CA . HIS B 1 381 ? 18.047 -26.094 -11.594 1 98.69 381 HIS B CA 1
ATOM 6194 C C . HIS B 1 381 ? 18.656 -27.281 -10.859 1 98.69 381 HIS B C 1
ATOM 6196 O O . HIS B 1 381 ? 19.703 -27.156 -10.219 1 98.69 381 HIS B O 1
ATOM 6202 N N . PRO B 1 382 ? 18.125 -28.469 -11.117 1 98.12 382 PRO B N 1
ATOM 6203 C CA . PRO B 1 382 ? 18.562 -29.672 -10.375 1 98.12 382 PRO B CA 1
ATOM 6204 C C . PRO B 1 382 ? 20.016 -30.016 -10.617 1 98.12 382 PRO B C 1
ATOM 6206 O O . PRO B 1 382 ? 20.703 -30.5 -9.703 1 98.12 382 PRO B O 1
ATOM 6209 N N . ALA B 1 383 ? 20.531 -29.781 -11.766 1 97.69 383 ALA B N 1
ATOM 6210 C CA . ALA B 1 383 ? 21.891 -30.188 -12.086 1 97.69 383 ALA B CA 1
ATOM 6211 C C . ALA B 1 383 ? 22.906 -29.531 -11.141 1 97.69 383 ALA B C 1
ATOM 6213 O O . ALA B 1 383 ? 23.938 -30.125 -10.82 1 97.69 383 ALA B O 1
ATOM 6214 N N . THR B 1 384 ? 22.609 -28.344 -10.695 1 97.69 384 THR B N 1
ATOM 6215 C CA . THR B 1 384 ? 23.516 -27.672 -9.773 1 97.69 384 THR B CA 1
ATOM 6216 C C . THR B 1 384 ? 22.891 -27.547 -8.383 1 97.69 384 THR B C 1
ATOM 6218 O O . THR B 1 384 ? 23.422 -26.859 -7.52 1 97.69 384 THR B O 1
ATOM 6221 N N . ASN B 1 385 ? 21.734 -28.141 -8.195 1 98.19 385 ASN B N 1
ATOM 6222 C CA . ASN B 1 385 ? 21.016 -28.047 -6.934 1 98.19 385 ASN B CA 1
ATOM 6223 C C . ASN B 1 385 ? 20.75 -26.609 -6.543 1 98.19 385 ASN B C 1
ATOM 6225 O O . ASN B 1 385 ? 21.047 -26.188 -5.422 1 98.19 385 ASN B O 1
ATOM 6229 N N . THR B 1 386 ? 20.188 -25.844 -7.492 1 98.62 386 THR B N 1
ATOM 6230 C CA . THR B 1 386 ? 20.016 -24.406 -7.301 1 98.62 386 THR B CA 1
ATOM 6231 C C . THR B 1 386 ? 18.578 -23.984 -7.531 1 98.62 386 THR B C 1
ATOM 6233 O O . THR B 1 386 ? 17.906 -24.5 -8.43 1 98.62 386 THR B O 1
ATOM 6236 N N . VAL B 1 387 ? 18.094 -23.109 -6.695 1 98.94 387 VAL B N 1
ATOM 6237 C CA . VAL B 1 387 ? 16.812 -22.406 -6.879 1 98.94 387 VAL B CA 1
ATOM 6238 C C . VAL B 1 387 ? 17.062 -20.906 -6.957 1 98.94 387 VAL B C 1
ATOM 6240 O O . VAL B 1 387 ? 17.781 -20.344 -6.121 1 98.94 387 VAL B O 1
ATOM 6243 N N . ILE B 1 388 ? 16.547 -20.25 -7.977 1 98.94 388 ILE B N 1
ATOM 6244 C CA . ILE B 1 388 ? 16.578 -18.797 -8.102 1 98.94 388 ILE B CA 1
ATOM 6245 C C . ILE B 1 388 ? 15.156 -18.25 -8.102 1 98.94 388 ILE B C 1
ATOM 6247 O O . ILE B 1 388 ? 14.312 -18.688 -8.883 1 98.94 388 ILE B O 1
ATOM 6251 N N . VAL B 1 389 ? 14.812 -17.391 -7.18 1 98.94 389 VAL B N 1
ATOM 6252 C CA . VAL B 1 389 ? 13.539 -16.672 -7.172 1 98.94 389 VAL B CA 1
ATOM 6253 C C . VAL B 1 389 ? 13.766 -15.211 -7.527 1 98.94 389 VAL B C 1
ATOM 6255 O O . VAL B 1 389 ? 14.594 -14.539 -6.906 1 98.94 389 VAL B O 1
ATOM 6258 N N . LYS B 1 390 ? 13.094 -14.781 -8.562 1 98.94 390 LYS B N 1
ATOM 6259 C CA . LYS B 1 390 ? 13.156 -13.383 -8.969 1 98.94 390 LYS B CA 1
ATOM 6260 C C . LYS B 1 390 ? 11.766 -12.758 -8.992 1 98.94 390 LYS B C 1
ATOM 6262 O O . LYS B 1 390 ? 10.836 -13.32 -9.578 1 98.94 390 LYS B O 1
ATOM 6267 N N . LEU B 1 391 ? 11.625 -11.719 -8.305 1 98.88 391 LEU B N 1
ATOM 6268 C CA . LEU B 1 391 ? 10.406 -10.914 -8.281 1 98.88 391 LEU B CA 1
ATOM 6269 C C . LEU B 1 391 ? 10.656 -9.531 -8.859 1 98.88 391 LEU B C 1
ATOM 6271 O O . LEU B 1 391 ? 11.617 -8.859 -8.477 1 98.88 391 LEU B O 1
ATOM 6275 N N . SER B 1 392 ? 9.867 -9.203 -9.844 1 98.69 392 SER B N 1
ATOM 6276 C CA . SER B 1 392 ? 10.195 -8.039 -10.656 1 98.69 392 SER B CA 1
ATOM 6277 C C . SER B 1 392 ? 8.953 -7.18 -10.922 1 98.69 392 SER B C 1
ATOM 6279 O O . SER B 1 392 ? 7.898 -7.41 -10.336 1 98.69 392 SER B O 1
ATOM 6281 N N . HIS B 1 393 ? 9.125 -6.094 -11.625 1 98.12 393 HIS B N 1
ATOM 6282 C CA . HIS B 1 393 ? 8.07 -5.156 -11.992 1 98.12 393 HIS B CA 1
ATOM 6283 C C . HIS B 1 393 ? 8.195 -4.734 -13.453 1 98.12 393 HIS B C 1
ATOM 6285 O O . HIS B 1 393 ? 8.164 -3.543 -13.758 1 98.12 393 HIS B O 1
ATOM 6291 N N . PHE B 1 394 ? 8.352 -5.746 -14.367 1 96.25 394 PHE B N 1
ATOM 6292 C CA . PHE B 1 394 ? 8.367 -5.406 -15.781 1 96.25 394 PHE B CA 1
ATOM 6293 C C . PHE B 1 394 ? 7.203 -4.484 -16.125 1 96.25 394 PHE B C 1
ATOM 6295 O O . PHE B 1 394 ? 6.094 -4.656 -15.617 1 96.25 394 PHE B O 1
ATOM 6302 N N . PRO B 1 395 ? 7.535 -3.531 -16.984 1 93.44 395 PRO B N 1
ATOM 6303 C CA . PRO B 1 395 ? 6.398 -2.77 -17.5 1 93.44 395 PRO B CA 1
ATOM 6304 C C . PRO B 1 395 ? 5.48 -3.611 -18.391 1 93.44 395 PRO B C 1
ATOM 6306 O O . PRO B 1 395 ? 5.855 -4.711 -18.797 1 93.44 395 PRO B O 1
ATOM 6309 N N . ASN B 1 396 ? 4.254 -3.17 -18.547 1 86.12 396 ASN B N 1
ATOM 6310 C CA . ASN B 1 396 ? 3.283 -3.758 -19.469 1 86.12 396 ASN B CA 1
ATOM 6311 C C . ASN B 1 396 ? 2.955 -2.811 -20.609 1 86.12 396 ASN B C 1
ATOM 6313 O O . ASN B 1 396 ? 2.373 -1.746 -20.406 1 86.12 396 ASN B O 1
ATOM 6317 N N . PRO B 1 397 ? 3.297 -3.146 -21.844 1 87.81 397 PRO B N 1
ATOM 6318 C CA . PRO B 1 397 ? 3.789 -4.469 -22.234 1 87.81 397 PRO B CA 1
ATOM 6319 C C . PRO B 1 397 ? 5.242 -4.703 -21.828 1 87.81 397 PRO B C 1
ATOM 6321 O O . PRO B 1 397 ? 5.996 -3.746 -21.641 1 87.81 397 PRO B O 1
ATOM 6324 N N . GLU B 1 398 ? 5.516 -5.93 -21.75 1 90 398 GLU B N 1
ATOM 6325 C CA . GLU B 1 398 ? 6.871 -6.324 -21.375 1 90 398 GLU B CA 1
ATOM 6326 C C . GLU B 1 398 ? 7.879 -5.922 -22.453 1 90 398 GLU B C 1
ATOM 6328 O O . GLU B 1 398 ? 7.609 -6.074 -23.641 1 90 398 GLU B O 1
ATOM 6333 N N . PRO B 1 399 ? 9.023 -5.426 -22.016 1 92.12 399 PRO B N 1
ATOM 6334 C CA . PRO B 1 399 ? 10.039 -5.051 -23 1 92.12 399 PRO B CA 1
ATOM 6335 C C . PRO B 1 399 ? 10.594 -6.254 -23.766 1 92.12 399 PRO B C 1
ATOM 6337 O O . PRO B 1 399 ? 10.789 -7.324 -23.172 1 92.12 399 PRO B O 1
ATOM 6340 N N . ALA B 1 400 ? 10.867 -5.988 -25.062 1 91.5 400 ALA B N 1
ATOM 6341 C CA . ALA B 1 400 ? 11.438 -7.047 -25.891 1 91.5 400 ALA B CA 1
ATOM 6342 C C . ALA B 1 400 ? 12.773 -7.531 -25.328 1 91.5 400 ALA B C 1
ATOM 6344 O O . ALA B 1 400 ? 13.633 -6.723 -24.969 1 91.5 400 ALA B O 1
ATOM 6345 N N . GLY B 1 401 ? 12.906 -8.812 -25.156 1 93.75 401 GLY B N 1
ATOM 6346 C CA . GLY B 1 401 ? 14.188 -9.414 -24.797 1 93.75 401 GLY B CA 1
ATOM 6347 C C . GLY B 1 401 ? 14.422 -9.461 -23.297 1 93.75 401 GLY B C 1
ATOM 6348 O O . GLY B 1 401 ? 15.422 -10.023 -22.844 1 93.75 401 GLY B O 1
ATOM 6349 N N . VAL B 1 402 ? 13.539 -8.906 -22.531 1 96.12 402 VAL B N 1
ATOM 6350 C CA . VAL B 1 402 ? 13.789 -8.766 -21.094 1 96.12 402 VAL B CA 1
ATOM 6351 C C . VAL B 1 402 ? 13.836 -10.148 -20.453 1 96.12 402 VAL B C 1
ATOM 6353 O O . VAL B 1 402 ? 14.609 -10.375 -19.516 1 96.12 402 VAL B O 1
ATOM 6356 N N . VAL B 1 403 ? 13.086 -11.086 -20.922 1 95.5 403 VAL B N 1
ATOM 6357 C CA . VAL B 1 403 ? 13.102 -12.438 -20.391 1 95.5 403 VAL B CA 1
ATOM 6358 C C . VAL B 1 403 ? 14.438 -13.109 -20.719 1 95.5 403 VAL B C 1
ATOM 6360 O O . VAL B 1 403 ? 15.047 -13.734 -19.844 1 95.5 403 VAL B O 1
ATOM 6363 N N . GLU B 1 404 ? 14.852 -12.938 -21.938 1 95.06 404 GLU B N 1
ATOM 6364 C CA . GLU B 1 404 ? 16.141 -13.484 -22.328 1 95.06 404 GLU B CA 1
ATOM 6365 C C . GLU B 1 404 ? 17.266 -12.898 -21.484 1 95.06 404 GLU B C 1
ATOM 6367 O O . GLU B 1 404 ? 18.172 -13.617 -21.062 1 95.06 404 GLU B O 1
ATOM 6372 N N . GLU B 1 405 ? 17.172 -11.625 -21.328 1 96.19 405 GLU B N 1
ATOM 6373 C CA . GLU B 1 405 ? 18.172 -10.961 -20.5 1 96.19 405 GLU B CA 1
ATOM 6374 C C . GLU B 1 405 ? 18.156 -11.508 -19.078 1 96.19 405 GLU B C 1
ATOM 6376 O O . GLU B 1 405 ? 19.219 -11.703 -18.469 1 96.19 405 GLU B O 1
ATOM 6381 N N . THR B 1 406 ? 17 -11.719 -18.531 1 97.5 406 THR B N 1
ATOM 6382 C CA . THR B 1 406 ? 16.844 -12.297 -17.203 1 97.5 406 THR B CA 1
ATOM 6383 C C . THR B 1 406 ? 17.469 -13.688 -17.141 1 97.5 406 THR B C 1
ATOM 6385 O O . THR B 1 406 ? 18.25 -13.984 -16.219 1 97.5 406 THR B O 1
ATOM 6388 N N . LEU B 1 407 ? 17.25 -14.516 -18.125 1 97 407 LEU B N 1
ATOM 6389 C CA . LEU B 1 407 ? 17.766 -15.883 -18.141 1 97 407 LEU B CA 1
ATOM 6390 C C . LEU B 1 407 ? 19.281 -15.906 -18.281 1 97 407 LEU B C 1
ATOM 6392 O O . LEU B 1 407 ? 19.938 -16.781 -17.734 1 97 407 LEU B O 1
ATOM 6396 N N . LYS B 1 408 ? 19.812 -14.938 -19.016 1 96.5 408 LYS B N 1
ATOM 6397 C CA . LYS B 1 408 ? 21.266 -14.844 -19.078 1 96.5 408 LYS B CA 1
ATOM 6398 C C . LYS B 1 408 ? 21.859 -14.68 -17.688 1 96.5 408 LYS B C 1
ATOM 6400 O O . LYS B 1 408 ? 22.922 -15.258 -17.391 1 96.5 408 LYS B O 1
ATOM 6405 N N . GLY B 1 409 ? 21.188 -13.906 -16.922 1 97.81 409 GLY B N 1
ATOM 6406 C CA . GLY B 1 409 ? 21.641 -13.758 -15.539 1 97.81 409 GLY B CA 1
ATOM 6407 C C . GLY B 1 409 ? 21.516 -15.039 -14.734 1 97.81 409 GLY B C 1
ATOM 6408 O O . GLY B 1 409 ? 22.422 -15.391 -13.977 1 97.81 409 GLY B O 1
ATOM 6409 N N . PHE B 1 410 ? 20.391 -15.766 -14.883 1 98.12 410 PHE B N 1
ATOM 6410 C CA . PHE B 1 410 ? 20.234 -17.047 -14.211 1 98.12 410 PHE B CA 1
ATOM 6411 C C . PHE B 1 410 ? 21.344 -18.016 -14.602 1 98.12 410 PHE B C 1
ATOM 6413 O O . PHE B 1 410 ? 21.906 -18.688 -13.75 1 98.12 410 PHE B O 1
ATOM 6420 N N . HIS B 1 411 ? 21.641 -18.031 -15.875 1 97.31 411 HIS B N 1
ATOM 6421 C CA . HIS B 1 411 ? 22.688 -18.922 -16.375 1 97.31 411 HIS B CA 1
ATOM 6422 C C . HIS B 1 411 ? 24.047 -18.562 -15.812 1 97.31 411 HIS B C 1
ATOM 6424 O O . HIS B 1 411 ? 24.844 -19.453 -15.492 1 97.31 411 HIS B O 1
ATOM 6430 N N . ALA B 1 412 ? 24.281 -17.266 -15.711 1 97 412 ALA B N 1
ATOM 6431 C CA . ALA B 1 412 ? 25.531 -16.844 -15.117 1 97 412 ALA B CA 1
ATOM 6432 C C . ALA B 1 412 ? 25.641 -17.297 -13.664 1 97 412 ALA B C 1
ATOM 6434 O O . ALA B 1 412 ? 26.703 -17.719 -13.219 1 97 412 ALA B O 1
ATOM 6435 N N . ILE B 1 413 ? 24.562 -17.234 -12.93 1 97.75 413 ILE B N 1
ATOM 6436 C CA . ILE B 1 413 ? 24.531 -17.625 -11.531 1 97.75 413 ILE B CA 1
ATOM 6437 C C . ILE B 1 413 ? 24.766 -19.141 -11.422 1 97.75 413 ILE B C 1
ATOM 6439 O O . ILE B 1 413 ? 25.625 -19.578 -10.648 1 97.75 413 ILE B O 1
ATOM 6443 N N . VAL B 1 414 ? 24.047 -19.938 -12.219 1 97 414 VAL B N 1
ATOM 6444 C CA . VAL B 1 414 ? 24.156 -21.391 -12.125 1 97 414 VAL B CA 1
ATOM 6445 C C . VAL B 1 414 ? 25.531 -21.844 -12.586 1 97 414 VAL B C 1
ATOM 6447 O O . VAL B 1 414 ? 26.094 -22.828 -12.07 1 97 414 VAL B O 1
ATOM 6450 N N . ALA B 1 415 ? 26.125 -21.094 -13.555 1 96 415 ALA B N 1
ATOM 6451 C CA . ALA B 1 415 ? 27.469 -21.422 -14.039 1 96 415 ALA B CA 1
ATOM 6452 C C . ALA B 1 415 ? 28.484 -21.328 -12.906 1 96 415 ALA B C 1
ATOM 6454 O O . ALA B 1 415 ? 29.484 -22.062 -12.891 1 96 415 ALA B O 1
ATOM 6455 N N . GLY B 1 416 ? 28.172 -20.516 -11.992 1 95.31 416 GLY B N 1
ATOM 6456 C CA . GLY B 1 416 ? 29.062 -20.344 -10.867 1 95.31 416 GLY B CA 1
ATOM 6457 C C . GLY B 1 416 ? 29.109 -21.547 -9.945 1 95.31 416 GLY B C 1
ATOM 6458 O O . GLY B 1 416 ? 30.016 -21.672 -9.125 1 95.31 416 GLY B O 1
ATOM 6459 N N . TYR B 1 417 ? 28.156 -22.359 -10.039 1 95 417 TYR B N 1
ATOM 6460 C CA . TYR B 1 417 ? 28.078 -23.516 -9.148 1 95 417 TYR B CA 1
ATOM 6461 C C . TYR B 1 417 ? 28.516 -24.781 -9.875 1 95 417 TYR B C 1
ATOM 6463 O O . TYR B 1 417 ? 28.547 -25.875 -9.281 1 95 417 TYR B O 1
ATOM 6471 N N . ARG B 1 418 ? 28.859 -24.641 -11.094 1 87.56 418 ARG B N 1
ATOM 6472 C CA . ARG B 1 418 ? 29.297 -25.812 -11.844 1 87.56 418 ARG B CA 1
ATOM 6473 C C . ARG B 1 418 ? 30.734 -26.188 -11.477 1 87.56 418 ARG B C 1
ATOM 6475 O O . ARG B 1 418 ? 31.578 -25.312 -11.258 1 87.56 418 ARG B O 1
ATOM 6482 N N . LYS B 1 419 ? 30.922 -27.516 -11.086 1 71.69 419 LYS B N 1
ATOM 6483 C CA . LYS B 1 419 ? 32.25 -28.062 -10.781 1 71.69 419 LYS B CA 1
ATOM 6484 C C . LYS B 1 419 ? 33.062 -28.266 -12.047 1 71.69 419 LYS B C 1
ATOM 6486 O O . LYS B 1 419 ? 32.5 -28.562 -13.109 1 71.69 419 LYS B O 1
#

Nearest PDB structures (foldseek):
  8rlj-assembly4_D  TM=8.955E-01  e=4.376E-30  Pseudomonas aeruginosa
  8rlj-assembly6_F  TM=8.916E-01  e=7.119E-30  Pseudomonas aeruginosa
  8rlj-assembly1_A  TM=8.862E-01  e=4.679E-27  Pseudomonas aeruginosa
  4gb7-assembly1_A  TM=8.713E-01  e=1.020E-25  Bacillus anthracis str. Ames
  8dc1-assembly1_A  TM=7.811E-01  e=7.564E-20  Leptospira interrogans serovar Copenhageni str. Fiocruz L1-130

InterPro domains:
  IPR001466 Beta-lactamase-related [PF00144] (115-405)
  IPR012338 Beta-lactamase/transpeptidase-like [G3DSA:3.40.710.10] (54-406)
  IPR012338 Beta-lactamase/transpeptidase-like [SSF56601] (59-408)
  IPR050789 Diverse Enzymatic Activities [PTHR43283] (106-413)